Protein AF-A0A7S9C891-F1 (afdb_monomer_lite)

Foldseek 3Di:
DFQDPVQWFKFFAPALFLDQQAGFATFLHTQAPPDPCSRHDDQDPLCQFFWAKGWGWIWGFGFDFFFFWFFFWWWWQFFAKPFPQWGWKWWDPQDNGDGPNVVQVLVLVQKDFAAFDQWWWAAKDFFFDQKTKIKHAPPRDWDFQQFKKKKWFPPPDPPIDIDIWGFHDKAKDKDWDADPVGIDIIIIIMTGTLDTHHGMAGTDHDDRDPVPDDRHRGITMTGIDGDCRIFMWGWFFFPFWDFFFDQWTFTQFLWDFQFFFQKDWDWDFFDALWDWDQFWFFQDPKDKDKAKDFAFQVFKFFPLAAFQQQFKWKDDDHWIWGGALQFTDTPRDTFWGADRGRRITHGPGRRVHGDIDMMMMITGGTGTDTFIKFKDKAAAAPVNWDQKDKWADPLAFGFFFKKKWFADPLDIFIWTGRRNQKIDTPDNLQWIWGADNVGRMTIIGGNHTTDHRIITMIIGGGNAQKDHLQVDFDKAPFDFWFWWDKDADPAFFDAFFKKKWWCQVHTFIWTGDLQWIDGQWTWGHQRLRRMITTGGQFFGAAFTKMKMWTFGFHKQKDFAFFFDDDQFTKDFSAFAFAFQHKKKWAKKWWWACPFVVDTDTAIEGWIWTGRSPFFIWTMAGPYIDTFWGADRGGRMITGHQKDWFHKAKHWDWFWDDMPPDDWIWIATNHIDIDGIMIGTDTGFPDDPDPFYDQFPPDPDDDGRGHSMIMMGGHGTDGHTDMDMDGNQKIKTFLNSAPDSAHPRFAAKFKFWAWWDWANWIWGDDPFWIFIPQRRRHSHGHGFFTADVSRRMTMGRHDDGRTGRRIHPTTMMMGTDLDDGRGSSWTFKRKRADPAPQFGFFFKKKKFAFNRGHIDIWTAHSNQWTDPWDDAEPDPKTDWDKTWGADNHSRMIIIGTAIQDYPVCCPPRQKIAPCVRVDHRRGIGRTTITSSRGMTMITMHMGGDSRDCVSHSHDCSSADSSSMDRNDDAQFKKKWKDKDKDDFDDDDAFDKDAPVDAQWPDKWKAAPVRRTDDDQWDADRRRRIIHGHHCVPGRGRIMMMIMDMDMFGWHDDDRSRMTGTPTTRNRIGRRVIMMITIPTPGMFTKDKALKFKDQADPPDQDSHDDHDGAPKTFQCVVFNWFAGLLQADFWKWKWFDQAQFKTFIQTPVPGTQDIDTLQAKDFRGDPSRRGGNIIGGSVRTDGRDGGRMITIMGIDHRMDMMMMMMIRYHDDDDDPDIDIDMDIDTDGDDD

Secondary structure (DSSP, 8-state):
-PPPGGGEEEEEEEE-SSSTT-EEEEEEEE--TT-TTSSSPPPPHHHHHH-EEEEEEEEEEE--SS---EEEEEEEEEE--SSTTEEEEEE--S-SS-BHHHHHHHHHTTEEEEEEPSEEEBS-B-TT-SEEEEEE-TTSPPPPTT-EEEEEESTTSTT-EEEEEEEEEEEEEEEEEEETTEEEEEEEEEEEESS--SS-B--B---S-GGG---TTSEEEEEEEE------B-EEEBSS-B-TT-SEEEBS-SEEESS---EEEEEEEEEESS-EEE--EESSS-EEEEEEE--BTTB-EE--S-B-TT--EEEETTEEEEESSSEEEETTEEEEEEETTTTEEEESS-TT-SS-EEEEEEE-BEE--EEEPEEEEEE--TTT--SEEEEE-SSPBPTT--EEEEEETTEEEEEEE-SSSEEEESSGGGEEEEEETTTTEEEEEESSPPPTT-EEEEEE-BGGGEEEGGGSPPBSSPPPS--BEEEE-SSPBPTT--EEEEESSSEEEEEEETTEEEESEEEEEETTTTEEEEEESSPPPTTEEEEEEEEEEEEEEEEE-SPBPSSSEEEE-SS---TT--EEEEEEEEEEEEETTEEEEEEEEEEEEE-SSSEEEE--BSS-EEEEEEETTTTEEEE-SEEEEEEEEEEEEEEE--TT-S--EEEEEEEEEEEEEEEE--S---TT-TT----TT-SSSSS--SSEEEEEEEEEEEEEEEEEEEE--EEE-SSTT--SSSSTT--EEEEEEEEEETTEEEEEETTEEEES--TTT---EEEEEE-GGGS-EEE----TTS-SS-EEEEEEEEE-SSSTT---EESEEEEE-SSSSBPTT--EEEEEBTTS-EEEEE--TTSEEE---PPTTSS----EEEEEEETTTTEEEEEEEEE--GGGTTSTTEEE-GGG--TT-SEEEE--EEGGG-EEEEEEEEE----HHHHSS-GGGS-TT-EEE---TT-EEEEEEEEEEEEE---TT-EEE-S-SS-SEEEEE-TTSPEE-SSEEEETTTTEEEE---TT--SSEEEEEEEEEEEEEEEE-TTSEEEESS--SS-B-BTBEEEE-EEEEEE--EEEEEEEESS--S---SS--SPPPSS-B-TTTSPPB--TTT--SEEEEEEESSSSEEEEEETTTEEEEEEETTS-B--EETTTTEES-BB-GGGB-S---TT-EEEEEEE-SEEEEEEEEEE-SS----SS---EEEEEEEE---

pLDDT: mean 87.18, std 8.95, range [37.38, 97.12]

Radius of gyration: 47.42 Å; chains: 1; bounding box: 117×65×147 Å

Sequence (1230 aa):
MPIQAGDIKLLRSQVMDDVPEGGGAPTASVVEDAASNSLFPDISELDRAGGRVGLRKVFAAVRTADTDGFFGVNLIVAEPPKDPRVSVTLFTTGDAFDRRAAAASRMEAYLARGPVYAGYLFGDHLAGQMNVSLLQRPEVPLPVNGDTLVLVKNEGQPHQFEQYIRITDVSAMERTFTDSQGDFKRTRVVLGISDVLGADFPGFDALRLDSSINYAGRTKVASTIVADAARYFGVAPLRTAAALGDFTLNAESVYTQLVPSTRVETPIADARMNQQLAAAVPASGPVTRQVTLTFTTTQGLHIGGGVQPGSLSVARGGVTVVDKGGRLLSAGSDVGIVDYDNGLLSLSTNVFGTASGTHELVYTPSARPVVVNESIGLAVTAQNQRMSWVFTLDPPPLRGTLQISFRALGRWYVLTEDGSGAIRGGDSSFGAGTLNYATGTVTLTLGAMPDVGSRIIAAYGGAAAFRPAASVPVEGPGLPVAAERLVNFPHTIKPGSLTLTWNDGIARTATDSAGALTGDARGLVHYAAGQLRFRPNVLPAPGTVVTVAVDTAAGQVLSIANFTDGAAWSFSLGGPVKANSVELAIVAQYPIRIFPGLDKPTKLSLRVFDDGAGNLLAANVDANLTIGSINYANGQCTIVKTLAGFKSEQPVFQKVVPLGQGDSYIKQAGYEVRTVSLNVLNGAGGAGEVGLFVPAWAWWEGSQTAAVMARAAGADVAAGQSFTFTVDRLTLRPAGRTVDAGPAGYSYLVYPQEFTLGAARYVVRATALVRDPLPTSGEGTPAGTVSFGGQVIEVTSWPAGVSPVPTSMSAAQASAGSGSGSLQLVDAATFRTAVAPLMSGAFSVAGTWSDGTVWTATANAAGVIATGSAPVGTTAGSFGVFGIVDFESGVAELRFGRRVHADDAAKPGVIDASSLGLPGVAHLESRGVQSDTLRYNASGYSYLPLDPAILGLNPVRLPADGRVPIFRVGSFVVVGHTGKVPAANYSAGQTIDCARNRLSRVRLIGANGQVINGGYTADLDLGLVTIADVTGWSQPVEIEHRIEDMMMVRDVQINGQLTFTRALTHAYPVGSYVSSAMVAGDVRARTSAVFDQVSWTNAWADAPIGDIATGTFNHAQNPITVTNRGALTERWAVRFTNSNAFEVFGEHVGVIATGNTGSDCAPLNQAAGQPYFTIPAAGWGMGWSTGNVLRFNTVGAMVPAWLARTILQGPETVPNDRFTVLIRGDVDRP

Structure (mmCIF, N/CA/C/O backbone):
data_AF-A0A7S9C891-F1
#
_entry.id   AF-A0A7S9C891-F1
#
loop_
_atom_site.group_PDB
_atom_site.id
_atom_site.type_symbol
_atom_site.label_atom_id
_atom_site.label_alt_id
_atom_site.label_comp_id
_atom_site.label_asym_id
_atom_site.label_entity_id
_atom_site.label_seq_id
_atom_site.pdbx_PDB_ins_code
_atom_site.Cartn_x
_atom_site.Cartn_y
_atom_site.Cartn_z
_atom_site.occupancy
_atom_site.B_iso_or_equiv
_atom_site.auth_seq_id
_atom_site.auth_comp_id
_atom_site.auth_asym_id
_atom_site.auth_atom_id
_atom_site.pdbx_PDB_model_num
ATOM 1 N N . MET A 1 1 ? -43.778 -17.747 54.151 1.00 54.75 1 MET A N 1
ATOM 2 C CA . MET A 1 1 ? -44.528 -18.395 53.046 1.00 54.75 1 MET A CA 1
ATOM 3 C C . MET A 1 1 ? -43.498 -18.580 51.960 1.00 54.75 1 MET A C 1
ATOM 5 O O . MET A 1 1 ? -42.789 -17.618 51.711 1.00 54.75 1 MET A O 1
ATOM 9 N N . PRO A 1 2 ? -43.400 -19.752 51.316 1.00 71.69 2 PRO A N 1
ATOM 10 C CA . PRO A 1 2 ? -42.322 -19.987 50.363 1.00 71.69 2 PRO A CA 1
ATOM 11 C C . PRO A 1 2 ? -42.320 -18.904 49.277 1.00 71.69 2 PRO A C 1
ATOM 13 O O . PRO A 1 2 ? -43.374 -18.599 48.715 1.00 71.69 2 PRO A O 1
ATOM 16 N N . ILE A 1 3 ? -41.144 -18.325 49.015 1.00 80.88 3 ILE A N 1
ATOM 17 C CA . ILE A 1 3 ? -40.934 -17.311 47.974 1.00 80.88 3 ILE A CA 1
ATOM 18 C C . ILE A 1 3 ? -41.379 -17.897 46.629 1.00 80.88 3 ILE A C 1
ATOM 20 O O . ILE A 1 3 ? -40.889 -18.943 46.199 1.00 80.88 3 ILE A O 1
ATOM 24 N N . GLN A 1 4 ? -42.301 -17.219 45.949 1.00 81.94 4 GLN A N 1
ATOM 25 C CA . GLN A 1 4 ? -42.800 -17.612 44.636 1.00 81.94 4 GLN A CA 1
ATOM 26 C C . GLN A 1 4 ? -42.095 -16.829 43.524 1.00 81.94 4 GLN A C 1
ATOM 28 O O . GLN A 1 4 ? -41.548 -15.748 43.737 1.00 81.94 4 GLN A O 1
ATOM 33 N N . ALA A 1 5 ? -42.164 -17.327 42.285 1.00 73.25 5 ALA A N 1
ATOM 34 C CA . ALA A 1 5 ? -41.585 -16.637 41.126 1.00 73.25 5 ALA A CA 1
ATOM 35 C C . ALA A 1 5 ? -42.130 -15.204 40.949 1.00 73.25 5 ALA A C 1
ATOM 37 O O . ALA A 1 5 ? -41.413 -14.315 40.493 1.00 73.25 5 ALA A O 1
ATOM 38 N N . GLY A 1 6 ? -43.385 -14.964 41.347 1.00 78.06 6 GLY A N 1
ATOM 39 C CA . GLY A 1 6 ? -44.009 -13.641 41.323 1.00 78.06 6 GLY A CA 1
ATOM 40 C C . GLY A 1 6 ? -43.427 -12.643 42.331 1.00 78.06 6 GLY A C 1
ATOM 41 O O . GLY A 1 6 ? -43.583 -11.439 42.114 1.00 78.06 6 GLY A O 1
ATOM 42 N N . ASP A 1 7 ? -42.737 -13.108 43.376 1.00 85.62 7 ASP A N 1
ATOM 43 C CA . ASP A 1 7 ? -42.177 -12.272 44.445 1.00 85.62 7 ASP A CA 1
ATOM 44 C C . ASP A 1 7 ? -40.810 -11.674 44.085 1.00 85.62 7 ASP A C 1
ATOM 46 O O . ASP A 1 7 ? -40.364 -10.722 44.729 1.00 85.62 7 ASP A O 1
ATOM 50 N N . ILE A 1 8 ? -40.147 -12.192 43.047 1.00 88.81 8 ILE A N 1
ATOM 51 C CA . ILE A 1 8 ? -38.874 -11.666 42.547 1.00 88.81 8 ILE A CA 1
ATOM 52 C C . ILE A 1 8 ? -39.160 -10.570 41.521 1.00 88.81 8 ILE A C 1
ATOM 54 O O . ILE A 1 8 ? -39.734 -10.827 40.461 1.00 88.81 8 ILE A O 1
ATOM 58 N N . LYS A 1 9 ? -38.763 -9.331 41.823 1.00 89.31 9 LYS A N 1
ATOM 59 C CA . LYS A 1 9 ? -39.008 -8.161 40.966 1.00 89.31 9 LYS A CA 1
ATOM 60 C C . LYS A 1 9 ? -37.716 -7.422 40.644 1.00 89.31 9 LYS A C 1
ATOM 62 O O . LYS A 1 9 ? -36.816 -7.336 41.475 1.00 89.31 9 LYS A O 1
ATOM 67 N N . LEU A 1 10 ? -37.661 -6.829 39.452 1.00 91.31 10 LEU A N 1
ATOM 68 C CA . LEU A 1 10 ? -36.658 -5.827 39.103 1.00 91.31 10 LEU A CA 1
ATOM 69 C C . LEU A 1 10 ? -37.261 -4.438 39.343 1.00 91.31 10 LEU A C 1
ATOM 71 O O . LEU A 1 10 ? -38.263 -4.089 38.725 1.00 91.31 10 LEU A O 1
ATOM 75 N N . LEU A 1 11 ? -36.694 -3.665 40.264 1.00 91.62 11 LEU A N 1
ATOM 76 C CA . LEU A 1 11 ? -37.192 -2.343 40.649 1.00 91.62 11 LEU A CA 1
ATOM 77 C C . LEU A 1 11 ? -36.361 -1.229 40.010 1.00 91.62 11 LEU A C 1
ATOM 79 O O . LEU A 1 11 ? -35.152 -1.373 39.800 1.00 91.62 11 LEU A O 1
ATOM 83 N N . ARG A 1 12 ? -37.020 -0.102 39.736 1.00 92.69 12 ARG A N 1
ATOM 84 C CA . ARG A 1 12 ? -36.399 1.127 39.224 1.00 92.69 12 ARG A CA 1
ATOM 85 C C . ARG A 1 12 ? -35.677 1.879 40.338 1.00 92.69 12 ARG A C 1
ATOM 87 O O . ARG A 1 12 ? -36.165 1.929 41.473 1.00 92.69 12 ARG A O 1
ATOM 94 N N . SER A 1 13 ? -34.562 2.520 39.999 1.00 92.69 13 SER A N 1
ATOM 95 C CA . SER A 1 13 ? -33.964 3.552 40.847 1.00 92.69 13 SER A CA 1
ATOM 96 C C . SER A 1 13 ? -34.779 4.848 40.820 1.00 92.69 13 SER A C 1
ATOM 98 O O . SER A 1 13 ? -35.656 5.025 39.973 1.00 92.69 13 SER A O 1
ATOM 100 N N . GLN A 1 14 ? -34.474 5.761 41.742 1.00 90.75 14 GLN A N 1
ATOM 101 C CA . GLN A 1 14 ? -35.129 7.064 41.874 1.00 90.75 14 GLN A CA 1
ATOM 102 C C . GLN A 1 14 ? -35.152 7.861 40.562 1.00 90.75 14 GLN A C 1
ATOM 104 O O . GLN A 1 14 ? -36.184 8.428 40.210 1.00 90.75 14 GLN A O 1
ATOM 109 N N . VAL A 1 15 ? -34.032 7.885 39.835 1.00 93.06 15 VAL A N 1
ATOM 110 C CA . VAL A 1 15 ? -33.911 8.558 38.536 1.00 93.06 15 VAL A CA 1
ATOM 111 C C . VAL A 1 15 ? -33.449 7.543 37.489 1.00 93.06 15 VAL A C 1
ATOM 113 O O . VAL A 1 15 ? -32.379 6.954 37.628 1.00 93.06 15 VAL A O 1
ATOM 116 N N . MET A 1 16 ? -34.251 7.323 36.444 1.00 91.38 16 MET A N 1
ATOM 117 C CA . MET A 1 16 ? -33.993 6.353 35.364 1.00 91.38 16 MET A CA 1
ATOM 118 C C . MET A 1 16 ? -33.530 7.046 34.072 1.00 91.38 16 MET A C 1
ATOM 120 O O . MET A 1 16 ? -34.067 6.781 32.996 1.00 91.38 16 MET A O 1
ATOM 124 N N . ASP A 1 17 ? -32.549 7.943 34.176 1.00 90.12 17 ASP A N 1
ATOM 125 C CA . ASP A 1 17 ? -32.110 8.798 33.065 1.00 90.12 17 ASP A CA 1
ATOM 126 C C . ASP A 1 17 ? -30.577 8.967 32.994 1.00 90.12 17 ASP A C 1
ATOM 128 O O . ASP A 1 17 ? -29.871 8.737 33.979 1.00 90.12 17 ASP A O 1
ATOM 132 N N . ASP A 1 18 ? -30.059 9.358 31.825 1.00 87.69 18 ASP A N 1
ATOM 133 C CA . ASP A 1 18 ? -28.629 9.574 31.535 1.00 87.69 18 ASP A CA 1
ATOM 134 C C . ASP A 1 18 ? -28.131 10.966 31.954 1.00 87.69 18 ASP A C 1
ATOM 136 O O . ASP A 1 18 ? -27.428 11.650 31.214 1.00 87.69 18 ASP A O 1
ATOM 140 N N . VAL A 1 19 ? -28.470 11.371 33.174 1.00 90.50 19 VAL A N 1
ATOM 141 C CA . VAL A 1 19 ? -28.050 12.637 33.797 1.00 90.50 19 VAL A CA 1
ATOM 142 C C . VAL A 1 19 ? -27.115 12.367 34.985 1.00 90.50 19 VAL A C 1
ATOM 144 O O . VAL A 1 19 ? -27.121 11.247 35.507 1.00 90.50 19 VAL A O 1
ATOM 147 N N . PRO A 1 20 ? -26.280 13.327 35.436 1.00 87.94 20 PRO A N 1
ATOM 148 C CA . PRO A 1 20 ? -25.353 13.118 36.558 1.00 87.94 20 PRO A CA 1
ATOM 149 C C . PRO A 1 20 ? -26.015 12.554 37.828 1.00 87.94 20 PRO A C 1
ATOM 151 O O . PRO A 1 20 ? -25.416 11.743 38.540 1.00 87.94 20 PRO A O 1
ATOM 154 N N . GLU A 1 21 ? -27.261 12.948 38.080 1.00 89.75 21 GLU A N 1
ATOM 155 C CA . GLU A 1 21 ? -28.116 12.522 39.185 1.00 89.75 21 GLU A CA 1
ATOM 156 C C . GLU A 1 21 ? -28.880 11.206 38.956 1.00 89.75 21 GLU A C 1
ATOM 158 O O . GLU A 1 21 ? -29.558 10.744 39.873 1.00 89.75 21 GLU A O 1
ATOM 163 N N . GLY A 1 22 ? -28.742 10.580 37.780 1.00 91.38 22 GLY A N 1
ATOM 164 C CA . GLY A 1 22 ? -29.320 9.273 37.452 1.00 91.38 22 GLY A CA 1
ATOM 165 C C . GLY A 1 22 ? -28.925 8.193 38.465 1.00 91.38 22 GLY A C 1
ATOM 166 O O . GLY A 1 22 ? -27.831 8.235 39.016 1.00 91.38 22 GLY A O 1
ATOM 167 N N . GLY A 1 23 ? -29.778 7.204 38.726 1.00 92.62 23 GLY A N 1
ATOM 168 C CA . GLY A 1 23 ? -29.564 6.201 39.776 1.00 92.62 23 GLY A CA 1
ATOM 169 C C . GLY A 1 23 ? -30.246 6.569 41.097 1.00 92.62 23 GLY A C 1
ATOM 170 O O . GLY A 1 23 ? -31.414 6.970 41.099 1.00 92.62 23 GLY A O 1
ATOM 171 N N . GLY A 1 24 ? -29.544 6.385 42.219 1.00 89.88 24 GLY A N 1
ATOM 172 C CA . GLY A 1 24 ? -30.069 6.643 43.564 1.00 89.88 24 GLY A CA 1
ATOM 173 C C . GLY A 1 24 ? -30.841 5.471 44.180 1.00 89.88 24 GLY A C 1
ATOM 174 O O . GLY A 1 24 ? -30.690 4.324 43.759 1.00 89.88 24 GLY A O 1
ATOM 175 N N . ALA A 1 25 ? -31.650 5.777 45.199 1.00 87.38 25 ALA A N 1
ATOM 176 C CA . ALA A 1 25 ? -32.367 4.803 46.026 1.00 87.38 25 ALA A CA 1
ATOM 177 C C . ALA A 1 25 ? -33.357 3.926 45.224 1.00 87.38 25 ALA A C 1
ATOM 179 O O . ALA A 1 25 ? -33.878 4.372 44.194 1.00 87.38 25 ALA A O 1
ATOM 180 N N . PRO A 1 26 ? -33.668 2.701 45.693 1.00 87.88 26 PRO A N 1
ATOM 181 C CA . PRO A 1 26 ? -34.715 1.870 45.102 1.00 87.88 26 PRO A CA 1
ATOM 182 C C . PRO A 1 26 ? -36.107 2.490 45.292 1.00 87.88 26 PRO A C 1
ATOM 184 O O . PRO A 1 26 ? -36.404 3.088 46.326 1.00 87.88 26 PRO A O 1
ATOM 187 N N . THR A 1 27 ? -36.988 2.301 44.309 1.00 87.19 27 THR A N 1
ATOM 188 C CA . THR A 1 27 ? -38.391 2.751 44.358 1.00 87.19 27 THR A CA 1
ATOM 189 C C . THR A 1 27 ? -39.367 1.573 44.394 1.00 87.19 27 THR A C 1
ATOM 191 O O . THR A 1 27 ? -38.990 0.420 44.196 1.00 87.19 27 THR A O 1
ATOM 194 N N . ALA A 1 28 ? -40.653 1.860 44.617 1.00 83.44 28 ALA A N 1
ATOM 195 C CA . ALA A 1 28 ? -41.729 0.871 44.509 1.00 83.44 28 ALA A CA 1
ATOM 196 C C . ALA A 1 28 ? -41.997 0.414 43.064 1.00 83.44 28 ALA A C 1
ATOM 198 O O . ALA A 1 28 ? -42.675 -0.592 42.849 1.00 83.44 28 ALA A O 1
ATOM 199 N N . SER A 1 29 ? -41.518 1.185 42.084 1.00 88.56 29 SER A N 1
ATOM 200 C CA . SER A 1 29 ? -41.861 1.028 40.678 1.00 88.56 29 SER A CA 1
ATOM 201 C C . SER A 1 29 ? -41.122 -0.157 40.072 1.00 88.56 29 SER A C 1
ATOM 203 O O . SER A 1 29 ? -39.889 -0.191 40.030 1.00 88.56 29 SER A O 1
ATOM 205 N N . VAL A 1 30 ? -41.886 -1.122 39.571 1.00 89.56 30 VAL A N 1
ATOM 206 C CA . VAL A 1 30 ? -41.364 -2.321 38.914 1.00 89.56 30 VAL A CA 1
ATOM 207 C C . VAL A 1 30 ? -40.968 -1.989 37.469 1.00 89.56 30 VAL A C 1
ATOM 209 O O . VAL A 1 30 ? -41.561 -1.136 36.802 1.00 89.56 30 VAL A O 1
ATOM 212 N N . VAL A 1 31 ? -39.911 -2.635 36.988 1.00 89.75 31 VAL A N 1
ATOM 213 C CA . VAL A 1 31 ? -39.593 -2.727 35.563 1.00 89.75 31 VAL A CA 1
ATOM 214 C C . VAL A 1 31 ? -40.431 -3.872 35.003 1.00 89.75 31 VAL A C 1
ATOM 216 O O . VAL A 1 31 ? -40.132 -5.038 35.255 1.00 89.75 31 VAL A O 1
ATOM 219 N N . GLU A 1 32 ? -41.510 -3.530 34.304 1.00 85.38 32 GLU A N 1
ATOM 220 C CA . GLU A 1 32 ? -42.428 -4.514 33.727 1.00 85.38 32 GLU A CA 1
ATOM 221 C C . GLU A 1 32 ? -41.733 -5.367 32.655 1.00 85.38 32 GLU A C 1
ATOM 223 O O . GLU A 1 32 ? -40.990 -4.849 31.815 1.00 85.38 32 GLU A O 1
ATOM 228 N N . ASP A 1 33 ? -41.978 -6.681 32.679 1.00 81.38 33 ASP A N 1
ATOM 229 C CA . ASP A 1 33 ? -41.463 -7.599 31.656 1.00 81.38 33 ASP A CA 1
ATOM 230 C C . ASP A 1 33 ? -42.142 -7.319 30.303 1.00 81.38 33 ASP A C 1
ATOM 232 O O . ASP A 1 33 ? -43.318 -6.956 30.246 1.00 81.38 33 ASP A O 1
ATOM 236 N N . ALA A 1 34 ? -41.393 -7.485 29.212 1.00 76.88 34 ALA A N 1
ATOM 237 C CA . ALA A 1 34 ? -41.808 -7.264 27.820 1.00 76.88 34 ALA A CA 1
ATOM 238 C C . ALA A 1 34 ? -42.351 -5.859 27.457 1.00 76.88 34 ALA A C 1
ATOM 240 O O . ALA A 1 34 ? -42.707 -5.626 26.300 1.00 76.88 34 ALA A O 1
ATOM 241 N N . ALA A 1 35 ? -42.382 -4.900 28.385 1.00 81.25 35 ALA A N 1
ATOM 242 C CA . ALA A 1 35 ? -42.826 -3.538 28.104 1.00 81.25 35 ALA A CA 1
ATOM 243 C C . ALA A 1 35 ? -41.739 -2.724 27.378 1.00 81.25 35 ALA A C 1
ATOM 245 O O . ALA A 1 35 ? -40.596 -2.629 27.844 1.00 81.25 35 ALA A O 1
ATOM 246 N N . SER A 1 36 ? -42.113 -2.100 26.256 1.00 80.25 36 SER A N 1
ATOM 247 C CA . SER A 1 36 ? -41.196 -1.296 25.439 1.00 80.25 36 SER A CA 1
ATOM 248 C C . SER A 1 36 ? -40.621 -0.115 26.223 1.00 80.25 36 SER A C 1
ATOM 250 O O . SER A 1 36 ? -41.319 0.514 27.018 1.00 80.25 36 SER A O 1
ATOM 252 N N . ASN A 1 37 ? -39.338 0.171 26.003 1.00 83.75 37 ASN A N 1
ATOM 253 C CA . ASN A 1 37 ? -38.603 1.288 26.601 1.00 83.75 37 ASN A CA 1
ATOM 254 C C . ASN A 1 37 ? -38.648 1.360 28.135 1.00 83.75 37 ASN A C 1
ATOM 256 O O . ASN A 1 37 ? -38.493 2.421 28.741 1.00 83.75 37 ASN A O 1
ATOM 260 N N . SER A 1 38 ? -38.815 0.206 28.790 1.00 83.44 38 SER A N 1
ATOM 261 C CA . SER A 1 38 ? -38.907 0.147 30.249 1.00 83.44 38 SER A CA 1
ATOM 262 C C . SER A 1 38 ? -37.596 0.484 30.954 1.00 83.44 38 SER A C 1
ATOM 264 O O . SER A 1 38 ? -37.636 1.033 32.050 1.00 83.44 38 SER A O 1
ATOM 266 N N . LEU A 1 39 ? -36.441 0.183 30.357 1.00 89.19 39 LEU A N 1
ATOM 267 C CA . LEU A 1 39 ? -35.126 0.494 30.935 1.00 89.19 39 LEU A CA 1
ATOM 268 C C . LEU A 1 39 ? -34.438 1.650 30.213 1.00 89.19 39 LEU A C 1
ATOM 270 O O . LEU A 1 39 ? -33.994 2.597 30.858 1.00 89.19 39 LEU A O 1
ATOM 274 N N . PHE A 1 40 ? -34.365 1.571 28.887 1.00 91.44 40 PHE A N 1
ATOM 275 C CA . PHE A 1 40 ? -33.715 2.562 28.042 1.00 91.44 40 PHE A CA 1
ATOM 276 C C . PHE A 1 40 ? -34.706 3.127 27.020 1.00 91.44 40 PHE A C 1
ATOM 278 O O . PHE A 1 40 ? -35.590 2.385 26.598 1.00 91.44 40 PHE A O 1
ATOM 285 N N . PRO A 1 41 ? -34.550 4.392 26.598 1.00 90.25 41 PRO A N 1
ATOM 286 C CA . PRO A 1 41 ? -35.338 4.962 25.509 1.00 90.25 41 PRO A CA 1
ATOM 287 C C . PRO A 1 41 ? -34.924 4.387 24.145 1.00 90.25 41 PRO A C 1
ATOM 289 O O . PRO A 1 41 ? -33.875 3.732 24.031 1.00 90.25 41 PRO A O 1
ATOM 292 N N . ASP A 1 42 ? -35.708 4.705 23.112 1.00 89.00 42 ASP A N 1
ATOM 293 C CA . ASP A 1 42 ? -35.384 4.411 21.712 1.00 89.00 42 ASP A CA 1
ATOM 294 C C . ASP A 1 42 ? -34.000 4.950 21.317 1.00 89.00 42 ASP A C 1
ATOM 296 O O . ASP A 1 42 ? -33.475 5.899 21.908 1.00 89.00 42 ASP A O 1
ATOM 300 N N . ILE A 1 43 ? -33.391 4.317 20.315 1.00 90.00 43 ILE A N 1
ATOM 301 C CA . ILE A 1 43 ? -32.094 4.724 19.770 1.00 90.00 43 ILE A CA 1
ATOM 302 C C . ILE A 1 43 ? -32.327 5.800 18.705 1.00 90.00 43 ILE A C 1
ATOM 304 O O . ILE A 1 43 ? -32.985 5.537 17.702 1.00 90.00 43 ILE A O 1
ATOM 308 N N . SER A 1 44 ? -31.775 6.997 18.904 1.00 88.94 44 SER A N 1
ATOM 309 C CA . SER A 1 44 ? -31.917 8.106 17.951 1.00 88.94 44 SER A CA 1
ATOM 310 C C . SER A 1 44 ? -30.923 8.022 16.783 1.00 88.94 44 SER A C 1
ATOM 312 O O . SER A 1 44 ? -29.893 7.351 16.871 1.00 88.94 44 SER A O 1
ATOM 314 N N . GLU A 1 45 ? -31.177 8.762 15.695 1.00 85.38 45 GLU A N 1
ATOM 315 C CA . GLU A 1 45 ? -30.215 8.900 14.584 1.00 85.38 45 GLU A CA 1
ATOM 316 C C . GLU A 1 45 ? -28.874 9.490 15.046 1.00 85.38 45 GLU A C 1
ATOM 318 O O . GLU A 1 45 ? -27.819 9.088 14.556 1.00 85.38 45 GLU A O 1
ATOM 323 N N . LEU A 1 46 ? -28.895 10.394 16.033 1.00 84.62 46 LEU A N 1
ATOM 324 C CA . LEU A 1 46 ? -27.681 10.959 16.621 1.00 84.62 46 LEU A CA 1
ATOM 325 C C . LEU A 1 46 ? -26.856 9.880 17.334 1.00 84.62 46 LEU A C 1
ATOM 327 O O . LEU A 1 46 ? -25.643 9.807 17.139 1.00 84.62 46 LEU A O 1
ATOM 331 N N . ASP A 1 47 ? -27.515 9.002 18.094 1.00 86.88 47 ASP A N 1
ATOM 332 C CA . ASP A 1 47 ? -26.851 7.882 18.770 1.00 86.88 47 ASP A CA 1
ATOM 333 C C . ASP A 1 47 ? -26.227 6.909 17.754 1.00 86.88 47 ASP A C 1
ATOM 335 O O . ASP A 1 47 ? -25.173 6.333 18.013 1.00 86.88 47 ASP A O 1
ATOM 339 N N . ARG A 1 48 ? -26.844 6.749 16.575 1.00 86.88 48 ARG A N 1
ATOM 340 C CA . ARG A 1 48 ? -26.325 5.932 15.462 1.00 86.88 48 ARG A CA 1
ATOM 341 C C . ARG A 1 48 ? -25.189 6.608 14.692 1.00 86.88 48 ARG A C 1
ATOM 343 O O . ARG A 1 48 ? -24.347 5.908 14.133 1.00 86.88 48 ARG A O 1
ATOM 350 N N . ALA A 1 49 ? -25.156 7.938 14.641 1.00 81.56 49 ALA A N 1
ATOM 351 C CA . ALA A 1 49 ? -24.112 8.696 13.955 1.00 81.56 49 ALA A CA 1
ATOM 352 C C . ALA A 1 49 ? -22.843 8.845 14.810 1.00 81.56 49 ALA A C 1
ATOM 354 O O . ALA A 1 49 ? -21.742 8.655 14.302 1.00 81.56 49 ALA A O 1
ATOM 355 N N . GLY A 1 50 ? -22.989 9.163 16.102 1.00 77.44 50 GLY A N 1
ATOM 356 C CA . GLY A 1 50 ? -21.865 9.387 17.021 1.00 77.44 50 GLY A CA 1
ATOM 357 C C . GLY A 1 50 ? -21.459 8.161 17.843 1.00 77.44 50 GLY A C 1
ATOM 358 O O . GLY A 1 50 ? -20.300 8.043 18.245 1.00 77.44 50 GLY A O 1
ATOM 359 N N . GLY A 1 51 ? -22.379 7.215 18.045 1.00 87.38 51 GLY A N 1
ATOM 360 C CA . GLY A 1 51 ? -22.264 6.188 19.078 1.00 87.38 51 GLY A CA 1
ATOM 361 C C . GLY A 1 51 ? -22.580 6.752 20.470 1.00 87.38 51 GLY A C 1
ATOM 362 O O . GLY A 1 51 ? -22.405 7.943 20.721 1.00 87.38 51 GLY A O 1
ATOM 363 N N . ARG A 1 52 ? -23.065 5.908 21.390 1.00 89.69 52 ARG A N 1
ATOM 364 C CA . ARG A 1 52 ? -23.479 6.342 22.740 1.00 89.69 52 ARG A CA 1
ATOM 365 C C . ARG A 1 52 ? -23.394 5.232 23.777 1.00 89.69 52 ARG A C 1
ATOM 367 O O . ARG A 1 52 ? -23.655 4.072 23.464 1.00 89.69 52 ARG A O 1
ATOM 374 N N . VAL A 1 53 ? -23.111 5.605 25.024 1.00 91.38 53 VAL A N 1
ATOM 375 C CA . VAL A 1 53 ? -23.231 4.750 26.209 1.00 91.38 53 VAL A CA 1
ATOM 376 C C . VAL A 1 53 ? -24.270 5.311 27.179 1.00 91.38 53 VAL A C 1
ATOM 378 O O . VAL A 1 53 ? -24.153 6.437 27.662 1.00 91.38 53 VAL A O 1
ATOM 381 N N . GLY A 1 54 ? -25.288 4.506 27.482 1.00 92.19 54 GLY A N 1
ATOM 382 C CA . GLY A 1 54 ? -26.311 4.810 28.483 1.00 92.19 54 GLY A CA 1
ATOM 383 C C . GLY A 1 54 ? -26.177 3.922 29.717 1.00 92.19 54 GLY A C 1
ATOM 384 O O . GLY A 1 54 ? -25.927 2.725 29.580 1.00 92.19 54 GLY A O 1
ATOM 385 N N . LEU A 1 55 ? -26.384 4.482 30.911 1.00 93.94 55 LEU A N 1
ATOM 386 C CA . LEU A 1 55 ? -26.276 3.775 32.193 1.00 93.94 55 LEU A CA 1
ATOM 387 C C . LEU A 1 55 ? -27.614 3.776 32.941 1.00 93.94 55 LEU A C 1
ATOM 389 O O . LEU A 1 55 ? -28.219 4.829 33.136 1.00 93.94 55 LEU A O 1
ATOM 393 N N . ARG A 1 56 ? -28.085 2.614 33.404 1.00 94.44 56 ARG A N 1
ATOM 394 C CA . ARG A 1 56 ? -29.320 2.491 34.203 1.00 94.44 56 ARG A CA 1
ATOM 395 C C . ARG A 1 56 ? -29.092 1.651 35.447 1.00 94.44 56 ARG A C 1
ATOM 397 O O . ARG A 1 56 ? -28.591 0.535 35.344 1.00 94.44 56 ARG A O 1
ATOM 404 N N . LYS A 1 57 ? -29.493 2.169 36.608 1.00 94.75 57 LYS A N 1
ATOM 405 C CA . LYS A 1 57 ? -29.453 1.431 37.870 1.00 94.75 57 LYS A CA 1
ATOM 406 C C . LYS A 1 57 ? -30.769 0.702 38.103 1.00 94.75 57 LYS A C 1
ATOM 408 O O . LYS A 1 57 ? -31.844 1.256 37.895 1.00 94.75 57 LYS A O 1
ATOM 413 N N . VAL A 1 58 ? -30.676 -0.539 38.555 1.00 94.38 58 VAL A N 1
ATOM 414 C CA . VAL A 1 58 ? -31.819 -1.391 38.881 1.00 94.38 58 VAL A CA 1
ATOM 415 C C . VAL A 1 58 ? -31.548 -2.175 40.158 1.00 94.38 58 VAL A C 1
ATOM 417 O O . VAL A 1 58 ? -30.398 -2.343 40.569 1.00 94.38 58 VAL A O 1
ATOM 420 N N . PHE A 1 59 ? -32.615 -2.687 40.767 1.00 92.81 59 PHE A N 1
ATOM 421 C CA . PHE A 1 59 ? -32.527 -3.498 41.977 1.00 92.81 59 PHE A CA 1
ATOM 422 C C . PHE A 1 59 ? -33.269 -4.814 41.791 1.00 92.81 59 PHE A C 1
ATOM 424 O O . PHE A 1 59 ? -34.477 -4.816 41.561 1.00 92.81 59 PHE A O 1
ATOM 431 N N . ALA A 1 60 ? -32.563 -5.934 41.911 1.00 91.88 60 ALA A N 1
ATOM 432 C CA . ALA A 1 60 ? -33.203 -7.240 42.020 1.00 91.88 60 ALA A CA 1
ATOM 433 C C . ALA A 1 60 ? -33.686 -7.426 43.461 1.00 91.88 60 ALA A C 1
ATOM 435 O O . ALA A 1 60 ? -32.859 -7.488 44.369 1.00 91.88 60 ALA A O 1
ATOM 436 N N . ALA A 1 61 ? -35.000 -7.465 43.679 1.00 90.56 61 ALA A N 1
ATOM 437 C CA . ALA A 1 61 ? -35.606 -7.448 45.007 1.00 90.56 61 ALA A CA 1
ATOM 438 C C . ALA A 1 61 ? -36.530 -8.649 45.247 1.00 90.56 61 ALA A C 1
ATOM 440 O O . ALA A 1 61 ? -37.313 -9.024 44.371 1.00 90.56 61 ALA A O 1
ATOM 441 N N . VAL A 1 62 ? -36.478 -9.194 46.465 1.00 90.75 62 VAL A N 1
ATOM 442 C 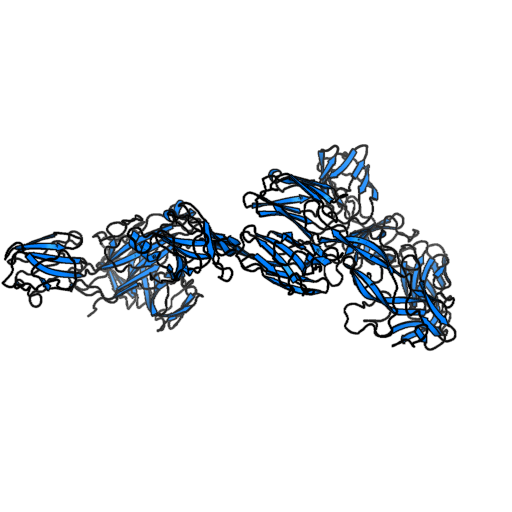CA . VAL A 1 62 ? -37.402 -10.221 46.973 1.00 90.75 62 VAL A CA 1
ATOM 443 C C . VAL A 1 62 ? -38.529 -9.530 47.743 1.00 90.75 62 VAL A C 1
ATOM 445 O O . VAL A 1 62 ? -38.274 -8.759 48.666 1.00 90.75 62 VAL A O 1
ATOM 448 N N . ARG A 1 63 ? -39.789 -9.768 47.366 1.00 88.25 63 ARG A N 1
ATOM 449 C CA . ARG A 1 63 ? -40.950 -8.995 47.850 1.00 88.25 63 ARG A CA 1
ATOM 450 C C . ARG A 1 63 ? -41.943 -9.820 48.679 1.00 88.25 63 ARG A C 1
ATOM 452 O O . ARG A 1 63 ? -43.148 -9.689 48.484 1.00 88.25 63 ARG A O 1
ATOM 459 N N . THR A 1 64 ? -41.466 -10.588 49.656 1.00 89.56 64 THR A N 1
ATOM 460 C CA . THR A 1 64 ? -42.332 -11.330 50.595 1.00 89.56 64 THR A CA 1
ATOM 461 C C . THR A 1 64 ? -42.608 -10.563 51.895 1.00 89.56 64 THR A C 1
ATOM 463 O O . THR A 1 64 ? -41.888 -9.634 52.267 1.00 89.56 64 THR A O 1
ATOM 466 N N . ALA A 1 65 ? -43.690 -10.925 52.591 1.00 86.75 65 ALA A N 1
ATOM 467 C CA . ALA A 1 65 ? -44.081 -10.327 53.875 1.00 86.75 65 ALA A CA 1
ATOM 468 C C . ALA A 1 65 ? -43.365 -10.958 55.093 1.00 86.75 65 ALA A C 1
ATOM 470 O O . ALA A 1 65 ? -43.744 -10.701 56.231 1.00 86.75 65 ALA A O 1
ATOM 471 N N . ASP A 1 66 ? -42.344 -11.777 54.853 1.00 88.19 66 ASP A N 1
ATOM 472 C CA . ASP A 1 66 ? -41.539 -12.504 55.839 1.00 88.19 66 ASP A CA 1
ATOM 473 C C . ASP A 1 66 ? -40.040 -12.246 55.600 1.00 88.19 66 ASP A C 1
ATOM 475 O O . ASP A 1 66 ? -39.676 -11.304 54.897 1.00 88.19 66 ASP A O 1
ATOM 479 N N . THR A 1 67 ? -39.167 -13.037 56.224 1.00 88.31 67 THR A N 1
ATOM 480 C CA . THR A 1 67 ? -37.700 -12.959 56.106 1.00 88.31 67 THR A CA 1
ATOM 481 C C . THR A 1 67 ? -37.098 -14.232 55.511 1.00 88.31 67 THR A C 1
ATOM 483 O O . THR A 1 67 ? -35.923 -14.534 55.753 1.00 88.31 67 THR A O 1
ATOM 486 N N . ASP A 1 68 ? -37.897 -14.977 54.738 1.00 89.19 68 ASP A N 1
ATOM 487 C CA . ASP A 1 68 ? -37.459 -16.208 54.081 1.00 89.19 68 ASP A CA 1
ATOM 488 C C . ASP A 1 68 ? -36.254 -15.903 53.165 1.00 89.19 68 ASP A C 1
ATOM 490 O O . ASP A 1 68 ? -36.148 -14.820 52.575 1.00 89.19 68 ASP A O 1
ATOM 494 N N . GLY A 1 69 ? -35.291 -16.826 53.114 1.00 87.75 69 GLY A N 1
ATOM 495 C CA . GLY A 1 69 ? -34.026 -16.634 52.405 1.00 87.75 69 GLY A CA 1
ATOM 496 C C . GLY A 1 69 ? -34.134 -16.916 50.910 1.00 87.75 69 GLY A C 1
ATOM 497 O O . GLY A 1 69 ? -34.732 -17.911 50.508 1.00 87.75 69 GLY A O 1
ATOM 498 N N . PHE A 1 70 ? -33.514 -16.061 50.094 1.00 89.75 70 PHE A N 1
ATOM 499 C CA . PHE A 1 70 ? -33.264 -16.331 48.680 1.00 89.75 70 PHE A CA 1
ATOM 500 C C . PHE A 1 70 ? -31.766 -16.565 48.476 1.00 89.75 70 PHE A C 1
ATOM 502 O O . PHE A 1 70 ? -30.954 -15.665 48.698 1.00 89.75 70 PHE A O 1
ATOM 509 N N . PHE A 1 71 ? -31.390 -17.786 48.114 1.00 89.94 71 PHE A N 1
ATOM 510 C CA . PHE A 1 71 ? -30.010 -18.263 48.164 1.00 89.94 71 PHE A CA 1
ATOM 511 C C . PHE A 1 71 ? -29.331 -18.200 46.793 1.00 89.94 71 PHE A C 1
ATOM 513 O O . PHE A 1 71 ? -29.976 -18.337 45.754 1.00 89.94 71 PHE A O 1
ATOM 520 N N . GLY A 1 72 ? -28.014 -17.983 46.774 1.00 88.06 72 GLY A N 1
ATOM 521 C CA . GLY A 1 72 ? -27.212 -18.031 45.545 1.00 88.06 72 GLY A CA 1
ATOM 522 C C . GLY A 1 72 ? -27.605 -17.001 44.477 1.00 88.06 72 GLY A C 1
ATOM 523 O O . GLY A 1 72 ? -27.469 -17.264 43.276 1.00 88.06 72 GLY A O 1
ATOM 524 N N . VAL A 1 73 ? -28.092 -15.827 44.888 1.00 91.12 73 VAL A N 1
ATOM 525 C CA . VAL A 1 73 ? -28.637 -14.813 43.981 1.00 91.12 73 VAL A CA 1
ATOM 526 C C . VAL A 1 73 ? -27.589 -14.368 42.970 1.00 91.12 73 VAL A C 1
ATOM 528 O O . VAL A 1 73 ? -26.465 -14.004 43.324 1.00 91.12 73 VAL A O 1
ATOM 531 N N . ASN A 1 74 ? -27.950 -14.383 41.691 1.00 93.25 74 ASN A N 1
ATOM 532 C CA . ASN A 1 74 ? -27.112 -13.893 40.607 1.00 93.25 74 ASN A CA 1
ATOM 533 C C . ASN A 1 74 ? -27.930 -13.229 39.497 1.00 93.25 74 ASN A C 1
ATOM 535 O O . ASN A 1 74 ? -29.082 -13.588 39.247 1.00 93.25 74 ASN A O 1
ATOM 539 N N . LEU A 1 75 ? -27.315 -12.249 38.834 1.00 94.44 75 LEU A N 1
ATOM 540 C CA . LEU A 1 75 ? -27.887 -11.546 37.689 1.00 94.44 75 LEU A CA 1
ATOM 541 C C . LEU A 1 75 ? -27.081 -11.857 36.424 1.00 94.44 75 LEU A C 1
ATOM 543 O O . LEU A 1 75 ? -25.847 -11.843 36.447 1.00 94.44 75 LEU A O 1
ATOM 547 N N . ILE A 1 76 ? -27.784 -12.101 35.316 1.00 95.12 76 ILE A N 1
ATOM 548 C CA . ILE A 1 76 ? -27.187 -12.317 33.991 1.00 95.12 76 ILE A CA 1
ATOM 549 C C . ILE A 1 76 ? -27.919 -11.519 32.913 1.00 95.12 76 ILE A C 1
ATOM 551 O O . ILE A 1 76 ? -29.133 -11.327 32.992 1.00 95.12 76 ILE A O 1
ATOM 555 N N . VAL A 1 77 ? -27.200 -11.139 31.856 1.00 95.25 77 VAL A N 1
ATOM 556 C CA . VAL A 1 77 ? -27.820 -10.851 30.554 1.00 95.25 77 VAL A CA 1
ATOM 557 C C . VAL A 1 77 ? -27.994 -12.197 29.862 1.00 95.25 77 VAL A C 1
ATOM 559 O O . VAL A 1 77 ? -27.008 -12.849 29.556 1.00 95.25 77 VAL A O 1
ATOM 562 N N . ALA A 1 78 ? -29.217 -12.680 29.689 1.00 93.25 78 ALA A N 1
ATOM 563 C CA . ALA A 1 78 ? -29.485 -14.025 29.174 1.00 93.25 78 ALA A CA 1
ATOM 564 C C . ALA A 1 78 ? -29.558 -14.090 27.645 1.00 93.25 78 ALA A C 1
ATOM 566 O O . ALA A 1 78 ? -29.245 -15.128 27.066 1.00 93.25 78 ALA A O 1
ATOM 567 N N . GLU A 1 79 ? -29.985 -12.994 27.017 1.00 92.56 79 GLU A N 1
ATOM 568 C CA . GLU A 1 79 ? -30.069 -12.835 25.564 1.00 92.56 79 GLU A CA 1
ATOM 569 C C . GLU A 1 79 ? -29.592 -11.413 25.216 1.00 92.56 79 GLU A C 1
ATOM 571 O O . GLU A 1 79 ? -30.079 -10.460 25.842 1.00 92.56 79 GLU A O 1
ATOM 576 N N . PRO A 1 80 ? -28.634 -11.248 24.284 1.00 92.75 80 PRO A N 1
ATOM 577 C CA . PRO A 1 80 ? -28.176 -9.933 23.846 1.00 92.75 80 PRO A CA 1
ATOM 578 C C . PRO A 1 80 ? -29.239 -9.213 23.000 1.00 92.75 80 PRO A C 1
ATOM 580 O O . PRO A 1 80 ? -30.185 -9.853 22.532 1.00 92.75 80 PRO A O 1
ATOM 583 N N . PRO A 1 81 ? -29.054 -7.904 22.754 1.00 92.50 81 PRO A N 1
ATOM 584 C CA . PRO A 1 81 ? -29.719 -7.200 21.662 1.00 92.50 81 PRO A CA 1
ATOM 585 C C . PRO A 1 81 ? -29.592 -7.945 20.322 1.00 92.50 81 PRO A C 1
ATOM 587 O O . PRO A 1 81 ? -28.592 -8.615 20.057 1.00 92.50 81 PRO A O 1
ATOM 590 N N . LYS A 1 82 ? -30.611 -7.827 19.469 1.00 90.75 82 LYS A N 1
ATOM 591 C CA . LYS A 1 82 ? -30.625 -8.382 18.108 1.00 90.75 82 LYS A CA 1
ATOM 592 C C . LYS A 1 82 ? -29.776 -7.564 17.143 1.00 90.75 82 LYS A C 1
ATOM 594 O O . LYS A 1 82 ? -29.271 -8.126 16.174 1.00 90.75 82 LYS A O 1
ATOM 599 N N . ASP A 1 83 ? -29.660 -6.258 17.370 1.00 90.44 83 ASP A N 1
ATOM 600 C CA . ASP A 1 83 ? -28.787 -5.414 16.563 1.00 90.44 83 ASP A CA 1
ATOM 601 C C . ASP A 1 83 ? -27.321 -5.677 16.959 1.00 90.44 83 ASP A C 1
ATOM 603 O O . ASP A 1 83 ? -26.945 -5.390 18.096 1.00 90.44 83 ASP A O 1
ATOM 607 N N . PRO A 1 84 ? -26.451 -6.172 16.056 1.00 88.50 84 PRO A N 1
ATOM 608 C CA . PRO A 1 84 ? -25.045 -6.427 16.374 1.00 88.50 84 PRO A CA 1
ATOM 609 C C . PRO A 1 84 ? -24.258 -5.153 16.721 1.00 88.50 84 PRO A C 1
ATOM 611 O O . PRO A 1 84 ? -23.128 -5.243 17.202 1.00 88.50 84 PRO A O 1
ATOM 614 N N . ARG A 1 85 ? -24.820 -3.961 16.467 1.00 89.75 85 ARG A N 1
ATOM 615 C CA . ARG A 1 85 ? -24.245 -2.669 16.866 1.00 89.75 85 ARG A CA 1
ATOM 616 C C . ARG A 1 85 ? -24.642 -2.235 18.274 1.00 89.75 85 ARG A C 1
ATOM 618 O O . ARG A 1 85 ? -24.187 -1.180 18.708 1.00 89.75 85 ARG A O 1
ATOM 625 N N . VAL A 1 86 ? -25.466 -3.002 18.981 1.00 92.06 86 VAL A N 1
ATOM 626 C CA . VAL A 1 86 ? -25.914 -2.679 20.336 1.00 92.06 86 VAL A CA 1
ATOM 627 C C . VAL A 1 86 ? -25.463 -3.777 21.292 1.00 92.06 86 VAL A C 1
ATOM 629 O O . VAL A 1 86 ? -25.738 -4.956 21.091 1.00 92.06 86 VAL A O 1
ATOM 632 N N . SER A 1 87 ? -24.776 -3.398 22.365 1.00 92.56 87 SER A N 1
ATOM 633 C CA . SER A 1 87 ? -24.389 -4.311 23.443 1.00 92.56 87 SER A CA 1
ATOM 634 C C . SER A 1 87 ? -24.962 -3.840 24.775 1.00 92.56 87 SER A C 1
ATOM 636 O O . SER A 1 87 ? -25.155 -2.647 25.010 1.00 92.56 87 SER A O 1
ATOM 638 N N . VAL A 1 88 ? -25.247 -4.793 25.665 1.00 93.88 88 VAL A N 1
ATOM 639 C CA . VAL A 1 88 ? -25.655 -4.521 27.047 1.00 93.88 88 VAL A CA 1
ATOM 640 C C . VAL A 1 88 ? -24.762 -5.310 27.990 1.00 93.88 88 VAL A C 1
ATOM 642 O O . VAL A 1 88 ? -24.529 -6.504 27.795 1.00 93.88 88 VAL A O 1
ATOM 645 N N . THR A 1 89 ? -24.269 -4.637 29.023 1.00 94.00 89 THR A N 1
ATOM 646 C CA . THR A 1 89 ? -23.403 -5.219 30.051 1.00 94.00 89 THR A CA 1
ATOM 647 C C . THR A 1 89 ? -23.893 -4.847 31.441 1.00 94.00 89 THR A C 1
ATOM 649 O O . THR A 1 89 ? -24.498 -3.795 31.632 1.00 94.00 89 THR A O 1
ATOM 652 N N . LEU A 1 90 ? -23.641 -5.719 32.411 1.00 94.12 90 LEU A N 1
ATOM 653 C CA . LEU A 1 90 ? -23.906 -5.498 33.825 1.00 94.12 90 LEU A CA 1
ATOM 654 C C . LEU A 1 90 ? -22.602 -5.176 34.550 1.00 94.12 90 LEU A C 1
ATOM 656 O O . LEU A 1 90 ? -21.560 -5.772 34.272 1.00 94.12 90 LEU A O 1
ATOM 660 N N . PHE A 1 91 ? -22.675 -4.284 35.526 1.00 93.00 91 PHE A N 1
ATOM 661 C CA . PHE A 1 91 ? -21.624 -4.063 36.514 1.00 93.00 91 PHE A CA 1
ATOM 662 C C . PHE A 1 91 ? -22.246 -3.596 37.834 1.00 93.00 91 PHE A C 1
ATOM 664 O O . PHE A 1 91 ? -23.448 -3.351 37.926 1.00 93.00 91 PHE A O 1
ATOM 671 N N . THR A 1 92 ? -21.440 -3.481 38.885 1.00 90.19 92 THR A N 1
ATOM 672 C CA . THR A 1 92 ? -21.895 -2.950 40.173 1.00 90.19 92 THR A CA 1
ATOM 673 C C . THR A 1 92 ? -20.807 -2.110 40.823 1.00 90.19 92 THR A C 1
ATOM 675 O O . THR A 1 92 ? -19.613 -2.359 40.639 1.00 90.19 92 THR A O 1
ATOM 678 N N . THR A 1 93 ? -21.229 -1.109 41.585 1.00 88.50 93 THR A N 1
ATOM 679 C CA . THR A 1 93 ? -20.380 -0.312 42.477 1.00 88.50 93 THR A CA 1
ATOM 680 C C . THR A 1 93 ? -20.435 -0.820 43.919 1.00 88.50 93 THR A C 1
ATOM 682 O O . THR A 1 93 ? -19.623 -0.403 44.738 1.00 88.50 93 THR A O 1
ATOM 685 N N . GLY A 1 94 ? -21.366 -1.733 44.225 1.00 84.31 94 GLY A N 1
ATOM 686 C CA . GLY A 1 94 ? -21.642 -2.229 45.574 1.00 84.31 94 GLY A CA 1
ATOM 687 C C . GLY A 1 94 ? -22.504 -1.297 46.433 1.00 84.31 94 GLY A C 1
ATOM 688 O O . GLY A 1 94 ? -22.904 -1.697 47.522 1.00 84.31 94 GLY A O 1
ATOM 689 N N . ASP A 1 95 ? -22.826 -0.093 45.954 1.00 87.06 95 ASP A N 1
ATOM 690 C CA . ASP A 1 95 ? -23.578 0.915 46.702 1.00 87.06 95 ASP A CA 1
ATOM 691 C C . ASP A 1 95 ? -25.044 0.984 46.232 1.00 87.06 95 ASP A C 1
ATOM 693 O O . ASP A 1 95 ? -25.356 1.086 45.042 1.00 87.06 95 ASP A O 1
ATOM 697 N N . ALA A 1 96 ? -25.981 0.934 47.179 1.00 86.00 96 ALA A N 1
ATOM 698 C CA . ALA A 1 96 ? -27.412 1.025 46.913 1.00 86.00 96 ALA A CA 1
ATOM 699 C C . ALA A 1 96 ? -27.885 2.452 46.580 1.00 86.00 96 ALA A C 1
ATOM 701 O O . ALA A 1 96 ? -28.910 2.596 45.917 1.00 86.00 96 ALA A O 1
ATOM 702 N N . PHE A 1 97 ? -27.127 3.497 46.912 1.00 89.19 97 PHE A N 1
ATOM 703 C CA . PHE A 1 97 ? -27.528 4.901 46.748 1.00 89.19 97 PHE A CA 1
ATOM 704 C C . PHE A 1 97 ? -26.669 5.690 45.753 1.00 89.19 97 PHE A C 1
ATOM 706 O O . PHE A 1 97 ? -26.969 6.856 45.483 1.00 89.19 97 PHE A O 1
ATOM 713 N N . ASP A 1 98 ? -25.650 5.064 45.157 1.00 92.31 98 ASP A N 1
ATOM 714 C CA . ASP A 1 98 ? -24.802 5.727 44.168 1.00 92.31 98 ASP A CA 1
ATOM 715 C C . ASP A 1 98 ? -25.570 6.228 42.934 1.00 92.31 98 ASP A C 1
ATOM 717 O O . ASP A 1 98 ? -26.644 5.739 42.554 1.00 92.31 98 ASP A O 1
ATOM 721 N N . ARG A 1 99 ? -24.981 7.249 42.311 1.00 94.56 99 ARG A N 1
ATOM 722 C CA . ARG A 1 99 ? -25.510 7.940 41.135 1.00 94.56 99 ARG A CA 1
ATOM 723 C C . ARG A 1 99 ? -24.644 7.682 39.906 1.00 94.56 99 ARG A C 1
ATOM 725 O O . ARG A 1 99 ? -23.504 7.229 40.012 1.00 94.56 99 ARG A O 1
ATOM 732 N N . ARG A 1 100 ? -25.158 8.050 38.734 1.00 92.38 100 ARG A N 1
ATOM 733 C CA . ARG A 1 100 ? -24.542 7.842 37.423 1.00 92.38 100 ARG A CA 1
ATOM 734 C C . ARG A 1 100 ? -23.128 8.406 37.371 1.00 92.38 100 ARG A C 1
ATOM 736 O O . ARG A 1 100 ? -22.253 7.747 36.830 1.00 92.38 100 ARG A O 1
ATOM 743 N N . ALA A 1 101 ? -22.884 9.584 37.950 1.00 88.12 101 ALA A N 1
ATOM 744 C CA . ALA A 1 101 ? -21.544 10.174 37.994 1.00 88.12 101 ALA A CA 1
ATOM 745 C C . ALA A 1 101 ? -20.510 9.260 38.683 1.00 88.12 101 ALA A C 1
ATOM 747 O O . ALA A 1 101 ? -19.399 9.094 38.179 1.00 88.12 101 ALA A O 1
ATOM 748 N N . ALA A 1 102 ? -20.881 8.621 39.797 1.00 88.50 102 ALA A N 1
ATOM 749 C CA . ALA A 1 102 ? -20.027 7.659 40.492 1.00 88.50 102 ALA A CA 1
ATOM 750 C C . ALA A 1 102 ? -19.860 6.356 39.689 1.00 88.50 102 ALA A C 1
ATOM 752 O O . ALA A 1 102 ? -18.747 5.841 39.572 1.00 88.50 102 ALA A O 1
ATOM 753 N N . ALA A 1 103 ? -20.939 5.861 39.074 1.00 89.31 103 ALA A N 1
ATOM 754 C CA . ALA A 1 103 ? -20.911 4.660 38.241 1.00 89.31 103 ALA A CA 1
ATOM 755 C C . ALA A 1 103 ? -20.044 4.838 36.978 1.00 89.31 103 ALA A C 1
ATOM 757 O O . ALA A 1 103 ? -19.182 4.004 36.702 1.00 89.31 103 ALA A O 1
ATOM 758 N N . ALA A 1 104 ? -20.198 5.957 36.264 1.00 88.94 104 ALA A N 1
ATOM 759 C CA . ALA A 1 104 ? -19.363 6.338 35.124 1.00 88.94 104 ALA A CA 1
ATOM 760 C C . ALA A 1 104 ? -17.892 6.478 35.539 1.00 88.94 104 ALA A C 1
ATOM 762 O O . ALA A 1 104 ? -17.021 5.876 34.917 1.00 88.94 104 ALA A O 1
ATOM 763 N N . SER A 1 105 ? -17.621 7.158 36.660 1.00 85.62 105 SER A N 1
ATOM 764 C CA . SER A 1 105 ? -16.257 7.294 37.194 1.00 85.62 105 SER A CA 1
ATOM 765 C C . SER A 1 105 ? -15.616 5.935 37.496 1.00 85.62 105 SER A C 1
ATOM 767 O O . SER A 1 105 ? -14.412 5.761 37.301 1.00 85.62 105 SER A O 1
ATOM 769 N N . ARG A 1 106 ? -16.408 4.954 37.958 1.00 85.25 106 ARG A N 1
ATOM 770 C CA . ARG A 1 106 ? -15.952 3.577 38.195 1.00 85.25 106 ARG A CA 1
ATOM 771 C C . ARG A 1 106 ? -15.661 2.829 36.894 1.00 85.25 106 ARG A C 1
ATOM 773 O O . ARG A 1 106 ? -14.678 2.094 36.855 1.00 85.25 106 ARG A O 1
ATOM 780 N N . MET A 1 107 ? -16.477 3.014 35.854 1.00 85.88 107 MET A N 1
ATOM 781 C CA . MET A 1 107 ? -16.244 2.415 34.532 1.00 85.88 107 MET A CA 1
ATOM 782 C C . MET A 1 107 ? -15.000 2.992 33.851 1.00 85.88 107 MET A C 1
ATOM 784 O O . MET A 1 107 ? -14.191 2.253 33.295 1.00 85.88 107 MET A O 1
ATOM 788 N N . GLU A 1 108 ? -14.818 4.308 33.946 1.00 83.69 108 GLU A N 1
ATOM 789 C CA . GLU A 1 108 ? -13.664 5.029 33.407 1.00 83.69 108 GLU A CA 1
ATOM 790 C C . GLU A 1 108 ? -12.374 4.739 34.184 1.00 83.69 108 GLU A C 1
ATOM 792 O O . GLU A 1 108 ? -11.283 5.025 33.703 1.00 83.69 108 GLU A O 1
ATOM 797 N N . ALA A 1 109 ? -12.448 4.142 35.376 1.00 79.00 109 ALA A N 1
ATOM 798 C CA . ALA A 1 109 ? -11.283 3.814 36.193 1.00 79.00 109 ALA A CA 1
ATOM 799 C C . ALA A 1 109 ? -10.483 2.589 35.714 1.00 79.00 109 ALA A C 1
ATOM 801 O O . ALA A 1 109 ? -9.923 1.877 36.541 1.00 79.00 109 ALA A O 1
ATOM 802 N N . TYR A 1 110 ? -10.400 2.355 34.401 1.00 76.94 110 TYR A N 1
ATOM 803 C CA . TYR A 1 110 ? -9.586 1.284 33.814 1.00 76.94 110 TYR A CA 1
ATOM 804 C C . TYR A 1 110 ? -8.083 1.616 33.827 1.00 76.94 110 TYR A C 1
ATOM 806 O O . TYR A 1 110 ? -7.242 0.741 34.045 1.00 76.94 110 TYR A O 1
ATOM 814 N N . LEU A 1 111 ? -7.732 2.895 33.656 1.00 79.44 111 LEU A N 1
ATOM 815 C CA . LEU A 1 111 ? -6.378 3.402 33.875 1.00 79.44 111 LEU A CA 1
ATOM 816 C C . LEU A 1 111 ? -6.305 4.184 35.191 1.00 79.44 111 LEU A C 1
ATOM 818 O O . LEU A 1 111 ? -7.123 5.075 35.459 1.00 79.44 111 LEU A O 1
ATOM 822 N N . ALA A 1 112 ? -5.292 3.858 35.992 1.00 79.56 112 ALA A N 1
ATOM 823 C CA . ALA A 1 112 ? -4.898 4.605 37.179 1.00 79.56 112 ALA A CA 1
ATOM 824 C C . ALA A 1 112 ? -3.551 5.302 36.964 1.00 79.56 112 ALA A C 1
ATOM 826 O O . ALA A 1 112 ? -2.740 4.905 36.124 1.00 79.56 112 ALA A O 1
ATOM 827 N N . ARG A 1 113 ? -3.313 6.347 37.755 1.00 85.81 113 ARG A N 1
ATOM 828 C CA . ARG A 1 113 ? -2.069 7.113 37.759 1.00 85.81 113 ARG A CA 1
ATOM 829 C C . ARG A 1 113 ? -0.902 6.237 38.225 1.00 85.81 113 ARG A C 1
ATOM 831 O O . ARG A 1 113 ? -0.910 5.726 39.343 1.00 85.81 113 ARG A O 1
ATOM 838 N N . GLY A 1 114 ? 0.084 6.075 37.354 1.00 84.00 114 GLY A N 1
ATOM 839 C CA . GLY A 1 114 ? 1.341 5.385 37.610 1.00 84.00 114 GLY A CA 1
ATOM 840 C C . GLY A 1 114 ? 2.432 6.321 38.153 1.00 84.00 114 GLY A C 1
ATOM 841 O O . GLY A 1 114 ? 2.132 7.405 38.665 1.00 84.00 114 GLY A O 1
ATOM 842 N N . PRO A 1 115 ? 3.711 5.909 38.078 1.00 86.12 115 PRO A N 1
ATOM 843 C CA . PRO A 1 115 ? 4.838 6.747 38.480 1.00 86.12 115 PRO A CA 1
ATOM 844 C C . PRO A 1 115 ? 4.998 7.986 37.583 1.00 86.12 115 PRO A C 1
ATOM 846 O O . PRO A 1 115 ? 4.425 8.090 36.499 1.00 86.12 115 PRO A O 1
ATOM 849 N N . VAL A 1 116 ? 5.812 8.939 38.042 1.00 89.06 116 VAL A N 1
ATOM 850 C CA . VAL A 1 116 ? 6.153 10.151 37.281 1.00 89.06 116 VAL A CA 1
ATOM 851 C C . VAL A 1 116 ? 6.819 9.762 35.960 1.00 89.06 116 VAL A C 1
ATOM 853 O O . VAL A 1 116 ? 7.728 8.931 35.940 1.00 89.06 116 VAL A O 1
ATOM 856 N N . TYR A 1 117 ? 6.360 10.359 34.861 1.00 90.19 117 TYR A N 1
ATOM 857 C CA . TYR A 1 117 ? 6.950 10.166 33.542 1.00 90.19 117 TYR A CA 1
ATOM 858 C C . TYR A 1 117 ? 8.376 10.739 33.518 1.00 90.19 117 TYR A C 1
ATOM 860 O O . TYR A 1 117 ? 8.665 11.736 34.177 1.00 90.19 117 TYR A O 1
ATOM 868 N N . ALA A 1 118 ? 9.284 10.128 32.752 1.00 86.19 118 ALA A N 1
ATOM 869 C CA . ALA A 1 118 ? 10.688 10.545 32.656 1.00 86.19 118 ALA A CA 1
ATOM 870 C C . ALA A 1 118 ? 10.886 11.798 31.766 1.00 86.19 118 ALA A C 1
ATOM 872 O O . ALA A 1 118 ? 11.768 11.847 30.911 1.00 86.19 118 ALA A O 1
ATOM 873 N N . GLY A 1 119 ? 10.054 12.818 31.979 1.00 89.19 119 GLY A N 1
ATOM 874 C CA . GLY A 1 119 ? 10.030 14.102 31.286 1.00 89.19 119 GLY A CA 1
ATOM 875 C C . GLY A 1 119 ? 9.050 15.061 31.969 1.00 89.19 119 GLY A C 1
ATOM 876 O O . GLY A 1 119 ? 8.244 14.647 32.802 1.00 89.19 119 GLY A O 1
ATOM 877 N N . TYR A 1 120 ? 9.114 16.347 31.631 1.00 93.38 120 TYR A N 1
ATOM 878 C CA . TYR A 1 120 ? 8.263 17.384 32.228 1.00 93.38 120 TYR A CA 1
ATOM 879 C C . TYR A 1 120 ? 7.631 18.284 31.166 1.00 93.38 120 TYR A C 1
ATOM 881 O O . TYR A 1 120 ? 8.169 18.439 30.071 1.00 93.38 120 TYR A O 1
ATOM 889 N N . LEU A 1 121 ? 6.479 18.875 31.494 1.00 94.88 121 LEU A N 1
ATOM 890 C CA . LEU A 1 121 ? 5.739 19.772 30.604 1.00 94.88 121 LEU A CA 1
ATOM 891 C C . LEU A 1 121 ? 6.562 21.041 30.321 1.00 94.88 121 LEU A C 1
ATOM 893 O O . LEU A 1 121 ? 7.030 21.682 31.257 1.00 94.88 121 LEU A O 1
ATOM 897 N N . PHE A 1 122 ? 6.752 21.404 29.055 1.00 94.00 122 PHE A N 1
ATOM 898 C CA . PHE A 1 122 ? 7.582 22.535 28.634 1.00 94.00 122 PHE A CA 1
ATOM 899 C C . PHE A 1 122 ? 6.736 23.703 28.136 1.00 94.00 122 PHE A C 1
ATOM 901 O O . PHE A 1 122 ? 6.089 23.601 27.094 1.00 94.00 122 PHE A O 1
ATOM 908 N N . GLY A 1 123 ? 6.790 24.819 28.864 1.00 92.38 123 GLY A N 1
ATOM 909 C CA . GLY A 1 123 ? 5.899 25.960 28.665 1.00 92.38 123 GLY A CA 1
ATOM 910 C C . GLY A 1 123 ? 4.473 25.714 29.171 1.00 92.38 123 GLY A C 1
ATOM 911 O O . GLY A 1 123 ? 4.082 24.591 29.499 1.00 92.38 123 GLY A O 1
ATOM 912 N N . ASP A 1 124 ? 3.695 26.788 29.252 1.00 92.75 124 ASP A N 1
ATOM 913 C CA . ASP A 1 124 ? 2.317 26.737 29.734 1.00 92.75 124 ASP A CA 1
ATOM 914 C C . ASP A 1 124 ? 1.363 26.312 28.615 1.00 92.75 124 ASP A C 1
ATOM 916 O O . ASP A 1 124 ? 1.475 26.766 27.474 1.00 92.75 124 ASP A O 1
ATOM 920 N N . HIS A 1 125 ? 0.417 25.440 28.956 1.00 95.19 125 HIS A N 1
ATOM 921 C CA . HIS A 1 125 ? -0.592 24.934 28.034 1.00 95.19 125 HIS A CA 1
ATOM 922 C C . HIS A 1 125 ? -1.972 25.372 28.502 1.00 95.19 125 HIS A C 1
ATOM 924 O O . HIS A 1 125 ? -2.280 25.295 29.691 1.00 95.19 125 HIS A O 1
ATOM 930 N N . LEU A 1 126 ? -2.786 25.858 27.572 1.00 91.88 126 LEU A N 1
ATOM 931 C CA . LEU A 1 126 ? -4.075 26.475 27.874 1.00 91.88 126 LEU A CA 1
ATOM 932 C C . LEU A 1 126 ? -5.227 25.509 27.611 1.00 91.88 126 LEU A C 1
ATOM 934 O O . LEU A 1 126 ? -5.145 24.653 26.723 1.00 91.88 126 LEU A O 1
ATOM 938 N N . ALA A 1 127 ? -6.323 25.695 28.342 1.00 89.62 127 ALA A N 1
ATOM 939 C CA . ALA A 1 127 ? -7.567 24.991 28.069 1.00 89.62 127 ALA A CA 1
ATOM 940 C C . ALA A 1 127 ? -7.989 25.167 26.592 1.00 89.62 127 ALA A C 1
ATOM 942 O O . ALA A 1 127 ? -7.892 26.255 26.022 1.00 89.62 127 ALA A O 1
ATOM 943 N N . GLY A 1 128 ? -8.444 24.084 25.959 1.00 84.38 128 GLY A N 1
ATOM 944 C CA . GLY A 1 128 ? -8.833 24.034 24.546 1.00 84.38 128 GLY A CA 1
ATOM 945 C C . GLY A 1 128 ? -7.730 23.595 23.572 1.00 84.38 128 GLY A C 1
ATOM 946 O O . GLY A 1 128 ? -8.032 23.316 22.414 1.00 84.38 128 GLY A O 1
ATOM 947 N N . GLN A 1 129 ? -6.466 23.495 23.999 1.00 87.25 129 GLN A N 1
ATOM 948 C CA . GLN A 1 129 ? -5.386 22.991 23.137 1.00 87.25 129 GLN A CA 1
ATOM 949 C C . GLN A 1 129 ? -5.490 21.470 22.914 1.00 87.25 129 GLN A C 1
ATOM 951 O O . GLN A 1 129 ? -5.894 20.741 23.815 1.00 87.25 129 GLN A O 1
ATOM 956 N N . MET A 1 130 ? -5.087 20.992 21.727 1.00 83.81 130 MET A N 1
ATOM 957 C CA . MET A 1 130 ? -5.001 19.557 21.368 1.00 83.81 130 MET A CA 1
ATOM 958 C C . MET A 1 130 ? -3.557 19.064 21.198 1.00 83.81 130 MET A C 1
ATOM 960 O O . MET A 1 130 ? -3.295 18.052 20.546 1.00 83.81 130 MET A O 1
ATOM 964 N N . ASN A 1 131 ? -2.595 19.781 21.770 1.00 86.94 131 ASN A N 1
ATOM 965 C CA . ASN A 1 131 ? -1.215 19.331 21.830 1.00 86.94 131 ASN A CA 1
ATOM 966 C C . ASN A 1 131 ? -0.581 19.688 23.173 1.00 86.94 131 ASN A C 1
ATOM 968 O O . ASN A 1 131 ? -0.999 20.633 23.841 1.00 86.94 131 ASN A O 1
ATOM 972 N N . VAL A 1 132 ? 0.427 18.910 23.564 1.00 92.50 132 VAL A N 1
ATOM 973 C CA . VAL A 1 132 ? 1.278 19.198 24.721 1.00 92.50 132 VAL A CA 1
ATOM 974 C C . VAL A 1 132 ? 2.745 19.015 24.365 1.00 92.50 132 VAL A C 1
ATOM 976 O O . VAL A 1 132 ? 3.112 18.088 23.652 1.00 92.50 132 VAL A O 1
ATOM 979 N N . SER A 1 133 ? 3.612 19.892 24.859 1.00 92.62 133 SER A N 1
ATOM 980 C CA . SER A 1 133 ? 5.058 19.804 24.679 1.00 92.62 133 SER A CA 1
ATOM 981 C C . SER A 1 133 ? 5.718 19.346 25.975 1.00 92.62 133 SER A C 1
ATOM 983 O O . SER A 1 133 ? 5.503 19.934 27.030 1.00 92.62 133 SER A O 1
ATOM 985 N N . LEU A 1 134 ? 6.583 18.342 25.888 1.00 94.31 134 LEU A N 1
ATOM 986 C CA . LEU A 1 134 ? 7.434 17.846 26.963 1.00 94.31 134 LEU A CA 1
ATOM 987 C C . LEU A 1 134 ? 8.909 18.146 26.662 1.00 94.31 134 LEU A C 1
ATOM 989 O O . LEU A 1 134 ? 9.310 18.239 25.499 1.00 94.31 134 LEU A O 1
ATOM 993 N N . LEU A 1 135 ? 9.727 18.250 27.706 1.00 93.69 135 LEU A N 1
ATOM 994 C CA . LEU A 1 135 ? 11.178 18.104 27.623 1.00 93.69 135 LEU A CA 1
ATOM 995 C C . LEU A 1 135 ? 11.607 16.837 28.360 1.00 93.69 135 LEU A C 1
ATOM 997 O O . LEU A 1 135 ? 11.228 16.607 29.510 1.00 93.69 135 LEU A O 1
ATOM 1001 N N . GLN A 1 136 ? 12.446 16.042 27.703 1.00 92.00 136 GLN A N 1
ATOM 1002 C CA . GLN A 1 136 ? 13.062 14.846 28.275 1.00 92.00 136 GLN A CA 1
ATOM 1003 C C . GLN A 1 136 ? 14.549 14.765 27.926 1.00 92.00 136 GLN A C 1
ATOM 1005 O O . GLN A 1 136 ? 15.064 15.555 27.126 1.00 92.00 136 GLN A O 1
ATOM 1010 N N . ARG A 1 137 ? 15.273 13.846 28.572 1.00 88.25 137 ARG A N 1
ATOM 1011 C CA . ARG A 1 137 ? 16.680 13.587 28.233 1.00 88.25 137 ARG A CA 1
ATOM 1012 C C . ARG A 1 137 ? 16.764 12.794 26.914 1.00 88.25 137 ARG A C 1
ATOM 1014 O O . ARG A 1 137 ? 15.859 11.995 26.664 1.00 88.25 137 ARG A O 1
ATOM 1021 N N . PRO A 1 138 ? 17.795 12.995 26.070 1.00 79.50 138 PRO A N 1
ATOM 1022 C CA . PRO A 1 138 ? 17.890 12.340 24.759 1.00 79.50 138 PRO A CA 1
ATOM 1023 C C . PRO A 1 138 ? 17.844 10.806 24.787 1.00 79.50 138 PRO A C 1
ATOM 1025 O O . PRO A 1 138 ? 17.379 10.192 23.834 1.00 79.50 138 PRO A O 1
ATOM 1028 N N . GLU A 1 139 ? 18.291 10.187 25.878 1.00 78.25 139 GLU A N 1
ATOM 1029 C CA . GLU A 1 139 ? 18.292 8.735 26.072 1.00 78.25 139 GLU A CA 1
ATOM 1030 C C . GLU A 1 139 ? 16.949 8.151 26.544 1.00 78.25 139 GLU A C 1
ATOM 1032 O O . GLU A 1 139 ? 16.793 6.931 26.577 1.00 78.25 139 GLU A O 1
ATOM 1037 N N . VAL A 1 140 ? 15.981 8.992 26.934 1.00 79.12 140 VAL A N 1
ATOM 1038 C CA . VAL A 1 140 ? 14.655 8.533 27.369 1.00 79.12 140 VAL A CA 1
ATOM 1039 C C . VAL A 1 140 ? 13.840 8.126 26.137 1.00 79.12 140 VAL A C 1
ATOM 1041 O O . VAL A 1 140 ? 13.701 8.943 25.221 1.00 79.12 140 VAL A O 1
ATOM 1044 N N . PRO A 1 141 ? 13.266 6.906 26.100 1.00 76.56 141 PRO A N 1
ATOM 1045 C CA . PRO A 1 141 ? 12.371 6.497 25.024 1.00 76.56 141 PRO A CA 1
ATOM 1046 C C . PRO A 1 141 ? 11.192 7.463 24.862 1.00 76.56 141 PRO A C 1
ATOM 1048 O O . PRO A 1 141 ? 10.608 7.927 25.844 1.00 76.56 141 PRO A O 1
ATOM 1051 N N . LEU A 1 142 ? 10.838 7.770 23.614 1.00 79.38 142 LEU A N 1
ATOM 1052 C CA . LEU A 1 142 ? 9.649 8.565 23.313 1.00 79.38 142 LEU A CA 1
ATOM 1053 C C . LEU A 1 142 ? 8.382 7.787 23.715 1.00 79.38 142 LEU A C 1
ATOM 1055 O O . LEU A 1 142 ? 8.380 6.557 23.604 1.00 79.38 142 LEU A O 1
ATOM 1059 N N . PRO A 1 143 ? 7.306 8.470 24.147 1.00 78.88 143 PRO A N 1
ATOM 1060 C CA . PRO A 1 143 ? 5.990 7.846 24.235 1.00 78.88 143 PRO A CA 1
ATOM 1061 C C . PRO A 1 143 ? 5.571 7.297 22.870 1.00 78.88 143 PRO A C 1
ATOM 1063 O O . PRO A 1 143 ? 6.004 7.815 21.837 1.00 78.88 143 PRO A O 1
ATOM 1066 N N . VAL A 1 144 ? 4.712 6.282 22.849 1.00 71.00 144 VAL A N 1
ATOM 1067 C CA . VAL A 1 144 ? 4.161 5.751 21.595 1.00 71.00 144 VAL A CA 1
ATOM 1068 C C . VAL A 1 144 ? 2.724 6.217 21.375 1.00 71.00 144 VAL A C 1
ATOM 1070 O O . VAL A 1 144 ? 1.982 6.488 22.319 1.00 71.00 144 VAL A O 1
ATOM 1073 N N . ASN A 1 145 ? 2.297 6.294 20.112 1.00 66.56 145 ASN A N 1
ATOM 1074 C CA . ASN A 1 145 ? 0.902 6.591 19.782 1.00 66.56 145 ASN A CA 1
ATOM 1075 C C . ASN A 1 145 ? -0.026 5.539 20.412 1.00 66.56 145 ASN A C 1
ATOM 1077 O O . ASN A 1 145 ? 0.150 4.337 20.211 1.00 66.56 145 ASN A O 1
ATOM 1081 N N . GLY A 1 146 ? -1.041 6.000 21.138 1.00 67.81 146 GLY A N 1
ATOM 1082 C CA . GLY A 1 146 ? -1.948 5.175 21.935 1.00 67.81 146 GLY A CA 1
ATOM 1083 C C . GLY A 1 146 ? -1.616 5.136 23.428 1.00 67.81 146 GLY A C 1
ATOM 1084 O O . GLY A 1 146 ? -2.511 4.821 24.218 1.00 67.81 146 GLY A O 1
ATOM 1085 N N . ASP A 1 147 ? -0.398 5.512 23.836 1.00 77.38 147 ASP A N 1
ATOM 1086 C CA . ASP A 1 147 ? -0.071 5.669 25.254 1.00 77.38 147 ASP A CA 1
ATOM 1087 C C . ASP A 1 147 ? -0.980 6.719 25.892 1.00 77.38 147 ASP A C 1
ATOM 1089 O O . ASP A 1 147 ? -1.400 7.697 25.268 1.00 77.38 147 ASP A O 1
ATOM 1093 N N . THR A 1 148 ? -1.295 6.509 27.166 1.00 86.00 148 THR A N 1
ATOM 1094 C CA . THR A 1 148 ? -2.062 7.471 27.956 1.00 86.00 148 THR A CA 1
ATOM 1095 C C . THR A 1 148 ? -1.183 7.989 29.087 1.00 86.00 148 THR A C 1
ATOM 1097 O O . THR A 1 148 ? -0.659 7.203 29.881 1.00 86.00 148 THR A O 1
ATOM 1100 N N . LEU A 1 149 ? -1.026 9.310 29.158 1.00 90.44 149 LEU A N 1
ATOM 1101 C CA . LEU A 1 149 ? -0.338 10.015 30.241 1.00 90.44 149 LEU A CA 1
ATOM 1102 C C . LEU A 1 149 ? -1.355 10.763 31.106 1.00 90.44 149 LEU A C 1
ATOM 1104 O O . LEU A 1 149 ? -2.481 11.012 30.681 1.00 90.44 149 LEU A O 1
ATOM 1108 N N . VAL A 1 150 ? -0.957 11.132 32.321 1.00 92.06 150 VAL A N 1
ATOM 1109 C CA . VAL A 1 150 ? -1.781 11.922 33.245 1.00 92.06 150 VAL A CA 1
ATOM 1110 C C . VAL A 1 150 ? -1.088 13.241 33.544 1.00 92.06 150 VAL A C 1
ATOM 1112 O O . VAL A 1 150 ? 0.058 13.250 33.996 1.00 92.06 150 VAL A O 1
ATOM 1115 N N . LEU A 1 151 ? -1.792 14.346 33.321 1.00 93.62 151 LEU A N 1
ATOM 1116 C CA . LEU A 1 151 ? -1.401 15.679 33.761 1.00 93.62 151 LEU A CA 1
ATOM 1117 C C . LEU A 1 151 ? -2.025 15.949 35.128 1.00 93.62 151 LEU A C 1
ATOM 1119 O O . LEU A 1 151 ? -3.242 15.865 35.277 1.00 93.62 151 LEU A O 1
ATOM 1123 N N . VAL A 1 152 ? -1.203 16.278 36.122 1.00 93.31 152 VAL A N 1
ATOM 1124 C CA . VAL A 1 152 ? -1.633 16.554 37.498 1.00 93.31 152 VAL A CA 1
ATOM 1125 C C . VAL A 1 152 ? -1.195 17.958 37.888 1.00 93.31 152 VAL A C 1
ATOM 1127 O O . VAL A 1 152 ? -0.004 18.239 38.029 1.00 93.31 152 VAL A O 1
ATOM 1130 N N . LYS A 1 153 ? -2.165 18.844 38.091 1.00 90.69 153 LYS A N 1
ATOM 1131 C CA . LYS A 1 153 ? -1.967 20.210 38.579 1.00 90.69 153 LYS A CA 1
ATOM 1132 C C . LYS A 1 153 ? -2.265 20.274 40.075 1.00 90.69 153 LYS A C 1
ATOM 1134 O O . LYS A 1 153 ? -3.238 19.675 40.523 1.00 90.69 153 LYS A O 1
ATOM 1139 N N . ASN A 1 154 ? -1.471 21.048 40.823 1.00 86.06 154 ASN A N 1
ATOM 1140 C CA . ASN A 1 154 ? -1.675 21.320 42.256 1.00 86.06 154 ASN A CA 1
ATOM 1141 C C . ASN A 1 154 ? -1.811 20.048 43.117 1.00 86.06 154 ASN A C 1
ATOM 1143 O O . ASN A 1 154 ? -2.682 19.967 43.981 1.00 86.06 154 ASN A O 1
ATOM 1147 N N . GLU A 1 155 ? -0.969 19.042 42.871 1.00 85.50 155 GLU A N 1
ATOM 1148 C CA . GLU A 1 155 ? -1.012 17.778 43.613 1.00 85.50 155 GLU A CA 1
ATOM 1149 C C . GLU A 1 155 ? -0.941 18.002 45.137 1.00 85.50 155 GLU A C 1
ATOM 1151 O O . GLU A 1 155 ? -0.052 18.701 45.627 1.00 85.50 155 GLU A O 1
ATOM 1156 N N . GLY A 1 156 ? -1.877 17.405 45.884 1.00 80.81 156 GLY A N 1
ATOM 1157 C CA . GLY A 1 156 ? -1.945 17.508 47.346 1.00 80.81 156 GLY A CA 1
ATOM 1158 C C . GLY A 1 156 ? -2.575 18.800 47.882 1.00 80.81 156 GLY A C 1
ATOM 1159 O O . GLY A 1 156 ? -2.516 19.038 49.086 1.00 80.81 156 GLY A O 1
ATOM 1160 N N . GLN A 1 157 ? -3.172 19.632 47.022 1.00 83.50 157 GLN A N 1
ATOM 1161 C CA . GLN A 1 157 ? -3.867 20.872 47.397 1.00 83.50 157 GLN A CA 1
ATOM 1162 C C . GLN A 1 157 ? -5.390 20.763 47.166 1.00 83.50 157 GLN A C 1
ATOM 1164 O O . GLN A 1 157 ? -5.822 19.951 46.346 1.00 83.50 157 GLN A O 1
ATOM 1169 N N . PRO A 1 158 ? -6.226 21.619 47.796 1.00 79.06 158 PRO A N 1
ATOM 1170 C CA . PRO A 1 158 ? -7.689 21.605 47.621 1.00 79.06 158 PRO A CA 1
ATOM 1171 C C . PRO A 1 158 ? -8.184 21.778 46.172 1.00 79.06 158 PRO A C 1
ATOM 1173 O O . PRO A 1 158 ? -9.309 21.405 45.859 1.00 79.06 158 PRO A O 1
ATOM 1176 N N . HIS A 1 159 ? -7.351 22.339 45.289 1.00 84.00 159 HIS A N 1
ATOM 1177 C CA . HIS A 1 159 ? -7.646 22.567 43.869 1.00 84.00 159 HIS A CA 1
ATOM 1178 C C . HIS A 1 159 ? -6.808 21.666 42.944 1.00 84.00 159 HIS A C 1
ATOM 1180 O O . HIS A 1 159 ? -6.376 22.111 41.875 1.00 84.00 159 HIS A O 1
ATOM 1186 N N . GLN A 1 160 ? -6.513 20.434 43.374 1.00 87.81 160 GLN A N 1
ATOM 1187 C CA . GLN A 1 160 ? -5.877 19.427 42.525 1.00 87.81 160 GLN A CA 1
ATOM 1188 C C . GLN A 1 160 ? -6.772 19.115 41.319 1.00 87.81 160 GLN A C 1
ATOM 1190 O O . GLN A 1 160 ? -7.963 18.852 41.474 1.00 87.81 160 GLN A O 1
ATOM 1195 N N . PHE A 1 161 ? -6.191 19.131 40.120 1.00 88.44 161 PHE A N 1
ATOM 1196 C CA . PHE A 1 161 ? -6.885 18.776 38.883 1.00 88.44 161 PHE A CA 1
ATOM 1197 C C . PHE A 1 161 ? -6.063 17.752 38.109 1.00 88.44 161 PHE A C 1
ATOM 1199 O O . PHE A 1 161 ? -4.861 17.943 37.910 1.00 88.44 161 PHE A O 1
ATOM 1206 N N . GLU A 1 162 ? -6.711 16.671 37.682 1.00 90.00 162 GLU A N 1
ATOM 1207 C CA . GLU A 1 162 ? -6.083 15.591 36.927 1.00 90.00 162 GLU A CA 1
ATOM 1208 C C . GLU A 1 162 ? -6.785 15.400 35.588 1.00 90.00 162 GLU A C 1
ATOM 1210 O O . GLU A 1 162 ? -8.009 15.289 35.539 1.00 90.00 162 GLU A O 1
ATOM 1215 N N . GLN A 1 163 ? -6.007 15.311 34.512 1.00 89.31 163 GLN A N 1
ATOM 1216 C CA . GLN A 1 163 ? -6.516 14.982 33.187 1.00 89.31 163 GLN A CA 1
ATOM 1217 C C . GLN A 1 163 ? -5.670 13.884 32.553 1.00 89.31 163 GLN A C 1
ATOM 1219 O O . GLN A 1 163 ? -4.449 13.998 32.450 1.00 89.31 163 GLN A O 1
ATOM 1224 N N . TYR A 1 164 ? -6.336 12.825 32.104 1.00 88.69 164 TYR A N 1
ATOM 1225 C CA . TYR A 1 164 ? -5.722 11.796 31.276 1.00 88.69 164 TYR A CA 1
ATOM 1226 C C . TYR A 1 164 ? -5.701 12.302 29.836 1.00 88.69 164 TYR A C 1
ATOM 1228 O O . TYR A 1 164 ? -6.685 12.872 29.367 1.00 88.69 164 TYR A O 1
ATOM 1236 N N . ILE A 1 165 ? -4.588 12.093 29.145 1.00 88.06 165 ILE A N 1
ATOM 1237 C CA . ILE A 1 165 ? -4.401 12.463 27.746 1.00 88.06 165 ILE A CA 1
ATOM 1238 C C . ILE A 1 165 ? -3.918 11.239 26.975 1.00 88.06 165 ILE A C 1
ATOM 1240 O O . ILE A 1 165 ? -2.909 10.627 27.331 1.00 88.06 165 ILE A O 1
ATOM 1244 N N . ARG A 1 166 ? -4.648 10.855 25.926 1.00 85.06 166 ARG A N 1
ATOM 1245 C CA . ARG A 1 166 ? -4.214 9.796 25.014 1.00 85.06 166 ARG A CA 1
ATOM 1246 C C . ARG A 1 166 ? -3.446 10.408 23.864 1.00 85.06 166 ARG A C 1
ATOM 1248 O O . ARG A 1 166 ? -3.932 11.330 23.219 1.00 85.06 166 ARG A O 1
ATOM 1255 N N . ILE A 1 167 ? -2.266 9.867 23.615 1.00 82.56 167 ILE A N 1
ATOM 1256 C CA . ILE A 1 167 ? -1.346 10.346 22.595 1.00 82.56 167 ILE A CA 1
ATOM 1257 C C . ILE A 1 167 ? -1.824 9.861 21.227 1.00 82.56 167 ILE A C 1
ATOM 1259 O O . ILE A 1 167 ? -1.954 8.658 20.993 1.00 82.56 167 ILE A O 1
ATOM 1263 N N . THR A 1 168 ? -2.094 10.795 20.321 1.00 71.94 168 THR A N 1
ATOM 1264 C CA . THR A 1 168 ? -2.491 10.519 18.931 1.00 71.94 168 THR A CA 1
ATOM 1265 C C . THR A 1 168 ? -1.347 10.705 17.950 1.00 71.94 168 THR A C 1
ATOM 1267 O O . THR A 1 168 ? -1.383 10.118 16.869 1.00 71.94 168 THR A O 1
ATOM 1270 N N . ASP A 1 169 ? -0.365 11.522 18.321 1.00 67.56 169 ASP A N 1
ATOM 1271 C CA . ASP A 1 169 ? 0.818 11.818 17.526 1.00 67.56 169 ASP A CA 1
ATOM 1272 C C . ASP A 1 169 ? 2.016 12.144 18.429 1.00 67.56 169 ASP A C 1
ATOM 1274 O O . ASP A 1 169 ? 1.832 12.674 19.528 1.00 67.56 169 ASP A O 1
ATOM 1278 N N . VAL A 1 170 ? 3.231 11.847 17.960 1.00 72.81 170 VAL A N 1
ATOM 1279 C CA . VAL A 1 170 ? 4.488 12.138 18.661 1.00 72.81 170 VAL A CA 1
ATOM 1280 C C . VAL A 1 170 ? 5.512 12.681 17.674 1.00 72.81 170 VAL A C 1
ATOM 1282 O O . VAL A 1 170 ? 6.010 11.964 16.810 1.00 72.81 170 VAL A O 1
ATOM 1285 N N . SER A 1 171 ? 5.905 13.933 17.877 1.00 74.56 171 SER A N 1
ATOM 1286 C CA . SER A 1 171 ? 7.011 14.588 17.180 1.00 74.56 171 SER A CA 1
ATOM 1287 C C . SER A 1 171 ? 8.117 14.922 18.176 1.00 74.56 171 SER A C 1
ATOM 1289 O O . SER A 1 171 ? 7.838 15.335 19.299 1.00 74.56 171 SER A O 1
ATOM 1291 N N . ALA A 1 172 ? 9.385 14.750 17.805 1.00 76.38 172 ALA A N 1
ATOM 1292 C CA . ALA A 1 172 ? 10.506 15.002 18.705 1.00 76.38 172 ALA A CA 1
ATOM 1293 C C . ALA A 1 172 ? 11.664 15.717 18.003 1.00 76.38 172 ALA A C 1
ATOM 1295 O O . ALA A 1 172 ? 12.035 15.376 16.883 1.00 76.38 172 ALA A O 1
ATOM 1296 N N . MET A 1 173 ? 12.269 16.690 18.685 1.00 72.06 173 MET A N 1
ATOM 1297 C CA . MET A 1 173 ? 13.428 17.440 18.198 1.00 72.06 173 MET A CA 1
ATOM 1298 C C . MET A 1 173 ? 14.406 17.722 19.342 1.00 72.06 173 MET A C 1
ATOM 1300 O O . MET A 1 173 ? 14.024 18.282 20.370 1.00 72.06 173 MET A O 1
ATOM 1304 N N . GLU A 1 174 ? 15.685 17.392 19.159 1.00 84.44 174 GLU A N 1
ATOM 1305 C CA . GLU A 1 174 ? 16.738 17.807 20.091 1.00 84.44 174 GLU A CA 1
ATOM 1306 C C . GLU A 1 174 ? 16.954 19.326 19.993 1.00 84.44 174 GLU A C 1
ATOM 1308 O O . GLU A 1 174 ? 17.112 19.879 18.903 1.00 84.44 174 GLU A O 1
ATOM 1313 N N . ARG A 1 175 ? 16.954 20.017 21.136 1.00 82.50 175 ARG A N 1
ATOM 1314 C CA . ARG A 1 175 ? 17.262 21.447 21.233 1.00 82.50 175 ARG A CA 1
ATOM 1315 C C . ARG A 1 175 ? 18.373 21.678 22.250 1.00 82.50 175 ARG A C 1
ATOM 1317 O O . ARG A 1 175 ? 18.404 21.053 23.312 1.00 82.50 175 ARG A O 1
ATOM 1324 N N . THR A 1 176 ? 19.257 22.613 21.919 1.00 88.44 176 THR A N 1
ATOM 1325 C CA . THR A 1 176 ? 20.251 23.154 22.847 1.00 88.44 176 THR A CA 1
ATOM 1326 C C . THR A 1 176 ? 19.643 24.338 23.590 1.00 88.44 176 THR A C 1
ATOM 1328 O O . THR A 1 176 ? 19.060 25.231 22.975 1.00 88.44 176 THR A O 1
ATOM 1331 N N . PHE A 1 177 ? 19.780 24.329 24.908 1.00 90.19 177 PHE A N 1
ATOM 1332 C CA . PHE A 1 177 ? 19.418 25.404 25.822 1.00 90.19 177 PHE A CA 1
ATOM 1333 C C . PHE A 1 177 ? 20.678 25.878 26.547 1.00 90.19 177 PHE A C 1
ATOM 1335 O O . PHE A 1 177 ? 21.645 25.126 26.652 1.00 90.19 177 PHE A O 1
ATOM 1342 N N . THR A 1 178 ? 20.658 27.099 27.072 1.00 90.00 178 THR A N 1
ATOM 1343 C CA . THR A 1 178 ? 21.805 27.692 27.771 1.00 90.00 178 THR A CA 1
ATOM 1344 C C . THR A 1 178 ? 21.360 28.173 29.145 1.00 90.00 178 THR A C 1
ATOM 1346 O O . THR A 1 178 ? 20.336 28.843 29.268 1.00 90.00 178 THR A O 1
ATOM 1349 N N . ASP A 1 179 ? 22.126 27.833 30.178 1.00 88.38 179 ASP A N 1
ATOM 1350 C CA . ASP A 1 179 ? 21.981 28.362 31.535 1.00 88.38 179 ASP A CA 1
ATOM 1351 C C . ASP A 1 179 ? 23.302 28.991 32.020 1.00 88.38 179 ASP A C 1
ATOM 1353 O O . ASP A 1 179 ? 24.276 29.100 31.274 1.00 88.38 179 ASP A O 1
ATOM 1357 N N . SER A 1 180 ? 23.367 29.406 33.289 1.00 86.31 180 SER A N 1
ATOM 1358 C CA . SER A 1 180 ? 24.581 29.987 33.885 1.00 86.31 180 SER A CA 1
ATOM 1359 C C . SER A 1 180 ? 25.773 29.017 33.973 1.00 86.31 180 SER A C 1
ATOM 1361 O O . SER A 1 180 ? 26.855 29.435 34.376 1.00 86.31 180 SER A O 1
ATOM 1363 N N . GLN A 1 181 ? 25.590 27.733 33.641 1.00 86.31 181 GLN A N 1
ATOM 1364 C CA . GLN A 1 181 ? 26.629 26.698 33.590 1.00 86.31 181 GLN A CA 1
ATOM 1365 C C . GLN A 1 181 ? 27.007 26.313 32.144 1.00 86.31 181 GLN A C 1
ATOM 1367 O O . GLN A 1 181 ? 27.810 25.401 31.946 1.00 86.31 181 GLN A O 1
ATOM 1372 N N . GLY A 1 182 ? 26.463 27.010 31.137 1.00 89.25 182 GLY A N 1
ATOM 1373 C CA . GLY A 1 182 ? 26.750 26.820 29.713 1.00 89.25 182 GLY A CA 1
ATOM 1374 C C . GLY A 1 182 ? 25.610 26.140 28.954 1.00 89.25 182 GLY A C 1
ATOM 1375 O O . GLY A 1 182 ? 24.454 26.164 29.377 1.00 89.25 182 GLY A O 1
ATOM 1376 N N . ASP A 1 183 ? 25.935 25.500 27.834 1.00 90.38 183 ASP A N 1
ATOM 1377 C CA . ASP A 1 183 ? 24.946 24.813 27.001 1.00 90.38 183 ASP A CA 1
ATOM 1378 C C . ASP A 1 183 ? 24.581 23.429 27.564 1.00 90.38 183 ASP A C 1
ATOM 1380 O O . ASP A 1 183 ? 25.392 22.743 28.197 1.00 90.38 183 ASP A O 1
ATOM 1384 N N . PHE A 1 184 ? 23.339 23.006 27.344 1.00 91.38 184 PHE A N 1
ATOM 1385 C CA . PHE A 1 184 ? 22.845 21.658 27.613 1.00 91.38 184 PHE A CA 1
ATOM 1386 C C . PHE A 1 184 ? 21.777 21.259 26.593 1.00 91.38 184 PHE A C 1
ATOM 1388 O O . PHE A 1 184 ? 21.113 22.102 25.994 1.00 91.38 184 PHE A O 1
ATOM 1395 N N . LYS A 1 185 ? 21.606 19.953 26.378 1.00 87.31 185 LYS A N 1
ATOM 1396 C CA . LYS A 1 185 ? 20.686 19.406 25.374 1.00 87.31 185 LYS A CA 1
ATOM 1397 C C . LYS A 1 185 ? 19.489 18.731 26.027 1.00 87.31 185 LYS A C 1
ATOM 1399 O O . LYS A 1 185 ? 19.635 18.016 27.017 1.00 87.31 185 LYS A O 1
ATOM 1404 N N . ARG A 1 186 ? 18.310 18.933 25.446 1.00 90.25 186 ARG A N 1
ATOM 1405 C CA . ARG A 1 186 ? 17.070 18.228 25.793 1.00 90.25 186 ARG A CA 1
ATOM 1406 C C . ARG A 1 186 ? 16.299 17.903 24.522 1.00 90.25 186 ARG A C 1
ATOM 1408 O O . ARG A 1 186 ? 16.360 18.652 23.548 1.00 90.25 186 ARG A O 1
ATOM 1415 N N . THR A 1 187 ? 15.518 16.835 24.555 1.00 83.81 187 THR A N 1
ATOM 1416 C CA . THR A 1 187 ? 14.587 16.507 23.474 1.00 83.81 187 THR A CA 1
ATOM 1417 C C . THR A 1 187 ? 13.247 17.157 23.767 1.00 83.81 187 THR A C 1
ATOM 1419 O O . THR A 1 187 ? 12.616 16.841 24.776 1.00 83.81 187 THR A O 1
ATOM 1422 N N . ARG A 1 188 ? 12.815 18.072 22.894 1.00 89.38 188 ARG A N 1
ATOM 1423 C CA . ARG A 1 188 ? 11.451 18.601 22.888 1.00 89.38 188 ARG A CA 1
ATOM 1424 C C . ARG A 1 188 ? 10.557 17.589 22.195 1.00 89.38 188 ARG A C 1
ATOM 1426 O O . ARG A 1 188 ? 10.735 17.351 21.006 1.00 89.38 188 ARG A O 1
ATOM 1433 N N . VAL A 1 189 ? 9.599 17.045 22.928 1.00 84.75 189 VAL A N 1
ATOM 1434 C CA . VAL A 1 189 ? 8.601 16.109 22.411 1.00 84.75 189 VAL A CA 1
ATOM 1435 C C . VAL A 1 189 ? 7.263 16.829 22.351 1.00 84.75 189 VAL A C 1
ATOM 1437 O O . VAL A 1 189 ? 6.794 17.317 23.370 1.00 84.75 189 VAL A O 1
ATOM 1440 N N . VAL A 1 190 ? 6.664 16.952 21.175 1.00 84.75 190 VAL A N 1
ATOM 1441 C CA . VAL A 1 190 ? 5.315 17.485 20.982 1.00 84.75 190 VAL A CA 1
ATOM 1442 C C . VAL A 1 190 ? 4.380 16.303 20.784 1.00 84.75 190 VAL A C 1
ATOM 1444 O O . VAL A 1 190 ? 4.596 15.483 19.898 1.00 84.75 190 VAL A O 1
ATOM 1447 N N . LEU A 1 191 ? 3.366 16.211 21.632 1.00 84.50 191 LEU A N 1
ATOM 1448 C CA . LEU A 1 191 ? 2.359 15.165 21.612 1.00 84.50 191 LEU A CA 1
ATOM 1449 C C . LEU A 1 191 ? 1.049 15.755 21.097 1.00 84.50 191 LEU A C 1
ATOM 1451 O O . LEU A 1 191 ? 0.549 16.720 21.678 1.00 84.50 191 LEU A O 1
ATOM 1455 N N . GLY A 1 192 ? 0.482 15.169 20.045 1.00 80.94 192 GLY A N 1
ATOM 1456 C CA . GLY A 1 192 ? -0.935 15.338 19.730 1.00 80.94 192 GLY A CA 1
ATOM 1457 C C . GLY A 1 192 ? -1.771 14.532 20.722 1.00 80.94 192 GLY A C 1
ATOM 1458 O O . GLY A 1 192 ? -1.376 13.422 21.091 1.00 80.94 192 GLY A O 1
ATOM 1459 N N . ILE A 1 193 ? -2.897 15.080 21.177 1.00 84.94 193 ILE A N 1
ATOM 1460 C CA . ILE A 1 193 ? -3.780 14.419 22.149 1.00 84.94 193 ILE A CA 1
ATOM 1461 C C . ILE A 1 193 ? -5.194 14.240 21.591 1.00 84.94 193 ILE A C 1
ATOM 1463 O O . ILE A 1 193 ? -5.653 15.046 20.785 1.00 84.94 193 ILE A O 1
ATOM 1467 N N . SER A 1 194 ? -5.882 13.175 22.016 1.00 74.12 194 SER A N 1
ATOM 1468 C CA . SER A 1 194 ? -7.221 12.831 21.506 1.00 74.12 194 SER A CA 1
ATOM 1469 C C . SER A 1 194 ? -8.318 13.805 21.933 1.00 74.12 194 SER A C 1
ATOM 1471 O O . SER A 1 194 ? -9.309 13.952 21.221 1.00 74.12 194 SER A O 1
ATOM 1473 N N . ASP A 1 195 ? -8.125 14.454 23.082 1.00 77.50 195 ASP A N 1
ATOM 1474 C CA . ASP A 1 195 ? -9.107 15.305 23.744 1.00 77.50 195 ASP A CA 1
ATOM 1475 C C . ASP A 1 195 ? -8.462 16.656 24.053 1.00 77.50 195 ASP A C 1
ATOM 1477 O O . ASP A 1 195 ? -7.282 16.724 24.401 1.00 77.50 195 ASP A O 1
ATOM 1481 N N . VAL A 1 196 ? -9.241 17.734 23.974 1.00 84.38 196 VAL A N 1
ATOM 1482 C CA . VAL A 1 196 ? -8.770 19.073 24.348 1.00 84.38 196 VAL A CA 1
ATOM 1483 C C . VAL A 1 196 ? -8.384 19.141 25.829 1.00 84.38 196 VAL A C 1
ATOM 1485 O O . VAL A 1 196 ? -8.987 18.488 26.685 1.00 84.38 196 VAL A O 1
ATOM 1488 N N . LEU A 1 197 ? -7.407 19.981 26.167 1.00 89.25 197 LEU A N 1
ATOM 1489 C CA . LEU A 1 197 ? -7.095 20.284 27.564 1.00 89.25 197 LEU A CA 1
ATOM 1490 C C . LEU A 1 197 ? -8.299 20.958 28.237 1.00 89.25 197 LEU A C 1
ATOM 1492 O O . LEU A 1 197 ? -8.805 21.967 27.754 1.00 89.25 197 LEU A O 1
ATOM 1496 N N . GLY A 1 198 ? -8.760 20.407 29.358 1.00 86.12 198 GLY A N 1
ATOM 1497 C CA . GLY A 1 198 ? -9.918 20.913 30.101 1.00 86.12 198 GLY A CA 1
ATOM 1498 C C . GLY A 1 198 ? -9.586 22.054 31.067 1.00 86.12 198 GLY A C 1
ATOM 1499 O O . GLY A 1 198 ? -10.490 22.691 31.601 1.00 86.12 198 GLY A O 1
ATOM 1500 N N . ALA A 1 199 ? -8.301 22.312 31.306 1.00 90.12 199 ALA A N 1
ATOM 1501 C CA . ALA A 1 199 ? -7.813 23.367 32.184 1.00 90.12 199 ALA A CA 1
ATOM 1502 C C . ALA A 1 199 ? -6.442 23.869 31.716 1.00 90.12 199 ALA A C 1
ATOM 1504 O O . ALA A 1 199 ? -5.766 23.212 30.924 1.00 90.12 199 ALA A O 1
ATOM 1505 N N . ASP A 1 200 ? -6.011 25.005 32.262 1.00 92.81 200 ASP A N 1
ATOM 1506 C CA . ASP A 1 200 ? -4.650 25.496 32.059 1.00 92.81 200 ASP A CA 1
ATOM 1507 C C . ASP A 1 200 ? -3.659 24.678 32.892 1.00 92.81 200 ASP A C 1
ATOM 1509 O O . ASP A 1 200 ? -3.815 24.547 34.118 1.00 92.81 200 ASP A O 1
ATOM 1513 N N . PHE A 1 201 ? -2.610 24.192 32.234 1.00 94.62 201 PHE A N 1
ATOM 1514 C CA . PHE A 1 201 ? -1.518 23.411 32.799 1.00 94.62 201 PHE A CA 1
ATOM 1515 C C . PHE A 1 201 ? -0.206 24.206 32.727 1.00 94.62 201 PHE A C 1
ATOM 1517 O O . PHE A 1 201 ? 0.451 24.227 31.682 1.00 94.62 201 PHE A O 1
ATOM 1524 N N . PRO A 1 202 ? 0.211 24.851 33.835 1.00 93.62 202 PRO A N 1
ATOM 1525 C CA . PRO A 1 202 ? 1.495 25.536 33.899 1.00 93.62 202 PRO A CA 1
ATOM 1526 C C . PRO A 1 202 ? 2.639 24.527 33.782 1.00 93.62 202 PRO A C 1
ATOM 1528 O O . PRO A 1 202 ? 2.672 23.545 34.535 1.00 93.62 202 PRO A O 1
ATOM 1531 N N . GLY A 1 203 ? 3.563 24.751 32.852 1.00 92.25 203 GLY A N 1
ATOM 1532 C CA . GLY A 1 203 ? 4.706 23.867 32.608 1.00 92.25 203 GLY A CA 1
ATOM 1533 C C . GLY A 1 203 ? 5.979 24.381 33.261 1.00 92.25 203 GLY A C 1
ATOM 1534 O O . GLY A 1 203 ? 5.932 25.053 34.283 1.00 92.25 203 GLY A O 1
ATOM 1535 N N . PHE A 1 204 ? 7.128 24.067 32.684 1.00 93.44 204 PHE A N 1
ATOM 1536 C CA . PHE A 1 204 ? 8.436 24.518 33.145 1.00 93.44 204 PHE A CA 1
ATOM 1537 C C . PHE A 1 204 ? 9.192 25.189 32.003 1.00 93.44 204 PHE A C 1
ATOM 1539 O O . PHE A 1 204 ? 8.984 24.863 30.832 1.00 93.44 204 PHE A O 1
ATOM 1546 N N . ASP A 1 205 ? 10.122 26.071 32.358 1.00 91.44 205 ASP A N 1
ATOM 1547 C CA . ASP A 1 205 ? 11.219 26.430 31.464 1.00 91.44 205 ASP A CA 1
ATOM 1548 C C . ASP A 1 205 ? 12.218 25.267 31.359 1.00 91.44 205 ASP A C 1
ATOM 1550 O O . ASP A 1 205 ? 12.149 24.286 32.104 1.00 91.44 205 ASP A O 1
ATOM 1554 N N . ALA A 1 206 ? 13.156 25.348 30.416 1.00 91.06 206 ALA A N 1
ATOM 1555 C CA . ALA A 1 206 ? 14.152 24.300 30.240 1.00 91.06 206 ALA A CA 1
ATOM 1556 C C . ALA A 1 206 ? 15.101 24.222 31.449 1.00 91.06 206 ALA A C 1
ATOM 1558 O O . ALA A 1 206 ? 15.789 25.183 31.783 1.00 91.06 206 ALA A O 1
ATOM 1559 N N . LEU A 1 207 ? 15.171 23.046 32.072 1.00 90.50 207 LEU A N 1
ATOM 1560 C CA . LEU A 1 207 ? 16.023 22.749 33.224 1.00 90.50 207 LEU A CA 1
ATOM 1561 C C . LEU A 1 207 ? 17.150 21.781 32.844 1.00 90.50 207 LEU A C 1
ATOM 1563 O O . LEU A 1 207 ? 16.912 20.752 32.197 1.00 90.50 207 LEU A O 1
ATOM 1567 N N . ARG A 1 208 ? 18.375 22.062 33.308 1.00 90.00 208 ARG A N 1
ATOM 1568 C CA . ARG A 1 208 ? 19.551 21.202 33.086 1.00 90.00 208 ARG A CA 1
ATOM 1569 C C . ARG A 1 208 ? 19.426 19.845 33.777 1.00 90.00 208 ARG A C 1
ATOM 1571 O O . ARG A 1 208 ? 19.626 18.824 33.129 1.00 90.00 208 ARG A O 1
ATOM 1578 N N . LEU A 1 209 ? 19.059 19.821 35.060 1.00 87.81 209 LEU A N 1
ATOM 1579 C CA . LEU A 1 209 ? 18.969 18.604 35.876 1.00 87.81 209 LEU A CA 1
ATOM 1580 C C . LEU A 1 209 ? 17.517 18.301 36.260 1.00 87.81 209 LEU A C 1
ATOM 1582 O O . LEU A 1 209 ? 16.787 19.195 36.678 1.00 87.81 209 LEU A O 1
ATOM 1586 N N . ASP A 1 210 ? 17.109 17.031 36.189 1.00 85.06 210 ASP A N 1
ATOM 1587 C CA . ASP A 1 210 ? 15.754 16.617 36.603 1.00 85.06 210 ASP A CA 1
ATOM 1588 C C . ASP A 1 210 ? 15.538 16.755 38.117 1.00 85.06 210 ASP A C 1
ATOM 1590 O O . ASP A 1 210 ? 14.422 16.987 38.572 1.00 85.06 210 ASP A O 1
ATOM 1594 N N . SER A 1 211 ? 16.613 16.693 38.911 1.00 85.19 211 SER A N 1
ATOM 1595 C CA . SER A 1 211 ? 16.570 16.948 40.357 1.00 85.19 211 SER A CA 1
ATOM 1596 C C . SER A 1 211 ? 16.172 18.384 40.713 1.00 85.19 211 SER A C 1
ATOM 1598 O O . SER A 1 211 ? 15.841 18.653 41.863 1.00 85.19 211 SER A O 1
ATOM 1600 N N . SER A 1 212 ? 16.220 19.312 39.753 1.00 85.44 212 SER A N 1
ATOM 1601 C CA . SER A 1 212 ? 15.829 20.714 39.936 1.00 85.44 212 SER A CA 1
ATOM 1602 C C . SER A 1 212 ? 14.335 20.962 39.700 1.00 85.44 212 SER A C 1
ATOM 1604 O O . SER A 1 212 ? 13.878 22.094 39.849 1.00 85.44 212 SER A O 1
ATOM 1606 N N . ILE A 1 213 ? 13.564 19.937 39.319 1.00 87.69 213 ILE A N 1
ATOM 1607 C CA . ILE A 1 213 ? 12.129 20.070 39.057 1.00 87.69 213 ILE A CA 1
ATOM 1608 C C . ILE A 1 213 ? 11.376 20.255 40.382 1.00 87.69 213 ILE A C 1
ATOM 1610 O O . ILE A 1 213 ? 11.373 19.375 41.241 1.00 87.69 213 ILE A O 1
ATOM 1614 N N . ASN A 1 214 ? 10.683 21.389 40.519 1.00 88.25 214 ASN A N 1
ATOM 1615 C CA . ASN A 1 214 ? 9.795 21.682 41.642 1.00 88.25 214 ASN A CA 1
ATOM 1616 C C . ASN A 1 214 ? 8.343 21.807 41.161 1.00 88.25 214 ASN A C 1
ATOM 1618 O O . ASN A 1 214 ? 7.988 22.761 40.474 1.00 88.25 214 ASN A O 1
ATOM 1622 N N . TYR A 1 215 ? 7.494 20.859 41.557 1.00 87.31 215 TYR A N 1
ATOM 1623 C CA . TYR A 1 215 ? 6.093 20.801 41.131 1.00 87.31 215 TYR A CA 1
ATOM 1624 C C . TYR A 1 215 ? 5.160 21.784 41.858 1.00 87.31 215 TYR A C 1
ATOM 1626 O O . TYR A 1 215 ? 3.965 21.809 41.571 1.00 87.31 215 TYR A O 1
ATOM 1634 N N . ALA A 1 216 ? 5.661 22.605 42.786 1.00 85.69 216 ALA A N 1
ATOM 1635 C CA . ALA A 1 216 ? 4.848 23.618 43.453 1.00 85.69 216 ALA A CA 1
ATOM 1636 C C . ALA A 1 216 ? 4.242 24.601 42.430 1.00 85.69 216 ALA A C 1
ATOM 1638 O O . ALA A 1 216 ? 4.961 25.347 41.768 1.00 85.69 216 ALA A O 1
ATOM 1639 N N . GLY A 1 217 ? 2.911 24.581 42.285 1.00 84.25 217 GLY A N 1
ATOM 1640 C CA . GLY A 1 217 ? 2.176 25.413 41.322 1.00 84.25 217 GLY A CA 1
ATOM 1641 C C . GLY A 1 217 ? 2.391 25.051 39.843 1.00 84.25 217 GLY A C 1
ATOM 1642 O O . GLY A 1 217 ? 1.939 25.792 38.973 1.00 84.25 217 GLY A O 1
ATOM 1643 N N . ARG A 1 218 ? 3.069 23.935 39.543 1.00 90.38 218 ARG A N 1
ATOM 1644 C CA . ARG A 1 218 ? 3.343 23.446 38.181 1.00 90.38 218 ARG A CA 1
ATOM 1645 C C . ARG A 1 218 ? 2.677 22.089 37.934 1.00 90.38 218 ARG A C 1
ATOM 1647 O O . ARG A 1 218 ? 2.153 21.460 38.853 1.00 90.38 218 ARG A O 1
ATOM 1654 N N . THR A 1 219 ? 2.685 21.642 36.682 1.00 93.94 219 THR A N 1
ATOM 1655 C CA . THR A 1 219 ? 2.031 20.397 36.253 1.00 93.94 219 THR A CA 1
ATOM 1656 C C . THR A 1 219 ? 2.995 19.220 36.281 1.00 93.94 219 THR A C 1
ATOM 1658 O O . THR A 1 219 ? 4.055 19.249 35.659 1.00 93.94 219 THR A O 1
ATOM 1661 N N . LYS A 1 220 ? 2.609 18.147 36.966 1.00 93.56 220 LYS A N 1
ATOM 1662 C CA . LYS A 1 220 ? 3.308 16.863 36.936 1.00 93.56 220 LYS A CA 1
ATOM 1663 C C . LYS A 1 220 ? 2.755 15.987 35.816 1.00 93.56 220 LYS A C 1
ATOM 1665 O O . LYS A 1 220 ? 1.547 15.944 35.609 1.00 93.56 220 LYS A O 1
ATOM 1670 N N . VAL A 1 221 ? 3.640 15.274 35.125 1.00 93.44 221 VAL A N 1
ATOM 1671 C CA . VAL A 1 221 ? 3.274 14.279 34.110 1.00 93.44 221 VAL A CA 1
ATOM 1672 C C . VAL A 1 221 ? 3.544 12.891 34.683 1.00 93.44 221 VAL A C 1
ATOM 1674 O O . VAL A 1 221 ? 4.635 12.632 35.190 1.00 93.44 221 VAL A O 1
ATOM 1677 N N . ALA A 1 222 ? 2.561 12.001 34.630 1.00 90.62 222 ALA A N 1
ATOM 1678 C CA . ALA A 1 222 ? 2.673 10.625 35.107 1.00 90.62 222 ALA A CA 1
ATOM 1679 C C . ALA A 1 222 ? 2.306 9.630 34.002 1.00 90.62 222 ALA A C 1
ATOM 1681 O O . ALA A 1 222 ? 1.495 9.934 33.126 1.00 90.62 222 ALA A O 1
ATOM 1682 N N . SER A 1 223 ? 2.898 8.436 34.049 1.00 88.00 223 SER A N 1
ATOM 1683 C CA . SER A 1 223 ? 2.446 7.311 33.231 1.00 88.00 223 SER A CA 1
ATOM 1684 C C . SER A 1 223 ? 1.146 6.727 33.791 1.00 88.00 223 SER A C 1
ATOM 1686 O O . SER A 1 223 ? 0.681 7.116 34.866 1.00 88.00 223 SER A O 1
ATOM 1688 N N . THR A 1 224 ? 0.533 5.798 33.065 1.00 84.38 224 THR A N 1
ATOM 1689 C CA . THR A 1 224 ? -0.662 5.079 33.520 1.00 84.38 224 THR A CA 1
ATOM 1690 C C . THR A 1 224 ? -0.352 3.610 33.788 1.00 84.38 224 THR A C 1
ATOM 1692 O O . THR A 1 224 ? 0.540 3.0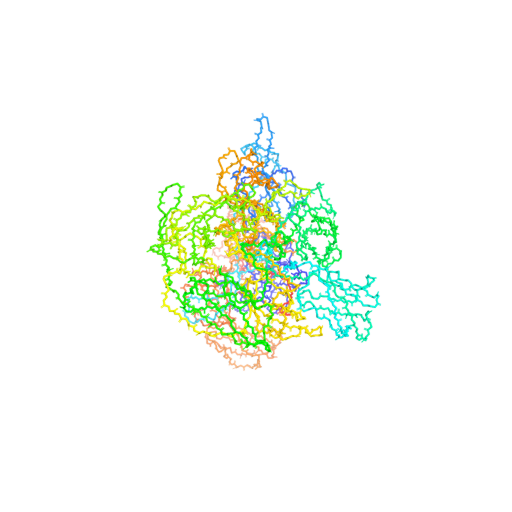23 33.179 1.00 84.38 224 THR A O 1
ATOM 1695 N N . ILE A 1 225 ? -1.086 3.015 34.726 1.00 79.00 225 ILE A N 1
ATOM 1696 C CA . ILE A 1 225 ? -1.106 1.573 34.990 1.00 79.00 225 ILE A CA 1
ATOM 1697 C C . ILE A 1 225 ? -2.539 1.059 34.837 1.00 79.00 225 ILE A C 1
ATOM 1699 O O . ILE A 1 225 ? -3.496 1.782 35.123 1.00 79.00 225 ILE A O 1
ATOM 1703 N N . VAL A 1 226 ? -2.701 -0.190 34.394 1.00 71.25 226 VAL A N 1
ATOM 1704 C CA . VAL A 1 226 ? -4.028 -0.813 34.298 1.00 71.25 226 VAL A CA 1
ATOM 1705 C C . VAL A 1 226 ? -4.528 -1.121 35.705 1.00 71.25 226 VAL A C 1
ATOM 1707 O O . VAL A 1 226 ? -3.952 -1.941 36.419 1.00 71.25 226 VAL A O 1
ATOM 1710 N N . ALA A 1 227 ? -5.608 -0.455 36.096 1.00 61.91 227 ALA A N 1
ATOM 1711 C CA . ALA A 1 227 ? -6.358 -0.742 37.303 1.00 61.91 227 ALA A CA 1
ATOM 1712 C C . ALA A 1 227 ? -7.664 -1.398 36.858 1.00 61.91 227 ALA A C 1
ATOM 1714 O O . ALA A 1 227 ? -8.565 -0.731 36.368 1.00 61.91 227 ALA A O 1
ATOM 1715 N N . ASP A 1 228 ? -7.776 -2.719 36.974 1.00 62.50 228 ASP A N 1
ATOM 1716 C CA . ASP A 1 228 ? -9.005 -3.452 36.638 1.00 62.50 228 ASP A CA 1
ATOM 1717 C C . ASP A 1 228 ? -10.098 -3.174 37.695 1.00 62.50 228 ASP A C 1
ATOM 1719 O O . ASP A 1 228 ? -10.423 -4.015 38.533 1.00 62.50 228 ASP A O 1
ATOM 1723 N N . ALA A 1 229 ? -10.597 -1.934 37.735 1.00 63.69 229 ALA A N 1
ATOM 1724 C CA . ALA A 1 229 ? -11.452 -1.430 38.804 1.00 63.69 229 ALA A CA 1
ATOM 1725 C C . ALA A 1 229 ? -12.892 -1.956 38.703 1.00 63.69 229 ALA A C 1
ATOM 1727 O O . ALA A 1 229 ? -13.542 -2.180 39.727 1.00 63.69 229 ALA A O 1
ATOM 1728 N N . ALA A 1 230 ? -13.413 -2.175 37.497 1.00 75.81 230 ALA A N 1
ATOM 1729 C CA . ALA A 1 230 ? -14.778 -2.643 37.277 1.00 75.81 230 ALA A CA 1
ATOM 1730 C C . ALA A 1 230 ? -14.793 -4.038 36.645 1.00 75.81 230 ALA A C 1
ATOM 1732 O O . ALA A 1 230 ? -14.117 -4.302 35.653 1.00 75.81 230 ALA A O 1
ATOM 1733 N N . ARG A 1 231 ? -15.612 -4.934 37.208 1.00 86.69 231 ARG A N 1
ATOM 1734 C CA . ARG A 1 231 ? -15.912 -6.230 36.595 1.00 86.69 231 ARG A CA 1
ATOM 1735 C C . ARG A 1 231 ? -17.175 -6.095 35.758 1.00 86.69 231 ARG A C 1
ATOM 1737 O O . ARG A 1 231 ? -18.221 -5.722 36.286 1.00 86.69 231 ARG A O 1
ATOM 1744 N N . TYR A 1 232 ? -17.051 -6.417 34.478 1.00 91.06 232 TYR A N 1
ATOM 1745 C CA . TYR A 1 232 ? -18.148 -6.397 33.522 1.00 91.06 232 TYR A CA 1
ATOM 1746 C C . TYR A 1 232 ? -18.682 -7.805 33.316 1.00 91.06 232 TYR A C 1
ATOM 1748 O O . TYR A 1 232 ? -17.911 -8.758 33.195 1.00 91.06 232 TYR A O 1
ATOM 1756 N N . PHE A 1 233 ? -20.001 -7.910 33.253 1.00 94.31 233 PHE A N 1
ATOM 1757 C CA . PHE A 1 233 ? -20.705 -9.150 32.991 1.00 94.31 233 PHE A CA 1
ATOM 1758 C C . PHE A 1 233 ? -21.574 -8.970 31.746 1.00 94.31 233 PHE A C 1
ATOM 1760 O O . PHE A 1 233 ? -22.281 -7.977 31.609 1.00 94.31 233 PHE A O 1
ATOM 1767 N N . GLY A 1 234 ? -21.524 -9.911 30.815 1.00 94.56 234 GLY A N 1
ATOM 1768 C CA . GLY A 1 234 ? -22.271 -9.852 29.567 1.00 94.56 234 GLY A CA 1
ATOM 1769 C C . GLY A 1 234 ? -22.673 -11.232 29.076 1.00 94.56 234 GLY A C 1
ATOM 1770 O O . GLY A 1 234 ? -22.724 -12.198 29.841 1.00 94.56 234 GLY A O 1
ATOM 1771 N N . VAL A 1 235 ? -22.960 -11.302 27.783 1.00 95.31 235 VAL A N 1
ATOM 1772 C CA . VAL A 1 235 ? -23.432 -12.502 27.098 1.00 95.31 235 VAL A CA 1
ATOM 1773 C C . VAL A 1 235 ? -22.787 -12.613 25.728 1.00 95.31 235 VAL A C 1
ATOM 1775 O O . VAL A 1 235 ? -22.545 -11.600 25.075 1.00 95.31 235 VAL A O 1
ATOM 1778 N N . ALA A 1 236 ? -22.528 -13.842 25.299 1.00 94.94 236 ALA A N 1
ATOM 1779 C CA . ALA A 1 236 ? -22.057 -14.149 23.959 1.00 94.94 236 ALA A CA 1
ATOM 1780 C C . ALA A 1 236 ? -22.862 -15.321 23.366 1.00 94.94 236 ALA A C 1
ATOM 1782 O O . ALA A 1 236 ? -23.154 -16.284 24.088 1.00 94.94 236 ALA A O 1
ATOM 1783 N N . PRO A 1 237 ? -23.222 -15.277 22.070 1.00 94.81 237 PRO A N 1
ATOM 1784 C CA . PRO A 1 237 ? -23.787 -16.428 21.373 1.00 94.81 237 PRO A CA 1
ATOM 1785 C C . PRO A 1 237 ? -22.784 -17.582 21.289 1.00 94.81 237 PRO A C 1
ATOM 1787 O O . PRO A 1 237 ? -21.568 -17.371 21.242 1.00 94.81 237 PRO A O 1
ATOM 1790 N N . LEU A 1 238 ? -23.294 -18.814 21.243 1.00 94.81 238 LEU A N 1
ATOM 1791 C CA . LEU A 1 238 ? -22.479 -19.984 20.931 1.00 94.81 238 LEU A CA 1
ATOM 1792 C C . LEU A 1 238 ? -22.141 -20.009 19.435 1.00 94.81 238 LEU A C 1
ATOM 1794 O O . LEU A 1 238 ? -23.032 -20.001 18.588 1.00 94.81 238 LEU A O 1
ATOM 1798 N N . ARG A 1 239 ? -20.846 -20.124 19.125 1.00 94.19 239 ARG A N 1
ATOM 1799 C CA . ARG A 1 239 ? -20.325 -20.259 17.757 1.00 94.19 239 ARG A CA 1
ATOM 1800 C C . ARG A 1 239 ? -20.585 -21.646 17.176 1.00 94.19 239 ARG A C 1
ATOM 1802 O O . ARG A 1 239 ? -20.801 -21.801 15.978 1.00 94.19 239 ARG A O 1
ATOM 1809 N N . THR A 1 240 ? -20.529 -22.662 18.030 1.00 93.69 240 THR A N 1
ATOM 1810 C CA . THR A 1 240 ? -20.780 -24.065 17.693 1.00 93.69 240 THR A CA 1
ATOM 1811 C C . THR A 1 240 ? -21.687 -24.676 18.748 1.00 93.69 240 THR A C 1
ATOM 1813 O O . THR A 1 240 ? -21.626 -24.282 19.912 1.00 93.69 240 THR A O 1
ATOM 1816 N N . ALA A 1 241 ? -22.507 -25.653 18.358 1.00 94.44 241 ALA A N 1
ATOM 1817 C CA . ALA A 1 241 ? -23.293 -26.417 19.321 1.00 94.44 241 ALA A CA 1
ATOM 1818 C C . ALA A 1 241 ? -22.372 -27.125 20.334 1.00 94.44 241 ALA A C 1
ATOM 1820 O O . ALA A 1 241 ? -21.270 -27.544 19.974 1.00 94.44 241 ALA A O 1
ATOM 1821 N N . ALA A 1 242 ? -22.831 -27.254 21.577 1.00 94.81 242 ALA A N 1
ATOM 1822 C CA . ALA A 1 242 ? -22.153 -27.990 22.640 1.00 94.81 242 ALA A CA 1
ATOM 1823 C C . ALA A 1 242 ? -22.956 -29.248 22.991 1.00 94.81 242 ALA A C 1
ATOM 1825 O O . ALA A 1 242 ? -24.184 -29.194 23.116 1.00 94.81 242 ALA A O 1
ATOM 1826 N N . ALA A 1 243 ? -22.278 -30.382 23.128 1.00 95.62 243 ALA A N 1
ATOM 1827 C CA . ALA A 1 243 ? -22.910 -31.654 23.431 1.00 95.62 243 ALA A CA 1
ATOM 1828 C C . ALA A 1 243 ? -23.069 -31.868 24.943 1.00 95.62 243 ALA A C 1
ATOM 1830 O O . ALA A 1 243 ? -22.380 -31.276 25.776 1.00 95.62 243 ALA A O 1
ATOM 1831 N N . LEU A 1 244 ? -23.983 -32.776 25.293 1.00 94.19 244 LEU A N 1
ATOM 1832 C CA . LEU A 1 244 ? -24.071 -33.331 26.640 1.00 94.19 244 LEU A CA 1
ATOM 1833 C C . LEU A 1 244 ? -22.715 -33.948 27.024 1.00 94.19 244 LEU A C 1
ATOM 1835 O O . LEU A 1 244 ? -22.196 -34.780 26.284 1.00 94.19 244 LEU A O 1
ATOM 1839 N N . GLY A 1 245 ? -22.182 -33.604 28.197 1.00 94.00 245 GLY A N 1
ATOM 1840 C CA . GLY A 1 245 ? -20.919 -34.161 28.689 1.00 94.00 245 GLY A CA 1
ATOM 1841 C C . GLY A 1 245 ? -19.668 -33.346 28.336 1.00 94.00 245 GLY A C 1
ATOM 1842 O O . GLY A 1 245 ? -18.600 -33.629 28.880 1.00 94.00 245 GLY A O 1
ATOM 1843 N N . ASP A 1 246 ? -19.779 -32.317 27.492 1.00 95.19 246 ASP A N 1
ATOM 1844 C CA . ASP A 1 246 ? -18.634 -31.483 27.121 1.00 95.19 246 ASP A CA 1
ATOM 1845 C C . ASP A 1 246 ? -18.133 -30.643 28.307 1.00 95.19 246 ASP A C 1
ATOM 1847 O O . ASP A 1 246 ? -18.909 -30.063 29.068 1.00 95.19 246 ASP A O 1
ATOM 1851 N N . PHE A 1 247 ? -16.809 -30.528 28.442 1.00 95.56 247 PHE A N 1
ATOM 1852 C CA . PHE A 1 247 ? -16.152 -29.613 29.391 1.00 95.56 247 PHE A CA 1
ATOM 1853 C C . PHE A 1 247 ? -15.812 -28.257 28.771 1.00 95.56 247 PHE A C 1
ATOM 1855 O O . PHE A 1 247 ? -15.304 -27.372 29.460 1.00 95.56 247 PHE A O 1
ATOM 1862 N N . THR A 1 248 ? -16.040 -28.097 27.472 1.00 92.88 248 THR A N 1
ATOM 1863 C CA . THR A 1 248 ? -15.671 -26.899 26.721 1.00 92.88 248 THR A CA 1
ATOM 1864 C C . THR A 1 248 ? -16.842 -26.415 25.891 1.00 92.88 248 THR A C 1
ATOM 1866 O O . THR A 1 248 ? -17.578 -27.231 25.345 1.00 92.88 248 THR A O 1
ATOM 1869 N N . LEU A 1 249 ? -16.958 -25.103 25.714 1.00 93.88 249 LEU A N 1
ATOM 1870 C CA . LEU A 1 249 ? -17.804 -24.511 24.679 1.00 93.88 249 LEU A CA 1
ATOM 1871 C C . LEU A 1 249 ? -17.015 -23.490 23.868 1.00 93.88 249 LEU A C 1
ATOM 1873 O O . LEU A 1 249 ? -15.952 -23.040 24.296 1.00 93.88 249 LEU A O 1
ATOM 1877 N N . ASN A 1 250 ? -17.576 -23.073 22.738 1.00 93.38 250 ASN A N 1
ATOM 1878 C CA . ASN A 1 250 ? -17.011 -22.009 21.923 1.00 93.38 250 ASN A CA 1
ATOM 1879 C C . ASN A 1 250 ? -18.017 -20.863 21.770 1.00 93.38 250 ASN A C 1
ATOM 1881 O O . ASN A 1 250 ? -19.052 -21.024 21.120 1.00 93.38 250 ASN A O 1
ATOM 1885 N N . ALA A 1 251 ? -17.728 -19.724 22.389 1.00 92.69 251 ALA A N 1
ATOM 1886 C CA . ALA A 1 251 ? -18.478 -18.485 22.217 1.00 92.69 251 ALA A CA 1
ATOM 1887 C C . ALA A 1 251 ? -18.006 -17.740 20.956 1.00 92.69 251 ALA A C 1
ATOM 1889 O O . ALA A 1 251 ? -16.885 -17.937 20.493 1.00 92.69 251 ALA A O 1
ATOM 1890 N N . GLU A 1 252 ? -18.830 -16.858 20.393 1.00 91.25 252 GLU A N 1
ATOM 1891 C CA . GLU A 1 252 ? -18.395 -16.002 19.276 1.00 91.25 252 GLU A CA 1
ATOM 1892 C C . GLU A 1 252 ? -17.284 -15.018 19.673 1.00 91.25 252 GLU A C 1
ATOM 1894 O O . GLU A 1 252 ? -16.418 -14.694 18.861 1.00 91.25 252 GLU A O 1
ATOM 1899 N N . SER A 1 253 ? -17.300 -14.553 20.924 1.00 89.94 253 SER A N 1
ATOM 1900 C CA . SER A 1 253 ? -16.316 -13.632 21.489 1.00 89.94 253 SER A CA 1
ATOM 1901 C C . SER A 1 253 ? -16.271 -13.779 23.010 1.00 89.94 253 SER A C 1
ATOM 1903 O O . SER A 1 253 ? -17.285 -14.072 23.644 1.00 89.94 253 SER A O 1
ATOM 1905 N N . VAL A 1 254 ? -15.101 -13.530 23.605 1.00 90.25 254 VAL A N 1
ATOM 1906 C CA . VAL A 1 254 ? -14.937 -13.398 25.068 1.00 90.25 254 VAL A CA 1
ATOM 1907 C C . VAL A 1 254 ? -14.960 -11.945 25.553 1.00 90.25 254 VAL A C 1
ATOM 1909 O O . VAL A 1 254 ? -14.914 -11.672 26.756 1.00 90.25 254 VAL A O 1
ATOM 1912 N N . TYR A 1 255 ? -15.051 -11.016 24.602 1.00 90.12 255 TYR A N 1
ATOM 1913 C CA . TYR A 1 255 ? -15.114 -9.579 24.810 1.00 90.12 255 TYR A CA 1
ATOM 1914 C C . TYR A 1 255 ? -16.478 -9.034 24.403 1.00 90.12 255 TYR A C 1
ATOM 1916 O O . TYR A 1 255 ? -17.102 -9.527 23.461 1.00 90.12 255 TYR A O 1
ATOM 1924 N N . THR A 1 256 ? -16.883 -7.956 25.061 1.00 89.94 256 THR A N 1
ATOM 1925 C CA . THR A 1 256 ? -18.012 -7.118 24.655 1.00 89.94 256 THR A CA 1
ATOM 1926 C C . THR A 1 256 ? -17.532 -5.696 24.395 1.00 89.94 256 THR A C 1
ATOM 1928 O O . THR A 1 256 ? -16.498 -5.273 24.920 1.00 89.94 256 THR A O 1
ATOM 1931 N N . GLN A 1 257 ? -18.287 -4.950 23.596 1.00 88.12 257 GLN A N 1
ATOM 1932 C CA . GLN A 1 257 ? -18.015 -3.540 23.366 1.00 88.12 257 GLN A CA 1
ATOM 1933 C C . GLN A 1 257 ? -18.560 -2.704 24.530 1.00 88.12 257 GLN A C 1
ATOM 1935 O O . GLN A 1 257 ? -19.737 -2.826 24.869 1.00 88.12 257 GLN A O 1
ATOM 1940 N N . LEU A 1 258 ? -17.713 -1.855 25.118 1.00 86.50 258 LEU A N 1
ATOM 1941 C CA . LEU A 1 258 ? -18.077 -0.928 26.193 1.00 86.50 258 LEU A CA 1
ATOM 1942 C C . LEU A 1 258 ? -18.233 0.511 25.688 1.00 86.50 258 LEU A C 1
ATOM 1944 O O . LEU A 1 258 ? -19.141 1.212 26.117 1.00 86.50 258 LEU A O 1
ATOM 1948 N N . VAL A 1 259 ? -17.394 0.930 24.739 1.00 84.44 259 VAL A N 1
ATOM 1949 C CA . VAL A 1 259 ? -17.494 2.215 24.020 1.00 84.44 259 VAL A CA 1
ATOM 1950 C C . VAL A 1 259 ? -17.215 2.004 22.533 1.00 84.44 259 VAL A C 1
ATOM 1952 O O . VAL A 1 259 ? -16.472 1.085 22.211 1.00 84.44 259 VAL A O 1
ATOM 1955 N N . PRO A 1 260 ? -17.765 2.809 21.612 1.00 73.81 260 PRO A N 1
ATOM 1956 C CA . PRO A 1 260 ? -17.392 2.788 20.197 1.00 73.81 260 PRO A CA 1
ATOM 1957 C C . PRO A 1 260 ? -15.877 2.819 19.963 1.00 73.81 260 PRO A C 1
ATOM 1959 O O . PRO A 1 260 ? -15.162 3.571 20.624 1.00 73.81 260 PRO A O 1
ATOM 1962 N N . SER A 1 261 ? -15.384 2.003 19.022 1.00 66.00 261 SER A N 1
ATOM 1963 C CA . SER A 1 261 ? -13.968 2.040 18.636 1.00 66.00 261 SER A CA 1
ATOM 1964 C C . SER A 1 261 ? -13.654 3.369 17.957 1.00 66.00 261 SER A C 1
ATOM 1966 O O . SER A 1 261 ? -14.299 3.731 16.974 1.00 66.00 261 SER A O 1
ATOM 1968 N N . THR A 1 262 ? -12.635 4.067 18.449 1.00 59.62 262 THR A N 1
ATOM 1969 C CA . THR A 1 262 ? -12.118 5.301 17.841 1.00 59.62 262 THR A CA 1
ATOM 1970 C C . THR A 1 262 ? -11.047 5.039 16.797 1.00 59.62 262 THR A C 1
ATOM 1972 O O . THR A 1 262 ? -10.642 5.975 16.112 1.00 59.62 262 THR A O 1
ATOM 1975 N N . ARG A 1 263 ? -10.566 3.793 16.683 1.00 64.19 263 ARG A N 1
ATOM 1976 C CA . ARG A 1 263 ? -9.379 3.442 15.904 1.00 64.19 263 ARG A CA 1
ATOM 1977 C C . ARG A 1 263 ? -9.706 2.471 14.776 1.00 64.19 263 ARG A C 1
ATOM 1979 O O . ARG A 1 263 ? -10.307 1.419 15.001 1.00 64.19 263 ARG A O 1
ATOM 1986 N N . VAL A 1 264 ? -9.220 2.799 13.582 1.00 65.88 264 VAL A N 1
ATOM 1987 C CA . VAL A 1 264 ? -9.151 1.882 12.437 1.00 65.88 264 VAL A CA 1
ATOM 1988 C C . VAL A 1 264 ? -7.697 1.775 11.997 1.00 65.88 264 VAL A C 1
ATOM 1990 O O . VAL A 1 264 ? -7.042 2.793 11.783 1.00 65.88 264 VAL A O 1
ATOM 1993 N N . GLU A 1 265 ? -7.191 0.548 11.872 1.00 69.19 265 GLU A N 1
ATOM 1994 C CA . GLU A 1 265 ? -5.880 0.261 11.287 1.00 69.19 265 GLU A CA 1
ATOM 1995 C C . GLU A 1 265 ? -6.062 -0.258 9.858 1.00 69.19 265 GLU A C 1
ATOM 1997 O O . GLU A 1 265 ? -6.928 -1.092 9.597 1.00 69.19 265 GLU A O 1
ATOM 2002 N N . THR A 1 266 ? -5.260 0.248 8.921 1.00 77.94 266 THR A N 1
ATOM 2003 C CA . THR A 1 266 ? -5.245 -0.218 7.529 1.00 77.94 266 THR A CA 1
ATOM 2004 C C . THR A 1 266 ? -3.842 -0.708 7.181 1.00 77.94 266 THR A C 1
ATOM 2006 O O . THR A 1 266 ? -2.939 0.120 7.036 1.00 77.94 266 THR A O 1
ATOM 2009 N N . PRO A 1 267 ? -3.623 -2.027 7.052 1.00 83.06 267 PRO A N 1
ATOM 2010 C CA . PRO A 1 267 ? -2.318 -2.551 6.677 1.00 83.06 267 PRO A CA 1
ATOM 2011 C C . PRO A 1 267 ? -2.016 -2.277 5.197 1.00 83.06 267 PRO A C 1
ATOM 2013 O O . PRO A 1 267 ? -2.889 -2.375 4.334 1.00 83.06 267 PRO A O 1
ATOM 2016 N N . ILE A 1 268 ? -0.753 -1.976 4.901 1.00 85.56 268 ILE A N 1
ATOM 2017 C CA . ILE A 1 268 ? -0.180 -1.846 3.560 1.00 85.56 268 ILE A CA 1
ATOM 2018 C C . ILE A 1 268 ? 0.955 -2.866 3.456 1.00 85.56 268 ILE A C 1
ATOM 2020 O O . ILE A 1 268 ? 1.988 -2.722 4.110 1.00 85.56 268 ILE A O 1
ATOM 2024 N N . ALA A 1 269 ? 0.768 -3.886 2.622 1.00 87.81 269 ALA A N 1
ATOM 2025 C CA . ALA A 1 269 ? 1.744 -4.950 2.407 1.00 87.81 269 ALA A CA 1
ATOM 2026 C C . ALA A 1 269 ? 2.283 -4.923 0.970 1.00 87.81 269 ALA A C 1
ATOM 2028 O O . ALA A 1 269 ? 1.509 -4.780 0.024 1.00 87.81 269 ALA A O 1
ATOM 2029 N N . ASP A 1 270 ? 3.601 -5.076 0.827 1.00 84.69 270 ASP A N 1
ATOM 2030 C CA . ASP A 1 270 ? 4.349 -5.184 -0.435 1.00 84.69 270 ASP A CA 1
ATOM 2031 C C . ASP A 1 270 ? 3.993 -4.116 -1.491 1.00 84.69 270 ASP A C 1
ATOM 2033 O O . ASP A 1 270 ? 3.971 -4.352 -2.708 1.00 84.69 270 ASP A O 1
ATOM 2037 N N . ALA A 1 271 ? 3.703 -2.900 -1.033 1.00 88.00 271 ALA A N 1
ATOM 2038 C CA . ALA A 1 271 ? 3.339 -1.813 -1.924 1.00 88.00 271 ALA A CA 1
ATOM 2039 C C . ALA A 1 271 ? 4.565 -1.343 -2.718 1.00 88.00 271 ALA A C 1
ATOM 2041 O O . ALA A 1 271 ? 5.669 -1.202 -2.188 1.00 88.00 271 ALA A O 1
ATOM 2042 N N . ARG A 1 272 ? 4.377 -1.101 -4.019 1.00 83.94 272 ARG A N 1
ATOM 2043 C CA . ARG A 1 272 ? 5.444 -0.579 -4.881 1.00 83.94 272 ARG A CA 1
ATOM 2044 C C . ARG A 1 272 ? 5.693 0.899 -4.599 1.00 83.94 272 ARG A C 1
ATOM 2046 O O . ARG A 1 272 ? 4.745 1.670 -4.484 1.00 83.94 272 ARG A O 1
ATOM 2053 N N . MET A 1 273 ? 6.965 1.292 -4.547 1.00 82.88 273 MET A N 1
ATOM 2054 C CA . MET A 1 273 ? 7.364 2.711 -4.467 1.00 82.88 273 MET A CA 1
ATOM 2055 C C . MET A 1 273 ? 7.283 3.400 -5.826 1.00 82.88 273 MET A C 1
ATOM 2057 O O . MET A 1 273 ? 7.087 4.609 -5.918 1.00 82.88 273 MET A O 1
ATOM 2061 N N . ASN A 1 274 ? 7.443 2.603 -6.876 1.00 74.81 274 ASN A N 1
ATOM 2062 C CA . ASN A 1 274 ? 7.488 2.995 -8.266 1.00 74.81 274 ASN A CA 1
ATOM 2063 C C . ASN A 1 274 ? 6.512 2.154 -9.090 1.00 74.81 274 ASN A C 1
ATOM 2065 O O . ASN A 1 274 ? 6.273 0.972 -8.848 1.00 74.81 274 ASN A O 1
ATOM 2069 N N . GLN A 1 275 ? 5.902 2.782 -10.081 1.00 68.44 275 GLN A N 1
ATOM 2070 C CA . GLN A 1 275 ? 4.986 2.112 -10.987 1.00 68.44 275 GLN A CA 1
ATOM 2071 C C . GLN A 1 275 ? 5.756 1.633 -12.216 1.00 68.44 275 GLN A C 1
ATOM 2073 O O . GLN A 1 275 ? 6.561 2.367 -12.792 1.00 68.44 275 GLN A O 1
ATOM 2078 N N . GLN A 1 276 ? 5.478 0.393 -12.621 1.00 67.44 276 GLN A N 1
ATOM 2079 C CA . GLN A 1 276 ? 5.827 -0.069 -13.958 1.00 67.44 276 GLN A CA 1
ATOM 2080 C C . GLN A 1 276 ? 4.871 0.602 -14.943 1.00 67.44 276 GLN A C 1
ATOM 2082 O O . GLN A 1 276 ? 3.652 0.521 -14.790 1.00 67.44 276 GLN A O 1
ATOM 2087 N N . LEU A 1 277 ? 5.436 1.255 -15.948 1.00 67.81 277 LEU A N 1
ATOM 2088 C CA . LEU A 1 277 ? 4.723 1.910 -17.030 1.00 67.81 277 LEU A CA 1
ATOM 2089 C C . LEU A 1 277 ? 5.140 1.276 -18.358 1.00 67.81 277 LEU A C 1
ATOM 2091 O O . LEU A 1 277 ? 6.297 0.906 -18.560 1.00 67.81 277 LEU A O 1
ATOM 2095 N N . ALA A 1 278 ? 4.195 1.193 -19.288 1.00 64.06 278 ALA A N 1
ATOM 2096 C CA . ALA A 1 278 ? 4.480 0.922 -20.690 1.00 64.06 278 ALA A CA 1
ATOM 2097 C C . ALA A 1 278 ? 4.576 2.266 -21.422 1.00 64.06 278 ALA A C 1
ATOM 2099 O O . ALA A 1 278 ? 3.577 2.813 -21.893 1.00 64.06 278 ALA A O 1
ATOM 2100 N N . ALA A 1 279 ? 5.778 2.834 -21.465 1.00 76.69 279 ALA A N 1
ATOM 2101 C CA . ALA A 1 279 ? 5.997 4.141 -22.072 1.00 76.69 279 ALA A CA 1
ATOM 2102 C C . ALA A 1 279 ? 6.232 4.018 -23.581 1.00 76.69 279 ALA A C 1
ATOM 2104 O O . ALA A 1 279 ? 6.913 3.100 -24.035 1.00 76.69 279 ALA A O 1
ATOM 2105 N N . ALA A 1 280 ? 5.708 4.970 -24.353 1.00 83.06 280 ALA A N 1
ATOM 2106 C CA . ALA A 1 280 ? 6.001 5.062 -25.777 1.00 83.06 280 ALA A CA 1
ATOM 2107 C C . ALA A 1 280 ? 7.423 5.605 -25.986 1.00 83.06 280 ALA A C 1
ATOM 2109 O O . ALA A 1 280 ? 7.729 6.751 -25.635 1.00 83.06 280 ALA A O 1
ATOM 2110 N N . VAL A 1 281 ? 8.283 4.770 -26.559 1.00 87.88 281 VAL A N 1
ATOM 2111 C CA . VAL A 1 281 ? 9.668 5.081 -26.914 1.00 87.88 281 VAL A CA 1
ATOM 2112 C C . VAL A 1 281 ? 9.777 5.202 -28.433 1.00 87.88 281 VAL A C 1
ATOM 2114 O O . VAL A 1 281 ? 9.345 4.285 -29.132 1.00 87.88 281 VAL A O 1
ATOM 2117 N N . PRO A 1 282 ? 10.395 6.263 -28.978 1.00 88.81 282 PRO A N 1
ATOM 2118 C CA . PRO A 1 282 ? 10.541 6.413 -30.421 1.00 88.81 282 PRO A CA 1
ATOM 2119 C C . PRO A 1 282 ? 11.419 5.303 -31.019 1.00 88.81 282 PRO A C 1
ATOM 2121 O O . PRO A 1 282 ? 12.543 5.064 -30.574 1.00 88.81 282 PRO A O 1
ATOM 2124 N N . ALA A 1 283 ? 10.913 4.648 -32.063 1.00 89.44 283 ALA A N 1
ATOM 2125 C CA . ALA A 1 283 ? 11.599 3.580 -32.791 1.00 89.44 283 ALA A CA 1
ATOM 2126 C C . ALA A 1 283 ? 12.346 4.088 -34.044 1.00 89.44 283 ALA A C 1
ATOM 2128 O O . ALA A 1 283 ? 13.188 3.384 -34.600 1.00 89.44 283 ALA A O 1
ATOM 2129 N N . SER A 1 284 ? 12.049 5.307 -34.498 1.00 89.19 284 SER A N 1
ATOM 2130 C CA . SER A 1 284 ? 12.735 6.010 -35.591 1.00 89.19 284 SER A CA 1
ATOM 2131 C C . SER A 1 284 ? 12.447 7.518 -35.517 1.00 89.19 284 SER A C 1
ATOM 2133 O O . SER A 1 284 ? 11.810 7.982 -34.572 1.00 89.19 284 SER A O 1
ATOM 2135 N N . GLY A 1 285 ? 12.900 8.292 -36.509 1.00 87.75 285 GLY A N 1
ATOM 2136 C CA . GLY A 1 285 ? 12.348 9.629 -36.767 1.00 87.75 285 GLY A CA 1
ATOM 2137 C C . GLY A 1 285 ? 10.930 9.571 -37.369 1.00 87.75 285 GLY A C 1
ATOM 2138 O O . GLY A 1 285 ? 10.425 8.465 -37.605 1.00 87.75 285 GLY A O 1
ATOM 2139 N N . PRO A 1 286 ? 10.298 10.734 -37.633 1.00 89.88 286 PRO A N 1
ATOM 2140 C CA . PRO A 1 286 ? 8.989 10.802 -38.276 1.00 89.88 286 PRO A CA 1
ATOM 2141 C C . PRO A 1 286 ? 8.981 10.112 -39.644 1.00 89.88 286 PRO A C 1
ATOM 2143 O O . PRO A 1 286 ? 9.887 10.309 -40.454 1.00 89.88 286 PRO A O 1
ATOM 2146 N N . VAL A 1 287 ? 7.936 9.334 -39.908 1.00 89.94 287 VAL A N 1
ATOM 2147 C CA . VAL A 1 287 ? 7.670 8.675 -41.188 1.00 89.94 287 VAL A CA 1
ATOM 2148 C C . VAL A 1 287 ? 6.435 9.291 -41.837 1.00 89.94 287 VAL A C 1
ATOM 2150 O O . VAL A 1 287 ? 5.501 9.708 -41.152 1.00 89.94 287 VAL A O 1
ATOM 2153 N N . THR A 1 288 ? 6.438 9.365 -43.168 1.00 92.06 288 THR A N 1
ATOM 2154 C CA . THR A 1 288 ? 5.304 9.859 -43.964 1.00 92.06 288 THR A CA 1
ATOM 2155 C C . THR A 1 288 ? 4.695 8.712 -44.756 1.00 92.06 288 THR A C 1
ATOM 2157 O O . THR A 1 288 ? 5.418 7.929 -45.375 1.00 92.06 288 THR A O 1
ATOM 2160 N N . ARG A 1 289 ? 3.366 8.611 -44.758 1.00 88.69 289 ARG A N 1
ATOM 2161 C CA . ARG A 1 289 ? 2.627 7.558 -45.454 1.00 88.69 289 ARG A CA 1
ATOM 2162 C C . ARG A 1 289 ? 1.384 8.118 -46.124 1.00 88.69 289 ARG A C 1
ATOM 2164 O O . ARG A 1 289 ? 0.633 8.864 -45.517 1.00 88.69 289 ARG A O 1
ATOM 2171 N N . GLN A 1 290 ? 1.131 7.684 -47.352 1.00 92.00 290 GLN A N 1
ATOM 2172 C CA . GLN A 1 290 ? -0.104 7.985 -48.069 1.00 92.00 290 GLN A CA 1
ATOM 2173 C C . GLN A 1 290 ? -1.033 6.776 -48.000 1.00 92.00 290 GLN A C 1
ATOM 2175 O O . GLN A 1 290 ? -0.616 5.647 -48.269 1.00 92.00 290 GLN A O 1
ATOM 2180 N N . VAL A 1 291 ? -2.290 6.997 -47.628 1.00 92.19 291 VAL A N 1
ATOM 2181 C CA . VAL A 1 291 ? -3.289 5.934 -47.502 1.00 92.19 291 VAL A CA 1
ATOM 2182 C C . VAL A 1 291 ? -4.597 6.392 -48.123 1.00 92.19 291 VAL A C 1
ATOM 2184 O O . VAL A 1 291 ? -5.108 7.451 -47.784 1.00 92.19 291 VAL A O 1
ATOM 2187 N N . THR A 1 292 ? -5.160 5.588 -49.023 1.00 92.75 292 THR A N 1
ATOM 2188 C CA . THR A 1 292 ? -6.436 5.907 -49.675 1.00 92.75 292 THR A CA 1
ATOM 2189 C C . THR A 1 292 ? -7.558 5.076 -49.068 1.00 92.75 292 THR A C 1
ATOM 2191 O O . THR A 1 292 ? -7.555 3.855 -49.205 1.00 92.75 292 THR A O 1
ATOM 2194 N N . LEU A 1 293 ? -8.500 5.732 -48.388 1.00 94.38 293 LEU A N 1
ATOM 2195 C CA . LEU A 1 293 ? -9.699 5.113 -47.817 1.00 94.38 293 LEU A CA 1
ATOM 2196 C C . LEU A 1 293 ? -10.796 6.159 -47.568 1.00 94.38 293 LEU A C 1
ATOM 2198 O O . LEU A 1 293 ? -10.579 7.362 -47.704 1.00 94.38 293 LEU A O 1
ATOM 2202 N N . THR A 1 294 ? -11.968 5.687 -47.148 1.00 94.44 294 THR A N 1
ATOM 2203 C CA . THR A 1 294 ? -12.983 6.533 -46.507 1.00 94.44 294 THR A CA 1
ATOM 2204 C C . THR A 1 294 ? -12.689 6.603 -45.010 1.00 94.44 294 THR A C 1
ATOM 2206 O O . THR A 1 294 ? -12.659 5.562 -44.362 1.00 94.44 294 THR A O 1
ATOM 2209 N N . PHE A 1 295 ? -12.485 7.803 -44.460 1.00 94.75 295 PHE A N 1
ATOM 2210 C CA . PHE A 1 295 ? -12.233 8.028 -43.031 1.00 94.75 295 PHE A CA 1
ATOM 2211 C C . PHE A 1 295 ? -13.319 8.944 -42.458 1.00 94.75 295 PHE A C 1
ATOM 2213 O O . PHE A 1 295 ? -13.391 10.122 -42.807 1.00 94.75 295 PHE A O 1
ATOM 2220 N N . THR A 1 296 ? -14.206 8.377 -41.641 1.00 95.25 296 THR A N 1
ATOM 2221 C CA . THR A 1 296 ? -15.452 9.014 -41.173 1.00 95.25 296 THR A CA 1
ATOM 2222 C C . THR A 1 296 ? -15.743 8.634 -39.721 1.00 95.25 296 THR A C 1
ATOM 2224 O O . THR A 1 296 ? -15.001 7.868 -39.112 1.00 95.25 296 THR A O 1
ATOM 2227 N N . THR A 1 297 ? -16.845 9.121 -39.156 1.00 96.06 297 THR A N 1
ATOM 2228 C CA . THR A 1 297 ? -17.284 8.776 -37.795 1.00 96.06 297 THR A CA 1
ATOM 2229 C C . THR A 1 297 ? -17.648 7.304 -37.596 1.00 96.06 297 THR A C 1
ATOM 2231 O O . THR A 1 297 ? -17.666 6.833 -36.463 1.00 96.06 297 THR A O 1
ATOM 2234 N N . THR A 1 298 ? -17.924 6.559 -38.670 1.00 93.56 298 THR A N 1
ATOM 2235 C CA . THR A 1 298 ? -18.268 5.125 -38.614 1.00 93.56 298 THR A CA 1
ATOM 2236 C C . THR A 1 298 ? -17.157 4.214 -39.133 1.00 93.56 298 THR A C 1
ATOM 2238 O O . THR A 1 298 ? -17.277 2.998 -39.030 1.00 93.56 298 THR A O 1
ATOM 2241 N N . GLN A 1 299 ? -16.089 4.774 -39.707 1.00 93.69 299 GLN A N 1
ATOM 2242 C CA . GLN A 1 299 ? -14.963 4.024 -40.263 1.00 93.69 299 GLN A CA 1
ATOM 2243 C C . GLN A 1 299 ? -13.655 4.670 -39.813 1.00 93.69 299 GLN A C 1
ATOM 2245 O O . GLN A 1 299 ? -13.310 5.754 -40.284 1.00 93.69 299 GLN A O 1
ATOM 2250 N N . GLY A 1 300 ? -12.930 3.979 -38.932 1.00 93.44 300 GLY A N 1
ATOM 2251 C CA . GLY A 1 300 ? -11.613 4.394 -38.456 1.00 93.44 300 GLY A CA 1
ATOM 2252 C C . GLY A 1 300 ? -10.497 4.167 -39.480 1.00 93.44 300 GLY A C 1
ATOM 2253 O O . GLY A 1 300 ? -10.682 3.485 -40.494 1.00 93.44 300 GLY A O 1
ATOM 2254 N N . LEU A 1 301 ? -9.329 4.737 -39.187 1.00 95.25 301 LEU A N 1
ATOM 2255 C CA . LEU A 1 301 ? -8.099 4.593 -39.964 1.00 95.25 301 LEU A CA 1
ATOM 2256 C C . LEU A 1 301 ? -7.044 3.884 -39.110 1.00 95.25 301 LEU A C 1
ATOM 2258 O O . LEU A 1 301 ? -6.665 4.368 -38.046 1.00 95.25 301 LEU A O 1
ATOM 2262 N N . HIS A 1 302 ? -6.534 2.759 -39.602 1.00 93.12 302 HIS A N 1
ATOM 2263 C CA . HIS A 1 302 ? -5.453 1.999 -38.984 1.00 93.12 302 HIS A CA 1
ATOM 2264 C C . HIS A 1 302 ? -4.100 2.354 -39.611 1.00 93.12 302 HIS A C 1
ATOM 2266 O O . HIS A 1 302 ? -3.819 2.056 -40.776 1.00 93.12 302 HIS A O 1
ATOM 2272 N N . ILE A 1 303 ? -3.210 2.930 -38.807 1.00 90.12 303 ILE A N 1
ATOM 2273 C CA . ILE A 1 303 ? -1.792 3.084 -39.144 1.00 90.12 303 ILE A CA 1
ATOM 2274 C C . ILE A 1 303 ? -1.128 1.705 -39.167 1.00 90.12 303 ILE A C 1
ATOM 2276 O O . ILE A 1 303 ? -0.341 1.417 -40.070 1.00 90.12 303 ILE A O 1
ATOM 2280 N N . GLY A 1 304 ? -1.508 0.821 -38.242 1.00 79.12 304 GLY A N 1
ATOM 2281 C CA . GLY A 1 304 ? -1.111 -0.589 -38.213 1.00 79.12 304 GLY A CA 1
ATOM 2282 C C . GLY A 1 304 ? -0.027 -0.941 -37.194 1.00 79.12 304 GLY A C 1
ATOM 2283 O O . GLY A 1 304 ? 0.235 -2.127 -37.043 1.00 79.12 304 GLY A O 1
ATOM 2284 N N . GLY A 1 305 ? 0.552 0.043 -36.496 1.00 84.38 305 GLY A N 1
ATOM 2285 C CA . GLY A 1 305 ? 1.569 -0.132 -35.452 1.00 84.38 305 GLY A CA 1
ATOM 2286 C C . GLY A 1 305 ? 1.602 1.055 -34.481 1.00 84.38 305 GLY A C 1
ATOM 2287 O O . GLY A 1 305 ? 0.850 2.015 -34.664 1.00 84.38 305 GLY A O 1
ATOM 2288 N N . GLY A 1 306 ? 2.462 0.978 -33.462 1.00 87.88 306 GLY A N 1
ATOM 2289 C CA . GLY A 1 306 ? 2.528 1.959 -32.378 1.00 87.88 306 GLY A CA 1
ATOM 2290 C C . GLY A 1 306 ? 2.931 3.365 -32.834 1.00 87.88 306 GLY A C 1
ATOM 2291 O O . GLY A 1 306 ? 3.814 3.532 -33.679 1.00 87.88 306 GLY A O 1
ATOM 2292 N N . VAL A 1 307 ? 2.298 4.386 -32.257 1.00 91.12 307 VAL A N 1
ATOM 2293 C CA . VAL A 1 307 ? 2.523 5.806 -32.569 1.00 91.12 307 VAL A CA 1
ATOM 2294 C C . VAL A 1 307 ? 3.033 6.542 -31.333 1.00 91.12 307 VAL A C 1
ATOM 2296 O O . VAL A 1 307 ? 2.553 6.323 -30.221 1.00 91.12 307 VAL A O 1
ATOM 2299 N N . GLN A 1 308 ? 4.035 7.407 -31.489 1.00 91.12 308 GLN A N 1
ATOM 2300 C CA . GLN A 1 308 ? 4.526 8.240 -30.394 1.00 91.12 308 GLN A CA 1
ATOM 2301 C C . GLN A 1 308 ? 3.483 9.323 -30.065 1.00 91.12 308 GLN A C 1
ATOM 2303 O O . GLN A 1 308 ? 3.091 10.061 -30.978 1.00 91.12 308 GLN A O 1
ATOM 2308 N N . PRO A 1 309 ? 3.083 9.490 -28.791 1.00 90.38 309 PRO A N 1
ATOM 2309 C CA . PRO A 1 309 ? 2.148 10.534 -28.397 1.00 90.38 309 PRO A CA 1
ATOM 2310 C C . PRO A 1 309 ? 2.568 11.937 -28.838 1.00 90.38 309 PRO A C 1
ATOM 2312 O O . PRO A 1 309 ? 3.731 12.322 -28.686 1.00 90.38 309 PRO A O 1
ATOM 2315 N N . GLY A 1 310 ? 1.622 12.687 -29.402 1.00 88.50 310 GLY A N 1
ATOM 2316 C CA . GLY A 1 310 ? 1.810 14.044 -29.914 1.00 88.50 310 GLY A CA 1
ATOM 2317 C C . GLY A 1 310 ? 2.578 14.146 -31.237 1.00 88.50 310 GLY A C 1
ATOM 2318 O O . GLY A 1 310 ? 2.942 15.253 -31.626 1.00 88.50 310 GLY A O 1
ATOM 2319 N N . SER A 1 311 ? 2.886 13.030 -31.914 1.00 91.31 311 SER A N 1
ATOM 2320 C CA . SER A 1 311 ? 3.653 13.039 -33.177 1.00 91.31 311 SER A CA 1
ATOM 2321 C C . SER A 1 311 ? 2.800 12.944 -34.443 1.00 91.31 311 SER A C 1
ATOM 2323 O O . SER A 1 311 ? 3.324 13.141 -35.538 1.00 91.31 311 SER A O 1
ATOM 2325 N N . LEU A 1 312 ? 1.513 12.614 -34.308 1.00 94.81 312 LEU A N 1
ATOM 2326 C CA . LEU A 1 312 ? 0.635 12.284 -35.425 1.00 94.81 312 LEU A CA 1
ATOM 2327 C C . LEU A 1 312 ? 0.009 13.531 -36.071 1.00 94.81 312 LEU A C 1
ATOM 2329 O O . LEU A 1 312 ? -0.560 14.391 -35.399 1.00 94.81 312 LEU A O 1
ATOM 2333 N N . SER A 1 313 ? 0.034 13.570 -37.401 1.00 95.50 313 SER A N 1
ATOM 2334 C CA . SER A 1 313 ? -0.708 14.506 -38.243 1.00 95.50 313 SER A CA 1
ATOM 2335 C C . SER A 1 313 ? -1.334 13.767 -39.424 1.00 95.50 313 SER A C 1
ATOM 2337 O O . SER A 1 313 ? -0.695 12.899 -40.021 1.00 95.50 313 SER A O 1
ATOM 2339 N N . VAL A 1 314 ? -2.577 14.110 -39.765 1.00 96.94 314 VAL A N 1
ATOM 2340 C CA . VAL A 1 314 ? -3.296 13.594 -40.937 1.00 96.94 314 VAL A CA 1
ATOM 2341 C C . VAL A 1 314 ? -3.776 14.763 -41.786 1.00 96.94 314 VAL A C 1
ATOM 2343 O O . VAL A 1 314 ? -4.533 15.605 -41.304 1.00 96.94 314 VAL A O 1
ATOM 2346 N N . ALA A 1 315 ? -3.382 14.801 -43.056 1.00 95.94 315 ALA A N 1
ATOM 2347 C CA . ALA A 1 315 ? -3.764 15.853 -43.989 1.00 95.94 315 ALA A CA 1
ATOM 2348 C C . ALA A 1 315 ? -4.489 15.297 -45.222 1.00 95.94 315 ALA A C 1
ATOM 2350 O O . ALA A 1 315 ? -4.124 14.255 -45.768 1.00 95.94 315 ALA A O 1
ATOM 2351 N N . ARG A 1 316 ? -5.532 16.003 -45.671 1.00 94.69 316 ARG A N 1
ATOM 2352 C CA . ARG A 1 316 ? -6.218 15.758 -46.950 1.00 94.69 316 ARG A CA 1
ATOM 2353 C C . ARG A 1 316 ? -6.983 17.005 -47.384 1.00 94.69 316 ARG A C 1
ATOM 2355 O O . ARG A 1 316 ? -7.763 17.553 -46.614 1.00 94.69 316 ARG A O 1
ATOM 2362 N N . GLY A 1 317 ? -6.808 17.417 -48.643 1.00 86.38 317 GLY A N 1
ATOM 2363 C CA . GLY A 1 317 ? -7.651 18.440 -49.278 1.00 86.38 317 GLY A CA 1
ATOM 2364 C C . GLY A 1 317 ? -7.674 19.797 -48.561 1.00 86.38 317 GLY A C 1
ATOM 2365 O O . GLY A 1 317 ? -8.722 20.428 -48.505 1.00 86.38 317 GLY A O 1
ATOM 2366 N N . GLY A 1 318 ? -6.547 20.225 -47.978 1.00 88.25 318 GLY A N 1
ATOM 2367 C CA . GLY A 1 318 ? -6.436 21.482 -47.221 1.00 88.25 318 GLY A CA 1
ATOM 2368 C C . GLY A 1 318 ? -6.875 21.400 -45.753 1.00 88.25 318 GLY A C 1
ATOM 2369 O O . GLY A 1 318 ? -6.675 22.360 -45.014 1.00 88.25 318 GLY A O 1
ATOM 2370 N N . VAL A 1 319 ? -7.420 20.263 -45.309 1.00 94.56 319 VAL A N 1
ATOM 2371 C CA . VAL A 1 319 ? -7.709 19.983 -43.897 1.00 94.56 319 VAL A CA 1
ATOM 2372 C C . VAL A 1 319 ? -6.521 19.252 -43.281 1.00 94.56 319 VAL A C 1
ATOM 2374 O O . VAL A 1 319 ? -6.069 18.242 -43.824 1.00 94.56 319 VAL A O 1
ATOM 2377 N N . THR A 1 320 ? -6.062 19.731 -42.126 1.00 96.12 320 THR A N 1
ATOM 2378 C CA . THR A 1 320 ? -5.048 19.066 -41.301 1.00 96.12 320 THR A CA 1
ATOM 2379 C C . THR A 1 320 ? -5.633 18.776 -39.926 1.00 96.12 320 THR A C 1
ATOM 2381 O O . THR A 1 320 ? -6.234 19.648 -39.291 1.00 96.12 320 THR A O 1
ATOM 2384 N N . VAL A 1 321 ? -5.457 17.540 -39.479 1.00 97.00 321 VAL A N 1
ATOM 2385 C CA . VAL A 1 321 ? -5.822 17.057 -38.152 1.00 97.00 321 VAL A CA 1
ATOM 2386 C C . VAL A 1 321 ? -4.538 16.710 -37.413 1.00 97.00 321 VAL A C 1
ATOM 2388 O O . VAL A 1 321 ? -3.741 15.924 -37.916 1.00 97.00 321 VAL A O 1
ATOM 2391 N N . VAL A 1 322 ? -4.335 17.291 -36.235 1.00 95.44 322 VAL A N 1
ATOM 2392 C CA . VAL A 1 322 ? -3.133 17.092 -35.415 1.00 95.44 322 VAL A CA 1
ATOM 2393 C C . VAL A 1 322 ? -3.484 16.410 -34.103 1.00 95.44 322 VAL A C 1
ATOM 2395 O O . VAL A 1 322 ? -4.507 16.712 -33.493 1.00 95.44 322 VAL A O 1
ATOM 2398 N N . ASP A 1 323 ? -2.632 15.499 -33.658 1.00 93.75 323 ASP A N 1
ATOM 2399 C CA . ASP A 1 323 ? -2.753 14.869 -32.350 1.00 93.75 323 ASP A CA 1
ATOM 2400 C C . ASP A 1 323 ? -2.273 15.801 -31.227 1.00 93.75 323 ASP A C 1
ATOM 2402 O O . ASP A 1 323 ? -1.193 16.394 -31.286 1.00 93.75 323 ASP A O 1
ATOM 2406 N N . LYS A 1 324 ? -3.088 15.912 -30.177 1.00 89.44 324 LYS A N 1
ATOM 2407 C CA . LYS A 1 324 ? -2.770 16.610 -28.935 1.00 89.44 324 LYS A CA 1
ATOM 2408 C C . LYS A 1 324 ? -3.212 15.782 -27.729 1.00 89.44 324 LYS A C 1
ATOM 2410 O O . LYS A 1 324 ? -4.252 16.048 -27.127 1.00 89.44 324 LYS A O 1
ATOM 2415 N N . GLY A 1 325 ? -2.401 14.788 -27.372 1.00 83.25 325 GLY A N 1
ATOM 2416 C CA . GLY A 1 325 ? -2.575 14.020 -26.136 1.00 83.25 325 GLY A CA 1
ATOM 2417 C C . GLY A 1 325 ? -3.730 13.022 -26.219 1.00 83.25 325 GLY A C 1
ATOM 2418 O O . GLY A 1 325 ? -4.543 12.931 -25.303 1.00 83.25 325 GLY A O 1
ATOM 2419 N N . GLY A 1 326 ? -3.843 12.313 -27.349 1.00 88.31 326 GLY A N 1
ATOM 2420 C CA . GLY A 1 326 ? -4.874 11.296 -27.585 1.00 88.31 326 GLY A CA 1
ATOM 2421 C C . GLY A 1 326 ? -6.140 11.852 -28.236 1.00 88.31 326 GLY A C 1
ATOM 2422 O O . GLY A 1 326 ? -7.013 11.083 -28.636 1.00 88.31 326 GLY A O 1
ATOM 2423 N N . ARG A 1 327 ? -6.229 13.179 -28.381 1.00 91.75 327 ARG A N 1
ATOM 2424 C CA . ARG A 1 327 ? -7.300 13.884 -29.093 1.00 91.75 327 ARG A CA 1
ATOM 2425 C C . ARG A 1 327 ? -6.803 14.369 -30.441 1.00 91.75 327 ARG A C 1
ATOM 2427 O O . ARG A 1 327 ? -5.717 14.933 -30.543 1.00 91.75 327 ARG A O 1
ATOM 2434 N N . LEU A 1 328 ? -7.632 14.202 -31.456 1.00 94.94 328 LEU A N 1
ATOM 2435 C CA . LEU A 1 328 ? -7.396 14.702 -32.799 1.00 94.94 328 LEU A CA 1
ATOM 2436 C C . LEU A 1 328 ? -8.056 16.073 -32.935 1.00 94.94 328 LEU A C 1
ATOM 2438 O O . LEU A 1 328 ? -9.261 16.202 -32.730 1.00 94.94 328 LEU A O 1
ATOM 2442 N N . LEU A 1 329 ? -7.275 17.096 -33.279 1.00 95.12 329 LEU A N 1
ATOM 2443 C CA . LEU A 1 329 ? -7.746 18.471 -33.409 1.00 95.12 329 LEU A CA 1
ATOM 2444 C C . LEU A 1 329 ? -7.694 18.948 -34.859 1.00 95.12 329 LEU A C 1
ATOM 2446 O O . LEU A 1 329 ? -6.658 18.829 -35.510 1.00 95.12 329 LEU A O 1
ATOM 2450 N N . SER A 1 330 ? -8.766 19.578 -35.338 1.00 95.69 330 SER A N 1
ATOM 2451 C CA . SER A 1 330 ? -8.777 20.324 -36.603 1.00 95.69 330 SER A CA 1
ATOM 2452 C C . SER A 1 330 ? -9.112 21.784 -36.334 1.00 95.69 330 SER A C 1
ATOM 2454 O O . SER A 1 330 ? -10.101 22.077 -35.663 1.00 95.69 330 SER A O 1
ATOM 2456 N N . ALA A 1 331 ? -8.259 22.706 -36.793 1.00 91.62 331 ALA A N 1
ATOM 2457 C CA . ALA A 1 331 ? -8.381 24.143 -36.512 1.00 91.62 331 ALA A CA 1
ATOM 2458 C C . ALA A 1 331 ? -8.634 24.473 -35.016 1.00 91.62 331 ALA A C 1
ATOM 2460 O O . ALA A 1 331 ? -9.336 25.425 -34.686 1.00 91.62 331 ALA A O 1
ATOM 2461 N N . GLY A 1 332 ? -8.079 23.664 -34.101 1.00 87.94 332 GLY A N 1
ATOM 2462 C CA . GLY A 1 332 ? -8.228 23.812 -32.647 1.00 87.94 332 GLY A CA 1
ATOM 2463 C C . GLY A 1 332 ? -9.464 23.149 -32.022 1.00 87.94 332 GLY A C 1
ATOM 2464 O O . GLY A 1 332 ? -9.537 23.087 -30.797 1.00 87.94 332 GLY A O 1
ATOM 2465 N N . SER A 1 333 ? -10.396 22.620 -32.820 1.00 93.44 333 SER A N 1
ATOM 2466 C CA . SER A 1 333 ? -11.583 21.894 -32.336 1.00 93.44 333 SER A CA 1
ATOM 2467 C C . SER A 1 333 ? -11.328 20.389 -32.248 1.00 93.44 333 SER A C 1
ATOM 2469 O O . SER A 1 333 ? -10.629 19.846 -33.101 1.00 93.44 333 SER A O 1
ATOM 2471 N N . ASP A 1 334 ? -11.901 19.720 -31.243 1.00 94.94 334 ASP A N 1
ATOM 2472 C CA . ASP A 1 334 ? -11.833 18.260 -31.066 1.00 94.94 334 ASP A CA 1
ATOM 2473 C C . ASP A 1 334 ? -12.704 17.543 -32.104 1.00 94.94 334 ASP A C 1
ATOM 2475 O O . ASP A 1 334 ? -13.896 17.825 -32.231 1.00 94.94 334 ASP A O 1
ATOM 2479 N N . VAL A 1 335 ? -12.087 16.655 -32.883 1.00 96.12 335 VAL A N 1
ATOM 2480 C CA . VAL A 1 335 ? -12.708 15.979 -34.029 1.00 96.12 335 VAL A CA 1
ATOM 2481 C C . VAL A 1 335 ? -12.512 14.465 -33.996 1.00 96.12 335 VAL A C 1
ATOM 2483 O O . VAL A 1 335 ? -12.932 13.783 -34.934 1.00 96.12 335 VAL A O 1
ATOM 2486 N N . GLY A 1 336 ? -11.900 13.916 -32.942 1.00 95.94 336 GLY A N 1
ATOM 2487 C CA . GLY A 1 336 ? -11.636 12.484 -32.835 1.00 95.94 336 GLY A CA 1
ATOM 2488 C C . GLY A 1 336 ? -10.593 12.104 -31.788 1.00 95.94 336 GLY A C 1
ATOM 2489 O O . GLY A 1 336 ? -10.111 12.933 -31.022 1.00 95.94 336 GLY A O 1
ATOM 2490 N N . ILE A 1 337 ? -10.211 10.830 -31.790 1.00 95.69 337 ILE A N 1
ATOM 2491 C CA . ILE A 1 337 ? -9.234 10.245 -30.865 1.00 95.69 337 ILE A CA 1
ATOM 2492 C C . ILE A 1 337 ? -8.211 9.379 -31.607 1.00 95.69 337 ILE A C 1
ATOM 2494 O O . ILE A 1 337 ? -8.480 8.886 -32.707 1.00 95.69 337 ILE A O 1
ATOM 2498 N N . VAL A 1 338 ? -7.054 9.166 -30.978 1.00 93.69 338 VAL A N 1
ATOM 2499 C CA . VAL A 1 338 ? -6.039 8.199 -31.413 1.00 93.69 338 VAL A CA 1
ATOM 2500 C C . VAL A 1 338 ? -5.726 7.207 -30.292 1.00 93.69 338 VAL A C 1
ATOM 2502 O O . VAL A 1 338 ? -5.419 7.593 -29.166 1.00 93.69 338 VAL A O 1
ATOM 2505 N N . ASP A 1 339 ? -5.779 5.921 -30.621 1.00 91.94 339 ASP A N 1
ATOM 2506 C CA . ASP A 1 339 ? -5.187 4.839 -29.840 1.00 91.94 339 ASP A CA 1
ATOM 2507 C C . ASP A 1 339 ? -3.744 4.643 -30.318 1.00 91.94 339 ASP A C 1
ATOM 2509 O O . ASP A 1 339 ? -3.488 4.170 -31.430 1.00 91.94 339 ASP A O 1
ATOM 2513 N N . TYR A 1 340 ? -2.795 5.037 -29.473 1.00 89.75 340 TYR A N 1
ATOM 2514 C CA . TYR A 1 340 ? -1.370 4.984 -29.778 1.00 89.75 340 TYR A CA 1
ATOM 2515 C C . TYR A 1 340 ? -0.795 3.573 -29.847 1.00 89.75 340 TYR A C 1
ATOM 2517 O O . TYR A 1 340 ? 0.248 3.391 -30.468 1.00 89.75 340 TYR A O 1
ATOM 2525 N N . ASP A 1 341 ? -1.406 2.596 -29.183 1.00 83.31 341 ASP A N 1
ATOM 2526 C CA . ASP A 1 341 ? -0.869 1.236 -29.071 1.00 83.31 341 ASP A CA 1
ATOM 2527 C C . ASP A 1 341 ? -1.163 0.473 -30.354 1.00 83.31 341 ASP A C 1
ATOM 2529 O O . ASP A 1 341 ? -0.288 -0.171 -30.933 1.00 83.31 341 ASP A O 1
ATOM 2533 N N . ASN A 1 342 ? -2.400 0.610 -30.828 1.00 85.38 342 ASN A N 1
ATOM 2534 C CA . ASN A 1 342 ? -2.875 -0.047 -32.037 1.00 85.38 342 ASN A CA 1
ATOM 2535 C C . ASN A 1 342 ? -2.701 0.816 -33.298 1.00 85.38 342 ASN A C 1
ATOM 2537 O O . ASN A 1 342 ? -2.892 0.323 -34.417 1.00 85.38 342 ASN A O 1
ATOM 2541 N N . GLY A 1 343 ? -2.363 2.098 -33.126 1.00 89.12 343 GLY A N 1
ATOM 2542 C CA . GLY A 1 343 ? -2.310 3.080 -34.205 1.00 89.12 343 GLY A CA 1
ATOM 2543 C C . GLY A 1 343 ? -3.671 3.257 -34.877 1.00 89.12 343 GLY A C 1
ATOM 2544 O O . GLY A 1 343 ? -3.737 3.296 -36.105 1.00 89.12 343 GLY A O 1
ATOM 2545 N N . LEU A 1 344 ? -4.756 3.281 -34.097 1.00 93.56 344 LEU A N 1
ATOM 2546 C CA . LEU A 1 344 ? -6.131 3.407 -34.589 1.00 93.56 344 LEU A CA 1
ATOM 2547 C C . LEU A 1 344 ? -6.644 4.828 -34.363 1.00 93.56 344 LEU A C 1
ATOM 2549 O O . LEU A 1 344 ? -6.643 5.329 -33.243 1.00 93.56 344 LEU A O 1
ATOM 2553 N N . LEU A 1 345 ? -7.108 5.466 -35.432 1.00 96.50 345 LEU A N 1
ATOM 2554 C CA . LEU A 1 345 ? -7.716 6.786 -35.398 1.00 96.50 345 LEU A CA 1
ATOM 2555 C C . LEU A 1 345 ? -9.222 6.657 -35.612 1.00 96.50 345 LEU A C 1
ATOM 2557 O O . LEU A 1 345 ? -9.662 5.986 -36.550 1.00 96.50 345 LEU A O 1
ATOM 2561 N N . SER A 1 346 ? -9.993 7.383 -34.810 1.00 96.25 346 SER A N 1
ATOM 2562 C CA . SER A 1 346 ? -11.454 7.436 -34.904 1.00 96.25 346 SER A CA 1
ATOM 2563 C C . SER A 1 346 ? -11.919 8.884 -34.895 1.00 96.25 346 SER A C 1
ATOM 2565 O O . SER A 1 346 ? -11.492 9.659 -34.041 1.00 96.25 346 SER A O 1
ATOM 2567 N N . LEU A 1 347 ? -12.800 9.260 -35.823 1.00 97.12 347 LEU A N 1
ATOM 2568 C CA . LEU A 1 347 ? -13.365 10.608 -35.868 1.00 97.12 347 LEU A CA 1
ATOM 2569 C C . LEU A 1 347 ? -14.671 10.686 -35.080 1.00 97.12 347 LEU A C 1
ATOM 2571 O O . LEU A 1 347 ? -15.507 9.791 -35.150 1.00 97.12 347 LEU A O 1
ATOM 2575 N N . SER A 1 348 ? -14.881 11.802 -34.393 1.00 96.56 348 SER A N 1
ATOM 2576 C CA . SER A 1 348 ? -16.188 12.212 -33.870 1.00 96.56 348 SER A CA 1
ATOM 2577 C C . SER A 1 348 ? -16.924 13.137 -34.847 1.00 96.56 348 SER A C 1
ATOM 2579 O O . SER A 1 348 ? -18.144 13.261 -34.777 1.00 96.56 348 SER A O 1
ATOM 2581 N N . THR A 1 349 ? -16.201 13.746 -35.797 1.00 95.50 349 THR A N 1
ATOM 2582 C CA . THR A 1 349 ? -16.740 14.645 -36.829 1.00 95.50 349 THR A CA 1
ATOM 2583 C C . THR A 1 349 ? -16.120 14.345 -38.197 1.00 95.50 349 THR A C 1
ATOM 2585 O O . THR A 1 349 ? -14.908 14.175 -38.310 1.00 95.50 349 THR A O 1
ATOM 2588 N N . ASN A 1 350 ? -16.927 14.331 -39.267 1.00 95.19 350 ASN A N 1
ATOM 2589 C CA . ASN A 1 350 ? -16.485 14.052 -40.646 1.00 95.19 350 ASN A CA 1
ATOM 2590 C C . ASN A 1 350 ? -15.724 15.226 -41.294 1.00 95.19 350 ASN A C 1
ATOM 2592 O O . ASN A 1 350 ? -16.141 15.767 -42.317 1.00 95.19 350 ASN A O 1
ATOM 2596 N N . VAL A 1 351 ? -14.591 15.621 -40.716 1.00 94.81 351 VAL A N 1
ATOM 2597 C CA . VAL A 1 351 ? -13.787 16.769 -41.177 1.00 94.81 351 VAL A CA 1
ATOM 2598 C C . VAL A 1 351 ? -13.165 16.595 -42.564 1.00 94.81 351 VAL A C 1
ATOM 2600 O O . VAL A 1 351 ? -12.855 17.582 -43.220 1.00 94.81 351 VAL A O 1
ATOM 2603 N N . PHE A 1 352 ? -13.026 15.357 -43.043 1.00 94.25 352 PHE A N 1
ATOM 2604 C CA . PHE A 1 352 ? -12.533 15.044 -44.390 1.00 94.25 352 PHE A CA 1
ATOM 2605 C C . PHE A 1 352 ? -13.659 14.733 -45.397 1.00 94.25 352 PHE A C 1
ATOM 2607 O O . PHE A 1 352 ? -13.383 14.277 -46.509 1.00 94.25 352 PHE A O 1
ATOM 2614 N N . GLY A 1 353 ? -14.924 14.960 -45.021 1.00 91.81 353 GLY A N 1
ATOM 2615 C CA . GLY A 1 353 ? -16.097 14.532 -45.788 1.00 91.81 353 GLY A CA 1
ATOM 2616 C C . GLY A 1 353 ? -16.357 13.022 -45.698 1.00 91.81 353 GLY A C 1
ATOM 2617 O O . GLY A 1 353 ? -15.733 12.316 -44.913 1.00 91.81 353 GLY A O 1
ATOM 2618 N N . THR A 1 354 ? -17.305 12.519 -46.494 1.00 92.94 354 THR A N 1
ATOM 2619 C CA . THR A 1 354 ? -17.730 11.101 -46.486 1.00 92.94 354 THR A CA 1
ATOM 2620 C C . THR A 1 354 ? -17.207 10.281 -47.666 1.00 92.94 354 THR A C 1
ATOM 2622 O O . THR A 1 354 ? -17.382 9.067 -47.696 1.00 92.94 354 THR A O 1
ATOM 2625 N N . ALA A 1 355 ? -16.561 10.922 -48.642 1.00 91.44 355 ALA A N 1
ATOM 2626 C CA . ALA A 1 355 ? -15.995 10.250 -49.805 1.00 91.44 355 ALA A CA 1
ATOM 2627 C C . ALA A 1 355 ? -14.571 9.746 -49.532 1.00 91.44 355 ALA A C 1
ATOM 2629 O O . ALA A 1 355 ? -13.783 10.417 -48.855 1.00 91.44 355 ALA A O 1
ATOM 2630 N N . SER A 1 356 ? -14.213 8.617 -50.147 1.00 92.12 356 SER A N 1
ATOM 2631 C CA . SER A 1 356 ? -12.843 8.093 -50.142 1.00 92.12 356 SER A CA 1
ATOM 2632 C C . SER A 1 356 ? -11.847 9.097 -50.726 1.00 92.12 356 SER A C 1
ATOM 2634 O O . SER A 1 356 ? -12.163 9.831 -51.665 1.00 92.12 356 SER A O 1
ATOM 2636 N N . GLY A 1 357 ? -10.627 9.120 -50.200 1.00 92.62 357 GLY A N 1
ATOM 2637 C CA . GLY A 1 357 ? -9.521 9.867 -50.788 1.00 92.62 357 GLY A CA 1
ATOM 2638 C C . GLY A 1 357 ? -8.191 9.559 -50.120 1.00 92.62 357 GLY A C 1
ATOM 2639 O O . GLY A 1 357 ? -8.124 8.777 -49.175 1.00 92.62 357 GLY A O 1
ATOM 2640 N N . THR A 1 358 ? -7.124 10.146 -50.653 1.00 95.38 358 THR A N 1
ATOM 2641 C CA . THR A 1 358 ? -5.765 9.930 -50.154 1.00 95.38 358 THR A CA 1
ATOM 2642 C C . THR A 1 358 ? -5.490 10.842 -48.962 1.00 95.38 358 THR A C 1
ATOM 2644 O O . THR A 1 358 ? -5.615 12.062 -49.058 1.00 95.38 358 THR A O 1
ATOM 2647 N N . HIS A 1 359 ? -5.148 10.224 -47.839 1.00 95.81 359 HIS A N 1
ATOM 2648 C CA . HIS A 1 359 ? -4.737 10.854 -46.597 1.00 95.81 359 HIS A CA 1
ATOM 2649 C C . HIS A 1 359 ? -3.221 10.744 -46.454 1.00 95.81 359 HIS A C 1
ATOM 2651 O O . HIS A 1 359 ? -2.667 9.645 -46.540 1.00 95.81 359 HIS A O 1
ATOM 2657 N N . GLU A 1 360 ? -2.573 11.872 -46.191 1.00 96.25 360 GLU A N 1
ATOM 2658 C CA . GLU A 1 360 ? -1.167 11.936 -45.819 1.00 96.25 360 GLU A CA 1
ATOM 2659 C C . GLU A 1 360 ? -1.046 11.836 -44.304 1.00 96.25 360 GLU A C 1
ATOM 2661 O O . GLU A 1 360 ? -1.556 12.688 -43.581 1.00 96.25 360 GLU A O 1
ATOM 2666 N N . LEU A 1 361 ? -0.383 10.792 -43.823 1.00 95.19 361 LEU A N 1
ATOM 2667 C CA . LEU A 1 361 ? -0.094 10.575 -42.416 1.00 95.19 361 LEU A CA 1
ATOM 2668 C C . LEU A 1 361 ? 1.378 10.855 -42.156 1.00 95.19 361 LEU A C 1
ATOM 2670 O O . LEU A 1 361 ? 2.239 10.257 -42.798 1.00 95.19 361 LEU A O 1
ATOM 2674 N N . VAL A 1 362 ? 1.658 11.700 -41.173 1.00 95.19 362 VAL A N 1
ATOM 2675 C CA . VAL A 1 362 ? 2.999 11.909 -40.623 1.00 95.19 362 VAL A CA 1
ATOM 2676 C C . VAL A 1 362 ? 2.958 11.490 -39.161 1.00 95.19 362 VAL A C 1
ATOM 2678 O O . VAL A 1 362 ? 2.121 11.987 -38.415 1.00 95.19 362 VAL A O 1
ATOM 2681 N N . TYR A 1 363 ? 3.808 10.552 -38.750 1.00 93.69 363 TYR A N 1
ATOM 2682 C CA . TYR A 1 363 ? 3.861 10.070 -37.366 1.00 93.69 363 TYR A CA 1
ATOM 2683 C C . TYR A 1 363 ? 5.251 9.541 -37.017 1.00 93.69 363 TYR A C 1
ATOM 2685 O O . TYR A 1 363 ? 6.015 9.174 -37.903 1.00 93.69 363 TYR A O 1
ATOM 2693 N N . THR A 1 364 ? 5.588 9.463 -35.732 1.00 92.69 364 THR A N 1
ATOM 2694 C CA . THR A 1 364 ? 6.802 8.772 -35.276 1.00 92.69 364 THR A CA 1
ATOM 2695 C C . THR A 1 364 ? 6.422 7.382 -34.759 1.00 92.69 364 THR A C 1
ATOM 2697 O O . THR A 1 364 ? 5.670 7.307 -33.784 1.00 92.69 364 THR A O 1
ATOM 2700 N N . PRO A 1 365 ? 6.913 6.282 -35.362 1.00 92.56 365 PRO A N 1
ATOM 2701 C CA . PRO A 1 365 ? 6.682 4.933 -34.853 1.00 92.56 365 PRO A CA 1
ATOM 2702 C C . PRO A 1 365 ? 7.229 4.784 -33.431 1.00 92.56 365 PRO A C 1
ATOM 2704 O O . PRO A 1 365 ? 8.338 5.250 -33.142 1.00 92.56 365 PRO A O 1
ATOM 2707 N N . SER A 1 366 ? 6.479 4.130 -32.546 1.00 90.38 366 SER A N 1
ATOM 2708 C CA . SER A 1 366 ? 6.869 3.939 -31.146 1.00 90.38 366 SER A CA 1
ATOM 2709 C C . SER A 1 366 ? 6.806 2.479 -30.709 1.00 90.38 366 SER A C 1
ATOM 2711 O O . SER A 1 366 ? 5.976 1.703 -31.172 1.00 90.38 366 SER A O 1
ATOM 2713 N N . ALA A 1 367 ? 7.710 2.111 -29.806 1.00 89.06 367 ALA A N 1
ATOM 2714 C CA . ALA A 1 367 ? 7.731 0.839 -29.100 1.00 89.06 367 ALA A CA 1
ATOM 2715 C C . ALA A 1 367 ? 7.321 1.033 -27.636 1.00 89.06 367 ALA A C 1
ATOM 2717 O O . ALA A 1 367 ? 7.433 2.134 -27.100 1.00 89.06 367 ALA A O 1
ATOM 2718 N N . ARG A 1 368 ? 6.912 -0.050 -26.965 1.00 84.00 368 ARG A N 1
ATOM 2719 C CA . ARG A 1 368 ? 6.507 -0.033 -25.549 1.00 84.00 368 ARG A CA 1
ATOM 2720 C C . ARG A 1 368 ? 7.323 -1.004 -24.698 1.00 84.00 368 ARG A C 1
ATOM 2722 O O . ARG A 1 368 ? 6.822 -2.069 -24.339 1.00 84.00 368 ARG A O 1
ATOM 2729 N N . PRO A 1 369 ? 8.591 -0.680 -24.398 1.00 84.44 369 PRO A N 1
ATOM 2730 C CA . PRO A 1 369 ? 9.345 -1.432 -23.408 1.00 84.44 369 PRO A CA 1
ATOM 2731 C C . PRO A 1 369 ? 8.759 -1.232 -22.003 1.00 84.44 369 PRO A C 1
ATOM 2733 O O . PRO A 1 369 ? 8.072 -0.245 -21.727 1.00 84.44 369 PRO A O 1
ATOM 2736 N N . VAL A 1 370 ? 9.084 -2.152 -21.094 1.00 81.75 370 VAL A N 1
ATOM 2737 C CA . VAL A 1 370 ? 8.831 -1.960 -19.661 1.00 81.75 370 VAL A CA 1
ATOM 2738 C C . VAL A 1 370 ? 9.734 -0.842 -19.146 1.00 81.75 370 VAL A C 1
ATOM 2740 O O . VAL A 1 370 ? 10.957 -0.894 -19.302 1.00 81.75 370 VAL A O 1
ATOM 2743 N N . VAL A 1 371 ? 9.126 0.158 -18.515 1.00 82.25 371 VAL A N 1
ATOM 2744 C CA . VAL A 1 371 ? 9.814 1.284 -17.883 1.00 82.25 371 VAL A CA 1
ATOM 2745 C C . VAL A 1 371 ? 9.416 1.336 -16.421 1.00 82.25 371 VAL A C 1
ATOM 2747 O O . VAL A 1 371 ? 8.234 1.281 -16.095 1.00 82.25 371 VAL A O 1
ATOM 2750 N N . VAL A 1 372 ? 10.389 1.470 -15.531 1.00 83.19 372 VAL A N 1
ATOM 2751 C CA . VAL A 1 372 ? 10.127 1.756 -14.122 1.00 83.19 372 VAL A CA 1
ATOM 2752 C C . VAL A 1 372 ? 10.333 3.242 -13.884 1.00 83.19 372 VAL A C 1
ATOM 2754 O O . VAL A 1 372 ? 11.349 3.800 -14.301 1.00 83.19 372 VAL A O 1
ATOM 2757 N N . ASN A 1 373 ? 9.365 3.893 -13.241 1.00 85.31 373 ASN A N 1
ATOM 2758 C CA . ASN A 1 373 ? 9.508 5.308 -12.941 1.00 85.31 373 ASN A CA 1
ATOM 2759 C C . ASN A 1 373 ? 10.558 5.560 -11.843 1.00 85.31 373 ASN A C 1
ATOM 2761 O O . ASN A 1 373 ? 10.775 4.771 -10.923 1.00 85.31 373 ASN A O 1
ATOM 2765 N N . GLU A 1 374 ? 11.226 6.694 -11.970 1.00 85.81 374 GLU A N 1
ATOM 2766 C CA . GLU A 1 374 ? 12.009 7.327 -10.923 1.00 85.81 374 GLU A CA 1
ATOM 2767 C C . GLU A 1 374 ? 11.200 8.467 -10.309 1.00 85.81 374 GLU A C 1
ATOM 2769 O O . GLU A 1 374 ? 10.187 8.896 -10.867 1.00 85.81 374 GLU A O 1
ATOM 2774 N N . SER A 1 375 ? 11.623 8.945 -9.142 1.00 88.25 375 SER A N 1
ATOM 2775 C CA . SER A 1 375 ? 10.922 10.008 -8.429 1.00 88.25 375 SER A CA 1
ATOM 2776 C C . SER A 1 375 ? 11.874 11.070 -7.901 1.00 88.25 375 SER A C 1
ATOM 2778 O O . SER A 1 375 ? 12.989 10.774 -7.474 1.00 88.25 375 SER A O 1
ATOM 2780 N N . ILE A 1 376 ? 11.399 12.312 -7.916 1.00 85.94 376 ILE A N 1
ATOM 2781 C CA . ILE A 1 376 ? 12.007 13.439 -7.211 1.00 85.94 376 ILE A CA 1
ATOM 2782 C C . ILE A 1 376 ? 10.946 14.120 -6.343 1.00 85.94 376 ILE A C 1
ATOM 2784 O O . ILE A 1 376 ? 9.764 14.126 -6.690 1.00 85.94 376 ILE A O 1
ATOM 2788 N N . GLY A 1 377 ? 11.352 14.704 -5.216 1.00 87.12 377 GLY A N 1
ATOM 2789 C CA . GLY A 1 377 ? 10.433 15.376 -4.297 1.00 87.12 377 GLY A CA 1
ATOM 2790 C C . GLY A 1 377 ? 10.913 16.761 -3.890 1.00 87.12 377 GLY A C 1
ATOM 2791 O O . GLY A 1 377 ? 11.935 16.896 -3.219 1.00 87.12 377 GLY A O 1
ATOM 2792 N N . LEU A 1 378 ? 10.130 17.784 -4.223 1.00 87.12 378 LEU A N 1
ATOM 2793 C CA . LEU A 1 378 ? 10.390 19.164 -3.831 1.00 87.12 378 LEU A CA 1
ATOM 2794 C C . LEU A 1 378 ? 9.741 19.461 -2.482 1.00 87.12 378 LEU A C 1
ATOM 2796 O O . LEU A 1 378 ? 8.521 19.373 -2.355 1.00 87.12 378 LEU A O 1
ATOM 2800 N N . ALA A 1 379 ? 10.546 19.807 -1.479 1.00 86.06 379 ALA A N 1
ATOM 2801 C CA . ALA A 1 379 ? 10.049 20.139 -0.147 1.00 86.06 379 ALA A CA 1
ATOM 2802 C C . ALA A 1 379 ? 9.218 21.432 -0.151 1.00 86.06 379 ALA A C 1
ATOM 2804 O O . ALA A 1 379 ? 9.636 22.443 -0.726 1.00 86.06 379 ALA A O 1
ATOM 2805 N N . VAL A 1 380 ? 8.074 21.404 0.534 1.00 88.62 380 VAL A N 1
ATOM 2806 C CA . VAL A 1 380 ? 7.223 22.573 0.778 1.00 88.62 380 VAL A CA 1
ATOM 2807 C C . VAL A 1 380 ? 7.512 23.095 2.184 1.00 88.62 380 VAL A C 1
ATOM 2809 O O . VAL A 1 380 ? 7.190 22.458 3.182 1.00 88.62 380 VAL A O 1
ATOM 2812 N N . THR A 1 381 ? 8.135 24.262 2.274 1.00 87.44 381 THR A N 1
ATOM 2813 C CA . THR A 1 381 ? 8.461 24.960 3.522 1.00 87.44 381 THR A CA 1
ATOM 2814 C C . THR A 1 381 ? 7.616 26.220 3.655 1.00 87.44 381 THR A C 1
ATOM 2816 O O . THR A 1 381 ? 7.105 26.741 2.665 1.00 87.44 381 THR A O 1
ATOM 2819 N N . ALA A 1 382 ? 7.508 26.767 4.867 1.00 84.94 382 ALA A N 1
ATOM 2820 C CA . ALA A 1 382 ? 6.800 28.030 5.088 1.00 84.94 382 ALA A CA 1
ATOM 2821 C C . ALA A 1 382 ? 7.367 29.184 4.231 1.00 84.94 382 ALA A C 1
ATOM 2823 O O . ALA A 1 382 ? 6.633 30.082 3.836 1.00 84.94 382 ALA A O 1
ATOM 2824 N N . GLN A 1 383 ? 8.665 29.150 3.913 1.00 86.31 383 GLN A N 1
ATOM 2825 C CA . GLN A 1 383 ? 9.341 30.171 3.112 1.00 86.31 383 GLN A CA 1
ATOM 2826 C C . GLN A 1 383 ? 9.120 30.015 1.603 1.00 86.31 383 GLN A C 1
ATOM 2828 O O . GLN A 1 383 ? 9.202 31.007 0.882 1.00 86.31 383 GLN A O 1
ATOM 2833 N N . ASN A 1 384 ? 8.896 28.794 1.103 1.00 87.12 384 ASN A N 1
ATOM 2834 C CA . ASN A 1 384 ? 8.760 28.536 -0.334 1.00 87.12 384 ASN A CA 1
ATOM 2835 C C . ASN A 1 384 ? 7.331 28.166 -0.773 1.00 87.12 384 ASN A C 1
ATOM 2837 O O . ASN A 1 384 ? 7.120 27.970 -1.972 1.00 87.12 384 ASN A O 1
ATOM 2841 N N . GLN A 1 385 ? 6.379 28.096 0.164 1.00 92.06 385 GLN A N 1
ATOM 2842 C CA . GLN A 1 385 ? 4.978 27.763 -0.080 1.00 92.06 385 GLN A CA 1
ATOM 2843 C C . GLN A 1 385 ? 4.365 28.705 -1.125 1.00 92.06 385 GLN A C 1
ATOM 2845 O O . GLN A 1 385 ? 4.297 29.920 -0.940 1.00 92.06 385 GLN A O 1
ATOM 2850 N N . ARG A 1 386 ? 3.935 28.141 -2.256 1.00 92.06 386 ARG A N 1
ATOM 2851 C CA . ARG A 1 386 ? 3.330 28.877 -3.374 1.00 92.06 386 ARG A CA 1
ATOM 2852 C C . ARG A 1 386 ? 2.530 27.944 -4.279 1.00 92.06 386 ARG A C 1
ATOM 2854 O O . ARG A 1 386 ? 2.737 26.732 -4.267 1.00 92.06 386 ARG A O 1
ATOM 2861 N N . MET A 1 387 ? 1.668 28.518 -5.116 1.00 91.19 387 MET A N 1
ATOM 2862 C CA . MET A 1 387 ? 0.906 27.768 -6.126 1.00 91.19 387 MET A CA 1
ATOM 2863 C C . MET A 1 387 ? 1.708 27.485 -7.403 1.00 91.19 387 MET A C 1
ATOM 2865 O O . MET A 1 387 ? 1.473 26.469 -8.051 1.00 91.19 387 MET A O 1
ATOM 2869 N N . SER A 1 388 ? 2.656 28.352 -7.770 1.00 92.88 388 SER A N 1
ATOM 2870 C CA . SER A 1 388 ? 3.413 28.221 -9.022 1.00 92.88 388 SER A CA 1
ATOM 2871 C C . SER A 1 388 ? 4.770 27.554 -8.809 1.00 92.88 388 SER A C 1
ATOM 2873 O O . SER A 1 388 ? 5.610 28.058 -8.060 1.00 92.88 388 SER A O 1
ATOM 2875 N N . TRP A 1 389 ? 5.016 26.446 -9.503 1.00 92.31 389 TRP A N 1
ATOM 2876 C CA . TRP A 1 389 ? 6.256 25.675 -9.397 1.00 92.31 389 TRP A CA 1
ATOM 2877 C C . TRP A 1 389 ? 6.928 25.539 -10.758 1.00 92.31 389 TRP A C 1
ATOM 2879 O O . TRP A 1 389 ? 6.273 25.227 -11.749 1.00 92.31 389 TRP A O 1
ATOM 2889 N N . VAL A 1 390 ? 8.242 25.763 -10.791 1.00 91.12 390 VAL A N 1
ATOM 2890 C CA . VAL A 1 390 ? 9.081 25.568 -11.976 1.00 91.12 390 VAL A CA 1
ATOM 2891 C C . VAL A 1 390 ? 10.320 24.798 -11.555 1.00 91.12 390 VAL A C 1
ATOM 2893 O O . VAL A 1 390 ? 10.983 25.190 -10.595 1.00 91.12 390 VAL A O 1
ATOM 2896 N N . PHE A 1 391 ? 10.604 23.700 -12.245 1.00 89.31 391 PHE A N 1
ATOM 2897 C CA . PHE A 1 391 ? 11.776 22.855 -12.017 1.00 89.31 391 PHE A CA 1
ATOM 2898 C C . PHE A 1 391 ? 12.119 22.091 -13.298 1.00 89.31 391 PHE A C 1
ATOM 2900 O O . PHE A 1 391 ? 11.327 22.056 -14.238 1.00 89.31 391 PHE A O 1
ATOM 2907 N N . THR A 1 392 ? 13.309 21.498 -13.357 1.00 89.25 392 THR A N 1
ATOM 2908 C CA . THR A 1 392 ? 13.763 20.732 -14.526 1.00 89.25 392 THR A CA 1
ATOM 2909 C C . THR A 1 392 ? 14.044 19.289 -14.139 1.00 89.25 392 THR A C 1
ATOM 2911 O O . THR A 1 392 ? 14.681 19.035 -13.117 1.00 89.25 392 THR A O 1
ATOM 2914 N N . LEU A 1 393 ? 13.539 18.368 -14.956 1.00 88.19 393 LEU A N 1
ATOM 2915 C CA . LEU A 1 393 ? 13.783 16.935 -14.875 1.00 88.19 393 LEU A CA 1
ATOM 2916 C C . LEU A 1 393 ? 14.882 16.568 -15.875 1.00 88.19 393 LEU A C 1
ATOM 2918 O O . LEU A 1 393 ? 14.723 16.810 -17.070 1.00 88.19 393 LEU A O 1
ATOM 2922 N N . ASP A 1 394 ? 15.985 16.015 -15.383 1.00 84.56 394 ASP A N 1
ATOM 2923 C CA . ASP A 1 394 ? 17.131 15.597 -16.191 1.00 84.56 394 ASP A CA 1
ATOM 2924 C C . ASP A 1 394 ? 17.547 14.172 -15.778 1.00 84.56 394 ASP A C 1
ATOM 2926 O O . ASP A 1 394 ? 17.965 13.984 -14.629 1.00 84.56 394 ASP A O 1
ATOM 2930 N N . PRO A 1 395 ? 17.414 13.163 -16.661 1.00 84.81 395 PRO A N 1
ATOM 2931 C CA . PRO A 1 395 ? 16.969 13.251 -18.059 1.00 84.81 395 PRO A CA 1
ATOM 2932 C C . PRO A 1 395 ? 15.480 13.621 -18.211 1.00 84.81 395 PRO A C 1
ATOM 2934 O O . PRO A 1 395 ? 14.684 13.376 -17.301 1.00 84.81 395 PRO A O 1
ATOM 2937 N N . PRO A 1 396 ? 15.062 14.184 -19.364 1.00 89.00 396 PRO A N 1
ATOM 2938 C CA . PRO A 1 396 ? 13.667 14.542 -19.586 1.00 89.00 396 PRO A CA 1
ATOM 2939 C C . PRO A 1 396 ? 12.754 13.299 -19.549 1.00 89.00 396 PRO A C 1
ATOM 2941 O O . PRO A 1 396 ? 13.173 12.207 -19.962 1.00 89.00 396 PRO A O 1
ATOM 2944 N N . PRO A 1 397 ? 11.490 13.448 -19.108 1.00 90.62 397 PRO A N 1
ATOM 2945 C CA . PRO A 1 397 ? 10.524 12.356 -19.093 1.00 90.62 397 PRO A CA 1
ATOM 2946 C C . PRO A 1 397 ? 10.231 11.789 -20.481 1.00 90.62 397 PRO A C 1
ATOM 2948 O O . PRO A 1 397 ? 10.079 12.528 -21.457 1.00 90.62 397 PRO A O 1
ATOM 2951 N N . LEU A 1 398 ? 10.020 10.475 -20.546 1.00 89.19 398 LEU A N 1
ATOM 2952 C CA . LEU A 1 398 ? 9.305 9.843 -21.646 1.00 89.19 398 LEU A CA 1
ATOM 2953 C C . LEU A 1 398 ? 7.872 10.380 -21.709 1.00 89.19 398 LEU A C 1
ATOM 2955 O O . LEU A 1 398 ? 7.232 10.644 -20.684 1.00 89.19 398 LEU A O 1
ATOM 2959 N N . ARG A 1 399 ? 7.358 10.516 -22.932 1.00 88.44 399 ARG A N 1
ATOM 2960 C CA . ARG A 1 399 ? 6.034 11.097 -23.179 1.00 88.44 399 ARG A CA 1
ATOM 2961 C C . ARG A 1 399 ? 4.930 10.296 -22.493 1.00 88.44 399 ARG A C 1
ATOM 2963 O O . ARG A 1 399 ? 4.892 9.075 -22.630 1.00 88.44 399 ARG A O 1
ATOM 2970 N N . GLY A 1 400 ? 4.042 10.986 -21.779 1.00 86.44 400 GLY A N 1
ATOM 2971 C CA . GLY A 1 400 ? 2.901 10.396 -21.081 1.00 86.44 400 GLY A CA 1
ATOM 2972 C C . GLY A 1 400 ? 3.252 9.666 -19.781 1.00 86.44 400 GLY A C 1
ATOM 2973 O O . GLY A 1 400 ? 2.416 8.936 -19.258 1.00 86.44 400 GLY A O 1
ATOM 2974 N N . THR A 1 401 ? 4.481 9.807 -19.263 1.00 89.06 401 THR A N 1
ATOM 2975 C CA . THR A 1 401 ? 4.906 9.106 -18.032 1.00 89.06 401 THR A CA 1
ATOM 2976 C C . THR A 1 401 ? 4.939 9.985 -16.787 1.00 89.06 401 THR A C 1
ATOM 2978 O O . THR A 1 401 ? 4.962 9.453 -15.679 1.00 89.06 401 THR A O 1
ATOM 2981 N N . LEU A 1 402 ? 4.957 11.312 -16.946 1.00 91.94 402 LEU A N 1
ATOM 2982 C CA . LEU A 1 402 ? 5.093 12.234 -15.824 1.00 91.94 402 LEU A CA 1
ATOM 2983 C C . LEU A 1 402 ? 3.786 12.320 -15.025 1.00 91.94 402 LEU A C 1
ATOM 2985 O O . LEU A 1 402 ? 2.750 12.754 -15.530 1.00 91.94 402 LEU A O 1
ATOM 2989 N N . GLN A 1 403 ? 3.879 11.974 -13.746 1.00 92.94 403 GLN A N 1
ATOM 2990 C CA . GLN A 1 403 ? 2.856 12.197 -12.733 1.00 92.94 403 GLN A CA 1
ATOM 2991 C C . GLN A 1 403 ? 3.411 13.091 -11.633 1.00 92.94 403 GLN A C 1
ATOM 2993 O O . GLN A 1 403 ? 4.537 12.905 -11.176 1.00 92.94 403 GLN A O 1
ATOM 2998 N N . ILE A 1 404 ? 2.613 14.050 -11.178 1.00 93.62 404 ILE A N 1
ATOM 2999 C CA . ILE A 1 404 ? 2.982 14.976 -10.112 1.00 93.62 404 ILE A CA 1
ATOM 3000 C C . ILE A 1 404 ? 1.942 14.903 -9.004 1.00 93.62 404 ILE A C 1
ATOM 3002 O O . ILE A 1 404 ? 0.766 15.162 -9.238 1.00 93.62 404 ILE A O 1
ATOM 3006 N N . SER A 1 405 ? 2.375 14.569 -7.793 1.00 93.19 405 SER A N 1
ATOM 3007 C CA . SER A 1 405 ? 1.534 14.553 -6.597 1.00 93.19 405 SER A CA 1
ATOM 3008 C C . SER A 1 405 ? 1.841 15.744 -5.696 1.00 93.19 405 SER A C 1
ATOM 3010 O O . SER A 1 405 ? 3.006 16.069 -5.481 1.00 93.19 405 SER A O 1
ATOM 3012 N N . PHE A 1 406 ? 0.811 16.361 -5.124 1.00 93.06 406 PHE A N 1
ATOM 3013 C CA . PHE A 1 406 ? 0.951 17.391 -4.090 1.00 93.06 406 PHE A CA 1
ATOM 3014 C C . PHE A 1 406 ? -0.143 17.240 -3.030 1.00 93.06 406 PHE A C 1
ATOM 3016 O O . PHE A 1 406 ? -1.197 16.662 -3.308 1.00 93.06 406 PHE A O 1
ATOM 3023 N N . ARG A 1 407 ? 0.101 17.744 -1.818 1.00 87.75 407 ARG A N 1
ATOM 3024 C CA . ARG A 1 407 ? -0.860 17.700 -0.708 1.00 87.75 407 ARG A CA 1
ATOM 3025 C C . ARG A 1 407 ? -1.386 19.100 -0.412 1.00 87.75 407 ARG A C 1
ATOM 3027 O O . ARG A 1 407 ? -0.585 20.025 -0.316 1.00 87.75 407 ARG A O 1
ATOM 3034 N N . ALA A 1 408 ? -2.699 19.247 -0.281 1.00 83.69 408 ALA A N 1
ATOM 3035 C CA . ALA A 1 408 ? -3.344 20.480 0.164 1.00 83.69 408 ALA A CA 1
ATOM 3036 C C . ALA A 1 408 ? -4.558 20.151 1.043 1.00 83.69 408 ALA A C 1
ATOM 3038 O O . ALA A 1 408 ? -5.333 19.246 0.713 1.00 83.69 408 ALA A O 1
ATOM 3039 N N . LEU A 1 409 ? -4.735 20.889 2.143 1.00 77.94 409 LEU A N 1
ATOM 3040 C CA . LEU A 1 409 ? -5.800 20.661 3.132 1.00 77.94 409 LEU A CA 1
ATOM 3041 C C . LEU A 1 409 ? -5.797 19.221 3.674 1.00 77.94 409 LEU A C 1
ATOM 3043 O O . LEU A 1 409 ? -6.845 18.613 3.887 1.00 77.94 409 LEU A O 1
ATOM 3047 N N . GLY A 1 410 ? -4.611 18.631 3.825 1.00 73.31 410 GLY A N 1
ATOM 3048 C CA . GLY A 1 410 ? -4.435 17.268 4.305 1.00 73.31 410 GLY A CA 1
ATOM 3049 C C . GLY A 1 410 ? -4.629 16.173 3.248 1.00 73.31 410 GLY A C 1
ATOM 3050 O O . GLY A 1 410 ? -4.291 15.020 3.526 1.00 73.31 410 GLY A O 1
ATOM 3051 N N . ARG A 1 411 ? -5.097 16.497 2.030 1.00 77.75 411 ARG A N 1
ATOM 3052 C CA . ARG A 1 411 ? -5.414 15.529 0.963 1.00 77.75 411 ARG A CA 1
ATOM 3053 C C . ARG A 1 411 ? -4.408 15.570 -0.188 1.00 77.75 411 ARG A C 1
ATOM 3055 O O . ARG A 1 411 ? -3.970 16.638 -0.605 1.00 77.75 411 ARG A O 1
ATOM 3062 N N . TRP A 1 412 ? -4.084 14.398 -0.737 1.00 84.75 412 TRP A N 1
ATOM 3063 C CA . TRP A 1 412 ? -3.240 14.254 -1.926 1.00 84.75 412 TRP A CA 1
ATOM 3064 C C . TRP A 1 412 ? -4.027 14.419 -3.231 1.00 84.75 412 TRP A C 1
ATOM 3066 O O . TRP A 1 412 ? -5.078 13.802 -3.417 1.00 84.75 412 TRP A O 1
ATOM 3076 N N . TYR A 1 413 ? -3.454 15.181 -4.156 1.00 88.56 413 TYR A N 1
ATOM 3077 C CA . TYR A 1 413 ? -3.923 15.389 -5.524 1.00 88.56 413 TYR A CA 1
ATOM 3078 C C . TYR A 1 413 ? -2.845 14.936 -6.509 1.00 88.56 413 TYR A C 1
ATOM 3080 O O . TYR A 1 413 ? -1.656 15.003 -6.197 1.00 88.56 413 TYR A O 1
ATOM 3088 N N . VAL A 1 414 ? -3.259 14.473 -7.692 1.00 91.31 414 VAL A N 1
ATOM 3089 C CA . VAL A 1 414 ? -2.359 13.996 -8.753 1.00 91.31 414 VAL A CA 1
ATOM 3090 C C . VAL A 1 414 ? -2.663 14.731 -10.055 1.00 91.31 414 VAL A C 1
ATOM 3092 O O . VAL A 1 414 ? -3.818 14.813 -10.475 1.00 91.31 414 VAL A O 1
ATOM 3095 N N . LEU A 1 415 ? -1.612 15.234 -10.696 1.00 93.00 415 LEU A N 1
ATOM 3096 C CA . LEU A 1 415 ? -1.615 15.795 -12.041 1.00 93.00 415 LEU A CA 1
ATOM 3097 C C . LEU A 1 415 ? -0.838 14.851 -12.965 1.00 93.00 415 LEU A C 1
ATOM 3099 O O . LEU A 1 415 ? 0.217 14.352 -12.581 1.00 93.00 415 LEU A O 1
ATOM 3103 N N . THR A 1 416 ? -1.342 14.605 -14.170 1.00 91.62 416 THR A N 1
ATOM 3104 C CA . THR A 1 416 ? -0.730 13.686 -15.143 1.00 91.62 416 THR A CA 1
ATOM 3105 C C . THR A 1 416 ? -0.471 14.405 -16.459 1.00 91.62 416 THR A C 1
ATOM 3107 O O . THR A 1 416 ? -1.264 15.246 -16.885 1.00 91.62 416 THR A O 1
ATOM 3110 N N . GLU A 1 417 ? 0.655 14.090 -17.084 1.00 91.94 417 GLU A N 1
ATOM 3111 C CA . GLU A 1 417 ? 1.038 14.576 -18.406 1.00 91.94 417 GLU A CA 1
ATOM 3112 C C . GLU A 1 417 ? 0.424 13.691 -19.509 1.00 91.94 417 GLU A C 1
ATOM 3114 O O . GLU A 1 417 ? 0.480 12.467 -19.420 1.00 91.94 417 GLU A O 1
ATOM 3119 N N . ASP A 1 418 ? -0.194 14.291 -20.532 1.00 83.88 418 ASP A N 1
ATOM 3120 C CA . ASP A 1 418 ? -1.028 13.583 -21.525 1.00 83.88 418 ASP A CA 1
ATOM 3121 C C . ASP A 1 418 ? -0.288 13.083 -22.789 1.00 83.88 418 ASP A C 1
ATOM 3123 O O . ASP A 1 418 ? -0.901 12.542 -23.711 1.00 83.88 418 ASP A O 1
ATOM 3127 N N . GLY A 1 419 ? 1.031 13.256 -22.855 1.00 85.44 419 GLY A N 1
ATOM 3128 C CA . GLY A 1 419 ? 1.897 12.943 -23.995 1.00 85.44 419 GLY A CA 1
ATOM 3129 C C . GLY A 1 419 ? 2.156 14.126 -24.939 1.00 85.44 419 GLY A C 1
ATOM 3130 O O . GLY A 1 419 ? 3.077 14.066 -25.765 1.00 85.44 419 GLY A O 1
ATOM 3131 N N . SER A 1 420 ? 1.376 15.211 -24.831 1.00 83.38 420 SER A N 1
ATOM 3132 C CA . SER A 1 420 ? 1.568 16.446 -25.610 1.00 83.38 420 SER A CA 1
ATOM 3133 C C . SER A 1 420 ? 2.481 17.467 -24.926 1.00 83.38 420 SER A C 1
ATOM 3135 O O . SER A 1 420 ? 2.835 18.483 -25.524 1.00 83.38 420 SER A O 1
ATOM 3137 N N . GLY A 1 421 ? 2.873 17.202 -23.682 1.00 88.81 421 GLY A N 1
ATOM 3138 C CA . GLY A 1 421 ? 3.508 18.140 -22.770 1.00 88.81 421 GLY A CA 1
ATOM 3139 C C . GLY A 1 421 ? 2.501 18.874 -21.884 1.00 88.81 421 GLY A C 1
ATOM 3140 O O . GLY A 1 421 ? 2.920 19.653 -21.039 1.00 88.81 421 GLY A O 1
ATOM 3141 N N . ALA A 1 422 ? 1.188 18.673 -22.029 1.00 90.69 422 ALA A N 1
ATOM 3142 C CA . ALA A 1 422 ? 0.200 19.289 -21.144 1.00 90.69 422 ALA A CA 1
ATOM 3143 C C . ALA A 1 422 ? -0.003 18.443 -19.879 1.00 90.69 422 ALA A C 1
ATOM 3145 O O . ALA A 1 422 ? -0.215 17.237 -19.957 1.00 90.69 422 ALA A O 1
ATOM 3146 N N . ILE A 1 423 ? 0.017 19.089 -18.713 1.00 93.50 423 ILE A N 1
ATOM 3147 C CA . ILE A 1 423 ? -0.164 18.460 -17.401 1.00 93.50 423 ILE A CA 1
ATOM 3148 C C . ILE A 1 423 ? -1.526 18.875 -16.851 1.00 93.50 423 ILE A C 1
ATOM 3150 O O . ILE A 1 423 ? -1.828 20.070 -16.791 1.00 93.50 423 ILE A O 1
ATOM 3154 N N . ARG A 1 424 ? -2.357 17.907 -16.454 1.00 87.38 424 ARG A N 1
ATOM 3155 C CA . ARG A 1 424 ? -3.727 18.159 -15.980 1.00 87.38 424 ARG A CA 1
ATOM 3156 C C . ARG A 1 424 ? -4.101 17.274 -14.798 1.00 87.38 424 ARG A C 1
ATOM 3158 O O . ARG A 1 424 ? -3.673 16.125 -14.713 1.00 87.38 424 ARG A O 1
ATOM 3165 N N . GLY A 1 425 ? -4.926 17.807 -13.903 1.00 80.81 425 GLY A N 1
ATOM 3166 C CA . GLY A 1 425 ? -5.613 17.013 -12.887 1.00 80.81 425 GLY A CA 1
ATOM 3167 C C . GLY A 1 425 ? -6.810 16.252 -13.453 1.00 80.81 425 GLY A C 1
ATOM 3168 O O . GLY A 1 425 ? -7.317 16.581 -14.525 1.00 80.81 425 GLY A O 1
ATOM 3169 N N . GLY A 1 426 ? -7.284 15.251 -12.703 1.00 74.88 426 GLY A N 1
ATOM 3170 C CA . GLY A 1 426 ? -8.556 14.576 -13.003 1.00 74.88 426 GLY A CA 1
ATOM 3171 C C . GLY A 1 426 ? -9.760 15.529 -12.968 1.00 74.88 426 GLY A C 1
ATOM 3172 O O . GLY A 1 426 ? -10.747 15.296 -13.656 1.00 74.88 426 GLY A O 1
ATOM 3173 N N . ASP A 1 427 ? -9.631 16.628 -12.222 1.00 80.50 427 ASP A N 1
ATOM 3174 C CA . ASP A 1 427 ? -10.496 17.802 -12.268 1.00 80.50 427 ASP A CA 1
ATOM 3175 C C . ASP A 1 427 ? -9.642 19.045 -12.566 1.00 80.50 427 ASP A C 1
ATOM 3177 O O . ASP A 1 427 ? -8.522 19.180 -12.058 1.00 80.50 427 ASP A O 1
ATOM 3181 N N . SER A 1 428 ? -10.167 19.971 -13.374 1.00 76.75 428 SER A N 1
ATOM 3182 C CA . SER A 1 428 ? -9.486 21.229 -13.713 1.00 76.75 428 SER A CA 1
ATOM 3183 C C . SER A 1 428 ? -9.124 22.090 -12.495 1.00 76.75 428 SER A C 1
ATOM 3185 O O . SER A 1 428 ? -8.157 22.846 -12.552 1.00 76.75 428 SER A O 1
ATOM 3187 N N . SER A 1 429 ? -9.859 21.951 -11.388 1.00 76.56 429 SER A N 1
ATOM 3188 C CA . SER A 1 429 ? -9.616 22.648 -10.122 1.00 76.56 429 SER A CA 1
ATOM 3189 C C . SER A 1 429 ? -8.381 22.154 -9.372 1.00 76.56 429 SER A C 1
ATOM 3191 O O . SER A 1 429 ? -7.916 22.848 -8.476 1.00 76.56 429 SER A O 1
ATOM 3193 N N . PHE A 1 430 ? -7.814 20.992 -9.716 1.00 85.81 430 PHE A N 1
ATOM 3194 C CA . PHE A 1 430 ? -6.623 20.468 -9.033 1.00 85.81 430 PHE A CA 1
ATOM 3195 C C . PHE A 1 430 ? -5.335 21.159 -9.489 1.00 85.81 430 PHE A C 1
ATOM 3197 O O . PHE A 1 430 ? -4.338 21.146 -8.769 1.00 85.81 430 PHE A O 1
ATOM 3204 N N . GLY A 1 431 ? -5.346 21.775 -10.669 1.00 89.50 431 GLY A N 1
ATOM 3205 C CA . GLY A 1 431 ? -4.196 22.461 -11.242 1.00 89.50 431 GLY A CA 1
ATOM 3206 C C . GLY A 1 431 ? -3.870 22.007 -12.659 1.00 89.50 431 GLY A C 1
ATOM 3207 O O . GLY A 1 431 ? -4.400 21.020 -13.180 1.00 89.50 431 GLY A O 1
ATOM 3208 N N . ALA A 1 432 ? -2.974 22.758 -13.287 1.00 92.81 432 ALA A N 1
ATOM 3209 C CA . ALA A 1 432 ? -2.542 22.538 -14.658 1.00 92.81 432 ALA A CA 1
ATOM 3210 C C . ALA A 1 432 ? -1.084 22.962 -14.848 1.00 92.81 432 ALA A C 1
ATOM 3212 O O . ALA A 1 432 ? -0.515 23.696 -14.038 1.00 92.81 432 ALA A O 1
ATOM 3213 N N . GLY A 1 433 ? -0.475 22.514 -15.941 1.00 94.62 433 GLY A N 1
ATOM 3214 C CA . GLY A 1 433 ? 0.879 22.913 -16.283 1.00 94.62 433 GLY A CA 1
ATOM 3215 C C . GLY A 1 433 ? 1.352 22.405 -17.631 1.00 94.62 433 GLY A C 1
ATOM 3216 O O . GLY A 1 433 ? 0.579 21.871 -18.428 1.00 94.62 433 GLY A O 1
ATOM 3217 N N . THR A 1 434 ? 2.647 22.572 -17.871 1.00 94.88 434 THR A N 1
ATOM 3218 C CA . THR A 1 434 ? 3.317 22.158 -19.102 1.00 94.88 434 THR A CA 1
ATOM 3219 C C . THR A 1 434 ? 4.690 21.558 -18.822 1.00 94.88 434 THR A C 1
ATOM 3221 O O . THR A 1 434 ? 5.429 22.067 -17.979 1.00 94.88 434 THR A O 1
ATOM 3224 N N . LEU A 1 435 ? 5.051 20.528 -19.581 1.00 94.69 435 LEU A N 1
ATOM 3225 C CA . LEU A 1 435 ? 6.372 19.927 -19.695 1.00 94.69 435 LEU A CA 1
ATOM 3226 C C . LEU A 1 435 ? 6.950 20.251 -21.078 1.00 94.69 435 LEU A C 1
ATOM 3228 O O . LEU A 1 435 ? 6.335 19.962 -22.105 1.00 94.69 435 LEU A O 1
ATOM 3232 N N . ASN A 1 436 ? 8.164 20.793 -21.109 1.00 92.69 436 ASN A N 1
ATOM 3233 C CA . ASN A 1 436 ? 8.955 20.898 -22.327 1.00 92.69 436 ASN A CA 1
ATOM 3234 C C . ASN A 1 436 ? 9.880 19.679 -22.446 1.00 92.69 436 ASN A C 1
ATOM 3236 O O . ASN A 1 436 ? 10.857 19.574 -21.711 1.00 92.69 436 ASN A O 1
ATOM 3240 N N . TYR A 1 437 ? 9.613 18.774 -23.389 1.00 88.00 437 TYR A N 1
ATOM 3241 C CA . TYR A 1 437 ? 10.434 17.570 -23.582 1.00 88.00 437 TYR A CA 1
ATOM 3242 C C . TYR A 1 437 ? 11.863 17.838 -24.064 1.00 88.00 437 TYR A C 1
ATOM 3244 O O . TYR A 1 437 ? 12.715 16.972 -23.901 1.00 88.00 437 TYR A O 1
ATOM 3252 N N . ALA A 1 438 ? 12.135 18.999 -24.670 1.00 87.50 438 ALA A N 1
ATOM 3253 C CA . ALA A 1 438 ? 13.478 19.332 -25.140 1.00 87.50 438 ALA A CA 1
ATOM 3254 C C . ALA A 1 438 ? 14.403 19.732 -23.984 1.00 87.50 438 ALA A C 1
ATOM 3256 O O . ALA A 1 438 ? 15.593 19.440 -24.025 1.00 87.50 438 ALA A O 1
ATOM 3257 N N . THR A 1 439 ? 13.858 20.398 -22.962 1.00 88.56 439 THR A N 1
ATOM 3258 C CA . THR A 1 439 ? 14.636 20.891 -21.814 1.00 88.56 439 THR A CA 1
ATOM 3259 C C . THR A 1 439 ? 14.364 20.130 -20.520 1.00 88.56 439 THR A C 1
ATOM 3261 O O . THR A 1 439 ? 15.082 20.335 -19.552 1.00 88.56 439 THR A O 1
ATOM 3264 N N . GLY A 1 440 ? 13.308 19.312 -20.459 1.00 89.00 440 GLY A N 1
ATOM 3265 C CA . GLY A 1 440 ? 12.823 18.681 -19.228 1.00 89.00 440 GLY A CA 1
ATOM 3266 C C . GLY A 1 440 ? 12.135 19.650 -18.257 1.00 89.00 440 GLY A C 1
ATOM 3267 O O . GLY A 1 440 ? 11.815 19.273 -17.130 1.00 89.00 440 GLY A O 1
ATOM 3268 N N . THR A 1 441 ? 11.915 20.907 -18.655 1.00 92.56 441 THR A N 1
ATOM 3269 C CA . THR A 1 441 ? 11.360 21.941 -17.773 1.00 92.56 441 THR A CA 1
ATOM 3270 C C . THR A 1 441 ? 9.866 21.736 -17.564 1.00 92.56 441 THR A C 1
ATOM 3272 O O . THR A 1 441 ? 9.089 21.704 -18.520 1.00 92.56 441 THR A O 1
ATOM 3275 N N . VAL A 1 442 ? 9.468 21.658 -16.300 1.00 94.31 442 VAL A N 1
ATOM 3276 C CA . VAL A 1 442 ? 8.086 21.570 -15.838 1.00 94.31 442 VAL A CA 1
ATOM 3277 C C . VAL A 1 442 ? 7.671 22.930 -15.279 1.00 94.31 442 VAL A C 1
ATOM 3279 O O . VAL A 1 442 ? 8.376 23.504 -14.453 1.00 94.31 442 VAL A O 1
ATOM 3282 N N . THR A 1 443 ? 6.518 23.442 -15.710 1.00 94.50 443 THR A N 1
ATOM 3283 C CA . THR A 1 443 ? 5.856 24.630 -15.143 1.00 94.50 443 THR A CA 1
ATOM 3284 C C . THR A 1 443 ? 4.459 24.234 -14.685 1.00 94.50 443 THR A C 1
ATOM 3286 O O . THR A 1 443 ? 3.688 23.708 -15.482 1.00 94.50 443 THR A O 1
ATOM 3289 N N . LEU A 1 444 ? 4.129 24.475 -13.418 1.00 94.19 444 LEU A N 1
ATOM 3290 C CA . LEU A 1 444 ? 2.865 24.081 -12.794 1.00 94.19 444 LEU A CA 1
ATOM 3291 C C . LEU A 1 444 ? 2.204 25.260 -12.099 1.00 94.19 444 LEU A C 1
ATOM 3293 O O . LEU A 1 444 ? 2.877 26.079 -11.473 1.00 94.19 444 LEU A O 1
ATOM 3297 N N . THR A 1 445 ? 0.878 25.250 -12.105 1.00 95.25 445 THR A N 1
ATOM 3298 C CA . THR A 1 445 ? 0.034 26.023 -11.200 1.00 95.25 445 THR A CA 1
ATOM 3299 C C . THR A 1 445 ? -0.891 25.052 -10.475 1.00 95.25 445 THR A C 1
ATOM 3301 O O . THR A 1 445 ? -1.748 24.418 -11.092 1.00 95.25 445 THR A O 1
ATOM 3304 N N . LEU A 1 446 ? -0.677 24.898 -9.169 1.00 93.19 446 LEU A N 1
ATOM 3305 C CA . LEU A 1 446 ? -1.487 24.046 -8.299 1.00 93.19 446 LEU A CA 1
ATOM 3306 C C . LEU A 1 446 ? -2.849 24.698 -8.032 1.00 93.19 446 LEU A C 1
ATOM 3308 O O . LEU A 1 446 ? -2.946 25.920 -7.940 1.00 93.19 446 LEU A O 1
ATOM 3312 N N . GLY A 1 447 ? -3.887 23.880 -7.866 1.00 86.25 447 GLY A N 1
ATOM 3313 C CA . GLY A 1 447 ? -5.247 24.348 -7.584 1.00 86.25 447 GLY A CA 1
ATOM 3314 C C . GLY A 1 447 ? -5.454 24.947 -6.190 1.00 86.25 447 GLY A C 1
ATOM 3315 O O . GLY A 1 447 ? -6.376 25.728 -5.973 1.00 86.25 447 GLY A O 1
ATOM 3316 N N . ALA A 1 448 ? -4.585 24.594 -5.241 1.00 87.19 448 ALA A N 1
ATOM 3317 C CA . ALA A 1 448 ? -4.606 25.074 -3.866 1.00 87.19 448 ALA A CA 1
ATOM 3318 C C . ALA A 1 448 ? -3.176 25.257 -3.341 1.00 87.19 448 ALA A C 1
ATOM 3320 O O . ALA A 1 448 ? -2.218 24.718 -3.904 1.00 87.19 448 ALA A O 1
ATOM 3321 N N . MET A 1 449 ? -3.033 26.019 -2.254 1.00 89.81 449 MET A N 1
ATOM 3322 C CA . MET A 1 449 ? -1.745 26.180 -1.585 1.00 89.81 449 MET A CA 1
ATOM 3323 C C . MET A 1 449 ? -1.307 24.830 -0.988 1.00 89.81 449 MET A C 1
ATOM 3325 O O . MET A 1 449 ? -2.090 24.241 -0.242 1.00 89.81 449 MET A O 1
ATOM 3329 N N . PRO A 1 450 ? -0.102 24.322 -1.303 1.00 92.00 450 PRO A N 1
ATOM 3330 C CA . PRO A 1 450 ? 0.340 23.036 -0.784 1.00 92.00 450 PRO A CA 1
ATOM 3331 C C . PRO A 1 450 ? 0.671 23.124 0.710 1.00 92.00 450 PRO A C 1
ATOM 3333 O O . PRO A 1 450 ? 1.151 24.157 1.175 1.00 92.00 450 PRO A O 1
ATOM 3336 N N . ASP A 1 451 ? 0.452 22.048 1.459 1.00 85.56 451 ASP A N 1
ATOM 3337 C CA . ASP A 1 451 ? 0.660 22.021 2.911 1.00 85.56 451 ASP A CA 1
ATOM 3338 C C . ASP A 1 451 ? 2.159 22.119 3.260 1.00 85.56 451 ASP A C 1
ATOM 3340 O O . ASP A 1 451 ? 2.992 21.427 2.666 1.00 85.56 451 ASP A O 1
ATOM 3344 N N . VAL A 1 452 ? 2.522 22.958 4.236 1.00 85.50 452 VAL A N 1
ATOM 3345 C CA . VAL A 1 452 ? 3.905 23.046 4.746 1.00 85.50 452 VAL A CA 1
ATOM 3346 C C . VAL A 1 452 ? 4.309 21.713 5.383 1.00 85.50 452 VAL A C 1
ATOM 3348 O O . VAL A 1 452 ? 3.511 21.090 6.072 1.00 85.50 452 VAL A O 1
ATOM 3351 N N . GLY A 1 453 ? 5.542 21.265 5.139 1.00 77.88 453 GLY A N 1
ATOM 3352 C CA . GLY A 1 453 ? 6.043 19.949 5.551 1.00 77.88 453 GLY A CA 1
ATOM 3353 C C . GLY A 1 453 ? 5.787 18.843 4.521 1.00 77.88 453 GLY A C 1
ATOM 3354 O O . GLY A 1 453 ? 6.466 17.821 4.545 1.00 77.88 453 GLY A O 1
ATOM 3355 N N . SER A 1 454 ? 4.882 19.060 3.557 1.00 86.56 454 SER A N 1
ATOM 3356 C CA . SER A 1 454 ? 4.638 18.116 2.459 1.00 86.56 454 SER A CA 1
ATOM 3357 C C . SER A 1 454 ? 5.653 18.254 1.312 1.00 86.56 454 SER A C 1
ATOM 3359 O O . SER A 1 454 ? 6.626 19.015 1.390 1.00 86.56 454 SER A O 1
ATOM 3361 N N . ARG A 1 455 ? 5.438 17.506 0.216 1.00 88.62 455 ARG A N 1
ATOM 3362 C CA . ARG A 1 455 ? 6.270 17.568 -0.995 1.00 88.62 455 ARG A CA 1
ATOM 3363 C C . ARG A 1 455 ? 5.460 17.632 -2.282 1.00 88.62 455 ARG A C 1
ATOM 3365 O O . ARG A 1 455 ? 4.402 17.015 -2.389 1.00 88.62 455 ARG A O 1
ATOM 3372 N N . ILE A 1 456 ? 6.028 18.304 -3.282 1.00 92.38 456 ILE A N 1
ATOM 3373 C CA . ILE A 1 456 ? 5.651 18.137 -4.688 1.00 92.38 456 ILE A CA 1
ATOM 3374 C C . ILE A 1 456 ? 6.468 16.971 -5.242 1.00 92.38 456 ILE A C 1
ATOM 3376 O O . ILE A 1 456 ? 7.681 17.085 -5.403 1.00 92.38 456 ILE A O 1
ATOM 3380 N N . ILE A 1 457 ? 5.824 15.836 -5.493 1.00 92.00 457 ILE A N 1
ATOM 3381 C CA . ILE A 1 457 ? 6.484 14.595 -5.911 1.00 92.00 457 ILE A CA 1
ATOM 3382 C C . ILE A 1 457 ? 6.274 14.411 -7.408 1.00 92.00 457 ILE A C 1
ATOM 3384 O O . ILE A 1 457 ? 5.138 14.220 -7.828 1.00 92.00 457 ILE A O 1
ATOM 3388 N N . ALA A 1 458 ? 7.341 14.436 -8.202 1.00 91.69 458 ALA A N 1
ATOM 3389 C CA . ALA A 1 458 ? 7.296 14.120 -9.627 1.00 91.69 458 ALA A CA 1
ATOM 3390 C C . ALA A 1 458 ? 7.838 12.707 -9.858 1.00 91.69 458 ALA A C 1
ATOM 3392 O O . ALA A 1 458 ? 8.994 12.436 -9.538 1.00 91.69 458 ALA A O 1
ATOM 3393 N N . ALA A 1 459 ? 7.016 11.827 -10.425 1.00 91.19 459 ALA A N 1
ATOM 3394 C CA . ALA A 1 459 ? 7.382 10.472 -10.808 1.00 91.19 459 ALA A CA 1
ATOM 3395 C C . ALA A 1 459 ? 7.285 10.311 -12.331 1.00 91.19 459 ALA A C 1
ATOM 3397 O O . ALA A 1 459 ? 6.277 10.695 -12.922 1.00 91.19 459 ALA A O 1
ATOM 3398 N N . TYR A 1 460 ? 8.326 9.787 -12.977 1.00 90.69 460 TYR A N 1
ATOM 3399 C CA . TYR A 1 460 ? 8.417 9.710 -14.441 1.00 90.69 460 TYR A CA 1
ATOM 3400 C C . TYR A 1 460 ? 9.406 8.636 -14.902 1.00 90.69 460 TYR A C 1
ATOM 3402 O O . TYR A 1 460 ? 10.235 8.190 -14.121 1.00 90.69 460 TYR A O 1
ATOM 3410 N N . GLY A 1 461 ? 9.335 8.204 -16.164 1.00 87.81 461 GLY A N 1
ATOM 3411 C CA . GLY A 1 461 ? 10.371 7.355 -16.763 1.00 87.81 461 GLY A CA 1
ATOM 3412 C C . GLY A 1 461 ? 11.383 8.199 -17.535 1.00 87.81 461 GLY A C 1
ATOM 3413 O O . GLY A 1 461 ? 10.986 8.873 -18.483 1.00 87.81 461 GLY A O 1
ATOM 3414 N N . GLY A 1 462 ? 12.663 8.183 -17.163 1.00 87.00 462 GLY A N 1
ATOM 3415 C CA . GLY A 1 462 ? 13.710 8.938 -17.859 1.00 87.00 462 GLY A CA 1
ATOM 3416 C C . GLY A 1 462 ? 14.004 8.414 -19.272 1.00 87.00 462 GLY A C 1
ATOM 3417 O O . GLY A 1 462 ? 14.103 7.207 -19.495 1.00 87.00 462 GLY A O 1
ATOM 3418 N N . ALA A 1 463 ? 14.174 9.311 -20.249 1.00 84.19 463 ALA A N 1
ATOM 3419 C CA . ALA A 1 463 ? 14.362 8.928 -21.654 1.00 84.19 463 ALA A CA 1
ATOM 3420 C C . ALA A 1 463 ? 15.757 8.359 -21.998 1.00 84.19 463 ALA A C 1
ATOM 3422 O O . ALA A 1 463 ? 15.909 7.696 -23.020 1.00 84.19 463 ALA A O 1
ATOM 3423 N N . ALA A 1 464 ? 16.777 8.581 -21.162 1.00 85.00 464 ALA A N 1
ATOM 3424 C CA . ALA A 1 464 ? 18.182 8.324 -21.507 1.00 85.00 464 ALA A CA 1
ATOM 3425 C C . ALA A 1 464 ? 18.556 6.847 -21.735 1.00 85.00 464 ALA A C 1
ATOM 3427 O O . ALA A 1 464 ? 19.523 6.564 -22.441 1.00 85.00 464 ALA A O 1
ATOM 3428 N N . ALA A 1 465 ? 17.801 5.905 -21.161 1.00 82.06 465 ALA A N 1
ATOM 3429 C CA . ALA A 1 465 ? 18.025 4.465 -21.328 1.00 82.06 465 ALA A CA 1
ATOM 3430 C C . ALA A 1 465 ? 17.380 3.885 -22.605 1.00 82.06 465 ALA A C 1
ATOM 3432 O O . ALA A 1 465 ? 17.388 2.666 -22.810 1.00 82.06 465 ALA A O 1
ATOM 3433 N N . PHE A 1 466 ? 16.790 4.743 -23.443 1.00 86.12 466 PHE A N 1
ATOM 3434 C CA . PHE A 1 466 ? 15.972 4.355 -24.585 1.00 86.12 466 PHE A CA 1
ATOM 3435 C C . PHE A 1 466 ? 16.357 5.147 -25.835 1.00 86.12 466 PHE A C 1
ATOM 3437 O O . PHE A 1 466 ? 16.569 6.356 -25.779 1.00 86.12 466 PHE A O 1
ATOM 3444 N N . ARG A 1 467 ? 16.435 4.478 -26.989 1.00 84.62 467 ARG A N 1
ATOM 3445 C CA . ARG A 1 467 ? 16.810 5.121 -28.262 1.00 84.62 467 ARG A CA 1
ATOM 3446 C C . ARG A 1 467 ? 16.401 4.289 -29.479 1.00 84.62 467 ARG A C 1
ATOM 3448 O O . ARG A 1 467 ? 16.224 3.080 -29.341 1.00 84.62 467 ARG A O 1
ATOM 3455 N N . PRO A 1 468 ? 16.302 4.880 -30.682 1.00 87.69 468 PRO A N 1
ATOM 3456 C CA . PRO A 1 468 ? 16.151 4.114 -31.917 1.00 87.69 468 PRO A CA 1
ATOM 3457 C C . PRO A 1 468 ? 17.322 3.141 -32.127 1.00 87.69 468 PRO A C 1
ATOM 3459 O O . PRO A 1 468 ? 18.477 3.516 -31.966 1.00 87.69 468 PRO A O 1
ATOM 3462 N N . ALA A 1 469 ? 17.058 1.906 -32.549 1.00 81.88 469 ALA A N 1
ATOM 3463 C CA . ALA A 1 469 ? 18.090 0.892 -32.788 1.00 81.88 469 ALA A CA 1
ATOM 3464 C C . ALA A 1 469 ? 19.079 1.297 -33.897 1.00 81.88 469 ALA A C 1
ATOM 3466 O O . ALA A 1 469 ? 20.216 0.838 -33.910 1.00 81.88 469 ALA A O 1
ATOM 3467 N N . ALA A 1 470 ? 18.664 2.183 -34.807 1.00 78.88 470 ALA A N 1
ATOM 3468 C CA . ALA A 1 470 ? 19.514 2.721 -35.864 1.00 78.88 470 ALA A CA 1
ATOM 3469 C C . ALA A 1 470 ? 20.629 3.656 -35.354 1.00 78.88 470 ALA A C 1
ATOM 3471 O O . ALA A 1 470 ? 21.572 3.907 -36.098 1.00 78.88 470 ALA A O 1
ATOM 3472 N N . SER A 1 471 ? 20.541 4.178 -34.121 1.00 78.75 471 SER A N 1
ATOM 3473 C CA . SER A 1 471 ? 21.614 4.989 -33.525 1.00 78.75 471 SER A CA 1
ATOM 3474 C C . SER A 1 471 ? 22.677 4.159 -32.799 1.00 78.75 471 SER A C 1
ATOM 3476 O O . SER A 1 471 ? 23.649 4.723 -32.303 1.00 78.75 471 SER A O 1
ATOM 3478 N N . VAL A 1 472 ? 22.507 2.834 -32.741 1.00 78.25 472 VAL A N 1
ATOM 3479 C CA . VAL A 1 472 ? 23.469 1.904 -32.142 1.00 78.25 472 VAL A CA 1
ATOM 3480 C C . VAL A 1 472 ? 24.602 1.641 -33.147 1.00 78.25 472 VAL A C 1
ATOM 3482 O O . VAL A 1 472 ? 24.314 1.219 -34.273 1.00 78.25 472 VAL A O 1
ATOM 3485 N N . PRO A 1 473 ? 25.878 1.863 -32.783 1.00 73.88 473 PRO A N 1
ATOM 3486 C CA . PRO A 1 473 ? 27.019 1.548 -33.637 1.00 73.88 473 PRO A CA 1
ATOM 3487 C C . PRO A 1 473 ? 27.070 0.063 -34.031 1.00 73.88 473 PRO A C 1
ATOM 3489 O O . PRO A 1 473 ? 26.663 -0.816 -33.274 1.00 73.88 473 PRO A O 1
ATOM 3492 N N . VAL A 1 474 ? 27.597 -0.226 -35.223 1.00 68.50 474 VAL A N 1
ATOM 3493 C CA . VAL A 1 474 ? 27.727 -1.595 -35.757 1.00 68.50 474 VAL A CA 1
ATOM 3494 C C . VAL A 1 474 ? 29.145 -2.128 -35.512 1.00 68.50 474 VAL A C 1
ATOM 3496 O O . VAL A 1 474 ? 30.121 -1.425 -35.766 1.00 68.50 474 VAL A O 1
ATOM 3499 N N . GLU A 1 475 ? 29.276 -3.384 -35.067 1.00 63.94 475 GLU A N 1
ATOM 3500 C CA . GLU A 1 475 ? 30.577 -4.043 -34.844 1.00 63.94 475 GLU A CA 1
ATOM 3501 C C . GLU A 1 475 ? 31.047 -4.903 -36.045 1.00 63.94 475 GLU A C 1
ATOM 3503 O O . GLU A 1 475 ? 30.294 -5.708 -36.600 1.00 63.94 475 GLU A O 1
ATOM 3508 N N . GLY A 1 476 ? 32.331 -4.817 -36.415 1.00 61.44 476 GLY A N 1
ATOM 3509 C CA . GLY A 1 476 ? 33.031 -5.684 -37.383 1.00 61.44 476 GLY A CA 1
ATOM 3510 C C . GLY A 1 476 ? 32.817 -5.373 -38.880 1.00 61.44 476 GLY A C 1
ATOM 3511 O O . GLY A 1 476 ? 32.368 -4.277 -39.203 1.00 61.44 476 GLY A O 1
ATOM 3512 N N . PRO A 1 477 ? 33.152 -6.294 -39.823 1.00 51.34 477 PRO A N 1
ATOM 3513 C CA . PRO A 1 477 ? 33.049 -6.023 -41.258 1.00 51.34 477 PRO A CA 1
ATOM 3514 C C . PRO A 1 477 ? 31.565 -5.998 -41.639 1.00 51.34 477 PRO A C 1
ATOM 3516 O O . PRO A 1 477 ? 30.940 -7.031 -41.885 1.00 51.34 477 PRO A O 1
ATOM 3519 N N . GLY A 1 478 ? 30.976 -4.807 -41.561 1.00 51.84 478 GLY A N 1
ATOM 3520 C CA . GLY A 1 478 ? 29.553 -4.584 -41.732 1.00 51.84 478 GLY A CA 1
ATOM 3521 C C . GLY A 1 478 ? 29.103 -4.996 -43.125 1.00 51.84 478 GLY A C 1
ATOM 3522 O O . GLY A 1 478 ? 29.509 -4.405 -44.122 1.00 51.84 478 GLY A O 1
ATOM 3523 N N . LEU A 1 479 ? 28.211 -5.980 -43.198 1.00 56.25 479 LEU A N 1
ATOM 3524 C CA . LEU A 1 479 ? 27.275 -6.012 -44.310 1.00 56.25 479 LEU A CA 1
ATOM 3525 C C . LEU A 1 479 ? 26.070 -5.156 -43.908 1.00 56.25 479 LEU A C 1
ATOM 3527 O O . LEU A 1 479 ? 25.597 -5.301 -42.777 1.00 56.25 479 LEU A O 1
ATOM 3531 N N . PRO A 1 480 ? 25.544 -4.299 -44.801 1.00 67.31 480 PRO A N 1
ATOM 3532 C CA . PRO A 1 480 ? 24.312 -3.570 -44.527 1.00 67.31 480 PRO A CA 1
ATOM 3533 C C . PRO A 1 480 ? 23.194 -4.548 -44.150 1.00 67.31 480 PRO A C 1
ATOM 3535 O O . PRO A 1 480 ? 23.222 -5.724 -44.539 1.00 67.31 480 PRO A O 1
ATOM 3538 N N . VAL A 1 481 ? 22.214 -4.075 -43.379 1.00 76.88 481 VAL A N 1
ATOM 3539 C CA . VAL A 1 481 ? 21.047 -4.886 -43.012 1.00 76.88 481 VAL A CA 1
ATOM 3540 C C . VAL A 1 481 ? 20.380 -5.379 -44.292 1.00 76.88 481 VAL A C 1
ATOM 3542 O O . VAL A 1 481 ? 20.081 -4.593 -45.184 1.00 76.88 481 VAL A O 1
ATOM 3545 N N . ALA A 1 482 ? 20.199 -6.691 -44.401 1.00 85.38 482 ALA A N 1
ATOM 3546 C CA . ALA A 1 482 ? 19.548 -7.334 -45.531 1.00 85.38 482 ALA A CA 1
ATOM 3547 C C . ALA A 1 482 ? 18.932 -8.653 -45.068 1.00 85.38 482 ALA A C 1
ATOM 3549 O O . ALA A 1 482 ? 19.480 -9.316 -44.183 1.00 85.38 482 ALA A O 1
ATOM 3550 N N . ALA A 1 483 ? 17.804 -9.017 -45.668 1.00 90.25 483 ALA A N 1
ATOM 3551 C CA . ALA A 1 483 ? 17.133 -10.281 -45.436 1.00 90.25 483 ALA A CA 1
ATOM 3552 C C . ALA A 1 483 ? 18.010 -11.413 -45.980 1.00 90.25 483 ALA A C 1
ATOM 3554 O O . ALA A 1 483 ? 18.450 -11.377 -47.130 1.00 90.25 483 ALA A O 1
ATOM 3555 N N . GLU A 1 484 ? 18.302 -12.399 -45.139 1.00 90.62 484 GLU A N 1
ATOM 3556 C CA . GLU A 1 484 ? 19.257 -13.459 -45.459 1.00 90.62 484 GLU A CA 1
ATOM 3557 C C . GLU A 1 484 ? 18.720 -14.840 -45.094 1.00 90.62 484 GLU A C 1
ATOM 3559 O O . GLU A 1 484 ? 17.939 -14.977 -44.158 1.00 90.62 484 GLU A O 1
ATOM 3564 N N . ARG A 1 485 ? 19.181 -15.884 -45.782 1.00 93.00 485 ARG A N 1
ATOM 3565 C CA . ARG A 1 485 ? 18.982 -17.272 -45.359 1.00 93.00 485 ARG A CA 1
ATOM 3566 C C . ARG A 1 485 ? 20.244 -17.758 -44.659 1.00 93.00 485 ARG A C 1
ATOM 3568 O O . ARG A 1 485 ? 21.305 -17.839 -45.276 1.00 93.00 485 ARG A O 1
ATOM 3575 N N . LEU A 1 486 ? 20.121 -18.123 -43.386 1.00 89.06 486 LEU A N 1
ATOM 3576 C CA . LEU A 1 486 ? 21.159 -18.882 -42.695 1.00 89.06 486 LEU A CA 1
ATOM 3577 C C . LEU A 1 486 ? 21.061 -20.359 -43.093 1.00 89.06 486 LEU A C 1
ATOM 3579 O O . LEU A 1 486 ? 19.984 -20.954 -42.987 1.00 89.06 486 LEU A O 1
ATOM 3583 N N . VAL A 1 487 ? 22.175 -20.930 -43.545 1.00 91.38 487 VAL A N 1
ATOM 3584 C CA . VAL A 1 487 ? 22.300 -22.328 -43.973 1.00 91.38 487 VAL A CA 1
ATOM 3585 C C . VAL A 1 487 ? 23.454 -22.963 -43.208 1.00 91.38 487 VAL A C 1
ATOM 3587 O O . VAL A 1 487 ? 24.556 -22.419 -43.198 1.00 91.38 487 VAL A O 1
ATOM 3590 N N . ASN A 1 488 ? 23.205 -24.107 -42.576 1.00 90.31 488 ASN A N 1
ATOM 3591 C CA . ASN A 1 488 ? 24.230 -24.896 -41.897 1.00 90.31 488 ASN A CA 1
ATOM 3592 C C . ASN A 1 488 ? 24.464 -26.187 -42.687 1.00 90.31 488 ASN A C 1
ATOM 3594 O O . ASN A 1 488 ? 23.511 -26.862 -43.074 1.00 90.31 488 ASN A O 1
ATOM 3598 N N . PHE A 1 489 ? 25.726 -26.524 -42.902 1.00 87.81 489 PHE A N 1
ATOM 3599 C CA . PHE A 1 489 ? 26.188 -27.745 -43.538 1.00 87.81 489 PHE A CA 1
ATOM 3600 C C . PHE A 1 489 ? 26.707 -28.711 -42.465 1.00 87.81 489 PHE A C 1
ATOM 3602 O O . PHE A 1 489 ? 27.259 -28.274 -41.455 1.00 87.81 489 PHE A O 1
ATOM 3609 N N . PRO A 1 490 ? 26.573 -30.030 -42.673 1.00 82.81 490 PRO A N 1
ATOM 3610 C CA . PRO A 1 490 ? 27.024 -31.035 -41.706 1.00 82.81 490 PRO A CA 1
ATOM 3611 C C . PRO A 1 490 ? 28.555 -31.155 -41.613 1.00 82.81 490 PRO A C 1
ATOM 3613 O O . PRO A 1 490 ? 29.065 -31.877 -40.757 1.00 82.81 490 PRO A O 1
ATOM 3616 N N . HIS A 1 491 ? 29.294 -30.479 -42.496 1.00 86.50 491 HIS A N 1
ATOM 3617 C CA . HIS A 1 491 ? 30.744 -30.581 -42.614 1.00 86.50 491 HIS A CA 1
ATOM 3618 C C . HIS A 1 491 ? 31.389 -29.205 -42.781 1.00 86.50 491 HIS A C 1
ATOM 3620 O O . HIS A 1 491 ? 30.786 -28.266 -43.304 1.00 86.50 491 HIS A O 1
ATOM 3626 N N . THR A 1 492 ? 32.653 -29.114 -42.376 1.00 90.62 492 THR A N 1
ATOM 3627 C CA . THR A 1 492 ? 33.513 -27.958 -42.623 1.00 90.62 492 THR A CA 1
ATOM 3628 C C . THR A 1 492 ? 33.738 -27.770 -44.126 1.00 90.62 492 THR A C 1
ATOM 3630 O O . THR A 1 492 ? 34.041 -28.716 -44.857 1.00 90.62 492 THR A O 1
ATOM 3633 N N . ILE A 1 493 ? 33.602 -26.529 -44.587 1.00 91.44 493 ILE A N 1
ATOM 3634 C CA . ILE A 1 493 ? 33.725 -26.158 -46.000 1.00 91.44 493 ILE A CA 1
ATOM 3635 C C . ILE A 1 493 ? 35.198 -25.898 -46.323 1.00 91.44 493 ILE A C 1
ATOM 3637 O O . ILE A 1 493 ? 35.882 -25.201 -45.574 1.00 91.44 493 ILE A O 1
ATOM 3641 N N . LYS A 1 494 ? 35.693 -26.412 -47.452 1.00 91.38 494 LYS A N 1
ATOM 3642 C CA . LYS A 1 494 ? 37.011 -26.037 -47.973 1.00 91.38 494 LYS A CA 1
ATOM 3643 C C . LYS A 1 494 ? 36.965 -24.592 -48.496 1.00 91.38 494 LYS A C 1
ATOM 3645 O O . LYS A 1 494 ? 36.121 -24.306 -49.353 1.00 91.38 494 LYS A O 1
ATOM 3650 N N . PRO A 1 495 ? 37.870 -23.698 -48.054 1.00 90.56 495 PRO A N 1
ATOM 3651 C CA . PRO A 1 495 ? 37.892 -22.318 -48.530 1.00 90.56 495 PRO A CA 1
ATOM 3652 C C . PRO A 1 495 ? 37.967 -22.181 -50.055 1.00 90.56 495 PRO A C 1
ATOM 3654 O O . PRO A 1 495 ? 38.773 -22.861 -50.692 1.00 90.56 495 PRO A O 1
ATOM 3657 N N . GLY A 1 496 ? 37.132 -21.311 -50.632 1.00 89.06 496 GLY A N 1
ATOM 3658 C CA . GLY A 1 496 ? 37.075 -21.024 -52.069 1.00 89.06 496 GLY A CA 1
ATOM 3659 C C . GLY A 1 496 ? 36.371 -22.079 -52.930 1.00 89.06 496 GLY A C 1
ATOM 3660 O O . GLY A 1 496 ? 36.392 -21.963 -54.151 1.00 89.06 496 GLY A O 1
ATOM 3661 N N . SER A 1 497 ? 35.782 -23.125 -52.339 1.00 91.38 497 SER A N 1
ATOM 3662 C CA . SER A 1 497 ? 35.184 -24.239 -53.101 1.00 91.38 497 SER A CA 1
ATOM 3663 C C . SER A 1 497 ? 33.676 -24.124 -53.336 1.00 91.38 497 SER A C 1
ATOM 3665 O O . SER A 1 497 ? 33.111 -24.898 -54.107 1.00 91.38 497 SER A O 1
ATOM 3667 N N . LEU A 1 498 ? 33.001 -23.195 -52.657 1.00 92.44 498 LEU A N 1
ATOM 3668 C CA . LEU A 1 498 ? 31.543 -23.138 -52.631 1.00 92.44 498 LEU A CA 1
ATOM 3669 C C . LEU A 1 498 ? 30.981 -22.419 -53.868 1.00 92.44 498 LEU A C 1
ATOM 3671 O O . LEU A 1 498 ? 31.314 -21.267 -54.145 1.00 92.44 498 LEU A O 1
ATOM 3675 N N . THR A 1 499 ? 30.078 -23.094 -54.579 1.00 94.88 499 THR A N 1
ATOM 3676 C CA . THR A 1 499 ? 29.313 -22.566 -55.718 1.00 94.88 499 THR A CA 1
ATOM 3677 C C . THR A 1 499 ? 27.821 -22.798 -55.496 1.00 94.88 499 THR A C 1
ATOM 3679 O O . THR A 1 499 ? 27.390 -23.903 -55.181 1.00 94.88 499 THR A O 1
ATOM 3682 N N . LEU A 1 500 ? 27.017 -21.755 -55.668 1.00 96.25 500 LEU A N 1
ATOM 3683 C CA . LEU A 1 500 ? 25.568 -21.743 -55.489 1.00 96.25 500 LEU A CA 1
ATOM 3684 C C . LEU A 1 500 ? 24.903 -21.508 -56.837 1.00 96.25 500 LEU A C 1
ATOM 3686 O O . LEU A 1 500 ? 25.254 -20.557 -57.532 1.00 96.25 500 LEU A O 1
ATOM 3690 N N . THR A 1 501 ? 23.909 -22.321 -57.176 1.00 96.50 501 THR A N 1
ATOM 3691 C CA . THR A 1 501 ? 23.099 -22.161 -58.388 1.00 96.50 501 THR A CA 1
ATOM 3692 C C . THR A 1 501 ? 21.619 -22.266 -58.047 1.00 96.50 501 THR A C 1
ATOM 3694 O O . THR A 1 501 ? 21.205 -23.116 -57.256 1.00 96.50 501 THR A O 1
ATOM 3697 N N . TRP A 1 502 ? 20.804 -21.379 -58.611 1.00 96.06 502 TRP A N 1
ATOM 3698 C CA . TRP A 1 502 ? 19.348 -21.432 -58.481 1.00 96.06 502 TRP A CA 1
ATOM 3699 C C . TRP A 1 502 ? 18.679 -20.839 -59.716 1.00 96.06 502 TRP A C 1
ATOM 3701 O O . TRP A 1 502 ? 19.330 -20.229 -60.565 1.00 96.06 502 TRP A O 1
ATOM 3711 N N . ASN A 1 503 ? 17.370 -21.037 -59.828 1.00 92.00 503 ASN A N 1
ATOM 3712 C CA . ASN A 1 503 ? 16.572 -20.462 -60.899 1.00 92.00 503 ASN A CA 1
ATOM 3713 C C . ASN A 1 503 ? 15.331 -19.791 -60.302 1.00 92.00 503 ASN A C 1
ATOM 3715 O O . ASN A 1 503 ? 14.529 -20.446 -59.636 1.00 92.00 503 ASN A O 1
ATOM 3719 N N . ASP A 1 504 ? 15.196 -18.487 -60.528 1.00 87.56 504 ASP A N 1
ATOM 3720 C CA . ASP A 1 504 ? 14.070 -17.654 -60.085 1.00 87.56 504 ASP A CA 1
ATOM 3721 C C . ASP A 1 504 ? 13.232 -17.120 -61.265 1.00 87.56 504 ASP A C 1
ATOM 3723 O O . ASP A 1 504 ? 12.529 -16.119 -61.148 1.00 87.56 504 ASP A O 1
ATOM 3727 N N . GLY A 1 505 ? 13.311 -17.807 -62.410 1.00 85.69 505 GLY A N 1
ATOM 3728 C CA . GLY A 1 505 ? 12.855 -17.343 -63.724 1.00 85.69 505 GLY A CA 1
ATOM 3729 C C . GLY A 1 505 ? 14.032 -16.968 -64.630 1.00 85.69 505 GLY A C 1
ATOM 3730 O O . GLY A 1 505 ? 13.902 -16.997 -65.853 1.00 85.69 505 GLY A O 1
ATOM 3731 N N . ILE A 1 506 ? 15.194 -16.684 -64.031 1.00 90.69 506 ILE A N 1
ATOM 3732 C CA . ILE A 1 506 ? 16.497 -16.513 -64.678 1.00 90.69 506 ILE A CA 1
ATOM 3733 C C . ILE A 1 506 ? 17.496 -17.444 -63.971 1.00 90.69 506 ILE A C 1
ATOM 3735 O O . ILE A 1 506 ? 17.418 -17.642 -62.759 1.00 90.69 506 ILE A O 1
ATOM 3739 N N . ALA A 1 507 ? 18.441 -18.032 -64.710 1.00 93.88 507 ALA A N 1
ATOM 3740 C CA . ALA A 1 507 ? 19.515 -18.821 -64.107 1.00 93.88 507 ALA A CA 1
ATOM 3741 C C . ALA A 1 507 ? 20.479 -17.903 -63.338 1.00 93.88 507 ALA A C 1
ATOM 3743 O O . ALA A 1 507 ? 21.004 -16.945 -63.904 1.00 93.88 507 ALA A O 1
ATOM 3744 N N . ARG A 1 508 ? 20.711 -18.205 -62.059 1.00 96.19 508 ARG A N 1
ATOM 3745 C CA . ARG A 1 508 ? 21.525 -17.407 -61.136 1.00 96.19 508 ARG A CA 1
ATOM 3746 C C . ARG A 1 508 ? 22.693 -18.213 -60.596 1.00 96.19 508 ARG A C 1
ATOM 3748 O O . ARG A 1 508 ? 22.551 -19.413 -60.353 1.00 96.19 508 ARG A O 1
ATOM 3755 N N . THR A 1 509 ? 23.836 -17.563 -60.387 1.00 96.56 509 THR A N 1
ATOM 3756 C CA . THR A 1 509 ? 25.030 -18.199 -59.806 1.00 96.56 509 THR A CA 1
ATOM 3757 C C . THR A 1 509 ? 25.758 -17.270 -58.835 1.00 96.56 509 THR A C 1
ATOM 3759 O O . THR A 1 509 ? 25.928 -16.079 -59.099 1.00 96.56 509 THR A O 1
ATOM 3762 N N . ALA A 1 510 ? 26.228 -17.820 -57.715 1.00 96.62 510 ALA A N 1
ATOM 3763 C CA . ALA A 1 510 ? 27.132 -17.133 -56.796 1.00 96.62 510 ALA A CA 1
ATOM 3764 C C . ALA A 1 510 ? 28.273 -18.053 -56.347 1.00 96.62 510 ALA A C 1
ATOM 3766 O O . ALA A 1 510 ? 28.066 -19.246 -56.143 1.00 96.62 510 ALA A O 1
ATOM 3767 N N . THR A 1 511 ? 29.468 -17.501 -56.172 1.00 95.50 511 THR A N 1
ATOM 3768 C CA . THR A 1 511 ? 30.682 -18.250 -55.811 1.00 95.50 511 THR A CA 1
ATOM 3769 C C . THR A 1 511 ? 31.359 -17.637 -54.600 1.00 95.50 511 THR A C 1
ATOM 3771 O O . THR A 1 511 ? 31.329 -16.421 -54.410 1.00 95.50 511 THR A O 1
ATOM 3774 N N . ASP A 1 512 ? 31.984 -18.474 -53.788 1.00 92.88 512 ASP A N 1
ATOM 3775 C CA . ASP A 1 512 ? 32.801 -18.040 -52.663 1.00 92.88 512 ASP A CA 1
ATOM 3776 C C . ASP A 1 512 ? 34.169 -17.505 -53.113 1.00 92.88 512 ASP A C 1
ATOM 3778 O O . ASP A 1 512 ? 34.862 -18.097 -53.938 1.00 92.88 512 ASP A O 1
ATOM 3782 N N . SER A 1 513 ? 34.559 -16.371 -52.540 1.00 90.44 513 SER A N 1
ATOM 3783 C CA . SER A 1 513 ? 35.860 -15.736 -52.693 1.00 90.44 513 SER A CA 1
ATOM 3784 C C . SER A 1 513 ? 36.330 -15.237 -51.329 1.00 90.44 513 SER A C 1
ATOM 3786 O O . SER A 1 513 ? 35.877 -14.195 -50.854 1.00 90.44 513 SER A O 1
ATOM 3788 N N . ALA A 1 514 ? 37.262 -15.965 -50.707 1.00 86.12 514 ALA A N 1
ATOM 3789 C CA . ALA A 1 514 ? 37.862 -15.616 -49.414 1.00 86.12 514 ALA A CA 1
ATOM 3790 C C . ALA A 1 514 ? 36.833 -15.364 -48.289 1.00 86.12 514 ALA A C 1
ATOM 3792 O O . ALA A 1 514 ? 37.011 -14.489 -47.449 1.00 86.12 514 ALA A O 1
ATOM 3793 N N . GLY A 1 515 ? 35.753 -16.151 -48.250 1.00 84.56 515 GLY A N 1
ATOM 3794 C CA . GLY A 1 515 ? 34.768 -16.123 -47.168 1.00 84.56 515 GLY A CA 1
ATOM 3795 C C . GLY A 1 515 ? 33.603 -15.178 -47.444 1.00 84.56 515 GLY A C 1
ATOM 3796 O O . GLY A 1 515 ? 32.731 -15.018 -46.589 1.00 84.56 515 GLY A O 1
ATOM 3797 N N . ALA A 1 516 ? 33.557 -14.571 -48.630 1.00 88.62 516 ALA A N 1
ATOM 3798 C CA . ALA A 1 516 ? 32.457 -13.746 -49.101 1.00 88.62 516 ALA A CA 1
ATOM 3799 C C . ALA A 1 516 ? 31.886 -14.297 -50.411 1.00 88.62 516 ALA A C 1
ATOM 3801 O O . ALA A 1 516 ? 32.626 -14.731 -51.292 1.00 88.62 516 ALA A O 1
ATOM 3802 N N . LEU A 1 517 ? 30.563 -14.236 -50.568 1.00 91.81 517 LEU A N 1
ATOM 3803 C CA . LEU A 1 517 ? 29.930 -14.571 -51.845 1.00 91.81 517 LEU A CA 1
ATOM 3804 C C . LEU A 1 517 ? 30.036 -13.417 -52.845 1.00 91.81 517 LEU A C 1
ATOM 3806 O O . LEU A 1 517 ? 29.813 -12.253 -52.496 1.00 91.81 517 LEU A O 1
ATOM 3810 N N . THR A 1 518 ? 30.299 -13.768 -54.099 1.00 93.31 518 THR A N 1
ATOM 3811 C CA . THR A 1 518 ? 30.279 -12.878 -55.264 1.00 93.31 518 THR A CA 1
ATOM 3812 C C . THR A 1 518 ? 29.343 -13.434 -56.348 1.00 93.31 518 THR A C 1
ATOM 3814 O O . THR A 1 518 ? 29.026 -14.622 -56.349 1.00 93.31 518 THR A O 1
ATOM 3817 N N . GLY A 1 519 ? 28.868 -12.581 -57.264 1.00 94.75 519 GLY A N 1
ATOM 3818 C CA . GLY A 1 519 ? 27.895 -12.946 -58.308 1.00 94.75 519 GLY A CA 1
ATOM 3819 C C . GLY A 1 519 ? 26.471 -12.472 -57.995 1.00 94.75 519 GLY A C 1
ATOM 3820 O O . GLY A 1 519 ? 26.279 -11.350 -57.519 1.00 94.75 519 GLY A O 1
ATOM 3821 N N . ASP A 1 520 ? 25.468 -13.317 -58.254 1.00 94.94 520 ASP A N 1
ATOM 3822 C CA . ASP A 1 520 ? 24.038 -13.012 -58.052 1.00 94.94 520 ASP A CA 1
ATOM 3823 C C . ASP A 1 520 ? 23.602 -12.983 -56.573 1.00 94.94 520 ASP A C 1
ATOM 3825 O O . ASP A 1 520 ? 22.471 -12.608 -56.252 1.00 94.94 520 ASP A O 1
ATOM 3829 N N . ALA A 1 521 ? 24.493 -13.355 -55.656 1.00 93.12 521 ALA A N 1
ATOM 3830 C CA . ALA A 1 521 ? 24.295 -13.234 -54.221 1.00 93.12 521 ALA A CA 1
ATOM 3831 C C . ALA A 1 521 ? 25.539 -12.655 -53.547 1.00 93.12 521 ALA A C 1
ATOM 3833 O O . ALA A 1 521 ? 26.668 -12.832 -54.000 1.00 93.12 521 ALA A O 1
ATOM 3834 N N . ARG A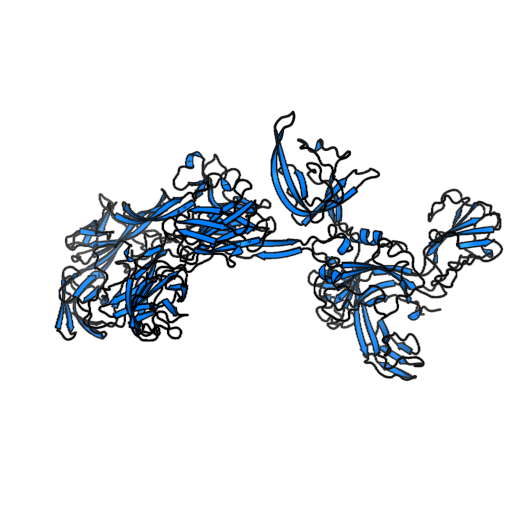 1 522 ? 25.302 -11.992 -52.421 1.00 90.88 522 ARG A N 1
ATOM 3835 C CA . ARG A 1 522 ? 26.295 -11.626 -51.416 1.00 90.88 522 ARG A CA 1
ATOM 3836 C C . ARG A 1 522 ? 26.120 -12.536 -50.206 1.00 90.88 522 ARG A C 1
ATOM 3838 O O . ARG A 1 522 ? 25.168 -13.311 -50.111 1.00 90.88 522 ARG A O 1
ATOM 3845 N N . GLY A 1 523 ? 27.040 -12.448 -49.259 1.00 88.12 523 GLY A N 1
ATOM 3846 C CA . GLY A 1 523 ? 26.982 -13.288 -48.074 1.00 88.12 523 GLY A CA 1
ATOM 3847 C C . GLY A 1 523 ? 28.341 -13.535 -47.464 1.00 88.12 523 GLY A C 1
ATOM 3848 O O . GLY A 1 523 ? 29.353 -13.115 -48.018 1.00 88.12 523 GLY A O 1
ATOM 3849 N N . LEU A 1 524 ? 28.333 -14.231 -46.333 1.00 86.94 524 LEU A N 1
ATOM 3850 C CA . LEU A 1 524 ? 29.537 -14.674 -45.640 1.00 86.94 524 LEU A CA 1
ATOM 3851 C C . LEU A 1 524 ? 29.534 -16.196 -45.542 1.00 86.94 524 LEU A C 1
ATOM 3853 O O . LEU A 1 524 ? 28.494 -16.796 -45.256 1.00 86.94 524 LEU A O 1
ATOM 3857 N N . VAL A 1 525 ? 30.700 -16.794 -45.752 1.00 88.81 525 VAL A N 1
ATOM 3858 C CA . VAL A 1 525 ? 30.954 -18.224 -45.590 1.00 88.81 525 VAL A CA 1
ATOM 3859 C C . VAL A 1 525 ? 31.849 -18.409 -44.370 1.00 88.81 525 VAL A C 1
ATOM 3861 O O . VAL A 1 525 ? 32.972 -17.918 -44.317 1.00 88.81 525 VAL A O 1
ATOM 3864 N N . HIS A 1 526 ? 31.343 -19.120 -43.368 1.00 88.31 526 HIS A N 1
ATOM 3865 C CA . HIS A 1 526 ? 32.087 -19.508 -42.177 1.00 88.31 526 HIS A CA 1
ATOM 3866 C C . HIS A 1 526 ? 32.569 -20.947 -42.350 1.00 88.31 526 HIS A C 1
ATOM 3868 O O . HIS A 1 526 ? 31.852 -21.899 -42.036 1.00 88.31 526 HIS A O 1
ATOM 3874 N N . TYR A 1 527 ? 33.788 -21.101 -42.868 1.00 91.06 527 TYR A N 1
ATOM 3875 C CA . TYR A 1 527 ? 34.315 -22.392 -43.313 1.00 91.06 527 TYR A CA 1
ATOM 3876 C C . TYR A 1 527 ? 34.354 -23.455 -42.221 1.00 91.06 527 TYR A C 1
ATOM 3878 O O . TYR A 1 527 ? 33.713 -24.495 -42.369 1.00 91.06 527 TYR A O 1
ATOM 3886 N N . ALA A 1 528 ? 35.044 -23.176 -41.108 1.00 87.94 528 ALA A N 1
ATOM 3887 C CA . ALA A 1 528 ? 35.151 -24.094 -39.973 1.00 87.94 528 ALA A CA 1
ATOM 3888 C C . ALA A 1 528 ? 33.792 -24.434 -39.358 1.00 87.94 528 ALA A C 1
ATOM 3890 O O . ALA A 1 528 ? 33.583 -25.564 -38.926 1.00 87.94 528 ALA A O 1
ATOM 3891 N N . ALA A 1 529 ? 32.866 -23.472 -39.361 1.00 86.25 529 ALA A N 1
ATOM 3892 C CA . ALA A 1 529 ? 31.506 -23.646 -38.864 1.00 86.25 529 ALA A CA 1
ATOM 3893 C C . ALA A 1 529 ? 30.615 -24.479 -39.795 1.00 86.25 529 ALA A C 1
ATOM 3895 O O . ALA A 1 529 ? 29.537 -24.888 -39.376 1.00 86.25 529 ALA A O 1
ATOM 3896 N N . GLY A 1 530 ? 31.009 -24.644 -41.062 1.00 89.50 530 GLY A N 1
ATOM 3897 C CA . GLY A 1 530 ? 30.119 -25.157 -42.095 1.00 89.50 530 GLY A CA 1
ATOM 3898 C C . GLY A 1 530 ? 28.866 -24.294 -42.239 1.00 89.50 530 GLY A C 1
ATOM 3899 O O . GLY A 1 530 ? 27.776 -24.831 -42.364 1.00 89.50 530 GLY A O 1
ATOM 3900 N N . GLN A 1 531 ? 28.968 -22.965 -42.170 1.00 90.00 531 GLN A N 1
ATOM 3901 C CA . GLN A 1 531 ? 27.795 -22.085 -42.194 1.00 90.00 531 GLN A CA 1
ATOM 3902 C C . GLN A 1 531 ? 27.872 -21.064 -43.327 1.00 90.00 531 GLN A C 1
ATOM 3904 O O . GLN A 1 531 ? 28.925 -20.496 -43.605 1.00 90.00 531 GLN A O 1
ATOM 3909 N N . LEU A 1 532 ? 26.730 -20.794 -43.952 1.00 90.56 532 LEU A N 1
ATOM 3910 C CA . LEU A 1 532 ? 26.559 -19.805 -45.005 1.00 90.56 532 LEU A CA 1
ATOM 3911 C C . LEU A 1 532 ? 25.451 -18.816 -44.630 1.00 90.56 532 LEU A C 1
ATOM 3913 O O . LEU A 1 532 ? 24.332 -19.205 -44.295 1.00 90.56 532 LEU A O 1
ATOM 3917 N N . ARG A 1 533 ? 25.749 -17.521 -44.753 1.00 89.06 533 ARG A N 1
ATOM 3918 C CA . ARG A 1 533 ? 24.759 -16.436 -44.734 1.00 89.06 533 ARG A CA 1
ATOM 3919 C C . ARG A 1 533 ? 24.451 -16.039 -46.170 1.00 89.06 533 ARG A C 1
ATOM 3921 O O . ARG A 1 533 ? 25.143 -15.201 -46.737 1.00 89.06 533 ARG A O 1
ATOM 3928 N N . PHE A 1 534 ? 23.443 -16.662 -46.766 1.00 92.94 534 PHE A N 1
ATOM 3929 C CA . PHE A 1 534 ? 23.062 -16.439 -48.158 1.00 92.94 534 PHE A CA 1
ATOM 3930 C C . PHE A 1 534 ? 22.182 -15.189 -48.302 1.00 92.94 534 PHE A C 1
ATOM 3932 O O . PHE A 1 534 ? 21.088 -15.129 -47.737 1.00 92.94 534 PHE A O 1
ATOM 3939 N N . ARG A 1 535 ? 22.646 -14.188 -49.062 1.00 91.25 535 ARG A N 1
ATOM 3940 C CA . ARG A 1 535 ? 21.924 -12.936 -49.349 1.00 91.25 535 ARG A CA 1
ATOM 3941 C C . ARG A 1 535 ? 21.812 -12.736 -50.860 1.00 91.25 535 ARG A C 1
ATOM 3943 O O . ARG A 1 535 ? 22.703 -12.127 -51.452 1.00 91.25 535 ARG A O 1
ATOM 3950 N N . PRO A 1 536 ? 20.759 -13.237 -51.513 1.00 92.81 536 PRO A N 1
ATOM 3951 C CA . PRO A 1 536 ? 20.603 -13.030 -52.946 1.00 92.81 536 PRO A CA 1
ATOM 3952 C C . PRO A 1 536 ? 20.439 -11.530 -53.236 1.00 92.81 536 PRO A C 1
ATOM 3954 O O . PRO A 1 536 ? 19.782 -10.829 -52.471 1.00 92.81 536 PRO A O 1
ATOM 3957 N N . ASN A 1 537 ? 21.038 -11.016 -54.317 1.00 92.31 537 ASN A N 1
ATOM 3958 C CA . ASN A 1 537 ? 20.951 -9.585 -54.663 1.00 92.31 537 ASN A CA 1
ATOM 3959 C C . ASN A 1 537 ? 19.503 -9.147 -54.945 1.00 92.31 537 ASN A C 1
ATOM 3961 O O . ASN A 1 537 ? 19.162 -7.974 -54.801 1.00 92.31 537 ASN A O 1
ATOM 3965 N N . VAL A 1 538 ? 18.669 -10.110 -55.338 1.00 92.62 538 VAL A N 1
ATOM 3966 C CA . VAL A 1 538 ? 17.231 -9.993 -55.553 1.00 92.62 538 VAL A CA 1
ATOM 3967 C C . VAL A 1 538 ? 16.567 -11.193 -54.878 1.00 92.62 538 VAL A C 1
ATOM 3969 O O . VAL A 1 538 ? 17.003 -12.322 -55.082 1.00 92.62 538 VAL A O 1
ATOM 3972 N N . LEU A 1 539 ? 15.538 -10.972 -54.059 1.00 93.81 539 LEU A N 1
ATOM 3973 C CA . LEU A 1 539 ? 14.854 -12.046 -53.343 1.00 93.81 539 LEU A CA 1
ATOM 3974 C C . LEU A 1 539 ? 14.140 -12.990 -54.328 1.00 93.81 539 LEU A C 1
ATOM 3976 O O . LEU A 1 539 ? 13.280 -12.526 -55.084 1.00 93.81 539 LEU A O 1
ATOM 3980 N N . PRO A 1 540 ? 14.440 -14.303 -54.318 1.00 94.81 540 PRO A N 1
ATOM 3981 C CA . PRO A 1 540 ? 13.699 -15.276 -55.112 1.00 94.81 540 PRO A CA 1
ATOM 3982 C C . PRO A 1 540 ? 12.304 -15.506 -54.510 1.00 94.81 540 PRO A C 1
ATOM 3984 O O . PRO A 1 540 ? 12.011 -15.048 -53.404 1.00 94.81 540 PRO A O 1
ATOM 3987 N N . ALA A 1 541 ? 11.430 -16.223 -55.216 1.00 92.88 541 ALA A N 1
ATOM 3988 C CA . ALA A 1 541 ? 10.129 -16.590 -54.662 1.00 92.88 541 ALA A CA 1
ATOM 3989 C C . ALA A 1 541 ? 10.287 -17.489 -53.415 1.00 92.88 541 ALA A C 1
ATOM 3991 O O . ALA A 1 541 ? 11.193 -18.329 -53.379 1.00 92.88 541 ALA A O 1
ATOM 3992 N N . PRO A 1 542 ? 9.416 -17.355 -52.395 1.00 93.75 542 PRO A N 1
ATOM 3993 C CA . PRO A 1 542 ? 9.373 -18.318 -51.299 1.00 93.75 542 PRO A CA 1
ATOM 3994 C C . PRO A 1 542 ? 9.263 -19.750 -51.838 1.00 93.75 542 PRO A C 1
ATOM 3996 O O . PRO A 1 542 ? 8.410 -20.039 -52.676 1.00 93.75 542 PRO A O 1
ATOM 3999 N N . GLY A 1 543 ? 10.142 -20.640 -51.378 1.00 93.31 543 GLY A N 1
ATOM 4000 C CA . GLY A 1 543 ? 10.210 -22.026 -51.849 1.00 93.31 543 GLY A CA 1
ATOM 4001 C C . GLY A 1 543 ? 11.232 -22.295 -52.961 1.00 93.31 543 GLY A C 1
ATOM 4002 O O . GLY A 1 543 ? 11.399 -23.453 -53.341 1.00 93.31 543 GLY A O 1
ATOM 4003 N N . THR A 1 544 ? 11.952 -21.288 -53.471 1.00 95.62 544 THR A N 1
ATOM 4004 C CA . THR A 1 544 ? 13.036 -21.514 -54.442 1.00 95.62 544 THR A CA 1
ATOM 4005 C C . THR A 1 544 ? 14.133 -22.399 -53.845 1.00 95.62 544 THR A C 1
ATOM 4007 O O . THR A 1 544 ? 14.637 -22.137 -52.751 1.00 95.62 544 THR A O 1
ATOM 4010 N N . VAL A 1 545 ? 14.513 -23.443 -54.582 1.00 96.00 545 VAL A N 1
ATOM 4011 C CA . VAL A 1 545 ? 15.575 -24.379 -54.199 1.00 96.00 545 VAL A CA 1
ATOM 4012 C C . VAL A 1 545 ? 16.913 -23.882 -54.741 1.00 96.00 545 VAL A C 1
ATOM 4014 O O . VAL A 1 545 ? 17.048 -23.613 -55.934 1.00 96.00 545 VAL A O 1
ATOM 4017 N N . VAL A 1 546 ? 17.904 -23.776 -53.860 1.00 96.56 546 VAL A N 1
ATOM 4018 C CA . VAL A 1 546 ? 19.291 -23.443 -54.195 1.00 96.56 546 VAL A CA 1
ATOM 4019 C C . VAL A 1 546 ? 20.120 -24.717 -54.117 1.00 96.56 546 VAL A C 1
ATOM 4021 O O . VAL A 1 546 ? 20.118 -25.401 -53.092 1.00 96.56 546 VAL A O 1
ATOM 4024 N N . THR A 1 547 ? 20.835 -25.024 -55.197 1.00 95.81 547 THR A N 1
ATOM 4025 C CA . THR A 1 547 ? 21.803 -26.123 -55.251 1.00 95.81 547 THR A CA 1
ATOM 4026 C C . THR A 1 547 ? 23.189 -25.588 -54.923 1.00 95.81 547 THR A C 1
ATOM 4028 O O . THR A 1 547 ? 23.645 -24.604 -55.503 1.00 95.81 547 THR A O 1
ATOM 4031 N N . VAL A 1 548 ? 23.859 -26.244 -53.987 1.00 94.19 548 VAL A N 1
ATOM 4032 C CA . VAL A 1 548 ? 25.206 -25.940 -53.514 1.00 94.19 548 VAL A CA 1
ATOM 4033 C C . VAL A 1 548 ? 26.138 -27.035 -54.014 1.00 94.19 548 VAL A C 1
ATOM 4035 O O . VAL A 1 548 ? 25.877 -28.210 -53.769 1.00 94.19 548 VAL A O 1
ATOM 4038 N N . ALA A 1 549 ? 27.220 -26.662 -54.685 1.00 93.56 549 ALA A N 1
ATOM 4039 C CA . ALA A 1 549 ? 28.369 -27.518 -54.949 1.00 93.56 549 ALA A CA 1
ATOM 4040 C C . ALA A 1 549 ? 29.530 -27.051 -54.064 1.00 93.56 549 ALA A C 1
ATOM 4042 O O . ALA A 1 549 ? 29.803 -25.852 -53.995 1.00 93.56 549 ALA A O 1
ATOM 4043 N N . VAL A 1 550 ? 30.168 -27.967 -53.338 1.00 92.31 550 VAL A N 1
ATOM 4044 C CA . VAL A 1 550 ? 31.182 -27.621 -52.336 1.00 92.31 550 VAL A CA 1
ATOM 4045 C C . VAL A 1 550 ? 32.166 -28.769 -52.109 1.00 92.31 550 VAL A C 1
ATOM 4047 O O . VAL A 1 550 ? 31.792 -29.940 -52.153 1.00 92.31 550 VAL A O 1
ATOM 4050 N N . ASP A 1 551 ? 33.422 -28.439 -51.822 1.00 92.06 551 ASP A N 1
ATOM 4051 C CA . ASP A 1 551 ? 34.406 -29.400 -51.320 1.00 92.06 551 ASP A CA 1
ATOM 4052 C C . ASP A 1 551 ? 34.462 -29.313 -49.787 1.00 92.06 551 ASP A C 1
ATOM 4054 O O . ASP A 1 551 ? 34.329 -28.238 -49.197 1.00 92.06 551 ASP A O 1
ATOM 4058 N N . THR A 1 552 ? 34.706 -30.431 -49.109 1.00 90.38 552 THR A N 1
ATOM 4059 C CA . THR A 1 552 ? 34.783 -30.473 -47.641 1.00 90.38 552 THR A CA 1
ATOM 4060 C C . THR A 1 552 ? 36.223 -30.561 -47.154 1.00 90.38 552 THR A C 1
ATOM 4062 O O . THR A 1 552 ? 37.062 -31.224 -47.770 1.00 90.38 552 THR A O 1
ATOM 4065 N N . ALA A 1 553 ? 36.492 -29.963 -45.997 1.00 89.94 553 ALA A N 1
ATOM 4066 C CA . ALA A 1 553 ? 37.754 -30.087 -45.274 1.00 89.94 553 ALA A CA 1
ATOM 4067 C C . ALA A 1 553 ? 37.532 -30.721 -43.890 1.00 89.94 553 ALA A C 1
ATOM 4069 O O . ALA A 1 553 ? 36.407 -30.802 -43.398 1.00 89.94 553 ALA A O 1
ATOM 4070 N N . ALA A 1 554 ? 38.604 -31.185 -43.254 1.00 89.88 554 ALA A N 1
ATOM 4071 C CA . ALA A 1 554 ? 38.571 -31.727 -41.905 1.00 89.88 554 ALA A CA 1
ATOM 4072 C C . ALA A 1 554 ? 38.404 -30.575 -40.908 1.00 89.88 554 ALA A C 1
ATOM 4074 O O . ALA A 1 554 ? 39.265 -29.700 -40.825 1.00 89.88 554 ALA A O 1
ATOM 4075 N N . GLY A 1 555 ? 37.306 -30.561 -40.155 1.00 88.12 555 GLY A N 1
ATOM 4076 C CA . GLY A 1 555 ? 37.108 -29.596 -39.076 1.00 88.12 555 GLY A CA 1
ATOM 4077 C C . GLY A 1 555 ? 38.021 -29.894 -37.888 1.00 88.12 555 GLY A C 1
ATOM 4078 O O . GLY A 1 555 ? 38.163 -31.045 -37.480 1.00 88.12 555 GLY A O 1
ATOM 4079 N N . GLN A 1 556 ? 38.625 -28.856 -37.318 1.00 88.81 556 GLN A N 1
ATOM 4080 C CA . GLN A 1 556 ? 39.382 -28.933 -36.071 1.00 88.81 556 GLN A CA 1
ATOM 4081 C C . GLN A 1 556 ? 38.708 -28.047 -35.028 1.00 88.81 556 GLN A C 1
ATOM 4083 O O . GLN A 1 556 ? 38.475 -26.871 -35.294 1.00 88.81 556 GLN A O 1
ATOM 4088 N N . VAL A 1 557 ? 38.417 -28.596 -33.846 1.00 90.44 557 VAL A N 1
ATOM 4089 C CA . VAL A 1 557 ? 37.982 -27.835 -32.666 1.00 90.44 557 VAL A CA 1
ATOM 4090 C C . VAL A 1 557 ? 38.966 -28.118 -31.542 1.00 90.44 557 VAL A C 1
ATOM 4092 O O . VAL A 1 557 ? 39.227 -29.277 -31.225 1.00 90.44 557 VAL A O 1
ATOM 4095 N N . LEU A 1 558 ? 39.540 -27.066 -30.965 1.00 91.06 558 LEU A N 1
ATOM 4096 C CA . LEU A 1 558 ? 40.606 -27.164 -29.970 1.00 91.06 558 LEU A CA 1
ATOM 4097 C C . LEU A 1 558 ? 40.304 -26.265 -28.775 1.00 91.06 558 LEU A C 1
ATOM 4099 O O . LEU A 1 558 ? 39.786 -25.158 -28.925 1.00 91.06 558 LEU A O 1
ATOM 4103 N N . SER A 1 559 ? 40.694 -26.719 -27.589 1.00 90.06 559 SER A N 1
ATOM 4104 C CA . SER A 1 559 ? 40.692 -25.928 -26.360 1.00 90.06 559 SER A CA 1
ATOM 4105 C C . SER A 1 559 ? 42.125 -25.785 -25.857 1.00 90.06 559 SER A C 1
ATOM 4107 O O . SER A 1 559 ? 42.736 -26.769 -25.436 1.00 90.06 559 SER A O 1
ATOM 4109 N N . ILE A 1 560 ? 42.667 -24.570 -25.884 1.00 91.69 560 ILE A N 1
ATOM 4110 C CA . ILE A 1 560 ? 43.988 -24.277 -25.328 1.00 91.69 560 ILE A CA 1
ATOM 4111 C C . ILE A 1 560 ? 43.795 -23.734 -23.917 1.00 91.69 560 ILE A C 1
ATOM 4113 O O . ILE A 1 560 ? 43.320 -22.612 -23.737 1.00 91.69 560 ILE A O 1
ATOM 4117 N N . ALA A 1 561 ? 44.160 -24.542 -22.918 1.00 87.50 561 ALA A N 1
ATOM 4118 C CA . ALA A 1 561 ? 43.948 -24.212 -21.511 1.00 87.50 561 ALA A CA 1
ATOM 4119 C C . ALA A 1 561 ? 44.625 -22.892 -21.119 1.00 87.50 561 ALA A C 1
ATOM 4121 O O . ALA A 1 561 ? 43.972 -22.035 -20.534 1.00 87.50 561 ALA A O 1
ATOM 4122 N N . ASN A 1 562 ? 45.898 -22.727 -21.494 1.00 88.56 562 ASN A N 1
ATOM 4123 C CA . ASN A 1 562 ? 46.711 -21.551 -21.204 1.00 88.56 562 ASN A CA 1
ATOM 4124 C C . ASN A 1 562 ? 47.595 -21.196 -22.406 1.00 88.56 562 ASN A C 1
ATOM 4126 O O . ASN A 1 562 ? 48.062 -22.077 -23.130 1.00 88.56 562 ASN A O 1
ATOM 4130 N N . PHE A 1 563 ? 47.868 -19.909 -22.574 1.00 93.06 563 PHE A N 1
ATOM 4131 C CA . PHE A 1 563 ? 48.916 -19.402 -23.445 1.00 93.06 563 PHE A CA 1
ATOM 4132 C C . PHE A 1 563 ? 50.303 -19.709 -22.883 1.00 93.06 563 PHE A C 1
ATOM 4134 O O . PHE A 1 563 ? 50.522 -19.681 -21.669 1.00 93.06 563 PHE A O 1
ATOM 4141 N N . THR A 1 564 ? 51.256 -19.914 -23.789 1.00 94.94 564 THR A N 1
ATOM 4142 C CA . THR A 1 564 ? 52.681 -19.856 -23.463 1.00 94.94 564 THR A CA 1
ATOM 4143 C C . THR A 1 564 ? 53.095 -18.391 -23.333 1.00 94.94 564 THR A C 1
ATOM 4145 O O . THR A 1 564 ? 52.740 -17.561 -24.175 1.00 94.94 564 THR A O 1
ATOM 4148 N N . ASP A 1 565 ? 53.813 -18.069 -22.255 1.00 93.38 565 ASP A N 1
ATOM 4149 C CA . ASP A 1 565 ? 54.239 -16.704 -21.941 1.00 93.38 565 ASP A CA 1
ATOM 4150 C C . ASP A 1 565 ? 55.530 -16.304 -22.679 1.00 93.38 565 ASP A C 1
ATOM 4152 O O . ASP A 1 565 ? 56.457 -17.098 -22.826 1.00 93.38 565 ASP A O 1
ATOM 4156 N N . GLY A 1 566 ? 55.589 -15.049 -23.123 1.00 91.31 566 GLY A N 1
ATOM 4157 C CA . GLY A 1 566 ? 56.682 -14.437 -23.874 1.00 91.31 566 GLY A CA 1
ATOM 4158 C C . GLY A 1 566 ? 56.419 -12.946 -24.131 1.00 91.31 566 GLY A C 1
ATOM 4159 O O . GLY A 1 566 ? 55.698 -12.287 -23.378 1.00 91.31 566 GLY A O 1
ATOM 4160 N N . ALA A 1 567 ? 56.976 -12.394 -25.215 1.00 90.75 567 ALA A N 1
ATOM 4161 C CA . ALA A 1 567 ? 56.682 -11.016 -25.642 1.00 90.75 567 ALA A CA 1
ATOM 4162 C C . ALA A 1 567 ? 55.207 -10.826 -26.068 1.00 90.75 567 ALA A C 1
ATOM 4164 O O . ALA A 1 567 ? 54.633 -9.755 -25.883 1.00 90.75 567 ALA A O 1
ATOM 4165 N N . ALA A 1 568 ? 54.587 -11.888 -26.583 1.00 93.88 568 ALA A N 1
ATOM 4166 C CA . ALA A 1 568 ? 53.166 -12.019 -26.891 1.00 93.88 568 ALA A CA 1
ATOM 4167 C C . ALA A 1 568 ? 52.674 -13.376 -26.357 1.00 93.88 568 ALA A C 1
ATOM 4169 O O . ALA A 1 568 ? 53.490 -14.260 -26.085 1.00 93.88 568 ALA A O 1
ATOM 4170 N N . TRP A 1 569 ? 51.361 -13.553 -26.216 1.00 96.31 569 TRP A N 1
ATOM 4171 C CA . TRP A 1 569 ? 50.774 -14.855 -25.911 1.00 96.31 569 TRP A CA 1
ATOM 4172 C C . TRP A 1 569 ? 50.896 -15.776 -27.124 1.00 96.31 569 TRP A C 1
ATOM 4174 O O . TRP A 1 569 ? 50.468 -15.402 -28.215 1.00 96.31 569 TRP A O 1
ATOM 4184 N N . SER A 1 570 ? 51.460 -16.974 -26.959 1.00 95.38 570 SER A N 1
ATOM 4185 C CA . SER A 1 570 ? 51.599 -17.944 -28.054 1.00 95.38 570 SER A CA 1
ATOM 4186 C C . SER A 1 570 ? 50.916 -19.275 -27.750 1.00 95.38 570 SER A C 1
ATOM 4188 O O . SER A 1 570 ? 50.800 -19.702 -26.598 1.00 95.38 570 SER A O 1
ATOM 4190 N N . PHE A 1 571 ? 50.412 -19.918 -28.801 1.00 95.19 571 PHE A N 1
ATOM 4191 C CA . PHE A 1 571 ? 49.765 -21.228 -28.751 1.00 95.19 571 PHE A CA 1
ATOM 4192 C C . PHE A 1 571 ? 49.734 -21.856 -30.152 1.00 95.19 571 PHE A C 1
ATOM 4194 O O . PHE A 1 571 ? 49.966 -21.182 -31.155 1.00 95.19 571 PHE A O 1
ATOM 4201 N N . SER A 1 572 ? 49.433 -23.152 -30.227 1.00 93.38 572 SER A N 1
ATOM 4202 C CA . SER A 1 572 ? 49.353 -23.892 -31.489 1.00 93.38 572 SER A CA 1
ATOM 4203 C C . SER A 1 572 ? 47.979 -24.524 -31.671 1.00 93.38 572 SER A C 1
ATOM 4205 O O . SER A 1 572 ? 47.397 -25.037 -30.715 1.00 93.38 572 SER A O 1
ATOM 4207 N N . LEU A 1 573 ? 47.497 -24.533 -32.915 1.00 92.19 573 LEU A N 1
ATOM 4208 C CA . LEU A 1 573 ? 46.307 -25.270 -33.344 1.00 92.19 573 LEU A CA 1
ATOM 4209 C C . LEU A 1 573 ? 46.596 -26.756 -33.651 1.00 92.19 573 LEU A C 1
ATOM 4211 O O . LEU A 1 573 ? 45.717 -27.476 -34.105 1.00 92.19 573 LEU A O 1
ATOM 4215 N N . GLY A 1 574 ? 47.819 -27.242 -33.403 1.00 86.50 574 GLY A N 1
ATOM 4216 C CA . GLY A 1 574 ? 48.146 -28.671 -33.477 1.00 86.50 574 GLY A CA 1
ATOM 4217 C C . GLY A 1 574 ? 48.377 -29.235 -34.886 1.00 86.50 574 GLY A C 1
ATOM 4218 O O . GLY A 1 574 ? 48.535 -30.445 -35.025 1.00 86.50 574 GLY A O 1
ATOM 4219 N N . GLY A 1 575 ? 48.430 -28.394 -35.925 1.00 88.62 575 GLY A N 1
ATOM 4220 C CA . GLY A 1 575 ? 48.739 -28.803 -37.299 1.00 88.62 575 GLY A CA 1
ATOM 4221 C C . GLY A 1 575 ? 48.423 -27.726 -38.349 1.00 88.62 575 GLY A C 1
ATOM 4222 O O . GLY A 1 575 ? 48.006 -26.627 -37.986 1.00 88.62 575 GLY A O 1
ATOM 4223 N N . PRO A 1 576 ? 48.630 -28.014 -39.648 1.00 90.94 576 PRO A N 1
ATOM 4224 C CA . PRO A 1 576 ? 48.314 -27.085 -40.733 1.00 90.94 576 PRO A CA 1
ATOM 4225 C C . PRO A 1 576 ? 46.814 -26.758 -40.810 1.00 90.94 576 PRO A C 1
ATOM 4227 O O . PRO A 1 576 ? 45.974 -27.655 -40.714 1.00 90.94 576 PRO A O 1
ATOM 4230 N N . VAL A 1 577 ? 46.488 -25.490 -41.064 1.00 93.25 577 VAL A N 1
ATOM 4231 C CA . VAL A 1 577 ? 45.117 -24.962 -41.204 1.00 93.25 577 VAL A CA 1
ATOM 4232 C C . VAL A 1 577 ? 45.005 -24.097 -42.458 1.00 93.25 577 VAL A C 1
ATOM 4234 O O . VAL A 1 577 ? 46.004 -23.594 -42.967 1.00 93.25 577 VAL A O 1
ATOM 4237 N N . LYS A 1 578 ? 43.799 -23.918 -42.998 1.00 91.69 578 LYS A N 1
ATOM 4238 C CA . LYS A 1 578 ? 43.582 -23.156 -44.236 1.00 91.69 578 LYS A CA 1
ATOM 4239 C C . LYS A 1 578 ? 43.367 -21.666 -43.961 1.00 91.69 578 LYS A C 1
ATOM 4241 O O . LYS A 1 578 ? 42.738 -21.294 -42.971 1.00 91.69 578 LYS A O 1
ATOM 4246 N N . ALA A 1 579 ? 43.827 -20.827 -44.886 1.00 91.69 579 ALA A N 1
ATOM 4247 C CA . ALA A 1 579 ? 43.543 -19.394 -44.897 1.00 91.69 579 ALA A CA 1
ATOM 4248 C C . ALA A 1 579 ? 42.030 -19.102 -44.908 1.00 91.69 579 ALA A C 1
ATOM 4250 O O . ALA A 1 579 ? 41.264 -19.811 -45.562 1.00 91.69 579 ALA A O 1
ATOM 4251 N N . ASN A 1 580 ? 41.627 -18.044 -44.201 1.00 89.50 580 ASN A N 1
ATOM 4252 C CA . ASN A 1 580 ? 40.261 -17.577 -43.939 1.00 89.50 580 ASN A CA 1
ATOM 4253 C C . ASN A 1 580 ? 39.379 -18.526 -43.111 1.00 89.50 580 ASN A C 1
ATOM 4255 O O . ASN A 1 580 ? 38.188 -18.262 -42.956 1.00 89.50 580 ASN A O 1
ATOM 4259 N N . SER A 1 581 ? 39.911 -19.649 -42.619 1.00 91.50 581 SER A N 1
ATOM 4260 C CA . SER A 1 581 ? 39.110 -20.697 -41.977 1.00 91.50 581 SER A CA 1
ATOM 4261 C C . SER A 1 581 ? 39.123 -20.688 -40.453 1.00 91.50 581 SER A C 1
ATOM 4263 O O . SER A 1 581 ? 38.392 -21.475 -39.856 1.00 91.50 581 SER A O 1
ATOM 4265 N N . VAL A 1 582 ? 39.935 -19.847 -39.823 1.00 92.25 582 VAL A N 1
ATOM 4266 C CA . VAL A 1 582 ? 40.208 -19.885 -38.388 1.00 92.25 582 VAL A CA 1
ATOM 4267 C C . VAL A 1 582 ? 39.341 -18.885 -37.644 1.00 92.25 582 VAL A C 1
ATOM 4269 O O . VAL A 1 582 ? 39.289 -17.698 -37.960 1.00 92.25 582 VAL A O 1
ATOM 4272 N N . GLU A 1 583 ? 38.701 -19.371 -36.587 1.00 91.00 583 GLU A N 1
ATOM 4273 C CA . GLU A 1 583 ? 37.944 -18.567 -35.643 1.00 91.00 583 GLU A CA 1
ATOM 4274 C C . GLU A 1 583 ? 38.276 -18.990 -34.214 1.00 91.00 583 GLU A C 1
ATOM 4276 O O . GLU A 1 583 ? 38.331 -20.173 -33.881 1.00 91.00 583 GLU A O 1
ATOM 4281 N N . LEU A 1 584 ? 38.507 -18.001 -33.364 1.00 91.25 584 LEU A N 1
ATOM 4282 C CA . LEU A 1 584 ? 38.973 -18.136 -32.000 1.00 91.25 584 LEU A CA 1
ATOM 4283 C C . LEU A 1 584 ? 38.037 -17.376 -31.063 1.00 91.25 584 LEU A C 1
ATOM 4285 O O . LEU A 1 584 ? 37.554 -16.285 -31.369 1.00 91.25 584 LEU A O 1
ATOM 4289 N N . ALA A 1 585 ? 37.855 -17.939 -29.882 1.00 88.31 585 ALA A N 1
ATOM 4290 C CA . ALA A 1 585 ? 37.291 -17.293 -28.721 1.00 88.31 585 ALA A CA 1
ATOM 4291 C C . ALA A 1 585 ? 38.399 -17.058 -27.712 1.00 88.31 585 ALA A C 1
ATOM 4293 O O . ALA A 1 585 ? 38.991 -18.022 -27.231 1.00 88.31 585 ALA A O 1
ATOM 4294 N N . ILE A 1 586 ? 38.681 -15.803 -27.382 1.00 89.44 586 ILE A N 1
ATOM 4295 C CA . ILE A 1 586 ? 39.729 -15.446 -26.422 1.00 89.44 586 ILE A CA 1
ATOM 4296 C C . ILE A 1 586 ? 39.102 -14.681 -25.269 1.00 89.44 586 ILE A C 1
ATOM 4298 O O . ILE A 1 586 ? 38.328 -13.753 -25.489 1.00 89.44 586 ILE A O 1
ATOM 4302 N N . VAL A 1 587 ? 39.453 -15.032 -24.036 1.00 86.50 587 VAL A N 1
ATOM 4303 C CA . VAL A 1 587 ? 38.979 -14.275 -22.875 1.00 86.50 587 VAL A CA 1
ATOM 4304 C C . VAL A 1 587 ? 39.801 -12.994 -22.738 1.00 86.50 587 VAL A C 1
ATOM 4306 O O . VAL A 1 587 ? 41.026 -13.031 -22.626 1.00 86.50 587 VAL A O 1
ATOM 4309 N N . ALA A 1 588 ? 39.127 -11.849 -22.726 1.00 87.06 588 ALA A N 1
ATOM 4310 C CA . ALA A 1 588 ? 39.747 -10.545 -22.517 1.00 87.06 588 ALA A CA 1
ATOM 4311 C C . ALA A 1 588 ? 38.997 -9.750 -21.446 1.00 87.06 588 ALA A C 1
ATOM 4313 O O . ALA A 1 588 ? 37.841 -10.032 -21.146 1.00 87.06 588 ALA A O 1
ATOM 4314 N N . GLN A 1 589 ? 39.644 -8.742 -20.870 1.00 87.31 589 GLN A N 1
ATOM 4315 C CA . GLN A 1 589 ? 39.069 -7.844 -19.874 1.00 87.31 589 GLN A CA 1
ATOM 4316 C C . GLN A 1 589 ? 39.272 -6.387 -20.283 1.00 87.31 589 GLN A C 1
ATOM 4318 O O . GLN A 1 589 ? 40.350 -6.010 -20.734 1.00 87.31 589 GLN A O 1
ATOM 4323 N N . TYR A 1 590 ? 38.250 -5.557 -20.093 1.00 85.62 590 TYR A N 1
ATOM 4324 C CA . TYR A 1 590 ? 38.288 -4.121 -20.373 1.00 85.62 590 TYR A CA 1
ATOM 4325 C C . TYR A 1 590 ? 37.443 -3.350 -19.350 1.00 85.62 590 TYR A C 1
ATOM 4327 O O . TYR A 1 590 ? 36.543 -3.923 -18.729 1.00 85.62 590 TYR A O 1
ATOM 4335 N N . PRO A 1 591 ? 37.725 -2.057 -19.130 1.00 86.25 591 PRO A N 1
ATOM 4336 C CA . PRO A 1 591 ? 36.925 -1.227 -18.238 1.00 86.25 591 PRO A CA 1
ATOM 4337 C C . PRO A 1 591 ? 35.559 -0.877 -18.853 1.00 86.25 591 PRO A C 1
ATOM 4339 O O . PRO A 1 591 ? 35.488 -0.345 -19.964 1.00 86.25 591 PRO A O 1
ATOM 4342 N N . ILE A 1 592 ? 34.482 -1.109 -18.094 1.00 83.25 592 ILE A N 1
ATOM 4343 C CA . ILE A 1 592 ? 33.144 -0.567 -18.377 1.00 83.25 592 ILE A CA 1
ATOM 4344 C C . ILE A 1 592 ? 32.769 0.501 -17.352 1.00 83.25 592 ILE A C 1
ATOM 4346 O O . ILE A 1 592 ? 33.020 0.340 -16.158 1.00 83.25 592 ILE A O 1
ATOM 4350 N N . ARG A 1 593 ? 32.140 1.580 -17.811 1.00 82.44 593 ARG A N 1
ATOM 4351 C CA . ARG A 1 593 ? 31.639 2.671 -16.976 1.00 82.44 593 ARG A CA 1
ATOM 4352 C C . ARG A 1 593 ? 30.376 2.224 -16.254 1.00 82.44 593 ARG A C 1
ATOM 4354 O O . ARG A 1 593 ? 29.373 2.035 -16.929 1.00 82.44 593 ARG A O 1
ATOM 4361 N N . ILE A 1 594 ? 30.413 2.074 -14.927 1.00 75.94 594 ILE A N 1
ATOM 4362 C CA . ILE A 1 594 ? 29.240 1.680 -14.110 1.00 75.94 594 ILE A CA 1
ATOM 4363 C C . ILE A 1 594 ? 28.642 2.838 -13.303 1.00 75.94 594 ILE A C 1
ATOM 4365 O O . ILE A 1 594 ? 27.465 2.800 -12.969 1.00 75.94 594 ILE A O 1
ATOM 4369 N N . PHE A 1 595 ? 29.452 3.852 -12.997 1.00 77.81 595 PHE A N 1
ATOM 4370 C CA . PHE A 1 595 ? 29.092 5.082 -12.281 1.00 77.81 595 PHE A CA 1
ATOM 4371 C C . PHE A 1 595 ? 30.000 6.216 -12.767 1.00 77.81 595 PHE A C 1
ATOM 4373 O O . PHE A 1 595 ? 31.076 5.925 -13.291 1.00 77.81 595 PHE A O 1
ATOM 4380 N N . PRO A 1 596 ? 29.647 7.503 -12.605 1.00 81.75 596 PRO A N 1
ATOM 4381 C CA . PRO A 1 596 ? 30.509 8.597 -13.044 1.00 81.75 596 PRO A CA 1
ATOM 4382 C C . PRO A 1 596 ? 31.923 8.455 -12.461 1.00 81.75 596 PRO A C 1
ATOM 4384 O O . PRO A 1 596 ? 32.094 8.299 -11.254 1.00 81.75 596 PRO A O 1
ATOM 4387 N N . GLY A 1 597 ? 32.940 8.460 -13.327 1.00 74.31 597 GLY A N 1
ATOM 4388 C CA . GLY A 1 597 ? 34.346 8.311 -12.930 1.00 74.31 597 GLY A CA 1
ATOM 4389 C C . GLY A 1 597 ? 34.753 6.930 -12.394 1.00 74.31 597 GLY A C 1
ATOM 4390 O O . GLY A 1 597 ? 35.923 6.756 -12.063 1.00 74.31 597 GLY A O 1
ATOM 4391 N N . LEU A 1 598 ? 33.839 5.956 -12.331 1.00 78.94 598 LEU A N 1
ATOM 4392 C CA . LEU A 1 598 ? 34.105 4.609 -11.834 1.00 78.94 598 LEU A CA 1
ATOM 4393 C C . LEU A 1 598 ? 33.957 3.581 -12.954 1.00 78.94 598 LEU A C 1
ATOM 4395 O O . LEU A 1 598 ? 32.863 3.336 -13.478 1.00 78.94 598 LEU A O 1
ATOM 4399 N N . ASP A 1 599 ? 35.075 2.938 -13.263 1.00 83.31 599 ASP A N 1
ATOM 4400 C CA . ASP A 1 599 ? 35.124 1.830 -14.200 1.00 83.31 599 ASP A CA 1
ATOM 4401 C C . ASP A 1 599 ? 35.237 0.499 -13.444 1.00 83.31 599 ASP A C 1
ATOM 4403 O O . ASP A 1 599 ? 36.015 0.358 -12.499 1.00 83.31 599 ASP A O 1
ATOM 4407 N N . LYS A 1 600 ? 34.473 -0.500 -13.886 1.00 80.81 600 LYS A N 1
ATOM 4408 C CA . LYS A 1 600 ? 34.581 -1.887 -13.434 1.00 80.81 600 LYS A CA 1
ATOM 4409 C C . LYS A 1 600 ? 35.290 -2.700 -14.514 1.00 80.81 600 LYS A C 1
ATOM 4411 O O . LYS A 1 600 ? 34.857 -2.668 -15.668 1.00 80.81 600 LYS A O 1
ATOM 4416 N N . PRO A 1 601 ? 36.353 -3.447 -14.186 1.00 83.00 601 PRO A N 1
ATOM 4417 C CA . PRO A 1 601 ? 37.051 -4.232 -15.184 1.00 83.00 601 PRO A CA 1
ATOM 4418 C C . PRO A 1 601 ? 36.236 -5.500 -15.456 1.00 83.00 601 PRO A C 1
ATOM 4420 O O . PRO A 1 601 ? 36.100 -6.362 -14.586 1.00 83.00 601 PRO A O 1
ATOM 4423 N N . THR A 1 602 ? 35.685 -5.620 -16.659 1.00 79.31 602 THR A N 1
ATOM 4424 C CA . THR A 1 602 ? 34.760 -6.701 -17.002 1.00 79.31 602 THR A CA 1
ATOM 4425 C C . THR A 1 602 ? 35.322 -7.603 -18.083 1.00 79.31 602 THR A C 1
ATOM 4427 O O . THR A 1 602 ? 35.950 -7.142 -19.037 1.00 79.31 602 THR A O 1
ATOM 4430 N N . LYS A 1 603 ? 35.155 -8.909 -17.872 1.00 80.75 603 LYS A N 1
ATOM 4431 C CA . LYS A 1 603 ? 35.640 -9.958 -18.764 1.00 80.75 603 LYS A CA 1
ATOM 4432 C C . LYS A 1 603 ? 34.626 -10.189 -19.887 1.00 80.75 603 LYS A C 1
ATOM 4434 O O . LYS A 1 603 ? 33.426 -10.120 -19.644 1.00 80.75 603 LYS A O 1
ATOM 4439 N N . LEU A 1 604 ? 35.102 -10.508 -21.083 1.00 79.38 604 LEU A N 1
ATOM 4440 C CA . LEU A 1 604 ? 34.288 -10.930 -22.220 1.00 79.38 604 LEU A CA 1
ATOM 4441 C C . LEU A 1 604 ? 34.997 -12.056 -22.987 1.00 79.38 604 LEU A C 1
ATOM 4443 O O . LEU A 1 604 ? 36.227 -12.147 -22.960 1.00 79.38 604 LEU A O 1
ATOM 4447 N N . SER A 1 605 ? 34.232 -12.873 -23.708 1.00 81.44 605 SER A N 1
ATOM 4448 C CA . SER A 1 605 ? 34.775 -13.750 -24.750 1.00 81.44 605 SER A CA 1
ATOM 4449 C C . SER A 1 605 ? 34.827 -12.978 -26.064 1.00 81.44 605 SER A C 1
ATOM 4451 O O . SER A 1 605 ? 33.795 -12.676 -26.659 1.00 81.44 605 SER A O 1
ATOM 4453 N N . LEU A 1 606 ? 36.031 -12.626 -26.504 1.00 83.31 606 LEU A N 1
ATOM 4454 C CA . LEU A 1 606 ? 36.291 -11.888 -27.730 1.00 83.31 606 LEU A CA 1
ATOM 4455 C C . LEU A 1 606 ? 36.349 -12.844 -28.922 1.00 83.31 606 LEU A C 1
ATOM 4457 O O . LEU A 1 606 ? 37.122 -13.805 -28.923 1.00 83.31 606 LEU A O 1
ATOM 4461 N N . ARG A 1 607 ? 35.563 -12.541 -29.956 1.00 84.56 607 ARG A N 1
ATOM 4462 C CA . ARG A 1 607 ? 35.629 -13.231 -31.245 1.00 84.56 607 ARG A CA 1
ATOM 4463 C C . ARG A 1 607 ? 36.830 -12.735 -32.041 1.00 84.56 607 ARG A C 1
ATOM 4465 O O . ARG A 1 607 ? 36.915 -11.543 -32.348 1.00 84.56 607 ARG A O 1
ATOM 4472 N N . VAL A 1 608 ? 37.706 -13.652 -32.428 1.00 89.38 608 VAL A N 1
ATOM 4473 C CA . VAL A 1 608 ? 38.878 -13.385 -33.265 1.00 89.38 608 VAL A CA 1
ATOM 4474 C C . VAL A 1 608 ? 38.864 -14.314 -34.473 1.00 89.38 608 VAL A C 1
ATOM 4476 O O . VAL A 1 608 ? 38.459 -15.463 -34.362 1.00 89.38 608 VAL A O 1
ATOM 4479 N N . PHE A 1 609 ? 39.254 -13.826 -35.641 1.00 89.50 609 PHE A N 1
ATOM 4480 C CA . PHE A 1 609 ? 39.239 -14.593 -36.891 1.00 89.50 609 PHE A CA 1
ATOM 4481 C C . PHE A 1 609 ? 40.415 -14.192 -37.773 1.00 89.50 609 PHE A C 1
ATOM 4483 O O . PHE A 1 609 ? 40.958 -13.102 -37.605 1.00 89.50 609 PHE A O 1
ATOM 4490 N N . ASP A 1 610 ? 40.835 -15.063 -38.686 1.00 92.50 610 ASP A N 1
ATOM 4491 C CA . ASP A 1 610 ? 41.936 -14.745 -39.593 1.00 92.50 610 ASP A CA 1
ATOM 4492 C C . ASP A 1 610 ? 41.479 -13.998 -40.858 1.00 92.50 610 ASP A C 1
ATOM 4494 O O . ASP A 1 610 ? 40.317 -14.071 -41.255 1.00 92.50 610 ASP A O 1
ATOM 4498 N N . ASP A 1 611 ? 42.399 -13.264 -41.485 1.00 89.88 611 ASP A N 1
ATOM 4499 C CA . ASP A 1 611 ? 42.161 -12.491 -42.715 1.00 89.88 611 ASP A CA 1
ATOM 4500 C C . ASP A 1 611 ? 42.652 -13.187 -43.997 1.00 89.88 611 ASP A C 1
ATOM 4502 O O . ASP A 1 611 ? 42.671 -12.588 -45.072 1.00 89.88 611 ASP A O 1
ATOM 4506 N N . GLY A 1 612 ? 43.127 -14.429 -43.882 1.00 90.31 612 GLY A N 1
ATOM 4507 C CA . GLY A 1 612 ? 43.748 -15.173 -44.974 1.00 90.31 612 GLY A CA 1
ATOM 4508 C C . GLY A 1 612 ? 45.156 -14.711 -45.371 1.00 90.31 612 GLY A C 1
ATOM 4509 O O . GLY A 1 612 ? 45.809 -15.398 -46.158 1.00 90.31 612 GLY A O 1
ATOM 4510 N N . ALA A 1 613 ? 45.643 -13.594 -44.827 1.00 92.75 613 ALA A N 1
ATOM 4511 C CA . ALA A 1 613 ? 46.967 -13.024 -45.076 1.00 92.75 613 ALA A CA 1
ATOM 4512 C C . ALA A 1 613 ? 47.939 -13.246 -43.900 1.00 92.75 613 ALA A C 1
ATOM 4514 O O . ALA A 1 613 ? 49.053 -12.722 -43.905 1.00 92.75 613 ALA A O 1
ATOM 4515 N N . GLY A 1 614 ? 47.543 -14.057 -42.913 1.00 94.44 614 GLY A N 1
ATOM 4516 C CA . GLY A 1 614 ? 48.353 -14.408 -41.747 1.00 94.44 614 GLY A CA 1
ATOM 4517 C C . GLY A 1 614 ? 48.128 -13.511 -40.530 1.00 94.44 614 GLY A C 1
ATOM 4518 O O . GLY A 1 614 ? 48.838 -13.674 -39.535 1.00 94.44 614 GLY A O 1
ATOM 4519 N N . ASN A 1 615 ? 47.148 -12.602 -40.560 1.00 95.31 615 ASN A N 1
ATOM 4520 C CA . ASN A 1 615 ? 46.768 -11.803 -39.397 1.00 95.31 615 ASN A CA 1
ATOM 4521 C C . ASN A 1 615 ? 45.544 -12.401 -38.701 1.00 95.31 615 ASN A C 1
ATOM 4523 O O . ASN A 1 615 ? 44.633 -12.924 -39.339 1.00 95.31 615 ASN A O 1
ATOM 4527 N N . LEU A 1 616 ? 45.504 -12.268 -37.377 1.00 94.88 616 LEU A N 1
ATOM 4528 C CA . LEU A 1 616 ? 44.314 -12.501 -36.565 1.00 94.88 616 LEU A CA 1
ATOM 4529 C C . LEU A 1 616 ? 43.685 -11.151 -36.224 1.00 94.88 616 LEU A C 1
ATOM 4531 O O . LEU A 1 616 ? 44.367 -10.242 -35.743 1.00 94.88 616 LEU A O 1
ATOM 4535 N N . LEU A 1 617 ? 42.382 -11.030 -36.452 1.00 91.69 617 LEU A N 1
ATOM 4536 C CA . LEU A 1 617 ? 41.601 -9.812 -36.293 1.00 91.69 617 LEU A CA 1
ATOM 4537 C C . LEU A 1 617 ? 40.536 -9.981 -35.206 1.00 91.69 617 LEU A C 1
ATOM 4539 O O . LEU A 1 617 ? 39.821 -10.980 -35.178 1.00 91.69 617 LEU A O 1
ATOM 4543 N N . ALA A 1 618 ? 40.391 -8.981 -34.344 1.00 87.38 618 ALA A N 1
ATOM 4544 C CA . ALA A 1 618 ? 39.288 -8.845 -33.404 1.00 87.38 618 ALA A CA 1
ATOM 4545 C C . ALA A 1 618 ? 38.184 -7.959 -33.997 1.00 87.38 618 ALA A C 1
ATOM 4547 O O . ALA A 1 618 ? 38.462 -6.913 -34.595 1.00 87.38 618 ALA A O 1
ATOM 4548 N N . ALA A 1 619 ? 36.925 -8.358 -33.800 1.00 78.75 619 ALA A N 1
ATOM 4549 C CA . ALA A 1 619 ? 35.785 -7.503 -34.121 1.00 78.75 619 ALA A CA 1
ATOM 4550 C C . ALA A 1 619 ? 35.781 -6.259 -33.218 1.00 78.75 619 ALA A C 1
ATOM 4552 O O . ALA A 1 619 ? 36.087 -6.347 -32.031 1.00 78.75 619 ALA A O 1
ATOM 4553 N N . ASN A 1 620 ? 35.445 -5.106 -33.790 1.00 78.81 620 ASN A N 1
ATOM 4554 C CA . ASN A 1 620 ? 35.468 -3.820 -33.104 1.00 78.81 620 ASN A CA 1
ATOM 4555 C C . ASN A 1 620 ? 34.449 -2.860 -33.747 1.00 78.81 620 ASN A C 1
ATOM 4557 O O . ASN A 1 620 ? 34.040 -3.077 -34.893 1.00 78.81 620 ASN A O 1
ATOM 4561 N N . VAL A 1 621 ? 34.027 -1.823 -33.018 1.00 73.50 621 VAL A N 1
ATOM 4562 C CA . VAL A 1 621 ? 33.158 -0.765 -33.559 1.00 73.50 621 VAL A CA 1
ATOM 4563 C C . VAL A 1 621 ? 33.914 -0.011 -34.664 1.00 73.50 621 VAL A C 1
ATOM 4565 O O . VAL A 1 621 ? 35.098 0.295 -34.521 1.00 73.50 621 VAL A O 1
ATOM 4568 N N . ASP A 1 622 ? 33.232 0.276 -35.774 1.00 69.31 622 ASP A N 1
ATOM 4569 C CA . ASP A 1 622 ? 33.736 0.913 -37.007 1.00 69.31 622 ASP A CA 1
ATOM 4570 C C . ASP A 1 622 ? 34.632 0.035 -37.904 1.00 69.31 622 ASP A C 1
ATOM 4572 O O . ASP A 1 622 ? 34.394 -0.043 -39.109 1.00 69.31 622 ASP A O 1
ATOM 4576 N N . ALA A 1 623 ? 35.666 -0.613 -37.357 1.00 79.12 623 ALA A N 1
ATOM 4577 C CA . ALA A 1 623 ? 36.604 -1.436 -38.131 1.00 79.12 623 ALA A CA 1
ATOM 4578 C C . ALA A 1 623 ? 37.332 -2.472 -37.263 1.00 79.12 623 ALA A C 1
ATOM 4580 O O . ALA A 1 623 ? 37.677 -2.182 -36.119 1.00 79.12 623 ALA A O 1
ATOM 4581 N N . ASN A 1 624 ? 37.615 -3.653 -37.830 1.00 85.69 624 ASN A N 1
ATOM 4582 C CA . ASN A 1 624 ? 38.367 -4.726 -37.163 1.00 85.69 624 ASN A CA 1
ATOM 4583 C C . ASN A 1 624 ? 39.781 -4.276 -36.756 1.00 85.69 624 ASN A C 1
ATOM 4585 O O . ASN A 1 624 ? 40.413 -3.490 -37.460 1.00 85.69 624 ASN A O 1
ATOM 4589 N N . LEU A 1 625 ? 40.301 -4.838 -35.663 1.00 90.06 625 LEU A N 1
ATOM 4590 C CA . LEU A 1 625 ? 41.650 -4.562 -35.158 1.00 90.06 625 LEU A CA 1
ATOM 4591 C C . LEU A 1 625 ? 42.541 -5.795 -35.274 1.00 90.06 625 LEU A C 1
ATOM 4593 O O . LEU A 1 625 ? 42.129 -6.884 -34.885 1.00 90.06 625 LEU A O 1
ATOM 4597 N N . THR A 1 626 ? 43.781 -5.632 -35.730 1.00 94.25 626 THR A N 1
ATOM 4598 C CA . THR A 1 626 ? 44.769 -6.719 -35.706 1.00 94.25 626 THR A CA 1
ATOM 4599 C C . THR A 1 626 ? 45.190 -7.018 -34.271 1.00 94.25 626 THR A C 1
ATOM 4601 O O . THR A 1 626 ? 45.755 -6.162 -33.594 1.00 94.25 626 THR A O 1
ATOM 4604 N N . ILE A 1 627 ? 44.921 -8.238 -33.808 1.00 95.12 627 ILE A N 1
ATOM 4605 C CA . ILE A 1 627 ? 45.229 -8.702 -32.447 1.00 95.12 627 ILE A CA 1
ATOM 4606 C C . ILE A 1 627 ? 46.398 -9.694 -32.413 1.00 95.12 627 ILE A C 1
ATOM 4608 O O . ILE A 1 627 ? 46.980 -9.944 -31.358 1.00 95.12 627 ILE A O 1
ATOM 4612 N N . GLY A 1 628 ? 46.763 -10.270 -33.555 1.00 95.75 628 GLY A N 1
ATOM 4613 C CA . GLY A 1 628 ? 47.749 -11.337 -33.593 1.00 95.75 628 GLY A CA 1
ATOM 4614 C C . GLY A 1 628 ? 48.107 -11.793 -34.998 1.00 95.75 628 GLY A C 1
ATOM 4615 O O . GLY A 1 628 ? 47.734 -11.158 -35.983 1.00 95.75 628 GLY A O 1
ATOM 4616 N N . SER A 1 629 ? 48.802 -12.922 -35.080 1.00 96.69 629 SER A N 1
ATOM 4617 C CA . SER A 1 629 ? 49.189 -13.562 -36.340 1.00 96.69 629 SER A CA 1
ATOM 4618 C C . SER A 1 629 ? 49.009 -15.076 -36.293 1.00 96.69 629 SER A C 1
ATOM 4620 O O . SER A 1 629 ? 48.989 -15.675 -35.214 1.00 96.69 629 SER A O 1
ATOM 4622 N N . ILE A 1 630 ? 48.892 -15.689 -37.471 1.00 96.50 630 ILE A N 1
ATOM 4623 C CA . ILE A 1 630 ? 48.759 -17.132 -37.662 1.00 96.50 630 ILE A CA 1
ATOM 4624 C C . ILE A 1 630 ? 49.638 -17.628 -38.816 1.00 96.50 630 ILE A C 1
ATOM 4626 O O . ILE A 1 630 ? 49.683 -17.033 -39.889 1.00 96.50 630 ILE A O 1
ATOM 4630 N N . ASN A 1 631 ? 50.316 -18.759 -38.608 1.00 96.31 631 ASN A N 1
ATOM 4631 C CA . ASN A 1 631 ? 51.034 -19.485 -39.651 1.00 96.31 631 ASN A CA 1
ATOM 4632 C C . ASN A 1 631 ? 50.226 -20.708 -40.109 1.00 96.31 631 ASN A C 1
ATOM 4634 O O . ASN A 1 631 ? 50.133 -21.710 -39.402 1.00 96.31 631 ASN A O 1
ATOM 4638 N N . TYR A 1 632 ? 49.682 -20.650 -41.324 1.00 94.81 632 TYR A N 1
ATOM 4639 C CA . TYR A 1 632 ? 48.836 -21.705 -41.890 1.00 94.81 632 TYR A CA 1
ATOM 4640 C C . TYR A 1 632 ? 49.548 -23.053 -42.088 1.00 94.81 632 TYR A C 1
ATOM 4642 O O . TYR A 1 632 ? 48.907 -24.099 -42.037 1.00 94.81 632 TYR A O 1
ATOM 4650 N N . ALA A 1 633 ? 50.872 -23.065 -42.273 1.00 93.50 633 ALA A N 1
ATOM 4651 C CA . ALA A 1 633 ? 51.614 -24.297 -42.545 1.00 93.50 633 ALA A CA 1
ATOM 4652 C C . ALA A 1 633 ? 51.763 -25.200 -41.310 1.00 93.50 633 ALA A C 1
ATOM 4654 O O . ALA A 1 633 ? 51.931 -26.406 -41.459 1.00 93.50 633 ALA A O 1
ATOM 4655 N N . ASN A 1 634 ? 51.720 -24.639 -40.099 1.00 92.75 634 ASN A N 1
ATOM 4656 C CA . ASN A 1 634 ? 51.921 -25.392 -38.854 1.00 92.75 634 ASN A CA 1
ATOM 4657 C C . ASN A 1 634 ? 50.942 -25.029 -37.720 1.00 92.75 634 ASN A C 1
ATOM 4659 O O . ASN A 1 634 ? 51.051 -25.585 -36.628 1.00 92.75 634 ASN A O 1
ATOM 4663 N N . GLY A 1 635 ? 50.012 -24.099 -37.953 1.00 92.12 635 GLY A N 1
ATOM 4664 C CA . GLY A 1 635 ? 48.984 -23.690 -36.995 1.00 92.12 635 GLY A CA 1
ATOM 4665 C C . GLY A 1 635 ? 49.504 -22.889 -35.799 1.00 92.12 635 GLY A C 1
ATOM 4666 O O . GLY A 1 635 ? 48.803 -22.788 -34.794 1.00 92.12 635 GLY A O 1
ATOM 4667 N N . GLN A 1 636 ? 50.728 -22.352 -35.852 1.00 95.88 636 GLN A N 1
ATOM 4668 C CA . GLN A 1 636 ? 51.270 -21.510 -34.779 1.00 95.88 636 GLN A CA 1
ATOM 4669 C C . GLN A 1 636 ? 50.612 -20.129 -34.784 1.00 95.88 636 GLN A C 1
ATOM 4671 O O . GLN A 1 636 ? 50.546 -19.480 -35.828 1.00 95.88 636 GLN A O 1
ATOM 4676 N N . CYS A 1 637 ? 50.155 -19.680 -33.615 1.00 96.69 637 CYS A N 1
ATOM 4677 C CA . CYS A 1 637 ? 49.451 -18.416 -33.426 1.00 96.69 637 CYS A CA 1
ATOM 4678 C C . CYS A 1 637 ? 50.140 -17.548 -32.363 1.00 96.69 637 CYS A C 1
ATOM 4680 O O . CYS A 1 637 ? 50.657 -18.057 -31.363 1.00 96.69 637 CYS A O 1
ATOM 4682 N N . THR A 1 638 ? 50.091 -16.227 -32.545 1.00 96.75 638 THR A N 1
ATOM 4683 C CA . THR A 1 638 ? 50.481 -15.248 -31.518 1.00 96.75 638 THR A CA 1
ATOM 4684 C C . THR A 1 638 ? 49.378 -14.215 -31.315 1.00 96.75 638 THR A C 1
ATOM 4686 O O . THR A 1 638 ? 48.711 -13.848 -32.277 1.00 96.75 638 THR A O 1
ATOM 4689 N N . ILE A 1 639 ? 49.169 -13.760 -30.078 1.00 96.25 639 ILE A N 1
ATOM 4690 C CA . ILE A 1 639 ? 48.173 -12.752 -29.685 1.00 96.25 639 ILE A CA 1
ATOM 4691 C C . ILE A 1 639 ? 48.838 -11.732 -28.755 1.00 96.25 639 ILE A C 1
ATOM 4693 O O . ILE A 1 639 ? 49.589 -12.095 -27.848 1.00 96.25 639 ILE A O 1
ATOM 4697 N N . VAL A 1 640 ? 48.552 -10.444 -28.941 1.00 95.75 640 VAL A N 1
ATOM 4698 C CA . VAL A 1 640 ? 49.051 -9.389 -28.046 1.00 95.75 640 VAL A CA 1
ATOM 4699 C C . VAL A 1 640 ? 48.479 -9.527 -26.630 1.00 95.75 640 VAL A C 1
ATOM 4701 O O . VAL A 1 640 ? 47.318 -9.878 -26.441 1.00 95.75 640 VAL A O 1
ATOM 4704 N N . LYS A 1 641 ? 49.273 -9.199 -25.604 1.00 94.62 641 LYS A N 1
ATOM 4705 C CA . LYS A 1 641 ? 48.790 -9.208 -24.208 1.00 94.62 641 LYS A CA 1
ATOM 4706 C C . LYS A 1 641 ? 47.767 -8.102 -23.938 1.00 94.62 641 LYS A C 1
ATOM 4708 O O . LYS A 1 641 ? 46.824 -8.300 -23.175 1.00 94.62 641 LYS A O 1
ATOM 4713 N N . THR A 1 642 ? 47.939 -6.962 -24.601 1.00 93.94 642 THR A N 1
ATOM 4714 C CA . THR A 1 642 ? 47.026 -5.822 -24.540 1.00 93.94 642 THR A CA 1
ATOM 4715 C C . THR A 1 642 ? 46.763 -5.316 -25.953 1.00 93.94 642 THR A C 1
ATOM 4717 O O . THR A 1 642 ? 47.702 -4.989 -26.677 1.00 93.94 642 THR A O 1
ATOM 4720 N N . LEU A 1 643 ? 45.491 -5.241 -26.337 1.00 92.50 643 LEU A N 1
ATOM 4721 C CA . LEU A 1 643 ? 45.036 -4.675 -27.602 1.00 92.50 643 LEU A CA 1
ATOM 4722 C C . LEU A 1 643 ? 44.557 -3.237 -27.372 1.00 92.50 643 LEU A C 1
ATOM 4724 O O . LEU A 1 643 ? 43.585 -3.007 -26.650 1.00 92.50 643 LEU A O 1
ATOM 4728 N N . ALA A 1 644 ? 45.240 -2.271 -27.984 1.00 91.12 644 ALA A N 1
ATOM 4729 C CA . ALA A 1 644 ? 44.842 -0.864 -27.971 1.00 91.12 644 ALA A CA 1
ATOM 4730 C C . ALA A 1 644 ? 43.800 -0.564 -29.062 1.00 91.12 644 ALA A C 1
ATOM 4732 O O . ALA A 1 644 ? 43.726 -1.261 -30.072 1.00 91.12 644 ALA A O 1
ATOM 4733 N N . GLY A 1 645 ? 43.024 0.508 -28.880 1.00 87.88 645 GLY A N 1
ATOM 4734 C CA . GLY A 1 645 ? 42.089 0.999 -29.899 1.00 87.88 645 GLY A CA 1
ATOM 4735 C C . GLY A 1 645 ? 40.725 0.303 -29.924 1.00 87.88 645 GLY A C 1
ATOM 4736 O O . GLY A 1 645 ? 39.914 0.626 -30.792 1.00 87.88 645 GLY A O 1
ATOM 4737 N N . PHE A 1 646 ? 40.448 -0.615 -28.988 1.00 86.81 646 PHE A N 1
ATOM 4738 C CA . PHE A 1 646 ? 39.145 -1.271 -28.888 1.00 86.81 646 PHE A CA 1
ATOM 4739 C C . PHE A 1 646 ? 38.079 -0.260 -28.484 1.00 86.81 646 PHE A C 1
ATOM 4741 O O . PHE A 1 646 ? 38.192 0.417 -27.467 1.00 86.81 646 PHE A O 1
ATOM 4748 N N . LYS A 1 647 ? 37.041 -0.146 -29.294 1.00 85.75 647 LYS A N 1
ATOM 4749 C CA . LYS A 1 647 ? 35.919 0.752 -29.097 1.00 85.75 647 LYS A CA 1
ATOM 4750 C C . LYS A 1 647 ? 34.746 -0.036 -28.538 1.00 85.75 647 LYS A C 1
ATOM 4752 O O . LYS A 1 647 ? 34.326 -1.030 -29.116 1.00 85.75 647 LYS A O 1
ATOM 4757 N N . SER A 1 648 ? 34.213 0.439 -27.420 1.00 79.69 648 SER A N 1
ATOM 4758 C CA . SER A 1 648 ? 33.050 -0.128 -26.748 1.00 79.69 648 SER A CA 1
ATOM 4759 C C . SER A 1 648 ? 32.037 0.978 -26.499 1.00 79.69 648 SER A C 1
ATOM 4761 O O . SER A 1 648 ? 32.373 2.034 -25.960 1.00 79.69 648 SER A O 1
ATOM 4763 N N . GLU A 1 649 ? 30.794 0.738 -26.897 1.00 81.12 649 GLU A N 1
ATOM 4764 C CA . GLU A 1 649 ? 29.686 1.613 -26.540 1.00 81.12 649 GLU A CA 1
ATOM 4765 C C . GLU A 1 649 ? 29.288 1.398 -25.076 1.00 81.12 649 GLU A C 1
ATOM 4767 O O . GLU A 1 649 ? 29.089 0.265 -24.648 1.00 81.12 649 GLU A O 1
ATOM 4772 N N . GLN A 1 650 ? 29.177 2.472 -24.296 1.00 85.44 650 GLN A N 1
ATOM 4773 C CA . GLN A 1 650 ? 28.901 2.410 -22.859 1.00 85.44 650 GLN A CA 1
ATOM 4774 C C . GLN A 1 650 ? 27.910 3.506 -22.434 1.00 85.44 650 GLN A C 1
ATOM 4776 O O . GLN A 1 650 ? 27.855 4.561 -23.071 1.00 85.44 650 GLN A O 1
ATOM 4781 N N . PRO A 1 651 ? 27.115 3.287 -21.368 1.00 85.56 651 PRO A N 1
ATOM 4782 C CA . PRO A 1 651 ? 26.249 4.322 -20.816 1.00 85.56 651 PRO A CA 1
ATOM 4783 C C . PRO A 1 651 ? 27.071 5.453 -20.189 1.00 85.56 651 PRO A C 1
ATOM 4785 O O . PRO A 1 651 ? 28.068 5.221 -19.499 1.00 85.56 651 PRO A O 1
ATOM 4788 N N . VAL A 1 652 ? 26.605 6.683 -20.384 1.00 87.19 652 VAL A N 1
ATOM 4789 C CA . VAL A 1 652 ? 27.131 7.867 -19.701 1.00 87.19 652 VAL A CA 1
ATOM 4790 C C . VAL A 1 652 ? 26.279 8.120 -18.471 1.00 87.19 652 VAL A C 1
ATOM 4792 O O . VAL A 1 652 ? 25.065 8.290 -18.580 1.00 87.19 652 VAL A O 1
ATOM 4795 N N . PHE A 1 653 ? 26.922 8.188 -17.310 1.00 87.62 653 PHE A N 1
ATOM 4796 C CA . PHE A 1 653 ? 26.291 8.625 -16.071 1.00 87.62 653 PHE A CA 1
ATOM 4797 C C . PHE A 1 653 ? 26.796 10.012 -15.703 1.00 87.62 653 PHE A C 1
ATOM 4799 O O . PHE A 1 653 ? 27.998 10.277 -15.792 1.00 87.62 653 PHE A O 1
ATOM 4806 N N . GLN A 1 654 ? 25.893 10.865 -15.234 1.00 86.62 654 GLN A N 1
ATOM 4807 C CA . GLN A 1 654 ? 26.219 12.204 -14.766 1.00 86.62 654 GLN A CA 1
ATOM 4808 C C . GLN A 1 654 ? 25.575 12.480 -13.408 1.00 86.62 654 GLN A C 1
ATOM 4810 O O . GLN A 1 654 ? 24.524 11.927 -13.073 1.00 86.62 654 GLN A O 1
ATOM 4815 N N . LYS A 1 655 ? 26.224 13.349 -12.632 1.00 86.75 655 LYS A N 1
ATOM 4816 C CA . LYS A 1 655 ? 25.660 13.923 -11.413 1.00 86.75 655 LYS A CA 1
ATOM 4817 C C . LYS A 1 655 ? 24.772 15.100 -11.812 1.00 86.75 655 LYS A C 1
ATOM 4819 O O . LYS A 1 655 ? 25.280 16.089 -12.333 1.00 86.75 655 LYS A O 1
ATOM 4824 N N . VAL A 1 656 ? 23.471 14.988 -11.576 1.00 82.25 656 VAL A N 1
ATOM 4825 C CA . VAL A 1 656 ? 22.480 16.035 -11.857 1.00 82.25 656 VAL A CA 1
ATOM 4826 C C . VAL A 1 656 ? 22.045 16.722 -10.570 1.00 82.25 656 VAL A C 1
ATOM 4828 O O . VAL A 1 656 ? 21.943 16.087 -9.520 1.00 82.25 656 VAL A O 1
ATOM 4831 N N . VAL A 1 657 ? 21.760 18.018 -10.665 1.00 80.12 657 VAL A N 1
ATOM 4832 C CA . VAL A 1 657 ? 21.147 18.817 -9.599 1.00 80.12 657 VAL A CA 1
ATOM 4833 C C . VAL A 1 657 ? 19.925 19.503 -10.207 1.00 80.12 657 VAL A C 1
ATOM 4835 O O . VAL A 1 657 ? 20.093 20.377 -11.062 1.00 80.12 657 VAL A O 1
ATOM 4838 N N . PRO A 1 658 ? 18.696 19.114 -9.836 1.00 68.19 658 PRO A N 1
ATOM 4839 C CA . PRO A 1 658 ? 17.499 19.780 -10.329 1.00 68.19 658 PRO A CA 1
ATOM 4840 C C . PRO A 1 658 ? 17.523 21.277 -9.988 1.00 68.19 658 PRO A C 1
ATOM 4842 O O . PRO A 1 658 ? 17.783 21.666 -8.848 1.00 68.19 658 PRO A O 1
ATOM 4845 N N . LEU A 1 659 ? 17.229 22.131 -10.975 1.00 60.97 659 LEU A N 1
ATOM 4846 C CA . LEU A 1 659 ? 17.140 23.584 -10.788 1.00 60.97 659 LEU A CA 1
ATOM 4847 C C . LEU A 1 659 ? 16.147 23.916 -9.657 1.00 60.97 659 LEU A C 1
ATOM 4849 O O . LEU A 1 659 ? 14.947 23.688 -9.803 1.00 60.97 659 LEU A O 1
ATOM 4853 N N . GLY A 1 660 ? 16.659 24.461 -8.545 1.00 54.22 660 GLY A N 1
ATOM 4854 C CA . GLY A 1 660 ? 15.870 24.863 -7.372 1.00 54.22 660 GLY A CA 1
ATOM 4855 C C . GLY A 1 660 ? 16.088 24.045 -6.089 1.00 54.22 660 GLY A C 1
ATOM 4856 O O . GLY A 1 660 ? 15.406 24.326 -5.104 1.00 54.22 660 GLY A O 1
ATOM 4857 N N . GLN A 1 661 ? 17.012 23.073 -6.063 1.00 59.66 661 GLN A N 1
ATOM 4858 C CA . GLN A 1 661 ? 17.368 22.293 -4.863 1.00 59.66 661 GLN A CA 1
ATOM 4859 C C . GLN A 1 661 ? 18.879 22.027 -4.732 1.00 59.66 661 GLN A C 1
ATOM 4861 O O . GLN A 1 661 ? 19.609 22.110 -5.713 1.00 59.66 661 GLN A O 1
ATOM 4866 N N . GLY A 1 662 ? 19.331 21.724 -3.506 1.00 61.25 662 GLY A N 1
ATOM 4867 C CA . GLY A 1 662 ? 20.726 21.385 -3.178 1.00 61.25 662 GLY A CA 1
ATOM 4868 C C . GLY A 1 662 ? 21.084 19.897 -3.292 1.00 61.25 662 GLY A C 1
ATOM 4869 O O . GLY A 1 662 ? 22.264 19.569 -3.339 1.00 61.25 662 GLY A O 1
ATOM 4870 N N . ASP A 1 663 ? 20.098 19.000 -3.383 1.00 78.94 663 ASP A N 1
ATOM 4871 C CA . ASP A 1 663 ? 20.361 17.567 -3.539 1.00 78.94 663 ASP A CA 1
ATOM 4872 C C . ASP A 1 663 ? 20.792 17.216 -4.957 1.00 78.94 663 ASP A C 1
ATOM 4874 O O . ASP A 1 663 ? 20.295 17.768 -5.943 1.00 78.94 663 ASP A O 1
ATOM 4878 N N . SER A 1 664 ? 21.655 16.213 -5.060 1.00 86.75 664 SER A N 1
ATOM 4879 C CA . SER A 1 664 ? 22.129 15.715 -6.346 1.00 86.75 664 SER A CA 1
ATOM 4880 C C . SER A 1 664 ? 21.830 14.234 -6.522 1.00 86.75 664 SER A C 1
ATOM 4882 O O . SER A 1 664 ? 21.770 13.498 -5.542 1.00 86.75 664 SER A O 1
ATOM 4884 N N . TYR A 1 665 ? 21.754 13.788 -7.769 1.00 87.19 665 TYR A N 1
ATOM 4885 C CA . TYR A 1 665 ? 21.442 12.408 -8.130 1.00 87.19 665 TYR A CA 1
ATOM 4886 C C . TYR A 1 665 ? 22.396 11.930 -9.220 1.00 87.19 665 TYR A C 1
ATOM 4888 O O . TYR A 1 665 ? 22.870 12.732 -10.024 1.00 87.19 665 TYR A O 1
ATOM 4896 N N . ILE A 1 666 ? 22.659 10.631 -9.288 1.00 87.94 666 ILE A N 1
ATOM 4897 C CA . ILE A 1 666 ? 23.354 10.006 -10.408 1.00 87.94 666 ILE A CA 1
ATOM 4898 C C . ILE A 1 666 ? 22.318 9.454 -11.378 1.00 87.94 666 ILE A C 1
ATOM 4900 O O . ILE A 1 666 ? 21.557 8.548 -11.044 1.00 87.94 666 ILE A O 1
ATOM 4904 N N . LYS A 1 667 ? 22.317 9.980 -12.603 1.00 86.19 667 LYS A N 1
ATOM 4905 C CA . LYS A 1 667 ? 21.404 9.556 -13.667 1.00 86.19 667 LYS A CA 1
ATOM 4906 C C . LYS A 1 667 ? 22.172 9.136 -14.905 1.00 86.19 667 LYS A C 1
ATOM 4908 O O . LYS A 1 667 ? 23.259 9.648 -15.182 1.00 86.19 667 LYS A O 1
ATOM 4913 N N . GLN A 1 668 ? 21.598 8.209 -15.667 1.00 86.50 668 GLN A N 1
ATOM 4914 C CA . GLN A 1 668 ? 22.063 7.960 -17.025 1.00 86.50 668 GLN A CA 1
ATOM 4915 C C . GLN A 1 668 ? 21.683 9.169 -17.893 1.00 86.50 668 GLN A C 1
ATOM 4917 O O . GLN A 1 668 ? 20.532 9.594 -17.886 1.00 86.50 668 GLN A O 1
ATOM 4922 N N . ALA A 1 669 ? 22.646 9.712 -18.631 1.00 85.12 669 ALA A N 1
ATOM 4923 C CA . ALA A 1 669 ? 22.470 10.858 -19.527 1.00 85.12 669 ALA A CA 1
ATOM 4924 C C . ALA A 1 669 ? 22.359 10.441 -21.001 1.00 85.12 669 ALA A C 1
ATOM 4926 O O . ALA A 1 669 ? 21.817 11.168 -21.827 1.00 85.12 669 ALA A O 1
ATOM 4927 N N . GLY A 1 670 ? 22.891 9.265 -21.340 1.00 87.06 670 GLY A N 1
ATOM 4928 C CA . GLY A 1 670 ? 22.924 8.755 -22.704 1.00 87.06 670 GLY A CA 1
ATOM 4929 C C . GLY A 1 670 ? 23.973 7.663 -22.867 1.00 87.06 670 GLY A C 1
ATOM 4930 O O . GLY A 1 670 ? 24.180 6.856 -21.957 1.00 87.06 670 GLY A O 1
ATOM 4931 N N . TYR A 1 671 ? 24.630 7.653 -24.026 1.00 84.88 671 TYR A N 1
ATOM 4932 C CA . TYR A 1 671 ? 25.635 6.668 -24.421 1.00 84.88 671 TYR A CA 1
ATOM 4933 C C . TYR A 1 671 ? 26.825 7.353 -25.092 1.00 84.88 671 TYR A C 1
ATOM 4935 O O . TYR A 1 671 ? 26.665 8.379 -25.751 1.00 84.88 671 TYR A O 1
ATOM 4943 N N . GLU A 1 672 ? 28.004 6.756 -24.958 1.00 86.56 672 GLU A N 1
ATOM 4944 C CA . GLU A 1 672 ? 29.232 7.181 -25.626 1.00 86.56 672 GLU A CA 1
ATOM 4945 C C . GLU A 1 672 ? 29.985 5.971 -26.194 1.00 86.56 672 GLU A C 1
ATOM 4947 O O . GLU A 1 672 ? 29.896 4.863 -25.666 1.00 86.56 672 GLU A O 1
ATOM 4952 N N . VAL A 1 673 ? 30.765 6.180 -27.257 1.00 85.75 673 VAL A N 1
ATOM 4953 C CA . VAL A 1 673 ? 31.721 5.178 -27.751 1.00 85.75 673 VAL A CA 1
ATOM 4954 C C . VAL A 1 673 ? 33.082 5.479 -27.140 1.00 85.75 673 VAL A C 1
ATOM 4956 O O . VAL A 1 673 ? 33.735 6.459 -27.500 1.00 85.75 673 VAL A O 1
ATOM 4959 N N . ARG A 1 674 ? 33.529 4.630 -26.212 1.00 86.31 674 ARG A N 1
ATOM 4960 C CA . ARG A 1 674 ? 34.829 4.770 -25.548 1.00 86.31 674 ARG A CA 1
ATOM 4961 C C . ARG A 1 674 ? 35.879 3.948 -26.266 1.00 86.31 674 ARG A C 1
ATOM 4963 O O . ARG A 1 674 ? 35.656 2.779 -26.554 1.00 86.31 674 ARG A O 1
ATOM 4970 N N . THR A 1 675 ? 37.053 4.536 -26.472 1.00 90.31 675 THR A N 1
ATOM 4971 C CA . THR A 1 675 ? 38.252 3.783 -26.860 1.00 90.31 675 THR A CA 1
ATOM 4972 C C . THR A 1 675 ? 38.972 3.323 -25.594 1.00 90.31 675 THR A C 1
ATOM 4974 O O . THR A 1 675 ? 39.361 4.147 -24.769 1.00 90.31 675 THR A O 1
ATOM 4977 N N . VAL A 1 676 ? 39.125 2.013 -25.427 1.00 89.06 676 VAL A N 1
ATOM 4978 C CA . VAL A 1 676 ? 39.711 1.348 -24.260 1.00 89.06 676 VAL A CA 1
ATOM 4979 C C . VAL A 1 676 ? 40.776 0.336 -24.693 1.00 89.06 676 VAL A C 1
ATOM 4981 O O . VAL A 1 676 ? 40.864 -0.052 -25.859 1.00 89.06 676 VAL A O 1
ATOM 4984 N N . SER A 1 677 ? 41.590 -0.103 -23.737 1.00 90.38 677 SER A N 1
ATOM 4985 C CA . SER A 1 677 ? 42.521 -1.215 -23.937 1.00 90.38 677 SER A CA 1
ATOM 4986 C C . SER A 1 677 ? 41.884 -2.523 -23.472 1.00 90.38 677 SER A C 1
ATOM 4988 O O . SER A 1 677 ? 41.365 -2.597 -22.356 1.00 90.38 677 SER A O 1
ATOM 4990 N N . LEU A 1 678 ? 41.947 -3.556 -24.312 1.00 89.75 678 LEU A N 1
ATOM 4991 C CA . LEU A 1 678 ? 41.568 -4.927 -23.969 1.00 89.75 678 LEU A CA 1
ATOM 4992 C C . LEU A 1 678 ? 42.791 -5.686 -23.459 1.00 89.75 678 LEU A C 1
ATOM 4994 O O . LEU A 1 678 ? 43.778 -5.814 -24.178 1.00 89.75 678 LEU A O 1
ATOM 4998 N N . ASN A 1 679 ? 42.715 -6.237 -22.254 1.00 91.94 679 ASN A N 1
ATOM 4999 C CA . ASN A 1 679 ? 43.750 -7.099 -21.690 1.00 91.94 679 ASN A CA 1
ATOM 5000 C C . ASN A 1 679 ? 43.380 -8.565 -21.917 1.00 91.94 679 ASN A C 1
ATOM 5002 O O . ASN A 1 679 ? 42.376 -9.035 -21.385 1.00 91.94 679 ASN A O 1
ATOM 5006 N N . VAL A 1 680 ? 44.179 -9.286 -22.700 1.00 91.81 680 VAL A N 1
ATOM 5007 C CA . VAL A 1 680 ? 43.969 -10.710 -22.987 1.00 91.81 680 VAL A CA 1
ATOM 5008 C C . VAL A 1 680 ? 44.398 -11.538 -21.778 1.00 91.81 680 VAL A C 1
ATOM 5010 O O . VAL A 1 680 ? 45.550 -11.462 -21.341 1.00 91.81 680 VAL A O 1
ATOM 5013 N N . LEU A 1 681 ? 43.467 -12.324 -21.239 1.00 89.62 681 LEU A N 1
ATOM 5014 C CA . LEU A 1 681 ? 43.674 -13.125 -20.037 1.00 89.62 681 LEU A CA 1
ATOM 5015 C C . LEU A 1 681 ? 44.247 -14.501 -20.385 1.00 89.62 681 LEU A C 1
ATOM 5017 O O . LEU A 1 681 ? 43.835 -15.125 -21.358 1.00 89.62 681 LEU A O 1
ATOM 5021 N N . ASN A 1 682 ? 45.168 -14.995 -19.555 1.00 89.12 682 ASN A N 1
ATOM 5022 C CA . ASN A 1 682 ? 45.712 -16.343 -19.672 1.00 89.12 682 ASN A CA 1
ATOM 5023 C C . ASN A 1 682 ? 44.975 -17.298 -18.720 1.00 89.12 682 ASN A C 1
ATOM 5025 O O . ASN A 1 682 ? 45.105 -17.172 -17.504 1.00 89.12 682 ASN A O 1
ATOM 5029 N N . GLY A 1 683 ? 44.196 -18.223 -19.279 1.00 80.25 683 GLY A N 1
ATOM 5030 C CA . GLY A 1 683 ? 43.475 -19.261 -18.543 1.00 80.25 683 GLY A CA 1
ATOM 5031 C C . GLY A 1 683 ? 41.957 -19.209 -18.712 1.00 80.25 683 GLY A C 1
ATOM 5032 O O . GLY A 1 683 ? 41.404 -18.343 -19.391 1.00 80.25 683 GLY A O 1
ATOM 5033 N N . ALA A 1 684 ? 41.274 -20.163 -18.075 1.00 66.44 684 ALA A N 1
ATOM 5034 C CA . ALA A 1 684 ? 39.819 -20.186 -17.987 1.00 66.44 684 ALA A CA 1
ATOM 5035 C C . ALA A 1 684 ? 39.312 -18.900 -17.322 1.00 66.44 684 ALA A C 1
ATOM 5037 O O . ALA A 1 684 ? 39.805 -18.516 -16.263 1.00 66.44 684 ALA A O 1
ATOM 5038 N N . GLY A 1 685 ? 38.273 -18.274 -17.873 1.00 61.41 685 GLY A N 1
ATOM 5039 C CA . GLY A 1 685 ? 37.683 -17.053 -17.315 1.00 61.41 685 GLY A CA 1
ATOM 5040 C C . GLY A 1 685 ? 37.039 -17.184 -15.918 1.00 61.41 685 GLY A C 1
ATOM 5041 O O . GLY A 1 685 ? 36.518 -16.187 -15.418 1.00 61.41 685 GLY A O 1
ATOM 5042 N N . GLY A 1 686 ? 37.134 -18.361 -15.281 1.00 53.47 686 GLY A N 1
ATOM 5043 C CA . GLY A 1 686 ? 36.589 -18.732 -13.969 1.00 53.47 686 GLY A CA 1
ATOM 5044 C C . GLY A 1 686 ? 35.267 -19.502 -14.081 1.00 53.47 686 GLY A C 1
ATOM 5045 O O . GLY A 1 686 ? 34.336 -19.035 -14.729 1.00 53.47 686 GLY A O 1
ATOM 5046 N N . ALA A 1 687 ? 35.162 -20.680 -13.453 1.00 41.25 687 ALA A N 1
ATOM 5047 C CA . ALA A 1 687 ? 33.904 -21.426 -13.348 1.00 41.25 687 ALA A CA 1
ATOM 5048 C C . ALA A 1 687 ? 33.086 -20.898 -12.153 1.00 41.25 687 ALA A C 1
ATOM 5050 O O . ALA A 1 687 ? 33.552 -20.972 -11.019 1.00 41.25 687 ALA A O 1
ATOM 5051 N N . GLY A 1 688 ? 31.886 -20.362 -12.403 1.00 47.84 688 GLY A N 1
ATOM 5052 C CA . GLY A 1 688 ? 30.957 -19.893 -11.359 1.00 47.84 688 GLY A CA 1
ATOM 5053 C C . GLY A 1 688 ? 30.803 -18.372 -11.210 1.00 47.84 688 GLY A C 1
ATOM 5054 O O . GLY A 1 688 ? 30.016 -17.929 -10.379 1.00 47.84 688 GLY A O 1
ATOM 5055 N N . GLU A 1 689 ? 31.491 -17.555 -12.013 1.00 51.12 689 GLU A N 1
ATOM 5056 C CA . GLU A 1 689 ? 31.299 -16.098 -12.018 1.00 51.12 689 GLU A CA 1
ATOM 5057 C C . GLU A 1 689 ? 30.218 -15.692 -13.037 1.00 51.12 689 GLU A C 1
ATOM 5059 O O . GLU A 1 689 ? 30.292 -16.044 -14.212 1.00 51.12 689 GLU A O 1
ATOM 5064 N N . VAL A 1 690 ? 29.224 -14.916 -12.587 1.00 43.66 690 VAL A N 1
ATOM 5065 C CA . VAL A 1 690 ? 27.965 -14.521 -13.272 1.00 43.66 690 VAL A CA 1
ATOM 5066 C C . VAL A 1 690 ? 28.167 -13.660 -14.552 1.00 43.66 690 VAL A C 1
ATOM 5068 O O . VAL A 1 690 ? 27.250 -12.992 -15.009 1.00 43.66 690 VAL A O 1
ATOM 5071 N N . GLY A 1 691 ? 29.357 -13.633 -15.166 1.00 50.56 691 GLY A N 1
ATOM 5072 C CA . GLY A 1 691 ? 29.735 -12.627 -16.173 1.00 50.56 691 GLY A CA 1
ATOM 5073 C C . GLY A 1 691 ? 30.172 -13.117 -17.558 1.00 50.56 691 GLY A C 1
ATOM 5074 O O . GLY A 1 691 ? 30.156 -12.315 -18.487 1.00 50.56 691 GLY A O 1
ATOM 5075 N N . LEU A 1 692 ? 30.553 -14.385 -17.746 1.00 60.53 692 LEU A N 1
ATOM 5076 C CA . LEU A 1 692 ? 30.949 -14.885 -19.073 1.00 60.53 692 LEU A CA 1
ATOM 5077 C C . LEU A 1 692 ? 29.785 -15.628 -19.729 1.00 60.53 692 LEU A C 1
ATOM 5079 O O . LEU A 1 692 ? 29.690 -16.857 -19.683 1.00 60.53 692 LEU A O 1
ATOM 5083 N N . PHE A 1 693 ? 28.881 -14.833 -20.307 1.00 60.53 693 PHE A N 1
ATOM 5084 C CA . PHE A 1 693 ? 27.817 -15.298 -21.193 1.00 60.53 693 PHE A CA 1
ATOM 5085 C C . PHE A 1 693 ? 28.416 -16.059 -22.380 1.00 60.53 693 PHE A C 1
ATOM 5087 O O . PHE A 1 693 ? 29.458 -15.669 -22.904 1.00 60.53 693 PHE A O 1
ATOM 5094 N N . VAL A 1 694 ? 27.747 -17.131 -22.806 1.00 69.50 694 VAL A N 1
ATOM 5095 C CA . VAL A 1 694 ? 28.082 -17.840 -24.045 1.00 69.50 694 VAL A CA 1
ATOM 5096 C C . VAL A 1 694 ? 27.607 -16.968 -25.199 1.00 69.50 694 VAL A C 1
ATOM 5098 O O . VAL A 1 694 ? 26.396 -16.874 -25.401 1.00 69.50 694 VAL A O 1
ATOM 5101 N N . PRO A 1 695 ? 28.502 -16.272 -25.920 1.00 68.25 695 PRO A N 1
ATOM 5102 C CA . PRO A 1 695 ? 28.057 -15.335 -26.936 1.00 68.25 695 PRO A CA 1
ATOM 5103 C C . PRO A 1 695 ? 27.336 -16.087 -28.056 1.00 68.25 695 PRO A C 1
ATOM 5105 O O . PRO A 1 695 ? 27.649 -17.240 -28.334 1.00 68.25 695 PRO A O 1
ATOM 5108 N N . ALA A 1 696 ? 26.392 -15.445 -28.745 1.00 62.88 696 ALA A N 1
ATOM 5109 C CA . ALA A 1 696 ? 25.567 -16.142 -29.738 1.00 62.88 696 ALA A CA 1
ATOM 5110 C C . ALA A 1 696 ? 26.355 -16.648 -30.969 1.00 62.88 696 ALA A C 1
ATOM 5112 O O . ALA A 1 696 ? 25.838 -17.457 -31.737 1.00 62.88 696 ALA A O 1
ATOM 5113 N N . TRP A 1 697 ? 27.600 -16.196 -31.164 1.00 69.50 697 TRP A N 1
ATOM 5114 C CA . TRP A 1 697 ? 28.524 -16.730 -32.172 1.00 69.50 697 TRP A CA 1
ATOM 5115 C C . TRP A 1 697 ? 29.287 -17.985 -31.715 1.00 69.50 697 TRP A C 1
ATOM 5117 O O . TRP A 1 697 ? 29.917 -18.642 -32.550 1.00 69.50 697 TRP A O 1
ATOM 5127 N N . ALA A 1 698 ? 29.265 -18.311 -30.418 1.00 76.19 698 ALA A N 1
ATOM 5128 C CA . ALA A 1 698 ? 29.955 -19.468 -29.868 1.00 76.19 698 ALA A CA 1
ATOM 5129 C C . ALA A 1 698 ? 29.393 -20.767 -30.447 1.00 76.19 698 ALA A C 1
ATOM 5131 O O . ALA A 1 698 ? 28.186 -20.961 -30.565 1.00 76.19 698 ALA A O 1
ATOM 5132 N N . TRP A 1 699 ? 30.297 -21.677 -30.790 1.00 83.19 699 TRP A N 1
ATOM 5133 C CA . TRP A 1 699 ? 29.968 -23.024 -31.268 1.00 83.19 699 TRP A CA 1
ATOM 5134 C C . TRP A 1 699 ? 30.043 -24.084 -30.172 1.00 83.19 699 TRP A C 1
ATOM 5136 O O . TRP A 1 699 ? 29.876 -25.268 -30.452 1.00 83.19 699 TRP A O 1
ATOM 5146 N N . TRP A 1 700 ? 30.354 -23.672 -28.947 1.00 82.88 700 TRP A N 1
ATOM 5147 C CA . TRP A 1 700 ? 30.401 -24.527 -27.770 1.00 82.88 700 TRP A CA 1
ATOM 5148 C C . TRP A 1 700 ? 29.254 -24.165 -26.825 1.00 82.88 700 TRP A C 1
ATOM 5150 O O . TRP A 1 700 ? 28.718 -23.058 -26.866 1.00 82.88 700 TRP A O 1
ATOM 5160 N N . GLU A 1 701 ? 28.902 -25.102 -25.952 1.00 78.31 701 GLU A N 1
ATOM 5161 C CA . GLU A 1 701 ? 27.904 -24.897 -24.907 1.00 78.31 701 GLU A CA 1
ATOM 5162 C C . GLU A 1 701 ? 28.582 -24.563 -23.572 1.00 78.31 701 GLU A C 1
ATOM 5164 O O . GLU A 1 701 ? 29.658 -25.075 -23.256 1.00 78.31 701 GLU A O 1
ATOM 5169 N N . GLY A 1 702 ? 27.940 -23.713 -22.769 1.00 73.38 702 GLY A N 1
ATOM 5170 C CA . GLY A 1 702 ? 28.435 -23.319 -21.447 1.00 73.38 702 GLY A CA 1
ATOM 5171 C C . GLY A 1 702 ? 29.597 -22.314 -21.461 1.00 73.38 702 GLY A C 1
ATOM 5172 O O . GLY A 1 702 ? 30.102 -21.896 -22.504 1.00 73.38 702 GLY A O 1
ATOM 5173 N N . SER A 1 703 ? 29.997 -21.866 -20.269 1.00 75.31 703 SER A N 1
ATOM 5174 C CA . SER A 1 703 ? 31.047 -20.854 -20.105 1.00 75.31 703 SER A CA 1
ATOM 5175 C C . SER A 1 703 ? 32.390 -21.324 -20.667 1.00 75.31 703 SER A C 1
ATOM 5177 O O . SER A 1 703 ? 32.771 -22.483 -20.522 1.00 75.31 703 SER A O 1
ATOM 5179 N N . GLN A 1 704 ? 33.143 -20.400 -21.265 1.00 79.69 704 GLN A N 1
ATOM 5180 C CA . GLN A 1 704 ? 34.471 -20.684 -21.798 1.00 79.69 704 GLN A CA 1
ATOM 5181 C C . GLN A 1 704 ? 35.451 -21.083 -20.674 1.00 79.69 704 GLN A C 1
ATOM 5183 O O . GLN A 1 704 ? 35.812 -20.271 -19.820 1.00 79.69 704 GLN A O 1
ATOM 5188 N N . THR A 1 705 ? 35.915 -22.335 -20.697 1.00 79.31 705 THR A N 1
ATOM 5189 C CA . THR A 1 705 ? 36.800 -22.936 -19.677 1.00 79.31 705 THR A CA 1
ATOM 5190 C C . THR A 1 705 ? 38.284 -22.954 -20.060 1.00 79.31 705 THR A C 1
ATOM 5192 O O . THR A 1 705 ? 39.101 -23.510 -19.333 1.00 79.31 705 THR A O 1
ATOM 5195 N N . ALA A 1 706 ? 38.657 -22.350 -21.186 1.00 86.06 706 ALA A N 1
ATOM 5196 C CA . ALA A 1 706 ? 40.020 -22.341 -21.714 1.00 86.06 706 ALA A CA 1
ATOM 5197 C C . ALA A 1 706 ? 40.407 -20.928 -22.173 1.00 86.06 706 ALA A C 1
ATOM 5199 O O . ALA A 1 706 ? 39.533 -20.170 -22.600 1.00 86.06 706 ALA A O 1
ATOM 5200 N N . ALA A 1 707 ? 41.700 -20.586 -22.134 1.00 87.94 707 ALA A N 1
ATOM 5201 C CA . ALA A 1 707 ? 42.202 -19.300 -22.630 1.00 87.94 707 ALA A CA 1
ATOM 5202 C C . ALA A 1 707 ? 41.795 -19.054 -24.091 1.00 87.94 707 ALA A C 1
ATOM 5204 O O . ALA A 1 707 ? 41.413 -17.942 -24.460 1.00 87.94 707 ALA A O 1
ATOM 5205 N N . VAL A 1 708 ? 41.815 -20.124 -24.897 1.00 91.62 708 VAL A N 1
ATOM 5206 C CA . VAL A 1 708 ? 41.315 -20.126 -26.272 1.00 91.62 708 VAL A CA 1
ATOM 5207 C C . VAL A 1 708 ? 40.400 -21.316 -26.509 1.00 91.62 708 VAL A C 1
ATOM 5209 O O . VAL A 1 708 ? 40.765 -22.455 -26.212 1.00 91.62 708 VAL A O 1
ATOM 5212 N N . MET A 1 709 ? 39.252 -21.063 -27.128 1.00 91.25 709 MET A N 1
ATOM 5213 C CA . MET A 1 709 ? 38.512 -22.086 -27.869 1.00 91.25 709 MET A CA 1
ATOM 5214 C C . MET A 1 709 ? 38.634 -21.757 -29.352 1.00 91.25 709 MET A C 1
ATOM 5216 O O . MET A 1 709 ? 38.335 -20.641 -29.759 1.00 91.25 709 MET A O 1
ATOM 5220 N N . ALA A 1 710 ? 39.119 -22.692 -30.159 1.00 92.69 710 ALA A N 1
ATOM 5221 C CA . ALA A 1 710 ? 39.401 -22.478 -31.574 1.00 92.69 710 ALA A CA 1
ATOM 5222 C C . ALA A 1 710 ? 38.589 -23.440 -32.439 1.00 92.69 710 ALA A C 1
ATOM 5224 O O . ALA A 1 710 ? 38.420 -24.605 -32.073 1.00 92.69 710 ALA A O 1
ATOM 5225 N N . ARG A 1 711 ? 38.141 -22.967 -33.602 1.00 92.12 711 ARG A N 1
ATOM 5226 C CA . ARG A 1 711 ? 37.682 -23.800 -34.712 1.00 92.12 711 ARG A CA 1
ATOM 5227 C C . ARG A 1 711 ? 38.402 -23.409 -36.001 1.00 92.12 711 ARG A C 1
ATOM 5229 O O . ARG A 1 711 ? 38.596 -22.224 -36.259 1.00 92.12 711 ARG A O 1
ATOM 5236 N N . ALA A 1 712 ? 38.800 -24.389 -36.803 1.00 92.81 712 ALA A N 1
ATOM 5237 C CA . ALA A 1 712 ? 39.518 -24.171 -38.059 1.00 92.81 712 ALA A CA 1
ATOM 5238 C C . ALA A 1 712 ? 39.195 -25.252 -39.102 1.00 92.81 712 ALA A C 1
ATOM 5240 O O . ALA A 1 712 ? 38.729 -26.338 -38.748 1.00 92.81 712 ALA A O 1
ATOM 5241 N N . ALA A 1 713 ? 39.468 -24.972 -40.382 1.00 91.12 713 ALA A N 1
ATOM 5242 C CA . ALA A 1 713 ? 39.489 -25.991 -41.431 1.00 91.12 713 ALA A CA 1
ATOM 5243 C C . ALA A 1 713 ? 40.926 -26.478 -41.681 1.00 91.12 713 ALA A C 1
ATOM 5245 O O . ALA A 1 713 ? 41.835 -25.678 -41.910 1.00 91.12 713 ALA A O 1
ATOM 5246 N N . GLY A 1 714 ? 41.119 -27.795 -41.644 1.00 87.81 714 GLY A N 1
ATOM 5247 C CA . GLY A 1 714 ? 42.391 -28.481 -41.861 1.00 87.81 714 GLY A CA 1
ATOM 5248 C C . GLY A 1 714 ? 42.541 -29.031 -43.284 1.00 87.81 714 GLY A C 1
ATOM 5249 O O . GLY A 1 714 ? 42.329 -28.329 -44.273 1.00 87.81 714 GLY A O 1
ATOM 5250 N N . ALA A 1 715 ? 42.945 -30.298 -43.398 1.00 87.69 715 ALA A N 1
ATOM 5251 C CA . ALA A 1 715 ? 43.175 -30.962 -44.683 1.00 87.69 715 ALA A CA 1
ATOM 5252 C C . ALA A 1 715 ? 41.884 -31.160 -45.499 1.00 87.69 715 ALA A C 1
ATOM 5254 O O . ALA A 1 715 ? 40.803 -31.308 -44.936 1.00 87.69 715 ALA A O 1
ATOM 5255 N N . ASP A 1 716 ? 42.004 -31.197 -46.825 1.00 88.81 716 ASP A N 1
ATOM 5256 C CA . ASP A 1 716 ? 40.893 -31.502 -47.733 1.00 88.81 716 ASP A CA 1
ATOM 5257 C C . ASP A 1 716 ? 40.440 -32.964 -47.521 1.00 88.81 716 ASP A C 1
ATOM 5259 O O . ASP A 1 716 ? 41.281 -33.852 -47.374 1.00 88.81 716 ASP A O 1
ATOM 5263 N N . VAL A 1 717 ? 39.127 -33.221 -47.498 1.00 86.62 717 VAL A N 1
ATOM 5264 C CA . VAL A 1 717 ? 38.556 -34.552 -47.191 1.00 86.62 717 VAL A CA 1
ATOM 5265 C C . VAL A 1 717 ? 37.820 -35.157 -48.384 1.00 86.62 717 VAL A C 1
ATOM 5267 O O . VAL A 1 717 ? 38.009 -36.332 -48.685 1.00 86.62 717 VAL A O 1
ATOM 5270 N N . ALA A 1 718 ? 36.985 -34.375 -49.071 1.00 85.56 718 ALA A N 1
ATOM 5271 C CA . ALA A 1 718 ? 36.199 -34.839 -50.214 1.00 85.56 718 ALA A CA 1
ATOM 5272 C C . ALA A 1 718 ? 35.912 -33.682 -51.176 1.00 85.56 718 ALA A C 1
ATOM 5274 O O . ALA A 1 718 ? 35.716 -32.548 -50.737 1.00 85.56 718 ALA A O 1
ATOM 5275 N N . ALA A 1 719 ? 35.871 -33.975 -52.477 1.00 85.94 719 ALA A N 1
ATOM 5276 C CA . ALA A 1 719 ? 35.579 -33.002 -53.527 1.00 85.94 719 ALA A CA 1
ATOM 5277 C C . ALA A 1 719 ? 34.189 -33.231 -54.146 1.00 85.94 719 ALA A C 1
ATOM 5279 O O . ALA A 1 719 ? 33.684 -34.358 -54.138 1.00 85.94 719 ALA A O 1
ATOM 5280 N N . GLY A 1 720 ? 33.584 -32.172 -54.686 1.00 80.81 720 GLY A N 1
ATOM 5281 C CA . GLY A 1 720 ? 32.369 -32.239 -55.505 1.00 80.81 720 GLY A CA 1
ATOM 5282 C C . GLY A 1 720 ? 31.095 -32.676 -54.771 1.00 80.81 720 GLY A C 1
ATOM 5283 O O . GLY A 1 720 ? 30.233 -33.307 -55.382 1.00 80.81 720 GLY A O 1
ATOM 5284 N N . GLN A 1 721 ? 30.959 -32.377 -53.476 1.00 88.50 721 GLN A N 1
ATOM 5285 C CA . GLN A 1 721 ? 29.724 -32.654 -52.736 1.00 88.50 721 GLN A CA 1
ATOM 5286 C C . GLN A 1 721 ? 28.601 -31.723 -53.206 1.00 88.50 721 GLN A C 1
ATOM 5288 O O . GLN A 1 721 ? 28.842 -30.549 -53.496 1.00 88.50 721 GLN A O 1
ATOM 5293 N N . SER A 1 722 ? 27.368 -32.233 -53.258 1.00 89.25 722 SER A N 1
ATOM 5294 C CA . SER A 1 722 ? 26.194 -31.445 -53.633 1.00 89.25 722 SER A CA 1
ATOM 5295 C C . SER A 1 722 ? 25.129 -31.478 -52.543 1.00 89.25 722 SER A C 1
ATOM 5297 O O . SER A 1 722 ? 24.772 -32.542 -52.042 1.00 89.25 722 SER A O 1
ATOM 5299 N N . PHE A 1 723 ? 24.617 -30.301 -52.190 1.00 89.50 723 PHE A N 1
ATOM 5300 C CA . PHE A 1 723 ? 23.560 -30.108 -51.201 1.00 89.50 723 PHE A CA 1
ATOM 5301 C C . PHE A 1 723 ? 22.489 -29.183 -51.764 1.00 89.50 723 PHE A C 1
ATOM 5303 O O . PHE A 1 723 ? 22.760 -28.365 -52.637 1.00 89.50 723 PHE A O 1
ATOM 5310 N N . THR A 1 724 ? 21.279 -29.250 -51.225 1.00 93.19 724 THR A N 1
ATOM 5311 C CA . THR A 1 724 ? 20.208 -28.314 -51.580 1.00 93.19 724 THR A CA 1
ATOM 5312 C C . THR A 1 724 ? 19.601 -27.710 -50.330 1.00 93.19 724 THR A C 1
ATOM 5314 O O . THR A 1 724 ? 19.406 -28.414 -49.339 1.00 93.19 724 THR A O 1
ATOM 5317 N N . PHE A 1 725 ? 19.238 -26.432 -50.387 1.00 94.31 725 PHE A N 1
ATOM 5318 C CA . PHE A 1 725 ? 18.388 -25.810 -49.377 1.00 94.31 725 PHE A CA 1
ATOM 5319 C C . PHE A 1 725 ? 17.285 -24.990 -50.036 1.00 94.31 725 PHE A C 1
ATOM 5321 O O . PHE A 1 725 ? 17.436 -24.489 -51.150 1.00 94.31 725 PHE A O 1
ATOM 5328 N N . THR A 1 726 ? 16.177 -24.834 -49.323 1.00 94.62 726 THR A N 1
ATOM 5329 C CA . THR A 1 726 ? 15.038 -24.040 -49.781 1.00 94.62 726 THR A CA 1
ATOM 5330 C C . THR A 1 726 ? 15.071 -22.657 -49.139 1.00 94.62 726 THR A C 1
ATOM 5332 O O . THR A 1 726 ? 15.334 -22.511 -47.939 1.00 94.62 726 THR A O 1
ATOM 5335 N N . VAL A 1 727 ? 14.784 -21.624 -49.930 1.00 94.56 727 VAL A N 1
ATOM 5336 C CA . VAL A 1 727 ? 14.548 -20.260 -49.441 1.00 94.56 727 VAL A CA 1
ATOM 5337 C C . VAL A 1 727 ? 13.078 -20.144 -49.022 1.00 94.56 727 VAL A C 1
ATOM 5339 O O . VAL A 1 727 ? 12.248 -19.590 -49.732 1.00 94.56 727 VAL A O 1
ATOM 5342 N N . ASP A 1 728 ? 12.737 -20.748 -47.884 1.00 92.56 728 ASP A N 1
ATOM 5343 C CA . ASP A 1 728 ? 11.397 -20.774 -47.267 1.00 92.56 728 ASP A CA 1
ATOM 5344 C C . ASP A 1 728 ? 11.229 -19.738 -46.141 1.00 92.56 728 ASP A C 1
ATOM 5346 O O . ASP A 1 728 ? 10.116 -19.401 -45.745 1.00 92.56 728 ASP A O 1
ATOM 5350 N N . ARG A 1 729 ? 12.350 -19.219 -45.636 1.00 93.44 729 ARG A N 1
ATOM 5351 C CA . ARG A 1 729 ? 12.415 -18.201 -44.589 1.00 93.44 729 ARG A CA 1
ATOM 5352 C C . ARG A 1 729 ? 13.617 -17.290 -44.794 1.00 93.44 729 ARG A C 1
ATOM 5354 O O . ARG A 1 729 ? 14.655 -17.724 -45.294 1.00 93.44 729 ARG A O 1
ATOM 5361 N N . LEU A 1 730 ? 13.506 -16.057 -44.336 1.00 93.50 730 LEU A N 1
ATOM 5362 C CA . LEU A 1 730 ? 14.589 -15.088 -44.278 1.00 93.50 730 LEU A CA 1
ATOM 5363 C C . LEU A 1 730 ? 14.728 -14.578 -42.847 1.00 93.50 730 LEU A C 1
ATOM 5365 O O . LEU A 1 730 ? 13.758 -14.505 -42.103 1.00 93.50 730 LEU A O 1
ATOM 5369 N N . THR A 1 731 ? 15.934 -14.197 -42.464 1.00 89.44 731 THR A N 1
ATOM 5370 C CA . THR A 1 731 ? 16.231 -13.574 -41.179 1.00 89.44 731 THR A CA 1
ATOM 5371 C C . THR A 1 731 ? 16.687 -12.141 -41.395 1.00 89.44 731 THR A C 1
ATOM 5373 O O . THR A 1 731 ? 17.501 -11.869 -42.277 1.00 89.44 731 THR A O 1
ATOM 5376 N N . LEU A 1 732 ? 16.176 -11.232 -40.573 1.00 87.12 732 LEU A N 1
ATOM 5377 C CA . LEU A 1 732 ? 16.561 -9.828 -40.502 1.00 87.12 732 LEU A CA 1
ATOM 5378 C C . LEU A 1 732 ? 17.020 -9.500 -39.081 1.00 87.12 732 LEU A C 1
ATOM 5380 O O . LEU A 1 732 ? 16.469 -10.006 -38.104 1.00 87.12 732 LEU A O 1
ATOM 5384 N N . ARG A 1 733 ? 18.025 -8.631 -38.966 1.00 79.94 733 ARG A N 1
ATOM 5385 C CA . ARG A 1 733 ? 18.512 -8.113 -37.684 1.00 79.94 733 ARG A CA 1
ATOM 5386 C C . ARG A 1 733 ? 18.337 -6.591 -37.672 1.00 79.94 733 ARG A C 1
ATOM 5388 O O . ARG A 1 733 ? 19.005 -5.920 -38.456 1.00 79.94 733 ARG A O 1
ATOM 5395 N N . PRO A 1 734 ? 17.422 -6.053 -36.848 1.00 73.31 734 PRO A N 1
ATOM 5396 C CA . PRO A 1 734 ? 17.041 -4.643 -36.902 1.00 73.31 734 PRO A CA 1
ATOM 5397 C C . PRO A 1 734 ? 18.103 -3.682 -36.353 1.00 73.31 734 PRO A C 1
ATOM 5399 O O . PRO A 1 734 ? 18.123 -2.515 -36.729 1.00 73.31 734 PRO A O 1
ATOM 5402 N N . ALA A 1 735 ? 19.023 -4.165 -35.517 1.00 67.94 735 ALA A N 1
ATOM 5403 C CA . ALA A 1 735 ? 20.290 -3.490 -35.249 1.00 67.94 735 ALA A CA 1
ATOM 5404 C C . ALA A 1 735 ? 21.355 -4.100 -36.175 1.00 67.94 735 ALA A C 1
ATOM 5406 O O . ALA A 1 735 ? 21.471 -5.327 -36.239 1.00 67.94 735 ALA A O 1
ATOM 5407 N N . GLY A 1 736 ? 22.108 -3.258 -36.902 1.00 54.88 736 GLY A N 1
ATOM 5408 C CA . GLY A 1 736 ? 22.989 -3.643 -38.023 1.00 54.88 736 GLY A CA 1
ATOM 5409 C C . GLY A 1 736 ? 23.937 -4.811 -37.750 1.00 54.88 736 GLY A C 1
ATOM 5410 O O . GLY A 1 736 ? 24.271 -5.576 -38.653 1.00 54.88 736 GLY A O 1
ATOM 5411 N N . ARG A 1 737 ? 24.284 -4.993 -36.482 1.00 53.34 737 ARG A N 1
ATOM 5412 C CA . ARG A 1 737 ? 24.738 -6.228 -35.860 1.00 53.34 737 ARG A CA 1
ATOM 5413 C C . ARG A 1 737 ? 24.701 -5.935 -34.368 1.00 53.34 737 ARG A C 1
ATOM 5415 O O . ARG A 1 737 ? 25.462 -5.088 -33.915 1.00 53.34 737 ARG A O 1
ATOM 5422 N N . THR A 1 738 ? 23.786 -6.537 -33.616 1.00 42.41 738 THR A N 1
ATOM 5423 C CA . THR A 1 738 ? 23.832 -6.413 -32.156 1.00 42.41 738 THR A CA 1
ATOM 5424 C C . THR A 1 738 ? 25.158 -7.001 -31.686 1.00 42.41 738 THR A C 1
ATOM 5426 O O . THR A 1 738 ? 25.509 -8.102 -32.114 1.00 42.41 738 THR A O 1
ATOM 5429 N N . VAL A 1 739 ? 25.870 -6.258 -30.837 1.00 42.38 739 VAL A N 1
ATOM 5430 C CA . VAL A 1 739 ? 26.869 -6.784 -29.902 1.00 42.38 739 VAL A CA 1
ATOM 5431 C C . VAL A 1 739 ? 26.321 -8.120 -29.395 1.00 42.38 739 VAL A C 1
ATOM 5433 O O . VAL A 1 739 ? 25.193 -8.169 -28.889 1.00 42.38 739 VAL A O 1
ATOM 5436 N N . ASP A 1 740 ? 27.011 -9.226 -29.663 1.00 41.97 740 ASP A N 1
ATOM 5437 C CA . ASP A 1 740 ? 26.601 -10.523 -29.131 1.00 41.97 740 ASP A CA 1
ATOM 5438 C C . ASP A 1 740 ? 26.727 -10.420 -27.596 1.00 41.97 740 ASP A C 1
ATOM 5440 O O . ASP A 1 740 ? 27.819 -10.563 -27.055 1.00 41.97 740 ASP A O 1
ATOM 5444 N N . ALA A 1 741 ? 25.595 -10.105 -26.942 1.00 41.94 741 ALA A N 1
ATOM 5445 C CA . ALA A 1 741 ? 25.446 -9.455 -25.627 1.00 41.94 741 ALA A CA 1
ATOM 5446 C C . ALA A 1 741 ? 25.930 -7.992 -25.620 1.00 41.94 741 ALA A C 1
ATOM 5448 O O . ALA A 1 741 ? 26.926 -7.693 -26.251 1.00 41.94 741 ALA A O 1
ATOM 5449 N N . GLY A 1 742 ? 25.272 -7.063 -24.905 1.00 47.94 742 GLY A N 1
ATOM 5450 C CA . GLY A 1 742 ? 25.858 -5.732 -24.648 1.00 47.94 742 GLY A CA 1
ATOM 5451 C C . GLY A 1 742 ? 27.269 -5.854 -24.045 1.00 47.94 742 GLY A C 1
ATOM 5452 O O . GLY A 1 742 ? 27.691 -6.973 -23.749 1.00 47.94 742 GLY A O 1
ATOM 5453 N N . PRO A 1 743 ? 28.011 -4.750 -23.819 1.00 53.00 743 PRO A N 1
ATOM 5454 C CA . PRO A 1 743 ? 29.285 -4.807 -23.099 1.00 53.00 743 PRO A CA 1
ATOM 5455 C C . PRO A 1 743 ? 29.103 -5.734 -21.900 1.00 53.00 743 PRO A C 1
ATOM 5457 O O . PRO A 1 743 ? 28.235 -5.427 -21.084 1.00 53.00 743 PRO A O 1
ATOM 5460 N N . ALA A 1 744 ? 29.761 -6.909 -21.896 1.00 54.34 744 ALA A N 1
ATOM 5461 C CA . ALA A 1 744 ? 29.456 -8.007 -20.974 1.00 54.34 744 ALA A CA 1
ATOM 5462 C C . ALA A 1 744 ? 29.216 -7.418 -19.578 1.00 54.34 744 ALA A C 1
ATOM 5464 O O . ALA A 1 744 ? 30.135 -6.852 -19.003 1.00 54.34 744 ALA A O 1
ATOM 5465 N N . GLY A 1 745 ? 27.959 -7.372 -19.122 1.00 58.25 745 GLY A N 1
ATOM 5466 C CA . GLY A 1 745 ? 27.566 -6.513 -17.997 1.00 58.25 745 GLY A CA 1
ATOM 5467 C C . GLY A 1 745 ? 26.306 -5.658 -18.184 1.00 58.25 745 GLY A C 1
ATOM 5468 O O . GLY A 1 745 ? 25.724 -5.316 -17.162 1.00 58.25 745 GLY A O 1
ATOM 5469 N N . TYR A 1 746 ? 25.844 -5.360 -19.409 1.00 72.19 746 TYR A N 1
ATOM 5470 C CA . TYR A 1 746 ? 24.564 -4.663 -19.658 1.00 72.19 746 TYR A CA 1
ATOM 5471 C C . TYR A 1 746 ? 23.585 -5.467 -20.520 1.00 72.19 746 TYR A C 1
ATOM 5473 O O . TYR A 1 746 ? 23.954 -6.013 -21.561 1.00 72.19 746 TYR A O 1
ATOM 5481 N N . SER A 1 747 ? 22.315 -5.490 -20.107 1.00 71.19 747 SER A N 1
ATOM 5482 C CA . SER A 1 747 ? 21.245 -6.251 -20.763 1.00 71.19 747 SER A CA 1
ATOM 5483 C C . SER A 1 747 ? 20.321 -5.327 -21.565 1.00 71.19 747 SER A C 1
ATOM 5485 O O . SER A 1 747 ? 19.583 -4.533 -20.981 1.00 71.19 747 SER A O 1
ATOM 5487 N N . TYR A 1 748 ? 20.325 -5.452 -22.900 1.00 77.75 748 TYR A N 1
ATOM 5488 C CA . TYR A 1 748 ? 19.473 -4.671 -23.811 1.00 77.75 748 TYR A CA 1
ATOM 5489 C C . TYR A 1 748 ? 18.473 -5.544 -24.572 1.00 77.75 748 TYR A C 1
ATOM 5491 O O . TYR A 1 748 ? 18.786 -6.660 -24.989 1.00 77.75 748 TYR A O 1
ATOM 5499 N N . LEU A 1 749 ? 17.291 -4.986 -24.819 1.00 81.31 749 LEU A N 1
ATOM 5500 C CA . LEU A 1 749 ? 16.228 -5.558 -25.638 1.00 81.31 749 LEU A CA 1
ATOM 5501 C C . LEU A 1 749 ? 15.966 -4.643 -26.839 1.00 81.31 749 LEU A C 1
ATOM 5503 O O . LEU A 1 749 ? 16.056 -3.418 -26.727 1.00 81.31 749 LEU A O 1
ATOM 5507 N N . VAL A 1 750 ? 15.636 -5.236 -27.983 1.00 84.88 750 VAL A N 1
ATOM 5508 C CA . VAL A 1 750 ? 15.249 -4.525 -29.204 1.00 84.88 750 VAL A CA 1
ATOM 5509 C C . VAL A 1 750 ? 13.765 -4.776 -29.466 1.00 84.88 750 VAL A C 1
ATOM 5511 O O . VAL A 1 750 ? 13.276 -5.886 -29.293 1.00 84.88 750 VAL A O 1
ATOM 5514 N N . TYR A 1 751 ? 13.038 -3.743 -29.879 1.00 88.12 751 TYR A N 1
ATOM 5515 C CA . TYR A 1 751 ? 11.599 -3.768 -30.129 1.00 88.12 751 TYR A CA 1
ATOM 5516 C C . TYR A 1 751 ? 11.322 -3.278 -31.554 1.00 88.12 751 TYR A C 1
ATOM 5518 O O . TYR A 1 751 ? 11.077 -2.082 -31.758 1.00 88.12 751 TYR A O 1
ATOM 5526 N N . PRO A 1 752 ? 11.391 -4.168 -32.557 1.00 89.69 752 PRO A N 1
ATOM 5527 C CA . PRO A 1 752 ? 11.104 -3.818 -33.942 1.00 89.69 752 PRO A CA 1
ATOM 5528 C C . PRO A 1 752 ? 9.626 -3.461 -34.102 1.00 89.69 752 PRO A C 1
ATOM 5530 O O . PRO A 1 752 ? 8.775 -4.117 -33.508 1.00 89.69 752 PRO A O 1
ATOM 5533 N N . GLN A 1 753 ? 9.333 -2.419 -34.878 1.00 90.81 753 GLN A N 1
ATOM 5534 C CA . GLN A 1 753 ? 7.973 -1.923 -35.107 1.00 90.81 753 GLN A CA 1
ATOM 5535 C C . GLN A 1 753 ? 7.532 -2.170 -36.545 1.00 90.81 753 GLN A C 1
ATOM 5537 O O . GLN A 1 753 ? 6.539 -2.854 -36.778 1.00 90.81 753 GLN A O 1
ATOM 5542 N N . GLU A 1 754 ? 8.281 -1.659 -37.520 1.00 91.56 754 GLU A N 1
ATOM 5543 C CA . GLU A 1 754 ? 7.939 -1.811 -38.933 1.00 91.56 754 GLU A CA 1
ATOM 5544 C C . GLU A 1 754 ? 9.163 -1.748 -39.845 1.00 91.56 754 GLU A C 1
ATOM 5546 O O . GLU A 1 754 ? 10.219 -1.251 -39.457 1.00 91.56 754 GLU A O 1
ATOM 5551 N N . PHE A 1 755 ? 9.024 -2.293 -41.052 1.00 92.06 755 PHE A N 1
ATOM 5552 C CA . PHE A 1 755 ? 9.971 -2.142 -42.158 1.00 92.06 755 PHE A CA 1
ATOM 5553 C C . PHE A 1 755 ? 9.273 -2.432 -43.494 1.00 92.06 755 PHE A C 1
ATOM 5555 O O . PHE A 1 755 ? 8.148 -2.928 -43.532 1.00 92.06 755 PHE A O 1
ATOM 5562 N N . THR A 1 756 ? 9.938 -2.143 -44.610 1.00 92.12 756 THR A N 1
ATOM 5563 C CA . THR A 1 756 ? 9.445 -2.438 -45.963 1.00 92.12 756 THR A CA 1
ATOM 5564 C C . THR A 1 756 ? 10.467 -3.280 -46.726 1.00 92.12 756 THR A C 1
ATOM 5566 O O . THR A 1 756 ? 11.663 -3.008 -46.653 1.00 92.12 756 THR A O 1
ATOM 5569 N N . LEU A 1 757 ? 10.010 -4.293 -47.471 1.00 92.31 757 LEU A N 1
ATOM 5570 C CA . LEU A 1 757 ? 10.815 -5.014 -48.467 1.00 92.31 757 LEU A CA 1
ATOM 5571 C C . LEU A 1 757 ? 10.184 -4.821 -49.847 1.00 92.31 757 LEU A C 1
ATOM 5573 O O . LEU A 1 757 ? 9.050 -5.242 -50.091 1.00 92.31 757 LEU A O 1
ATOM 5577 N N . GLY A 1 758 ? 10.912 -4.167 -50.755 1.00 89.75 758 GLY A N 1
ATOM 5578 C CA . GLY A 1 758 ? 10.336 -3.696 -52.015 1.00 89.75 758 GLY A CA 1
ATOM 5579 C C . GLY A 1 758 ? 9.220 -2.679 -51.757 1.00 89.75 758 GLY A C 1
ATOM 5580 O O . GLY A 1 758 ? 9.475 -1.631 -51.173 1.00 89.75 758 GLY A O 1
ATOM 5581 N N . ALA A 1 759 ? 7.995 -3.000 -52.180 1.00 89.56 759 ALA A N 1
ATOM 5582 C CA . ALA A 1 759 ? 6.796 -2.202 -51.902 1.00 89.56 759 ALA A CA 1
ATOM 5583 C C . ALA A 1 759 ? 5.924 -2.775 -50.765 1.00 89.56 759 ALA A C 1
ATOM 5585 O O . ALA A 1 759 ? 4.956 -2.132 -50.367 1.00 89.56 759 ALA A O 1
ATOM 5586 N N . ALA A 1 760 ? 6.247 -3.972 -50.256 1.00 93.25 760 ALA A N 1
ATOM 5587 C CA . ALA A 1 760 ? 5.459 -4.640 -49.226 1.00 93.25 760 ALA A CA 1
ATOM 5588 C C . ALA A 1 760 ? 5.880 -4.172 -47.829 1.00 93.25 760 ALA A C 1
ATOM 5590 O O . ALA A 1 760 ? 7.066 -4.214 -47.483 1.00 93.25 760 ALA A O 1
ATOM 5591 N N . ARG A 1 761 ? 4.908 -3.758 -47.018 1.00 92.12 761 ARG A N 1
ATOM 5592 C CA . ARG A 1 761 ? 5.117 -3.275 -45.648 1.00 92.12 761 ARG A CA 1
ATOM 5593 C C . ARG A 1 761 ? 4.967 -4.416 -44.656 1.00 92.12 761 ARG A C 1
ATOM 5595 O O . ARG A 1 761 ? 4.056 -5.222 -44.778 1.00 92.12 761 ARG A O 1
ATOM 5602 N N . TYR A 1 762 ? 5.799 -4.435 -43.628 1.00 93.75 762 TYR A N 1
ATOM 5603 C CA . TYR A 1 762 ? 5.750 -5.404 -42.542 1.00 93.75 762 TYR A CA 1
ATOM 5604 C C . TYR A 1 762 ? 5.623 -4.663 -41.221 1.00 93.75 762 TYR A C 1
ATOM 5606 O O . TYR A 1 762 ? 6.366 -3.715 -40.970 1.00 93.75 762 TYR A O 1
ATOM 5614 N N . VAL A 1 763 ? 4.688 -5.098 -40.383 1.00 92.31 763 VAL A N 1
ATOM 5615 C CA . VAL A 1 763 ? 4.459 -4.522 -39.059 1.00 92.31 763 VAL A CA 1
ATOM 5616 C C . VAL A 1 763 ? 4.460 -5.624 -38.014 1.00 92.31 763 VAL A C 1
ATOM 5618 O O . VAL A 1 763 ? 3.899 -6.703 -38.222 1.00 92.31 763 VAL A O 1
ATOM 5621 N N . VAL A 1 764 ? 5.115 -5.350 -36.894 1.00 90.06 764 VAL A N 1
ATOM 5622 C CA . VAL A 1 764 ? 5.197 -6.256 -35.755 1.00 90.06 764 VAL A CA 1
ATOM 5623 C C . VAL A 1 764 ? 3.995 -6.026 -34.845 1.00 90.06 764 VAL A C 1
ATOM 5625 O O . VAL A 1 764 ? 3.729 -4.907 -34.413 1.00 90.06 764 VAL A O 1
ATOM 5628 N N . ARG A 1 765 ? 3.274 -7.102 -34.531 1.00 86.00 765 ARG A N 1
ATOM 5629 C CA . ARG A 1 765 ? 2.186 -7.125 -33.549 1.00 86.00 765 ARG A CA 1
ATOM 5630 C C . ARG A 1 765 ? 2.553 -8.120 -32.457 1.00 86.00 765 ARG A C 1
ATOM 5632 O O . ARG A 1 765 ? 2.468 -9.331 -32.658 1.00 86.00 765 ARG A O 1
ATOM 5639 N N . ALA A 1 766 ? 2.997 -7.602 -31.313 1.00 81.56 766 ALA A N 1
ATOM 5640 C CA . ALA A 1 766 ? 3.644 -8.385 -30.260 1.00 81.56 766 ALA A CA 1
ATOM 5641 C C . ALA A 1 766 ? 4.853 -9.177 -30.799 1.00 81.56 766 ALA A C 1
ATOM 5643 O O . ALA A 1 766 ? 5.905 -8.589 -31.033 1.00 81.56 766 ALA A O 1
ATOM 5644 N N . THR A 1 767 ? 4.714 -10.486 -31.014 1.00 85.00 767 THR A N 1
ATOM 5645 C CA . THR A 1 767 ? 5.765 -11.351 -31.582 1.00 85.00 767 THR A CA 1
ATOM 5646 C C . THR A 1 767 ? 5.471 -11.803 -33.013 1.00 85.00 767 THR A C 1
ATOM 5648 O O . THR A 1 767 ? 6.322 -12.440 -33.630 1.00 85.00 767 THR A O 1
ATOM 5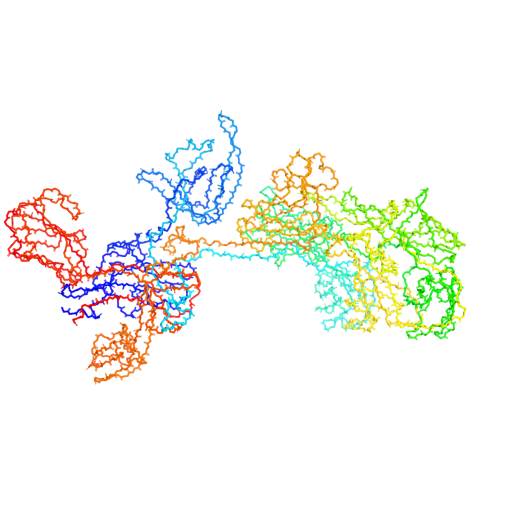651 N N . ALA A 1 768 ? 4.294 -11.484 -33.561 1.00 90.62 768 ALA A N 1
ATOM 5652 C CA . ALA A 1 768 ? 3.905 -11.849 -34.918 1.00 90.62 768 ALA A CA 1
ATOM 5653 C C . ALA A 1 768 ? 4.291 -10.755 -35.919 1.00 90.62 768 ALA A C 1
ATOM 5655 O O . ALA A 1 768 ? 4.172 -9.562 -35.636 1.00 90.62 768 ALA A O 1
ATOM 5656 N N . LEU A 1 769 ? 4.712 -11.164 -37.114 1.00 93.56 769 LEU A N 1
ATOM 5657 C CA . LEU A 1 769 ? 4.971 -10.270 -38.235 1.00 93.56 769 LEU A CA 1
ATOM 5658 C C . LEU A 1 769 ? 3.812 -10.344 -39.229 1.00 93.56 769 LEU A C 1
ATOM 5660 O O . LEU A 1 769 ? 3.470 -11.424 -39.716 1.00 93.56 769 LEU A O 1
ATOM 5664 N N . VAL A 1 770 ? 3.229 -9.195 -39.557 1.00 94.12 770 VAL A N 1
ATOM 5665 C CA . VAL A 1 770 ? 2.113 -9.078 -40.501 1.00 94.12 770 VAL A CA 1
ATOM 5666 C C . VAL A 1 770 ? 2.545 -8.243 -41.701 1.00 94.12 770 VAL A C 1
ATOM 5668 O O . VAL A 1 770 ? 3.060 -7.139 -41.534 1.00 94.12 770 VAL A O 1
ATOM 5671 N N . ARG A 1 771 ? 2.322 -8.760 -42.912 1.00 94.69 771 ARG A N 1
ATOM 5672 C CA . ARG A 1 771 ? 2.588 -8.073 -44.178 1.00 94.69 771 ARG A CA 1
ATOM 5673 C C . ARG A 1 771 ? 1.334 -7.384 -44.714 1.00 94.69 771 ARG A C 1
ATOM 5675 O O . ARG A 1 771 ? 0.253 -7.967 -44.704 1.00 94.69 771 ARG A O 1
ATOM 5682 N N . ASP A 1 772 ? 1.519 -6.170 -45.216 1.00 92.62 772 ASP A N 1
ATOM 5683 C CA . ASP A 1 772 ? 0.532 -5.306 -45.864 1.00 92.62 772 ASP A CA 1
ATOM 5684 C C . ASP A 1 772 ? -0.784 -5.177 -45.076 1.00 92.62 772 ASP A C 1
ATOM 5686 O O . ASP A 1 772 ? -1.852 -5.497 -45.601 1.00 92.62 772 ASP A O 1
ATOM 5690 N N . PRO A 1 773 ? -0.740 -4.712 -43.808 1.00 91.94 773 PRO A N 1
ATOM 5691 C CA . PRO A 1 773 ? -1.955 -4.498 -43.035 1.00 91.94 773 PRO A CA 1
ATOM 5692 C C . PRO A 1 773 ? -2.846 -3.440 -43.699 1.00 91.94 773 PRO A C 1
ATOM 5694 O O . PRO A 1 773 ? -2.403 -2.323 -44.006 1.00 91.94 773 PRO A O 1
ATOM 5697 N N . LEU A 1 774 ? -4.115 -3.794 -43.893 1.00 91.81 774 LEU A N 1
ATOM 5698 C CA . LEU A 1 774 ? -5.136 -2.943 -44.485 1.00 91.81 774 LEU A CA 1
ATOM 5699 C C . LEU A 1 774 ? -5.413 -1.736 -43.582 1.00 91.81 774 LEU A C 1
ATOM 5701 O O . LEU A 1 774 ? -5.588 -1.890 -42.375 1.00 91.81 774 LEU A O 1
ATOM 5705 N N . PRO A 1 775 ? -5.531 -0.524 -44.140 1.00 91.00 775 PRO A N 1
ATOM 5706 C CA . PRO A 1 775 ? -5.785 0.674 -43.346 1.00 91.00 775 PRO A CA 1
ATOM 5707 C C . PRO A 1 775 ? -7.214 0.770 -42.793 1.00 91.00 775 PRO A C 1
ATOM 5709 O O . PRO A 1 775 ? -7.482 1.637 -41.970 1.00 91.00 775 PRO A O 1
ATOM 5712 N N . THR A 1 776 ? -8.140 -0.080 -43.239 1.00 91.38 776 THR A N 1
ATOM 5713 C CA . THR A 1 776 ? -9.546 -0.086 -42.799 1.00 91.38 776 THR A CA 1
ATOM 5714 C C . THR A 1 776 ? -9.824 -1.041 -41.642 1.00 91.38 776 THR A C 1
ATOM 5716 O O . THR A 1 776 ? -10.753 -0.792 -40.883 1.00 91.38 776 THR A O 1
ATOM 5719 N N . SER A 1 777 ? -9.045 -2.118 -41.510 1.00 89.12 777 SER A N 1
ATOM 5720 C CA . SER A 1 777 ? -9.229 -3.149 -40.475 1.00 89.12 777 SER A CA 1
ATOM 5721 C C . SER A 1 777 ? -7.970 -3.435 -39.655 1.00 89.12 777 SER A C 1
ATOM 5723 O O . SER A 1 777 ? -8.047 -4.066 -38.609 1.00 89.12 777 SER A O 1
ATOM 5725 N N . GLY A 1 778 ? -6.793 -3.019 -40.129 1.00 86.62 778 GLY A N 1
ATOM 5726 C CA . GLY A 1 778 ? -5.501 -3.389 -39.552 1.00 86.62 778 GLY A CA 1
ATOM 5727 C C . GLY A 1 778 ? -5.042 -4.816 -39.886 1.00 86.62 778 GLY A C 1
ATOM 5728 O O . GLY A 1 778 ? -3.895 -5.153 -39.581 1.00 86.62 778 GLY A O 1
ATOM 5729 N N . GLU A 1 779 ? -5.886 -5.628 -40.524 1.00 89.94 779 GLU A N 1
ATOM 5730 C CA . GLU A 1 779 ? -5.605 -7.024 -40.875 1.00 89.94 779 GLU A CA 1
ATOM 5731 C C . GLU A 1 779 ? -4.659 -7.130 -42.072 1.00 89.94 779 GLU A C 1
ATOM 5733 O O . GLU A 1 779 ? -4.770 -6.363 -43.027 1.00 89.94 779 GLU A O 1
ATOM 5738 N N . GLY A 1 780 ? -3.745 -8.097 -42.048 1.00 90.50 780 GLY A N 1
ATOM 5739 C CA . GLY A 1 780 ? -2.801 -8.350 -43.137 1.00 90.50 780 GLY A CA 1
ATOM 5740 C C . GLY A 1 780 ? -2.436 -9.827 -43.249 1.00 90.50 780 GLY A C 1
ATOM 5741 O O . GLY A 1 780 ? -3.003 -10.679 -42.570 1.00 90.50 780 GLY A O 1
ATOM 5742 N N . THR A 1 781 ? -1.478 -10.151 -44.114 1.00 93.94 781 THR A N 1
ATOM 5743 C CA . THR A 1 781 ? -1.038 -11.540 -44.310 1.00 93.94 781 THR A CA 1
ATOM 5744 C C . THR A 1 781 ? -0.004 -11.925 -43.245 1.00 93.94 781 THR A C 1
ATOM 5746 O O . THR A 1 781 ? 0.986 -11.204 -43.105 1.00 93.94 781 THR A O 1
ATOM 5749 N N . PRO A 1 782 ? -0.150 -13.051 -42.522 1.00 95.00 782 PRO A N 1
ATOM 5750 C CA . PRO A 1 782 ? 0.906 -13.560 -41.647 1.00 95.00 782 PRO A CA 1
ATOM 5751 C C . PRO A 1 782 ? 2.213 -13.760 -42.423 1.00 95.00 782 PRO A C 1
ATOM 5753 O O . PRO A 1 782 ? 2.220 -14.378 -43.489 1.00 95.00 782 PRO A O 1
ATOM 5756 N N . ALA A 1 783 ? 3.314 -13.215 -41.911 1.00 94.94 783 ALA A N 1
ATOM 5757 C CA . ALA A 1 783 ? 4.572 -13.132 -42.649 1.00 94.94 783 ALA A CA 1
ATOM 5758 C C . ALA A 1 783 ? 5.814 -13.496 -41.832 1.00 94.94 783 ALA A C 1
ATOM 5760 O O . ALA A 1 783 ? 6.921 -13.325 -42.337 1.00 94.94 783 ALA A O 1
ATOM 5761 N N . GLY A 1 784 ? 5.646 -14.003 -40.608 1.00 94.50 784 GLY A N 1
ATOM 5762 C CA . GLY A 1 784 ? 6.736 -14.510 -39.777 1.00 94.50 784 GLY A CA 1
ATOM 5763 C C . GLY A 1 784 ? 6.617 -14.102 -38.309 1.00 94.50 784 GLY A C 1
ATOM 5764 O O . GLY A 1 784 ? 5.514 -13.842 -37.821 1.00 94.50 784 GLY A O 1
ATOM 5765 N N . THR A 1 785 ? 7.744 -14.061 -37.600 1.00 94.44 785 THR A N 1
ATOM 5766 C CA . THR A 1 785 ? 7.803 -13.827 -36.149 1.00 94.44 785 THR A CA 1
ATOM 5767 C C . THR A 1 785 ? 9.033 -13.018 -35.739 1.00 94.44 785 THR A C 1
ATOM 5769 O O . THR A 1 785 ? 9.989 -12.852 -36.493 1.00 94.44 785 THR A O 1
ATOM 5772 N N . VAL A 1 786 ? 9.011 -12.503 -34.513 1.00 89.44 786 VAL A N 1
ATOM 5773 C CA . VAL A 1 786 ? 10.127 -11.805 -33.874 1.00 89.44 786 VAL A CA 1
ATOM 5774 C C . VAL A 1 786 ? 10.582 -12.611 -32.658 1.00 89.44 786 VAL A C 1
ATOM 5776 O O . VAL A 1 786 ? 9.757 -13.052 -31.856 1.00 89.44 786 VAL A O 1
ATOM 5779 N N . SER A 1 787 ? 11.893 -12.819 -32.523 1.00 83.69 787 SER A N 1
ATOM 5780 C CA . SER A 1 787 ? 12.479 -13.570 -31.410 1.00 83.69 787 SER A CA 1
ATOM 5781 C C . SER A 1 787 ? 12.256 -12.871 -30.065 1.00 83.69 787 SER A C 1
ATOM 5783 O O . SER A 1 787 ? 12.077 -11.653 -29.999 1.00 83.69 787 SER A O 1
ATOM 5785 N N . PHE A 1 788 ? 12.362 -13.618 -28.961 1.00 69.19 788 PHE A N 1
ATOM 5786 C CA . PHE A 1 788 ? 12.432 -13.014 -27.628 1.00 69.19 788 PHE A CA 1
ATOM 5787 C C . PHE A 1 788 ? 13.589 -11.995 -27.569 1.00 69.19 788 PHE A C 1
ATOM 5789 O O . PHE A 1 788 ? 14.676 -12.250 -28.091 1.00 69.19 788 PHE A O 1
ATOM 5796 N N . GLY A 1 789 ? 13.326 -10.803 -27.024 1.00 69.94 789 GLY A N 1
ATOM 5797 C CA . GLY A 1 789 ? 14.261 -9.666 -27.026 1.00 69.94 789 GLY A CA 1
ATOM 5798 C C . GLY A 1 789 ? 14.462 -8.958 -28.375 1.00 69.94 789 GLY A C 1
ATOM 5799 O O . GLY A 1 789 ? 15.292 -8.054 -28.451 1.00 69.94 789 GLY A O 1
ATOM 5800 N N . GLY A 1 790 ? 13.732 -9.369 -29.421 1.00 72.94 790 GLY A N 1
ATOM 5801 C CA . GLY A 1 790 ? 13.591 -8.701 -30.722 1.00 72.94 790 GLY A CA 1
ATOM 5802 C C . GLY A 1 790 ? 14.858 -8.504 -31.547 1.00 72.94 790 GLY A C 1
ATOM 5803 O O . GLY A 1 790 ? 14.910 -7.637 -32.419 1.00 72.94 790 GLY A O 1
ATOM 5804 N N . GLN A 1 791 ? 15.877 -9.325 -31.298 1.00 75.12 791 GLN A N 1
ATOM 5805 C CA . GLN A 1 791 ? 17.157 -9.272 -32.006 1.00 75.12 791 GLN A CA 1
ATOM 5806 C C . GLN A 1 791 ? 17.109 -9.911 -33.402 1.00 75.12 791 GLN A C 1
ATOM 5808 O O . GLN A 1 791 ? 17.923 -9.559 -34.259 1.00 75.12 791 GLN A O 1
ATOM 5813 N N . VAL A 1 792 ? 16.176 -10.839 -33.641 1.00 83.06 792 VAL A N 1
ATOM 5814 C CA . VAL A 1 792 ? 15.996 -11.514 -34.931 1.00 83.06 792 VAL A CA 1
ATOM 5815 C C . VAL A 1 792 ? 14.530 -11.454 -35.344 1.00 83.06 792 VAL A C 1
ATOM 5817 O O . VAL A 1 792 ? 13.637 -11.782 -34.565 1.00 83.06 792 VAL A O 1
ATOM 5820 N N . ILE A 1 793 ? 14.296 -11.048 -36.588 1.00 90.38 793 ILE A N 1
ATOM 5821 C CA . ILE A 1 793 ? 13.002 -11.111 -37.264 1.00 90.38 793 ILE A CA 1
ATOM 5822 C C . ILE A 1 793 ? 13.085 -12.253 -38.278 1.00 90.38 793 ILE A C 1
ATOM 5824 O O . ILE A 1 793 ? 13.941 -12.226 -39.163 1.00 90.38 793 ILE A O 1
ATOM 5828 N N . GLU A 1 794 ? 12.214 -13.247 -38.158 1.00 93.25 794 GLU A N 1
ATOM 5829 C CA . GLU A 1 794 ? 12.025 -14.297 -39.157 1.00 93.25 794 GLU A CA 1
ATOM 5830 C C . GLU A 1 794 ? 10.893 -13.877 -40.100 1.00 93.25 794 GLU A C 1
ATOM 5832 O O . GLU A 1 794 ? 9.809 -13.512 -39.654 1.00 93.25 794 GLU A O 1
ATOM 5837 N N . VAL A 1 795 ? 11.151 -13.909 -41.406 1.00 95.38 795 VAL A N 1
ATOM 5838 C CA . VAL A 1 795 ? 10.210 -13.548 -42.470 1.00 95.38 795 VAL A CA 1
ATOM 5839 C C . VAL A 1 795 ? 9.936 -14.795 -43.303 1.00 95.38 795 VAL A C 1
ATOM 5841 O O . VAL A 1 795 ? 10.854 -15.359 -43.887 1.00 95.38 795 VAL A O 1
ATOM 5844 N N . THR A 1 796 ? 8.684 -15.229 -43.384 1.00 95.31 796 THR A N 1
ATOM 5845 C CA . THR A 1 796 ? 8.260 -16.451 -44.096 1.00 95.31 796 THR A CA 1
ATOM 5846 C C . THR A 1 796 ? 7.458 -16.162 -45.365 1.00 95.31 796 THR A C 1
ATOM 5848 O O . THR A 1 796 ? 7.128 -17.075 -46.115 1.00 95.31 796 THR A O 1
ATOM 5851 N N . SER A 1 797 ? 7.133 -14.893 -45.632 1.00 93.75 797 SER A N 1
ATOM 5852 C CA . SER A 1 797 ? 6.344 -14.497 -46.800 1.00 93.75 797 SER A CA 1
ATOM 5853 C C . SER A 1 797 ? 6.812 -13.153 -47.349 1.00 93.75 797 SER A C 1
ATOM 5855 O O . SER A 1 797 ? 6.711 -12.144 -46.658 1.00 93.75 797 SER A O 1
ATOM 5857 N N . TRP A 1 798 ? 7.268 -13.107 -48.604 1.00 94.62 798 TRP A N 1
ATOM 5858 C CA . TRP A 1 798 ? 7.762 -11.888 -49.262 1.00 94.62 798 TRP A CA 1
ATOM 5859 C C . TRP A 1 798 ? 7.477 -11.879 -50.774 1.00 94.62 798 TRP A C 1
ATOM 5861 O O . TRP A 1 798 ? 7.267 -12.944 -51.359 1.00 94.62 798 TRP A O 1
ATOM 5871 N N . PRO A 1 799 ? 7.449 -10.699 -51.425 1.00 92.94 799 PRO A N 1
ATOM 5872 C CA . PRO A 1 799 ? 7.357 -10.614 -52.880 1.00 92.94 799 PRO A CA 1
ATOM 5873 C C . PRO A 1 799 ? 8.674 -11.043 -53.547 1.00 92.94 799 PRO A C 1
ATOM 5875 O O . PRO A 1 799 ? 9.754 -10.656 -53.107 1.00 92.94 799 PRO A O 1
ATOM 5878 N N . ALA A 1 800 ? 8.589 -11.823 -54.625 1.00 92.38 800 ALA A N 1
ATOM 5879 C CA . ALA A 1 800 ? 9.750 -12.189 -55.437 1.00 92.38 800 ALA A CA 1
ATOM 5880 C C . ALA A 1 800 ? 10.250 -10.991 -56.267 1.00 92.38 800 ALA A C 1
ATOM 5882 O O . ALA A 1 800 ? 9.480 -10.088 -56.592 1.00 92.38 800 ALA A O 1
ATOM 5883 N N . GLY A 1 801 ? 11.526 -10.994 -56.649 1.00 91.88 801 GLY A N 1
ATOM 5884 C CA . GLY A 1 801 ? 12.087 -9.987 -57.552 1.00 91.88 801 GLY A CA 1
ATOM 5885 C C . GLY A 1 801 ? 12.449 -8.652 -56.889 1.00 91.88 801 GLY A C 1
ATOM 5886 O O . GLY A 1 801 ? 12.819 -7.712 -57.591 1.00 91.88 801 GLY A O 1
ATOM 5887 N N . VAL A 1 802 ? 12.363 -8.540 -55.558 1.00 93.75 802 VAL A N 1
ATOM 5888 C CA . VAL A 1 802 ? 12.638 -7.289 -54.825 1.00 93.75 802 VAL A CA 1
ATOM 5889 C C . VAL A 1 802 ? 14.014 -7.282 -54.160 1.00 93.75 802 VAL A C 1
ATOM 5891 O O . VAL A 1 802 ? 14.619 -8.327 -53.935 1.00 93.75 802 VAL A O 1
ATOM 5894 N N . SER A 1 803 ? 14.503 -6.093 -53.799 1.00 91.56 803 SER A N 1
ATOM 5895 C CA . SER A 1 803 ? 15.729 -5.949 -53.004 1.00 91.56 803 SER A CA 1
ATOM 5896 C C . SER A 1 803 ? 15.587 -6.623 -51.626 1.00 91.56 803 SER A C 1
ATOM 5898 O O . SER A 1 803 ? 14.560 -6.430 -50.969 1.00 91.56 803 SER A O 1
ATOM 5900 N N . PRO A 1 804 ? 16.610 -7.353 -51.139 1.00 89.56 804 PRO A N 1
ATOM 5901 C CA . PRO A 1 804 ? 16.629 -7.918 -49.787 1.00 89.56 804 PRO A CA 1
ATOM 5902 C C . PRO A 1 804 ? 16.878 -6.865 -48.694 1.00 89.56 804 PRO A C 1
ATOM 5904 O O . PRO A 1 804 ? 16.785 -7.181 -47.510 1.00 89.56 804 PRO A O 1
ATOM 5907 N N . VAL A 1 805 ? 17.262 -5.638 -49.055 1.00 89.94 805 VAL A N 1
ATOM 5908 C CA . VAL A 1 805 ? 17.592 -4.572 -48.100 1.00 89.94 805 VAL A CA 1
ATOM 5909 C C . VAL A 1 805 ? 16.297 -3.913 -47.617 1.00 89.94 805 VAL A C 1
ATOM 5911 O O . VAL A 1 805 ? 15.579 -3.352 -48.451 1.00 89.94 805 VAL A O 1
ATOM 5914 N N . PRO A 1 806 ? 15.978 -3.952 -46.309 1.00 89.69 806 PRO A N 1
ATOM 5915 C CA . PRO A 1 806 ? 14.793 -3.289 -45.796 1.00 89.69 806 PRO A CA 1
ATOM 5916 C C . PRO A 1 806 ? 14.931 -1.767 -45.867 1.00 89.69 806 PRO A C 1
ATOM 5918 O O . PRO A 1 806 ? 15.990 -1.204 -45.583 1.00 89.69 806 PRO A O 1
ATOM 5921 N N . THR A 1 807 ? 13.832 -1.097 -46.195 1.00 88.56 807 THR A N 1
ATOM 5922 C CA . THR A 1 807 ? 13.681 0.360 -46.103 1.00 88.56 807 THR A CA 1
ATOM 5923 C C . THR A 1 807 ? 12.709 0.717 -44.980 1.00 88.56 807 THR A C 1
ATOM 5925 O O . THR A 1 807 ? 11.924 -0.124 -44.536 1.00 88.56 807 THR A O 1
ATOM 5928 N N . SER A 1 808 ? 12.780 1.957 -44.480 1.00 85.50 808 SER A N 1
ATOM 5929 C CA . SER A 1 808 ? 11.907 2.459 -43.401 1.00 85.50 808 SER A CA 1
ATOM 5930 C C . SER A 1 808 ? 11.868 1.548 -42.167 1.00 85.50 808 SER A C 1
ATOM 5932 O O . SER A 1 808 ? 10.811 1.316 -41.591 1.00 85.50 808 SER A O 1
ATOM 5934 N N . MET A 1 809 ? 13.016 0.970 -41.804 1.00 87.25 809 MET A N 1
ATOM 5935 C CA . MET A 1 809 ? 13.125 0.089 -40.648 1.00 87.25 809 MET A CA 1
ATOM 5936 C C . MET A 1 809 ? 13.083 0.906 -39.353 1.00 87.25 809 MET A C 1
ATOM 5938 O O . MET A 1 809 ? 13.961 1.735 -39.111 1.00 87.25 809 MET A O 1
ATOM 5942 N N . SER A 1 810 ? 12.093 0.627 -38.512 1.00 90.06 810 SER A N 1
ATOM 5943 C CA . SER A 1 810 ? 11.880 1.271 -37.218 1.00 90.06 810 SER A CA 1
ATOM 5944 C C . SER A 1 810 ? 11.965 0.232 -36.107 1.00 90.06 810 SER A C 1
ATOM 5946 O O . SER A 1 810 ? 11.236 -0.761 -36.106 1.00 90.06 810 SER A O 1
ATOM 5948 N N . ALA A 1 811 ? 12.851 0.456 -35.140 1.00 89.19 811 ALA A N 1
ATOM 5949 C CA . ALA A 1 811 ? 13.017 -0.391 -33.964 1.00 89.19 811 ALA A CA 1
ATOM 5950 C C . ALA A 1 811 ? 13.554 0.440 -32.795 1.00 89.19 811 ALA A C 1
ATOM 5952 O O . ALA A 1 811 ? 14.404 1.300 -33.000 1.00 89.19 811 ALA A O 1
ATOM 5953 N N . ALA A 1 812 ? 13.099 0.181 -31.570 1.00 88.56 812 ALA A N 1
ATOM 5954 C CA . ALA A 1 812 ? 13.644 0.822 -30.370 1.00 88.56 812 ALA A CA 1
ATOM 5955 C C . ALA A 1 812 ? 14.582 -0.129 -29.617 1.00 88.56 812 ALA A C 1
ATOM 5957 O O . ALA A 1 812 ? 14.332 -1.329 -29.567 1.00 88.56 812 ALA A O 1
ATOM 5958 N N . GLN A 1 813 ? 15.632 0.398 -28.998 1.00 86.44 813 GLN A N 1
ATOM 5959 C CA . GLN A 1 813 ? 16.460 -0.298 -28.018 1.00 86.44 813 GLN A CA 1
ATOM 5960 C C . GLN A 1 813 ? 16.121 0.220 -26.615 1.00 86.44 813 GLN A C 1
ATOM 5962 O O . GLN A 1 813 ? 15.971 1.427 -26.415 1.00 86.44 813 GLN A O 1
ATOM 5967 N N . ALA A 1 814 ? 16.027 -0.693 -25.649 1.00 84.88 814 ALA A N 1
ATOM 5968 C CA . ALA A 1 814 ? 15.796 -0.387 -24.240 1.00 84.88 814 ALA A CA 1
ATOM 5969 C C . ALA A 1 814 ? 16.649 -1.279 -23.331 1.00 84.88 814 ALA A C 1
ATOM 5971 O O . ALA A 1 814 ? 16.972 -2.411 -23.693 1.00 84.88 814 ALA A O 1
ATOM 5972 N N . SER A 1 815 ? 16.965 -0.804 -22.125 1.00 81.06 815 SER A N 1
ATOM 5973 C CA . SER A 1 815 ? 17.483 -1.669 -21.055 1.00 81.06 815 SER A CA 1
ATOM 5974 C C . SER A 1 815 ? 16.442 -2.710 -20.631 1.00 81.06 815 SER A C 1
ATOM 5976 O O . SER A 1 815 ? 15.242 -2.432 -20.629 1.00 81.06 815 SER A O 1
ATOM 5978 N N . ALA A 1 816 ? 16.901 -3.884 -20.193 1.00 77.75 816 ALA A N 1
ATOM 5979 C CA . ALA A 1 816 ? 16.077 -4.800 -19.410 1.00 77.75 816 ALA A CA 1
ATOM 5980 C C . ALA A 1 816 ? 15.547 -4.095 -18.144 1.00 77.75 816 ALA A C 1
ATOM 5982 O O . ALA A 1 816 ? 16.234 -3.238 -17.583 1.00 77.75 816 ALA A O 1
ATOM 5983 N N . GLY A 1 817 ? 14.331 -4.443 -17.710 1.00 73.25 817 GLY A N 1
ATOM 5984 C CA . GLY A 1 817 ? 13.691 -3.825 -16.539 1.00 73.25 817 GLY A CA 1
ATOM 5985 C C . GLY A 1 817 ? 14.309 -4.253 -15.203 1.00 73.25 817 GLY A C 1
ATOM 5986 O O . GLY A 1 817 ? 14.385 -3.458 -14.271 1.00 73.25 817 GLY A O 1
ATOM 5987 N N . SER A 1 818 ? 14.818 -5.482 -15.113 1.00 73.06 818 SER A N 1
ATOM 5988 C CA . SER A 1 818 ? 15.391 -6.057 -13.890 1.00 73.06 818 SER A CA 1
ATOM 5989 C C . SER A 1 818 ? 16.476 -7.092 -14.205 1.00 73.06 818 SER A C 1
ATOM 5991 O O . SER A 1 818 ? 16.676 -7.468 -15.363 1.00 73.06 818 SER A O 1
ATOM 5993 N N . GLY A 1 819 ? 17.197 -7.534 -13.172 1.00 73.94 819 GLY A N 1
ATOM 5994 C CA . GLY A 1 819 ? 18.273 -8.516 -13.288 1.00 73.94 819 GLY A CA 1
ATOM 5995 C C . GLY A 1 819 ? 19.665 -7.894 -13.397 1.00 73.94 819 GLY A C 1
ATOM 5996 O O . GLY A 1 819 ? 19.834 -6.674 -13.478 1.00 73.94 819 GLY A O 1
ATOM 5997 N N . SER A 1 820 ? 20.686 -8.757 -13.365 1.00 68.06 820 SER A N 1
ATOM 5998 C CA . SER A 1 820 ? 22.084 -8.328 -13.465 1.00 68.06 820 SER A CA 1
ATOM 5999 C C . SER A 1 820 ? 22.316 -7.586 -14.787 1.00 68.06 820 SER A C 1
ATOM 6001 O O . SER A 1 820 ? 21.961 -8.077 -15.861 1.00 68.06 820 SER A O 1
ATOM 6003 N N . GLY A 1 821 ? 22.864 -6.373 -14.699 1.00 70.19 821 GLY A N 1
ATOM 6004 C CA . GLY A 1 821 ? 23.109 -5.521 -15.863 1.00 70.19 821 GLY A CA 1
ATOM 6005 C C . GLY A 1 821 ? 21.923 -4.687 -16.349 1.00 70.19 821 GLY A C 1
ATOM 6006 O O . GLY A 1 821 ? 22.008 -4.105 -17.432 1.00 70.19 821 GLY A O 1
ATOM 6007 N N . SER A 1 822 ? 20.830 -4.606 -15.581 1.00 78.81 822 SER A N 1
ATOM 6008 C CA . SER A 1 822 ? 19.807 -3.577 -15.796 1.00 78.81 822 SER A CA 1
ATOM 6009 C C . SER A 1 822 ? 20.392 -2.182 -15.554 1.00 78.81 822 SER A C 1
ATOM 6011 O O . SER A 1 822 ? 21.075 -1.943 -14.557 1.00 78.81 822 SER A O 1
ATOM 6013 N N . LEU A 1 823 ? 20.088 -1.254 -16.462 1.00 80.12 823 LEU A N 1
ATOM 6014 C CA . LEU A 1 823 ? 20.385 0.172 -16.327 1.00 80.12 823 LEU A CA 1
ATOM 6015 C C . LEU A 1 823 ? 19.230 0.969 -15.712 1.00 80.12 823 LEU A C 1
ATOM 6017 O O . LEU A 1 823 ? 19.384 2.162 -15.466 1.00 80.12 823 LEU A O 1
ATOM 6021 N N . GLN A 1 824 ? 18.090 0.330 -15.423 1.00 84.75 824 GLN A N 1
ATOM 6022 C CA . GLN A 1 824 ? 16.973 0.962 -14.712 1.00 84.75 824 GLN A CA 1
ATOM 6023 C C . GLN A 1 824 ? 17.265 1.014 -13.201 1.00 84.75 824 GLN A C 1
ATOM 6025 O O . GLN A 1 824 ? 16.622 0.349 -12.384 1.00 84.75 824 GLN A O 1
ATOM 6030 N N . LEU A 1 825 ? 18.297 1.783 -12.848 1.00 84.38 825 LEU A N 1
ATOM 6031 C CA . LEU A 1 825 ? 18.804 1.955 -11.491 1.00 84.38 825 LEU A CA 1
ATOM 6032 C C . LEU A 1 825 ? 18.404 3.317 -10.919 1.00 84.38 825 LEU A C 1
ATOM 6034 O O . LEU A 1 825 ? 18.415 4.323 -11.624 1.00 84.38 825 LEU A O 1
ATOM 6038 N N . VAL A 1 826 ? 18.117 3.353 -9.620 1.00 87.75 826 VAL A N 1
ATOM 6039 C CA . VAL A 1 826 ? 17.852 4.584 -8.864 1.00 87.75 826 VAL A CA 1
ATOM 6040 C C . VAL A 1 826 ? 18.743 4.663 -7.630 1.00 87.75 826 VAL A C 1
ATOM 6042 O O . VAL A 1 826 ? 19.058 3.649 -7.010 1.00 87.75 826 VAL A O 1
ATOM 6045 N N . ASP A 1 827 ? 19.145 5.872 -7.261 1.00 89.12 827 ASP A N 1
ATOM 6046 C CA . ASP A 1 827 ? 19.918 6.174 -6.051 1.00 89.12 827 ASP A CA 1
ATOM 6047 C C . ASP A 1 827 ? 19.124 6.970 -5.005 1.00 89.12 827 ASP A C 1
ATOM 6049 O O . ASP A 1 827 ? 19.576 7.173 -3.876 1.00 89.12 827 ASP A O 1
ATOM 6053 N N . ALA A 1 828 ? 17.901 7.349 -5.361 1.00 89.06 828 ALA A N 1
ATOM 6054 C CA . ALA A 1 828 ? 16.937 7.988 -4.494 1.00 89.06 828 ALA A CA 1
ATOM 6055 C C . ALA A 1 828 ? 15.519 7.527 -4.833 1.00 89.06 828 ALA A C 1
ATOM 6057 O O . ALA A 1 828 ? 15.218 7.190 -5.981 1.00 89.06 828 ALA A O 1
ATOM 6058 N N . ALA A 1 829 ? 14.644 7.553 -3.833 1.00 90.94 829 ALA A N 1
ATOM 6059 C CA . ALA A 1 829 ? 13.213 7.356 -4.015 1.00 90.94 829 ALA A CA 1
ATOM 6060 C C . ALA A 1 829 ? 12.448 8.300 -3.086 1.00 90.94 829 ALA A C 1
ATOM 6062 O O . ALA A 1 829 ? 12.680 8.291 -1.878 1.00 90.94 829 ALA A O 1
ATOM 6063 N N . THR A 1 830 ? 11.521 9.080 -3.641 1.00 90.62 830 THR A N 1
ATOM 6064 C CA . THR A 1 830 ? 10.621 9.939 -2.868 1.00 90.62 830 THR A CA 1
ATOM 6065 C C . THR A 1 830 ? 9.186 9.661 -3.278 1.00 90.62 830 THR A C 1
ATOM 6067 O O . THR A 1 830 ? 8.812 9.869 -4.429 1.00 90.62 830 THR A O 1
ATOM 6070 N N . PHE A 1 831 ? 8.364 9.192 -2.346 1.00 91.19 831 PHE A N 1
ATOM 6071 C CA . PHE A 1 831 ? 7.004 8.758 -2.652 1.00 91.19 831 PHE A CA 1
ATOM 6072 C C . PHE A 1 831 ? 6.042 9.037 -1.499 1.00 91.19 831 PHE A C 1
ATOM 6074 O O . PHE A 1 831 ? 6.446 9.265 -0.359 1.00 91.19 831 PHE A O 1
ATOM 6081 N N . ARG A 1 832 ? 4.746 9.017 -1.820 1.00 89.69 832 ARG A N 1
ATOM 6082 C CA . ARG A 1 832 ? 3.666 9.025 -0.831 1.00 89.69 832 ARG A CA 1
ATOM 6083 C C . ARG A 1 832 ? 3.152 7.609 -0.628 1.00 89.69 832 ARG A C 1
ATOM 6085 O O . ARG A 1 832 ? 3.018 6.849 -1.588 1.00 89.69 832 ARG A O 1
ATOM 6092 N N . THR A 1 833 ? 2.823 7.278 0.606 1.00 89.31 833 THR A N 1
ATOM 6093 C CA . THR A 1 833 ? 2.149 6.027 0.938 1.00 89.31 833 THR A CA 1
ATOM 6094 C C . THR A 1 833 ? 0.658 6.088 0.594 1.00 89.31 833 THR A C 1
ATOM 6096 O O . THR A 1 833 ? 0.082 7.151 0.345 1.00 89.31 833 THR A O 1
ATOM 6099 N N . ALA A 1 834 ? 0.030 4.914 0.514 1.00 83.31 834 ALA A N 1
ATOM 6100 C CA . ALA A 1 834 ? -1.381 4.778 0.157 1.00 83.31 834 ALA A CA 1
ATOM 6101 C C . ALA A 1 834 ? -2.340 5.345 1.222 1.00 83.31 834 ALA A C 1
ATOM 6103 O O . ALA A 1 834 ? -3.447 5.756 0.880 1.00 83.31 834 ALA A O 1
ATOM 6104 N N . VAL A 1 835 ? -1.913 5.379 2.488 1.00 77.62 835 VAL A N 1
ATOM 6105 C CA . VAL A 1 835 ? -2.675 5.893 3.632 1.00 77.62 835 VAL A CA 1
ATOM 6106 C C . VAL A 1 835 ? -1.768 6.812 4.439 1.00 77.62 835 VAL A C 1
ATOM 6108 O O . VAL A 1 835 ? -0.601 6.497 4.636 1.00 77.62 835 VAL A O 1
ATOM 6111 N N . ALA A 1 836 ? -2.316 7.922 4.917 1.00 75.75 836 ALA A N 1
ATOM 6112 C CA . ALA A 1 836 ? -1.677 8.806 5.880 1.00 75.75 836 ALA A CA 1
ATOM 6113 C C . ALA A 1 836 ? -2.736 9.243 6.915 1.00 75.75 836 ALA A C 1
ATOM 6115 O O . ALA A 1 836 ? -3.879 9.485 6.505 1.00 75.75 836 ALA A O 1
ATOM 6116 N N . PRO A 1 837 ? -2.402 9.344 8.215 1.00 77.81 837 PRO A N 1
ATOM 6117 C CA . PRO A 1 837 ? -1.090 9.083 8.811 1.00 77.81 837 PRO A CA 1
ATOM 6118 C C . PRO A 1 837 ? -0.753 7.581 8.938 1.00 77.81 837 PRO A C 1
ATOM 6120 O O . PRO A 1 837 ? -1.617 6.702 8.884 1.00 77.81 837 PRO A O 1
ATOM 6123 N N . LEU A 1 838 ? 0.537 7.296 9.090 1.00 80.56 838 LEU A N 1
ATOM 6124 C CA . LEU A 1 838 ? 1.143 5.984 9.297 1.00 80.56 838 LEU A CA 1
ATOM 6125 C C . LEU A 1 838 ? 1.481 5.771 10.774 1.00 80.56 838 LEU A C 1
ATOM 6127 O O . LEU A 1 838 ? 1.884 6.694 11.470 1.00 80.56 838 LEU A O 1
ATOM 6131 N N . MET A 1 839 ? 1.398 4.533 11.251 1.00 78.06 839 MET A N 1
ATOM 6132 C CA . MET A 1 839 ? 1.842 4.162 12.589 1.00 78.06 839 MET A CA 1
ATOM 6133 C C . MET A 1 839 ? 3.362 4.338 12.702 1.00 78.06 839 MET A C 1
ATOM 6135 O O . MET A 1 839 ? 4.126 3.794 11.899 1.00 78.06 839 MET A O 1
ATOM 6139 N N . SER A 1 840 ? 3.792 5.083 13.722 1.00 75.25 840 SER A N 1
ATOM 6140 C CA . SER A 1 840 ? 5.211 5.290 14.009 1.00 75.25 840 SER A CA 1
ATOM 6141 C C . SER A 1 840 ? 5.934 3.953 14.208 1.00 75.25 840 SER A C 1
ATOM 6143 O O . SER A 1 840 ? 5.429 3.044 14.868 1.00 75.25 840 SER A O 1
ATOM 6145 N N . GLY A 1 841 ? 7.107 3.814 13.587 1.00 73.19 841 GLY A N 1
ATOM 6146 C CA . GLY A 1 841 ? 7.924 2.595 13.622 1.00 73.19 841 GLY A CA 1
ATOM 6147 C C . GLY A 1 841 ? 7.386 1.413 12.801 1.00 73.19 841 GLY A C 1
ATOM 6148 O O . GLY A 1 841 ? 8.052 0.384 12.734 1.00 73.19 841 GLY A O 1
ATOM 6149 N N . ALA A 1 842 ? 6.228 1.538 12.142 1.00 80.75 842 ALA A N 1
ATOM 6150 C CA . ALA A 1 842 ? 5.626 0.457 11.356 1.00 80.75 842 ALA A CA 1
ATOM 6151 C C . ALA A 1 842 ? 6.014 0.475 9.866 1.00 80.75 842 ALA A C 1
ATOM 6153 O O . ALA A 1 842 ? 5.403 -0.234 9.074 1.00 80.75 842 ALA A O 1
ATOM 6154 N N . PHE A 1 843 ? 6.999 1.283 9.459 1.00 91.69 843 PHE A N 1
ATOM 6155 C CA . PHE A 1 843 ? 7.425 1.400 8.063 1.00 91.69 843 PHE A CA 1
ATOM 6156 C C . PHE A 1 843 ? 8.696 0.588 7.786 1.00 91.69 843 PHE A C 1
ATOM 6158 O O . PHE A 1 843 ? 9.727 0.784 8.434 1.00 91.69 843 PHE A O 1
ATOM 6165 N N . SER A 1 844 ? 8.651 -0.270 6.767 1.00 93.88 844 SER A N 1
ATOM 6166 C CA . SER A 1 844 ? 9.817 -0.999 6.254 1.00 93.88 844 SER A CA 1
ATOM 6167 C C . SER A 1 844 ? 9.901 -0.934 4.734 1.00 93.88 844 SER A C 1
ATOM 6169 O O . SER A 1 844 ? 8.896 -0.765 4.050 1.00 93.88 844 SER A O 1
ATOM 6171 N N . VAL A 1 845 ? 11.116 -1.068 4.213 1.00 95.50 845 VAL A N 1
ATOM 6172 C CA . VAL A 1 845 ? 11.478 -0.950 2.800 1.00 95.50 845 VAL A CA 1
ATOM 6173 C C . VAL A 1 845 ? 12.445 -2.070 2.419 1.00 95.50 845 VAL A C 1
ATOM 6175 O O . VAL A 1 845 ? 13.340 -2.413 3.190 1.00 95.50 845 VAL A O 1
ATOM 6178 N N . ALA A 1 846 ? 12.274 -2.639 1.231 1.00 95.06 846 ALA A N 1
ATOM 6179 C CA . ALA A 1 846 ? 13.140 -3.660 0.656 1.00 95.06 846 ALA A CA 1
ATOM 6180 C C . ALA A 1 846 ? 13.476 -3.347 -0.809 1.00 95.06 846 ALA A C 1
ATOM 6182 O O . ALA A 1 846 ? 12.720 -2.656 -1.497 1.00 95.06 846 ALA A O 1
ATOM 6183 N N . GLY A 1 847 ? 14.604 -3.879 -1.281 1.00 93.12 847 GLY A N 1
ATOM 6184 C CA . GLY A 1 847 ? 15.047 -3.748 -2.667 1.00 93.12 847 GLY A CA 1
ATOM 6185 C C . GLY A 1 847 ? 16.277 -4.595 -2.986 1.00 93.12 847 GLY A C 1
ATOM 6186 O O . GLY A 1 847 ? 16.788 -5.329 -2.141 1.00 93.12 847 GLY A O 1
ATOM 6187 N N . THR A 1 848 ? 16.758 -4.495 -4.226 1.00 91.06 848 THR A N 1
ATOM 6188 C CA . THR A 1 848 ? 17.941 -5.211 -4.731 1.00 91.06 848 THR A CA 1
ATOM 6189 C C . THR A 1 848 ? 18.969 -4.226 -5.284 1.00 91.06 848 THR A C 1
ATOM 6191 O O . THR A 1 848 ? 18.643 -3.382 -6.116 1.00 91.06 848 THR A O 1
ATOM 6194 N N . TRP A 1 849 ? 20.221 -4.313 -4.837 1.00 88.12 849 TRP A N 1
ATOM 6195 C CA . TRP A 1 849 ? 21.335 -3.511 -5.348 1.00 88.12 849 TRP A CA 1
ATOM 6196 C C . TRP A 1 849 ? 21.650 -3.837 -6.822 1.00 88.12 849 TRP A C 1
ATOM 6198 O O . TRP A 1 849 ? 21.257 -4.875 -7.360 1.00 88.12 849 TRP A O 1
ATOM 6208 N N . SER A 1 850 ? 22.411 -2.967 -7.488 1.00 80.56 850 SER A N 1
ATOM 6209 C CA . SER A 1 850 ? 22.833 -3.138 -8.888 1.00 80.56 850 SER A CA 1
ATOM 6210 C C . SER A 1 850 ? 23.642 -4.414 -9.166 1.00 80.56 850 SER A C 1
ATOM 6212 O O . SER A 1 850 ? 23.704 -4.858 -10.309 1.00 80.56 850 SER A O 1
ATOM 6214 N N . ASP A 1 851 ? 24.231 -5.037 -8.143 1.00 76.12 851 ASP A N 1
ATOM 6215 C CA . ASP A 1 851 ? 24.953 -6.311 -8.252 1.00 76.12 851 ASP A CA 1
ATOM 6216 C C . ASP A 1 851 ? 24.085 -7.554 -7.984 1.00 76.12 851 ASP A C 1
ATOM 6218 O O . ASP A 1 851 ? 24.585 -8.672 -8.075 1.00 76.12 851 ASP A O 1
ATOM 6222 N N . GLY A 1 852 ? 22.796 -7.371 -7.674 1.00 79.56 852 GLY A N 1
ATOM 6223 C CA . GLY A 1 852 ? 21.852 -8.450 -7.376 1.00 79.56 852 GLY A CA 1
ATOM 6224 C C . GLY A 1 852 ? 21.700 -8.790 -5.889 1.00 79.56 852 GLY A C 1
ATOM 6225 O O . GLY A 1 852 ? 20.890 -9.652 -5.558 1.00 79.56 852 GLY A O 1
ATOM 6226 N N . THR A 1 853 ? 22.426 -8.131 -4.980 1.00 86.94 853 THR A N 1
ATOM 6227 C CA . THR A 1 853 ? 22.277 -8.373 -3.534 1.00 86.94 853 THR A CA 1
ATOM 6228 C C . THR A 1 853 ? 20.999 -7.728 -2.977 1.00 86.94 853 THR A C 1
ATOM 6230 O O . THR A 1 853 ? 20.722 -6.557 -3.228 1.00 86.94 853 THR A O 1
ATOM 6233 N N . VAL A 1 854 ? 20.199 -8.487 -2.220 1.00 91.38 854 VAL A N 1
ATOM 6234 C CA . VAL A 1 854 ? 18.923 -8.022 -1.634 1.00 91.38 854 VAL A CA 1
ATOM 6235 C C . VAL A 1 854 ? 19.164 -7.349 -0.282 1.00 91.38 854 VAL A C 1
ATOM 6237 O O . VAL A 1 854 ? 20.072 -7.729 0.456 1.00 91.38 854 VAL A O 1
ATOM 6240 N N . TRP A 1 855 ? 18.346 -6.355 0.058 1.00 93.31 855 TRP A N 1
ATOM 6241 C CA . TRP A 1 855 ? 18.414 -5.632 1.324 1.00 93.31 855 TRP A CA 1
ATOM 6242 C C . TRP A 1 855 ? 17.025 -5.275 1.861 1.00 93.31 855 TRP A C 1
ATOM 6244 O O . TRP A 1 855 ? 16.051 -5.172 1.116 1.00 93.31 855 TRP A O 1
ATOM 6254 N N . THR A 1 856 ? 16.960 -5.044 3.173 1.00 94.56 856 THR A N 1
ATOM 6255 C CA . THR A 1 856 ? 15.775 -4.552 3.888 1.00 94.56 856 THR A CA 1
ATOM 6256 C C . THR A 1 856 ? 16.186 -3.491 4.906 1.00 94.56 856 THR A C 1
ATOM 6258 O O . THR A 1 856 ? 17.247 -3.610 5.522 1.00 94.56 856 THR A O 1
ATOM 6261 N N . ALA A 1 857 ? 15.354 -2.478 5.120 1.00 93.56 857 ALA A N 1
ATOM 6262 C CA . ALA A 1 857 ? 15.545 -1.461 6.146 1.00 93.56 857 ALA A CA 1
ATOM 6263 C C . ALA A 1 857 ? 14.205 -1.051 6.773 1.00 93.56 857 ALA A C 1
ATOM 6265 O O . ALA A 1 857 ? 13.165 -1.100 6.121 1.00 93.56 857 ALA A O 1
ATOM 6266 N N . THR A 1 858 ? 14.236 -0.628 8.034 1.00 93.25 858 THR A N 1
ATOM 6267 C CA . THR A 1 858 ? 13.045 -0.246 8.807 1.00 93.25 858 THR A CA 1
ATOM 6268 C C . THR A 1 858 ? 13.264 1.136 9.402 1.00 93.25 858 THR A C 1
ATOM 6270 O O . THR A 1 858 ? 14.361 1.430 9.883 1.00 93.25 858 THR A O 1
ATOM 6273 N N . ALA A 1 859 ? 12.239 1.985 9.352 1.00 90.38 859 ALA A N 1
ATOM 6274 C CA . ALA A 1 859 ? 12.274 3.289 10.000 1.00 90.38 859 ALA A CA 1
ATOM 6275 C C . ALA A 1 859 ? 12.114 3.129 11.514 1.00 90.38 859 ALA A C 1
ATOM 6277 O O . ALA A 1 859 ? 11.295 2.340 11.983 1.00 90.38 859 ALA A O 1
ATOM 6278 N N . ASN A 1 860 ? 12.885 3.889 12.288 1.00 83.75 860 ASN A N 1
ATOM 6279 C CA . ASN A 1 860 ? 12.675 3.967 13.730 1.00 83.75 860 ASN A CA 1
ATOM 6280 C C . ASN A 1 860 ? 11.422 4.808 14.067 1.00 83.75 860 ASN A C 1
ATOM 6282 O O . ASN A 1 860 ? 10.754 5.347 13.184 1.00 83.75 860 ASN A O 1
ATOM 6286 N N . ALA A 1 861 ? 11.110 4.955 15.358 1.00 75.12 861 ALA A N 1
ATOM 6287 C CA . ALA A 1 861 ? 9.951 5.730 15.813 1.00 75.12 861 ALA A CA 1
ATOM 6288 C C . ALA A 1 861 ? 10.000 7.228 15.428 1.00 75.12 861 ALA A C 1
ATOM 6290 O O . ALA A 1 861 ? 8.964 7.881 15.355 1.00 75.12 861 ALA A O 1
ATOM 6291 N N . ALA A 1 862 ? 11.187 7.768 15.136 1.00 75.44 862 ALA A N 1
ATOM 6292 C CA . ALA A 1 862 ? 11.370 9.134 14.641 1.00 75.44 862 ALA A CA 1
ATOM 6293 C C . ALA A 1 862 ? 11.311 9.229 13.102 1.00 75.44 862 ALA A C 1
ATOM 6295 O O . ALA A 1 862 ? 11.629 10.272 12.537 1.00 75.44 862 ALA A O 1
ATOM 6296 N N . GLY A 1 863 ? 10.970 8.136 12.411 1.00 83.31 863 GLY A N 1
ATOM 6297 C CA . GLY A 1 863 ? 10.882 8.091 10.953 1.00 83.31 863 GLY A CA 1
ATOM 6298 C C . GLY A 1 863 ? 12.238 7.984 10.259 1.00 83.31 863 GLY A C 1
ATOM 6299 O O . GLY A 1 863 ? 12.311 8.086 9.042 1.00 83.31 863 GLY A O 1
ATOM 6300 N N . VAL A 1 864 ? 13.330 7.769 10.994 1.00 90.25 864 VAL A N 1
ATOM 6301 C CA . VAL A 1 864 ? 14.686 7.753 10.433 1.00 90.25 864 VAL A CA 1
ATOM 6302 C C . VAL A 1 864 ? 15.096 6.341 10.024 1.00 90.25 864 VAL A C 1
ATOM 6304 O O . VAL A 1 864 ? 14.970 5.392 10.800 1.00 90.25 864 VAL A O 1
ATOM 6307 N N . ILE A 1 865 ? 15.670 6.226 8.825 1.00 92.31 865 ILE A N 1
ATOM 6308 C CA . ILE A 1 865 ? 16.376 5.044 8.324 1.00 92.31 865 ILE A CA 1
ATOM 6309 C C . ILE A 1 865 ? 17.852 5.407 8.143 1.00 92.31 865 ILE A C 1
ATOM 6311 O O . ILE A 1 865 ? 18.171 6.400 7.491 1.00 92.31 865 ILE A O 1
ATOM 6315 N N . ALA A 1 866 ? 18.765 4.611 8.707 1.00 90.25 866 ALA A N 1
ATOM 6316 C CA . ALA A 1 866 ? 20.206 4.823 8.563 1.00 90.25 866 ALA A CA 1
ATOM 6317 C C . ALA A 1 866 ? 21.003 3.520 8.755 1.00 90.25 866 ALA A C 1
ATOM 6319 O O . ALA A 1 866 ? 21.536 3.271 9.833 1.00 90.25 866 ALA A O 1
ATOM 6320 N N . THR A 1 867 ? 21.095 2.677 7.721 1.00 89.00 867 THR A N 1
ATOM 6321 C CA . THR A 1 867 ? 21.641 1.309 7.866 1.00 89.00 867 THR A CA 1
ATOM 6322 C C . THR A 1 867 ? 23.137 1.148 7.555 1.00 89.00 867 THR A C 1
ATOM 6324 O O . THR A 1 867 ? 23.706 0.103 7.863 1.00 89.00 867 THR A O 1
ATOM 6327 N N . GLY A 1 868 ? 23.812 2.150 6.975 1.00 80.31 868 GLY A N 1
ATOM 6328 C CA . GLY A 1 868 ? 25.267 2.091 6.740 1.00 80.31 868 GLY A CA 1
ATOM 6329 C C . GLY A 1 868 ? 26.102 2.373 8.001 1.00 80.31 868 GLY A C 1
ATOM 6330 O O . GLY A 1 868 ? 25.676 3.132 8.873 1.00 80.31 868 GLY A O 1
ATOM 6331 N N . SER A 1 869 ? 27.301 1.785 8.095 1.00 74.50 869 SER A N 1
ATOM 6332 C CA . SER A 1 869 ? 28.057 1.670 9.358 1.00 74.50 869 SER A CA 1
ATOM 6333 C C . SER A 1 869 ? 29.055 2.791 9.707 1.00 74.50 869 SER A C 1
ATOM 6335 O O . SER A 1 869 ? 29.368 2.939 10.885 1.00 74.50 869 SER A O 1
ATOM 6337 N N . ALA A 1 870 ? 29.565 3.589 8.758 1.00 65.81 870 ALA A N 1
ATOM 6338 C CA . ALA A 1 870 ? 30.593 4.603 9.072 1.00 65.81 870 ALA A CA 1
ATOM 6339 C C . ALA A 1 870 ? 30.008 6.000 9.357 1.00 65.81 870 ALA A C 1
ATOM 6341 O O . ALA A 1 870 ? 29.203 6.468 8.556 1.00 65.81 870 ALA A O 1
ATOM 6342 N N . PRO A 1 871 ? 30.409 6.699 10.435 1.00 62.72 871 PRO A N 1
ATOM 6343 C CA . PRO A 1 871 ? 30.090 8.113 10.671 1.00 62.72 871 PRO A CA 1
ATOM 6344 C C . PRO A 1 871 ? 30.862 9.082 9.755 1.00 62.72 871 PRO A C 1
ATOM 6346 O O . PRO A 1 871 ? 31.920 8.745 9.218 1.00 62.72 871 PRO A O 1
ATOM 6349 N N . VAL A 1 872 ? 30.381 10.326 9.641 1.00 59.09 872 VAL A N 1
ATOM 6350 C CA . VAL A 1 872 ? 31.111 11.414 8.957 1.00 59.09 872 VAL A CA 1
ATOM 6351 C C . VAL A 1 872 ? 32.440 11.693 9.661 1.00 59.09 872 VAL A C 1
ATOM 6353 O O . VAL A 1 872 ? 32.472 11.844 10.878 1.00 59.09 872 VAL A O 1
ATOM 6356 N N . GLY A 1 873 ? 33.528 11.750 8.885 1.00 56.66 873 GLY A N 1
ATOM 6357 C CA . GLY A 1 873 ? 34.892 11.982 9.386 1.00 56.66 873 GLY A CA 1
ATOM 6358 C C . GLY A 1 873 ? 35.763 10.724 9.537 1.00 56.66 873 GLY A C 1
ATOM 6359 O O . GLY A 1 873 ? 36.888 10.826 10.012 1.00 56.66 873 GLY A O 1
ATOM 6360 N N . THR A 1 874 ? 35.267 9.542 9.151 1.00 61.53 874 THR A N 1
ATOM 6361 C CA . THR A 1 874 ? 35.987 8.253 9.253 1.00 61.53 874 THR A CA 1
ATOM 6362 C C . THR A 1 874 ? 36.116 7.559 7.886 1.00 61.53 874 THR A C 1
ATOM 6364 O O . THR A 1 874 ? 35.663 8.091 6.873 1.00 61.53 874 THR A O 1
ATOM 6367 N N . THR A 1 875 ? 36.769 6.392 7.814 1.00 68.50 875 THR A N 1
ATOM 6368 C CA . THR A 1 875 ? 36.882 5.580 6.583 1.00 68.50 875 THR A CA 1
ATOM 6369 C C . THR A 1 875 ? 35.503 5.232 5.999 1.00 68.50 875 THR A C 1
ATOM 6371 O O . THR A 1 875 ? 34.536 5.086 6.742 1.00 68.50 875 THR A O 1
ATOM 6374 N N . ALA A 1 876 ? 35.404 5.065 4.673 1.00 70.75 876 ALA A N 1
ATOM 6375 C CA . ALA A 1 876 ? 34.152 4.716 3.995 1.00 70.75 876 ALA A CA 1
ATOM 6376 C C . ALA A 1 876 ? 33.486 3.459 4.598 1.00 70.75 876 ALA A C 1
ATOM 6378 O O . ALA A 1 876 ? 34.123 2.415 4.748 1.00 70.75 876 ALA A O 1
ATOM 6379 N N . GLY A 1 877 ? 32.195 3.571 4.927 1.00 76.12 877 GLY A N 1
ATOM 6380 C CA . GLY A 1 877 ? 31.414 2.511 5.575 1.00 76.12 877 GLY A CA 1
ATOM 6381 C C . GLY A 1 877 ? 30.751 1.530 4.616 1.00 76.12 877 GLY A C 1
ATOM 6382 O O . GLY A 1 877 ? 30.967 1.563 3.403 1.00 76.12 877 GLY A O 1
ATOM 6383 N N . SER A 1 878 ? 29.894 0.663 5.160 1.00 87.56 878 SER A N 1
ATOM 6384 C CA . SER A 1 878 ? 29.047 -0.213 4.348 1.00 87.56 878 SER A CA 1
ATOM 6385 C C . SER A 1 878 ? 27.989 0.576 3.569 1.00 87.56 878 SER A C 1
ATOM 6387 O O . SER A 1 878 ? 27.516 1.630 4.007 1.00 87.56 878 SER A O 1
ATOM 6389 N N . PHE A 1 879 ? 27.592 0.034 2.416 1.00 88.94 879 PHE A N 1
ATOM 6390 C CA . PHE A 1 879 ? 26.406 0.498 1.702 1.00 88.94 879 PHE A CA 1
ATOM 6391 C C . PHE A 1 879 ? 25.150 0.240 2.533 1.00 88.94 879 PHE A C 1
ATOM 6393 O O . PHE A 1 879 ? 25.013 -0.815 3.152 1.00 88.94 879 PHE A O 1
ATOM 6400 N N . GLY A 1 880 ? 24.237 1.202 2.522 1.00 92.62 880 GLY A N 1
ATOM 6401 C CA . GLY A 1 880 ? 22.989 1.152 3.256 1.00 92.62 880 GLY A CA 1
ATOM 6402 C C . GLY A 1 880 ? 21.947 2.103 2.681 1.00 92.62 880 GLY A C 1
ATOM 6403 O O . GLY A 1 880 ? 22.136 2.742 1.644 1.00 92.62 880 GLY A O 1
ATOM 6404 N N . VAL A 1 881 ? 20.828 2.166 3.384 1.00 94.56 881 VAL A N 1
ATOM 6405 C CA . VAL A 1 881 ? 19.685 3.021 3.090 1.00 94.56 881 VAL A CA 1
ATOM 6406 C C . VAL A 1 881 ? 19.683 4.145 4.112 1.00 94.56 881 VAL A C 1
ATOM 6408 O O . VAL A 1 881 ? 19.838 3.898 5.313 1.00 94.56 881 VAL A O 1
ATOM 6411 N N . PHE A 1 882 ? 19.505 5.367 3.630 1.00 93.50 882 PHE A N 1
ATOM 6412 C CA . PHE A 1 882 ? 19.372 6.563 4.449 1.00 93.50 882 PHE A CA 1
ATOM 6413 C C . PHE A 1 882 ? 18.086 7.272 4.073 1.00 93.50 882 PHE A C 1
ATOM 6415 O O . PHE A 1 882 ? 17.825 7.456 2.890 1.00 93.50 882 PHE A O 1
ATOM 6422 N N . GLY A 1 883 ? 17.269 7.661 5.041 1.00 92.81 883 GLY A N 1
ATOM 6423 C CA . GLY A 1 883 ? 16.000 8.282 4.705 1.00 92.81 883 GLY A CA 1
ATOM 6424 C C . GLY A 1 883 ? 15.200 8.775 5.890 1.00 92.81 883 GLY A C 1
ATOM 6425 O O . GLY A 1 883 ? 15.506 8.462 7.042 1.00 92.81 883 GLY A O 1
ATOM 6426 N N . ILE A 1 884 ? 14.168 9.540 5.562 1.00 91.06 884 ILE A N 1
ATOM 6427 C CA . ILE A 1 884 ? 13.186 10.081 6.493 1.00 91.06 884 ILE A CA 1
ATOM 6428 C C . ILE A 1 884 ? 11.782 9.677 6.041 1.00 91.06 884 ILE A C 1
ATOM 6430 O O . ILE A 1 884 ? 11.463 9.693 4.851 1.00 91.06 884 ILE A O 1
ATOM 6434 N N . VAL A 1 885 ? 10.952 9.300 7.002 1.00 91.50 885 VAL A N 1
ATOM 6435 C CA . VAL A 1 885 ? 9.545 8.956 6.831 1.00 91.50 885 VAL A CA 1
ATOM 6436 C C . VAL A 1 885 ? 8.750 9.909 7.700 1.00 91.50 885 VAL A C 1
ATOM 6438 O O . VAL A 1 885 ? 8.826 9.860 8.925 1.00 91.50 885 VAL A O 1
ATOM 6441 N N . ASP A 1 886 ? 7.990 10.779 7.056 1.00 88.00 886 ASP A N 1
ATOM 6442 C CA . ASP A 1 886 ? 6.999 11.597 7.726 1.00 88.00 886 ASP A CA 1
ATOM 6443 C C . ASP A 1 886 ? 5.735 10.753 7.903 1.00 88.00 886 ASP A C 1
ATOM 6445 O O . ASP A 1 886 ? 4.977 10.509 6.957 1.00 88.00 886 ASP A O 1
ATOM 6449 N N . PHE A 1 887 ? 5.542 10.264 9.126 1.00 84.00 887 PHE A N 1
ATOM 6450 C CA . PHE A 1 887 ? 4.390 9.446 9.478 1.00 84.00 887 PHE A CA 1
ATOM 6451 C C . PHE A 1 887 ? 3.069 10.225 9.389 1.00 84.00 887 PHE A C 1
ATOM 6453 O O . PHE A 1 887 ? 2.039 9.603 9.155 1.00 84.00 887 PHE A O 1
ATOM 6460 N N . GLU A 1 888 ? 3.067 11.556 9.495 1.00 78.44 888 GLU A N 1
ATOM 6461 C CA . GLU A 1 888 ? 1.847 12.361 9.410 1.00 78.44 888 GLU A CA 1
ATOM 6462 C C . GLU A 1 888 ? 1.395 12.530 7.956 1.00 78.44 888 GLU A C 1
ATOM 6464 O O . GLU A 1 888 ? 0.248 12.239 7.605 1.00 78.44 888 GLU A O 1
ATOM 6469 N N . SER A 1 889 ? 2.297 12.990 7.086 1.00 79.75 889 SER A N 1
ATOM 6470 C CA . SER A 1 889 ? 1.979 13.202 5.667 1.00 79.75 889 SER A CA 1
ATOM 6471 C C . SER A 1 889 ? 2.006 11.911 4.842 1.00 79.75 889 SER A C 1
ATOM 6473 O O . SER A 1 889 ? 1.478 11.877 3.721 1.00 79.75 889 SER A O 1
ATOM 6475 N N . GLY A 1 890 ? 2.602 10.849 5.393 1.00 86.31 890 GLY A N 1
ATOM 6476 C CA . GLY A 1 890 ? 2.831 9.574 4.726 1.00 86.31 890 GLY A CA 1
ATOM 6477 C C . GLY A 1 890 ? 3.894 9.656 3.628 1.00 86.31 890 GLY A C 1
ATOM 6478 O O . GLY A 1 890 ? 3.870 8.823 2.719 1.00 86.31 890 GLY A O 1
ATOM 6479 N N . VAL A 1 891 ? 4.779 10.659 3.660 1.00 90.19 891 VAL A N 1
ATOM 6480 C CA . VAL A 1 891 ? 5.870 10.840 2.688 1.00 90.19 891 VAL A CA 1
ATOM 6481 C C . VAL A 1 891 ? 7.120 10.117 3.169 1.00 90.19 891 VAL A C 1
ATOM 6483 O O . VAL A 1 891 ? 7.557 10.309 4.298 1.00 90.19 891 VAL A O 1
ATOM 6486 N N . ALA A 1 892 ? 7.738 9.339 2.286 1.00 92.12 892 ALA A N 1
ATOM 6487 C CA . ALA A 1 892 ? 9.050 8.751 2.515 1.00 92.12 892 ALA A CA 1
ATOM 6488 C C . ALA A 1 892 ? 10.060 9.313 1.510 1.00 92.12 892 ALA A C 1
ATOM 6490 O O . ALA A 1 892 ? 9.776 9.397 0.313 1.00 92.12 892 ALA A O 1
ATOM 6491 N N . GLU A 1 893 ? 11.244 9.673 1.998 1.00 91.69 893 GLU A N 1
ATOM 6492 C CA . GLU A 1 893 ? 12.397 10.067 1.195 1.00 91.69 893 GLU A CA 1
ATOM 6493 C C . GLU A 1 893 ? 13.589 9.179 1.538 1.00 91.69 893 GLU A C 1
ATOM 6495 O O . GLU A 1 893 ? 14.037 9.134 2.682 1.00 91.69 893 GLU A O 1
ATOM 6500 N N . LEU A 1 894 ? 14.108 8.486 0.530 1.00 92.88 894 LEU A N 1
ATOM 6501 C CA . LEU A 1 894 ? 15.193 7.523 0.649 1.00 92.88 894 LEU A CA 1
ATOM 6502 C C . LEU A 1 894 ? 16.361 7.911 -0.265 1.00 92.88 894 LEU A C 1
ATOM 6504 O O . LEU A 1 894 ? 16.175 8.456 -1.359 1.00 92.88 894 LEU A O 1
ATOM 6508 N N . ARG A 1 895 ? 17.572 7.594 0.187 1.00 92.69 895 ARG A N 1
ATOM 6509 C CA . ARG A 1 895 ? 18.850 7.692 -0.520 1.00 92.69 895 ARG A CA 1
ATOM 6510 C C . ARG A 1 895 ? 19.623 6.391 -0.331 1.00 92.69 895 ARG A C 1
ATOM 6512 O O . ARG A 1 895 ? 19.621 5.802 0.755 1.00 92.69 895 ARG A O 1
ATOM 6519 N N . PHE A 1 896 ? 20.298 5.959 -1.386 1.00 92.25 896 PHE A N 1
ATOM 6520 C CA . PHE A 1 896 ? 20.969 4.667 -1.451 1.00 92.25 896 PHE A CA 1
ATOM 6521 C C . PHE A 1 896 ? 22.464 4.855 -1.721 1.00 92.25 896 PHE A C 1
ATOM 6523 O O . PHE A 1 896 ? 22.866 5.433 -2.729 1.00 92.25 896 PHE A O 1
ATOM 6530 N N . GLY A 1 897 ? 23.312 4.374 -0.812 1.00 91.25 897 GLY A N 1
ATOM 6531 C CA . GLY A 1 897 ? 24.753 4.581 -0.939 1.00 91.25 897 GLY A CA 1
ATOM 6532 C C . GLY A 1 897 ? 25.524 4.272 0.334 1.00 91.25 897 GLY A C 1
ATOM 6533 O O . GLY A 1 897 ? 25.026 3.598 1.232 1.00 91.25 897 GLY A O 1
ATOM 6534 N N . ARG A 1 898 ? 26.759 4.761 0.423 1.00 89.06 898 ARG A N 1
ATOM 6535 C CA . ARG A 1 898 ? 27.565 4.748 1.656 1.00 89.06 898 ARG A CA 1
ATOM 6536 C C . ARG A 1 898 ? 28.056 6.151 1.973 1.00 89.06 898 ARG A C 1
ATOM 6538 O O . ARG A 1 898 ? 28.328 6.924 1.064 1.00 89.06 898 ARG A O 1
ATOM 6545 N N . ARG A 1 899 ? 28.199 6.481 3.252 1.00 87.31 899 ARG A N 1
ATOM 6546 C CA . ARG A 1 899 ? 28.748 7.779 3.669 1.00 87.31 899 ARG A CA 1
ATOM 6547 C C . ARG A 1 899 ? 30.210 7.915 3.258 1.00 87.31 899 ARG A C 1
ATOM 6549 O O . ARG A 1 899 ? 30.968 6.947 3.341 1.00 87.31 899 ARG A O 1
ATOM 6556 N N . VAL A 1 900 ? 30.585 9.129 2.869 1.00 83.00 900 VAL A N 1
ATOM 6557 C CA . VAL A 1 900 ? 31.962 9.507 2.525 1.00 83.00 900 VAL A CA 1
ATOM 6558 C C . VAL A 1 900 ? 32.411 10.745 3.295 1.00 83.00 900 VAL A C 1
ATOM 6560 O O . VAL A 1 900 ? 31.605 11.437 3.919 1.00 83.00 900 VAL A O 1
ATOM 6563 N N . HIS A 1 901 ? 33.718 11.008 3.266 1.00 80.56 901 HIS A N 1
ATOM 6564 C CA . HIS A 1 901 ? 34.296 12.212 3.852 1.00 80.56 901 HIS A CA 1
ATOM 6565 C C . HIS A 1 901 ? 33.820 13.474 3.111 1.00 80.56 901 HIS A C 1
ATOM 6567 O O . HIS A 1 901 ? 33.544 13.422 1.915 1.00 80.56 901 HIS A O 1
ATOM 6573 N N . ALA A 1 902 ? 33.747 14.620 3.796 1.00 78.25 902 ALA A N 1
ATOM 6574 C CA . ALA A 1 902 ? 33.319 15.874 3.166 1.00 78.25 902 ALA A CA 1
ATOM 6575 C C . ALA A 1 902 ? 34.260 16.310 2.027 1.00 78.25 902 ALA A C 1
ATOM 6577 O O . ALA A 1 902 ? 33.797 16.790 0.997 1.00 78.25 902 ALA A O 1
ATOM 6578 N N . ASP A 1 903 ? 35.562 16.042 2.161 1.00 83.38 903 ASP A N 1
ATOM 6579 C CA . ASP A 1 903 ? 36.560 16.317 1.112 1.00 83.38 903 ASP A CA 1
ATOM 6580 C C . ASP A 1 903 ? 36.303 15.526 -0.184 1.00 83.38 903 ASP A C 1
ATOM 6582 O O . ASP A 1 903 ? 36.771 15.903 -1.257 1.00 83.38 903 ASP A O 1
ATOM 6586 N N . ASP A 1 904 ? 35.518 14.448 -0.104 1.00 84.25 904 ASP A N 1
ATOM 6587 C CA . ASP A 1 904 ? 35.142 13.620 -1.245 1.00 84.25 904 ASP A CA 1
ATOM 6588 C C . ASP A 1 904 ? 33.867 14.109 -1.952 1.00 84.25 904 ASP A C 1
ATOM 6590 O O . ASP A 1 904 ? 33.477 13.524 -2.961 1.00 84.25 904 ASP A O 1
ATOM 6594 N N . ALA A 1 905 ? 33.225 15.192 -1.491 1.00 82.94 905 ALA A N 1
ATOM 6595 C CA . ALA A 1 905 ? 31.967 15.707 -2.050 1.00 82.94 905 ALA A CA 1
ATOM 6596 C C . ALA A 1 905 ? 32.038 16.046 -3.553 1.00 82.94 905 ALA A C 1
ATOM 6598 O O . ALA A 1 905 ? 31.035 15.958 -4.271 1.00 82.94 905 ALA A O 1
ATOM 6599 N N . ALA A 1 906 ? 33.227 16.419 -4.035 1.00 84.06 906 ALA A N 1
ATOM 6600 C CA . ALA A 1 906 ? 33.483 16.732 -5.439 1.00 84.06 906 ALA A CA 1
ATOM 6601 C C . ALA A 1 906 ? 33.739 15.488 -6.311 1.00 84.06 906 ALA A C 1
ATOM 6603 O O . ALA A 1 906 ? 33.826 15.609 -7.535 1.00 84.06 906 ALA A O 1
ATOM 6604 N N . LYS A 1 907 ? 33.871 14.289 -5.720 1.00 85.81 907 LYS A N 1
ATOM 6605 C CA . LYS A 1 907 ? 34.084 13.064 -6.496 1.00 85.81 907 LYS A CA 1
ATOM 6606 C C . LYS A 1 907 ? 32.842 12.765 -7.356 1.00 85.81 907 LYS A C 1
ATOM 6608 O O . LYS A 1 907 ? 31.720 12.871 -6.861 1.00 85.81 907 LYS A O 1
ATOM 6613 N N . PRO A 1 908 ? 33.008 12.329 -8.619 1.00 81.44 908 PRO A N 1
ATOM 6614 C CA . PRO A 1 908 ? 31.889 12.178 -9.556 1.00 81.44 908 PRO A CA 1
ATOM 6615 C C . PRO A 1 908 ? 30.754 11.232 -9.110 1.00 81.44 908 PRO A C 1
ATOM 6617 O O . PRO A 1 908 ? 29.615 11.431 -9.518 1.00 81.44 908 PRO A O 1
ATOM 6620 N N . GLY A 1 909 ? 31.039 10.222 -8.281 1.00 84.12 909 GLY A N 1
ATOM 6621 C CA . GLY A 1 909 ? 30.049 9.261 -7.766 1.00 84.12 909 GLY A CA 1
ATOM 6622 C C . GLY A 1 909 ? 29.411 9.635 -6.423 1.00 84.12 909 GLY A C 1
ATOM 6623 O O . GLY A 1 909 ? 28.672 8.829 -5.859 1.00 84.12 909 GLY A O 1
ATOM 6624 N N . VAL A 1 910 ? 29.715 10.819 -5.883 1.00 88.38 910 VAL A N 1
ATOM 6625 C CA . VAL A 1 910 ? 29.232 11.265 -4.572 1.00 88.38 910 VAL A CA 1
ATOM 6626 C C . VAL A 1 910 ? 28.068 12.232 -4.740 1.00 88.38 910 VAL A C 1
ATOM 6628 O O . VAL A 1 910 ? 28.208 13.292 -5.356 1.00 88.38 910 VAL A O 1
ATOM 6631 N N . ILE A 1 911 ? 26.922 11.873 -4.168 1.00 89.12 911 ILE A N 1
ATOM 6632 C CA . ILE A 1 911 ? 25.706 12.676 -4.143 1.00 89.12 911 ILE A CA 1
ATOM 6633 C C . ILE A 1 911 ? 25.574 13.469 -2.840 1.00 89.12 911 ILE A C 1
ATOM 6635 O O . ILE A 1 911 ? 25.946 12.999 -1.766 1.00 89.12 911 ILE A O 1
ATOM 6639 N N . ASP A 1 912 ? 25.041 14.680 -2.949 1.00 88.81 912 ASP A N 1
ATOM 6640 C CA . ASP A 1 912 ? 24.520 15.470 -1.841 1.00 88.81 912 ASP A CA 1
ATOM 6641 C C . ASP A 1 912 ? 23.161 14.911 -1.391 1.00 88.81 912 ASP A C 1
ATOM 6643 O O . ASP A 1 912 ? 22.247 14.740 -2.203 1.00 88.81 912 ASP A O 1
ATOM 6647 N N . ALA A 1 913 ? 23.074 14.596 -0.102 1.00 88.94 913 ALA A N 1
ATOM 6648 C CA . ALA A 1 913 ? 21.890 14.110 0.598 1.00 88.94 913 ALA A CA 1
ATOM 6649 C C . ALA A 1 913 ? 21.573 14.969 1.839 1.00 88.94 913 ALA A C 1
ATOM 6651 O O . ALA A 1 913 ? 20.862 14.525 2.743 1.00 88.94 913 ALA A O 1
ATOM 6652 N N . SER A 1 914 ? 22.120 16.187 1.904 1.00 85.50 914 SER A N 1
ATOM 6653 C CA . SER A 1 914 ? 22.000 17.089 3.051 1.00 85.50 914 SER A CA 1
ATOM 6654 C C . SER A 1 914 ? 20.556 17.470 3.384 1.00 85.50 914 SER A C 1
ATOM 6656 O O . SER A 1 914 ? 20.264 17.736 4.553 1.00 85.50 914 SER A O 1
ATOM 6658 N N . SER A 1 915 ? 19.631 17.421 2.417 1.00 79.94 915 SER A N 1
ATOM 6659 C CA . SER A 1 915 ? 18.205 17.679 2.660 1.00 79.94 915 SER A CA 1
ATOM 6660 C C . SER A 1 915 ? 17.553 16.705 3.646 1.00 79.94 915 SER A C 1
ATOM 6662 O O . SER A 1 915 ? 16.560 17.068 4.279 1.00 79.94 915 SER A O 1
ATOM 6664 N N . LEU A 1 916 ? 18.116 15.502 3.827 1.00 85.44 916 LEU A N 1
ATOM 6665 C CA . LEU A 1 916 ? 17.616 14.525 4.794 1.00 85.44 916 LEU A CA 1
ATOM 6666 C C . LEU A 1 916 ? 17.740 15.029 6.240 1.00 85.44 916 LEU A C 1
ATOM 6668 O O . LEU A 1 916 ? 17.081 14.494 7.128 1.00 85.44 916 LEU A O 1
ATOM 6672 N N . GLY A 1 917 ? 18.616 16.008 6.504 1.00 84.50 917 GLY A N 1
ATOM 6673 C CA . GLY A 1 917 ? 18.836 16.561 7.845 1.00 84.50 917 GLY A CA 1
ATOM 6674 C C . GLY A 1 917 ? 19.393 15.553 8.858 1.00 84.50 917 GLY A C 1
ATOM 6675 O O . GLY A 1 917 ? 19.401 15.821 10.059 1.00 84.50 917 GLY A O 1
ATOM 6676 N N . LEU A 1 918 ? 19.854 14.385 8.399 1.00 85.00 918 LEU A N 1
ATOM 6677 C CA . LEU A 1 918 ? 20.347 13.321 9.264 1.00 85.00 918 LEU A CA 1
ATOM 6678 C C . LEU A 1 918 ? 21.798 13.598 9.690 1.00 85.00 918 LEU A C 1
ATOM 6680 O O . LEU A 1 918 ? 22.657 13.829 8.828 1.00 85.00 918 LEU A O 1
ATOM 6684 N N . PRO A 1 919 ? 22.119 13.518 10.997 1.00 81.06 919 PRO A N 1
ATOM 6685 C CA . PRO A 1 919 ? 23.485 13.677 11.476 1.00 81.06 919 PRO A CA 1
ATOM 6686 C C . PRO A 1 919 ? 24.442 12.719 10.761 1.00 81.06 919 PRO A C 1
ATOM 6688 O O . PRO A 1 919 ? 24.258 11.501 10.756 1.00 81.06 919 PRO A O 1
ATOM 6691 N N . GLY A 1 920 ? 25.475 13.278 10.134 1.00 79.06 920 GLY A N 1
ATOM 6692 C CA . GLY A 1 920 ? 26.469 12.492 9.416 1.00 79.06 920 GLY A CA 1
ATOM 6693 C C . GLY A 1 920 ? 25.993 11.901 8.077 1.00 79.06 920 GLY A C 1
ATOM 6694 O O . GLY A 1 920 ? 26.516 10.873 7.654 1.00 79.06 920 GLY A O 1
ATOM 6695 N N . VAL A 1 921 ? 24.998 12.489 7.408 1.00 84.56 921 VAL A N 1
ATOM 6696 C CA . VAL A 1 921 ? 24.516 12.041 6.082 1.00 84.56 921 VAL A CA 1
ATOM 6697 C C . VAL A 1 921 ? 24.434 13.228 5.112 1.00 84.56 921 VAL A C 1
ATOM 6699 O O . VAL A 1 921 ? 23.396 13.502 4.529 1.00 84.56 921 VAL A O 1
ATOM 6702 N N . ALA A 1 922 ? 25.529 13.975 4.957 1.00 86.38 922 ALA A N 1
ATOM 6703 C CA . ALA A 1 922 ? 25.584 15.070 3.980 1.00 86.38 922 ALA A CA 1
ATOM 6704 C C . ALA A 1 922 ? 25.953 14.568 2.575 1.00 86.38 922 ALA A C 1
ATOM 6706 O O . ALA A 1 922 ? 25.361 14.985 1.585 1.00 86.38 922 ALA A O 1
ATOM 6707 N N . HIS A 1 923 ? 26.909 13.640 2.491 1.00 87.75 923 HIS A N 1
ATOM 6708 C CA . HIS A 1 923 ? 27.438 13.141 1.227 1.00 87.75 923 HIS A CA 1
ATOM 6709 C C . HIS A 1 923 ? 27.474 11.616 1.211 1.00 87.75 923 HIS A C 1
ATOM 6711 O O . HIS A 1 923 ? 27.961 10.980 2.154 1.00 87.75 923 HIS A O 1
ATOM 6717 N N . LEU A 1 924 ? 26.960 11.037 0.129 1.00 89.75 924 LEU A N 1
ATOM 6718 C CA . LEU A 1 924 ? 26.887 9.596 -0.075 1.00 89.75 924 LEU A CA 1
ATOM 6719 C C . LEU A 1 924 ? 27.563 9.222 -1.389 1.00 89.75 924 LEU A C 1
ATOM 6721 O O . LEU A 1 924 ? 27.225 9.763 -2.431 1.00 89.75 924 LEU A O 1
ATOM 6725 N N . GLU A 1 925 ? 28.471 8.255 -1.375 1.00 89.19 925 GLU A N 1
ATOM 6726 C CA . GLU A 1 925 ? 28.839 7.555 -2.602 1.00 89.19 925 GLU A CA 1
ATOM 6727 C C . GLU A 1 925 ? 27.659 6.681 -3.025 1.00 89.19 925 GLU A C 1
ATOM 6729 O O . GLU A 1 925 ? 27.273 5.744 -2.315 1.00 89.19 925 GLU A O 1
ATOM 6734 N N . SER A 1 926 ? 27.063 7.054 -4.154 1.00 88.88 926 SER A N 1
ATOM 6735 C CA . SER A 1 926 ? 25.838 6.467 -4.682 1.00 88.88 926 SER A CA 1
ATOM 6736 C C . SER A 1 926 ? 26.045 4.997 -5.042 1.00 88.88 926 SER A C 1
ATOM 6738 O O . SER A 1 926 ? 27.073 4.608 -5.602 1.00 88.88 926 SER A O 1
ATOM 6740 N N . ARG A 1 927 ? 25.042 4.171 -4.735 1.00 86.88 927 ARG A N 1
ATOM 6741 C CA . ARG A 1 927 ? 24.945 2.801 -5.243 1.00 86.88 927 ARG A CA 1
ATOM 6742 C C . ARG A 1 927 ? 23.544 2.568 -5.763 1.00 86.88 927 ARG A C 1
ATOM 6744 O O . ARG A 1 927 ? 22.573 2.643 -5.020 1.00 86.88 927 ARG A O 1
ATOM 6751 N N . GLY A 1 928 ? 23.469 2.243 -7.044 1.00 84.56 928 GLY A N 1
ATOM 6752 C CA . GLY A 1 928 ? 22.209 2.033 -7.739 1.00 84.56 928 GLY A CA 1
ATOM 6753 C C . GLY A 1 928 ? 21.447 0.843 -7.167 1.00 84.56 928 GLY A C 1
ATOM 6754 O O . GLY A 1 928 ? 22.018 -0.223 -6.926 1.00 84.56 928 GLY A O 1
ATOM 6755 N N . VAL A 1 929 ? 20.149 1.032 -6.983 1.00 89.25 929 VAL A N 1
ATOM 6756 C CA . VAL A 1 929 ? 19.168 0.000 -6.657 1.00 89.25 929 VAL A CA 1
ATOM 6757 C C . VAL A 1 929 ? 18.354 -0.284 -7.911 1.00 89.25 929 VAL A C 1
ATOM 6759 O O . VAL A 1 929 ? 17.970 0.644 -8.619 1.00 89.25 929 VAL A O 1
ATOM 6762 N N . GLN A 1 930 ? 18.082 -1.557 -8.195 1.00 88.31 930 GLN A N 1
ATOM 6763 C CA . GLN A 1 930 ? 17.188 -1.955 -9.280 1.00 88.31 930 GLN A CA 1
ATOM 6764 C C . GLN A 1 930 ? 15.793 -1.420 -8.988 1.00 88.31 930 GLN A C 1
ATOM 6766 O O . GLN A 1 930 ? 15.137 -1.891 -8.056 1.00 88.31 930 GLN A O 1
ATOM 6771 N N . SER A 1 931 ? 15.357 -0.442 -9.784 1.00 86.62 931 SER A N 1
ATOM 6772 C CA . SER A 1 931 ? 14.147 0.326 -9.509 1.00 86.62 931 SER A CA 1
ATOM 6773 C C . SER A 1 931 ? 12.955 -0.617 -9.303 1.00 86.62 931 SER A C 1
ATOM 6775 O O . SER A 1 931 ? 12.335 -0.583 -8.245 1.00 86.62 931 SER A O 1
ATOM 6777 N N . ASP A 1 932 ? 12.732 -1.580 -10.202 1.00 86.56 932 ASP A N 1
ATOM 6778 C CA . ASP A 1 932 ? 11.590 -2.518 -10.170 1.00 86.56 932 ASP A CA 1
ATOM 6779 C C . ASP A 1 932 ? 11.406 -3.315 -8.859 1.00 86.56 932 ASP A C 1
ATOM 6781 O O . ASP A 1 932 ? 10.338 -3.860 -8.575 1.00 86.56 932 ASP A O 1
ATOM 6785 N N . THR A 1 933 ? 12.464 -3.416 -8.055 1.00 90.31 933 THR A N 1
ATOM 6786 C CA . THR A 1 933 ? 12.494 -4.236 -6.840 1.00 90.31 933 THR A CA 1
ATOM 6787 C C . THR A 1 933 ? 12.096 -3.479 -5.571 1.00 90.31 933 THR A C 1
ATOM 6789 O O . THR A 1 933 ? 11.986 -4.100 -4.517 1.00 90.31 933 THR A O 1
ATOM 6792 N N . LEU A 1 934 ? 11.878 -2.161 -5.647 1.00 91.75 934 LEU A N 1
ATOM 6793 C CA . LEU A 1 934 ? 11.600 -1.311 -4.487 1.00 91.75 934 LEU A CA 1
ATOM 6794 C C . LEU A 1 934 ? 10.176 -1.497 -3.936 1.00 91.75 934 LEU A C 1
ATOM 6796 O O . LEU A 1 934 ? 9.182 -1.135 -4.576 1.00 91.75 934 LEU A O 1
ATOM 6800 N N . ARG A 1 935 ? 10.082 -2.018 -2.707 1.00 92.88 935 ARG A N 1
ATOM 6801 C CA . ARG A 1 935 ? 8.822 -2.360 -2.021 1.00 92.88 935 ARG A CA 1
ATOM 6802 C C . ARG A 1 935 ? 8.783 -1.849 -0.591 1.00 92.88 935 ARG A C 1
ATOM 6804 O O . ARG A 1 935 ? 9.812 -1.867 0.080 1.00 92.88 935 ARG A O 1
ATOM 6811 N N . TYR A 1 936 ? 7.619 -1.400 -0.119 1.00 94.25 936 TYR A N 1
ATOM 6812 C CA . TYR A 1 936 ? 7.423 -0.977 1.269 1.00 94.25 936 TYR A CA 1
ATOM 6813 C C . TYR A 1 936 ? 6.241 -1.680 1.941 1.00 94.25 936 TYR A C 1
ATOM 6815 O O . TYR A 1 936 ? 5.252 -2.033 1.298 1.00 94.25 936 TYR A O 1
ATOM 6823 N N . ASN A 1 937 ? 6.340 -1.826 3.261 1.00 93.12 937 ASN A N 1
ATOM 6824 C CA . ASN A 1 937 ? 5.235 -2.201 4.137 1.00 93.12 937 ASN A CA 1
ATOM 6825 C C . ASN A 1 937 ? 5.004 -1.082 5.149 1.00 93.12 937 ASN A C 1
ATOM 6827 O O . ASN A 1 937 ? 5.968 -0.486 5.636 1.00 93.12 937 ASN A O 1
ATOM 6831 N N . ALA A 1 938 ? 3.744 -0.808 5.466 1.00 89.88 938 ALA A N 1
ATOM 6832 C CA . ALA A 1 938 ? 3.361 0.168 6.477 1.00 89.88 938 ALA A CA 1
ATOM 6833 C C . ALA A 1 938 ? 1.994 -0.174 7.085 1.00 89.88 938 ALA A C 1
ATOM 6835 O O . ALA A 1 938 ? 1.203 -0.873 6.462 1.00 89.88 938 ALA A O 1
ATOM 6836 N N . SER A 1 939 ? 1.678 0.367 8.258 1.00 83.88 939 SER A N 1
ATOM 6837 C CA . SER A 1 939 ? 0.312 0.356 8.801 1.00 83.88 939 SER A CA 1
ATOM 6838 C C . SER A 1 939 ? -0.195 1.786 8.902 1.00 83.88 939 SER A C 1
ATOM 6840 O O . SER A 1 939 ? 0.435 2.603 9.563 1.00 83.88 939 SER A O 1
ATOM 6842 N N . GLY A 1 940 ? -1.318 2.105 8.263 1.00 77.62 940 GLY A N 1
ATOM 6843 C CA . GLY A 1 940 ? -2.032 3.366 8.470 1.00 77.62 940 GLY A CA 1
ATOM 6844 C C . GLY A 1 940 ? -2.938 3.299 9.698 1.00 77.62 940 GLY A C 1
ATOM 6845 O O . GLY A 1 940 ? -3.433 2.221 10.033 1.00 77.62 940 GLY A O 1
ATOM 6846 N N . TYR A 1 941 ? -3.198 4.432 10.348 1.00 68.81 941 TYR A N 1
ATOM 6847 C CA . TYR A 1 941 ? -4.231 4.521 11.383 1.00 68.81 941 TYR A CA 1
ATOM 6848 C C . TYR A 1 941 ? -5.095 5.767 11.207 1.00 68.81 941 TYR A C 1
ATOM 6850 O O . TYR A 1 941 ? -4.640 6.798 10.723 1.00 68.81 941 TYR A O 1
ATOM 6858 N N . SER A 1 942 ? -6.351 5.680 11.634 1.00 62.72 942 SER A N 1
ATOM 6859 C CA . SER A 1 942 ? -7.230 6.836 11.788 1.00 62.72 942 SER A CA 1
ATOM 6860 C C . SER A 1 942 ? -7.801 6.830 13.199 1.00 62.72 942 SER A C 1
ATOM 6862 O O . SER A 1 942 ? -8.268 5.786 13.664 1.00 62.72 942 SER A O 1
ATOM 6864 N N . TYR A 1 943 ? -7.723 7.983 13.866 1.00 60.06 943 TYR A N 1
ATOM 6865 C CA . TYR A 1 943 ? -8.481 8.263 15.078 1.00 60.06 943 TYR A CA 1
ATOM 6866 C C . TYR A 1 943 ? -9.604 9.229 14.739 1.00 60.06 943 TYR A C 1
ATOM 6868 O O . TYR A 1 943 ? -9.352 10.294 14.174 1.00 60.06 943 TYR A O 1
ATOM 6876 N N . LEU A 1 944 ? -10.824 8.874 15.123 1.00 61.06 944 LEU A N 1
ATOM 6877 C CA . LEU A 1 944 ? -11.913 9.834 15.197 1.00 61.06 944 LEU A CA 1
ATOM 6878 C C . LEU A 1 944 ? -11.957 10.384 16.632 1.00 61.06 944 LEU A C 1
ATOM 6880 O O . LEU A 1 944 ? -12.184 9.593 17.553 1.00 61.06 944 LEU A O 1
ATOM 6884 N N . PRO A 1 945 ? -11.726 11.693 16.856 1.00 58.59 945 PRO A N 1
ATOM 6885 C CA . PRO A 1 945 ? -11.966 12.301 18.159 1.00 58.59 945 PRO A CA 1
ATOM 6886 C C . PRO A 1 945 ? -13.449 12.137 18.506 1.00 58.59 945 PRO A C 1
ATOM 6888 O O . PRO A 1 945 ? -14.311 12.550 17.729 1.00 58.59 945 PRO A O 1
ATOM 6891 N N . LEU A 1 946 ? -13.755 11.500 19.638 1.00 65.69 946 LEU A N 1
ATOM 6892 C CA . LEU A 1 946 ? -15.127 11.357 20.128 1.00 65.69 946 LEU A CA 1
ATOM 6893 C C . LEU A 1 946 ? -15.323 12.287 21.316 1.00 65.69 946 LEU A C 1
ATOM 6895 O O . LEU A 1 946 ? -14.597 12.191 22.299 1.00 65.69 946 LEU A O 1
ATOM 6899 N N . ASP A 1 947 ? -16.324 13.157 21.224 1.00 71.12 947 ASP A N 1
ATOM 6900 C CA . ASP A 1 947 ? -16.709 14.045 22.316 1.00 71.12 947 ASP A CA 1
ATOM 6901 C C . ASP A 1 947 ? -17.314 13.226 23.479 1.00 71.12 947 ASP A C 1
ATOM 6903 O O . ASP A 1 947 ? -18.354 12.577 23.285 1.00 71.12 947 ASP A O 1
ATOM 6907 N N . PRO A 1 948 ? -16.722 13.257 24.693 1.00 74.88 948 PRO A N 1
ATOM 6908 C CA . PRO A 1 948 ? -17.261 12.573 25.868 1.00 74.88 948 PRO A CA 1
ATOM 6909 C C . PRO A 1 948 ? -18.705 12.966 26.210 1.00 74.88 948 PRO A C 1
ATOM 6911 O O . PRO A 1 948 ? -19.445 12.141 26.750 1.00 74.88 948 PRO A O 1
ATOM 6914 N N . ALA A 1 949 ? -19.127 14.197 25.892 1.00 74.25 949 ALA A N 1
ATOM 6915 C CA . ALA A 1 949 ? -20.486 14.670 26.152 1.00 74.25 949 ALA A CA 1
ATOM 6916 C C . ALA A 1 949 ? -21.525 13.967 25.264 1.00 74.25 949 ALA A C 1
ATOM 6918 O O . ALA A 1 949 ? -22.633 13.688 25.719 1.00 74.25 949 ALA A O 1
ATOM 6919 N N . ILE A 1 950 ? -21.156 13.637 24.022 1.00 76.19 950 ILE A N 1
ATOM 6920 C CA . ILE A 1 950 ? -22.001 12.871 23.095 1.00 76.19 950 ILE A CA 1
ATOM 6921 C C . ILE A 1 950 ? -21.922 11.377 23.432 1.00 76.19 950 ILE A C 1
ATOM 6923 O O . ILE A 1 950 ? -22.940 10.686 23.474 1.00 76.19 950 ILE A O 1
ATOM 6927 N N . LEU A 1 951 ? -20.715 10.883 23.727 1.00 81.62 951 LEU A N 1
ATOM 6928 C CA . LEU A 1 951 ? -20.467 9.470 24.004 1.00 81.62 951 LEU A CA 1
ATOM 6929 C C . LEU A 1 951 ? -21.095 8.998 25.325 1.00 81.62 951 LEU A C 1
ATOM 6931 O O . LEU A 1 951 ? -21.496 7.840 25.435 1.00 81.62 951 LEU A O 1
ATOM 6935 N N . GLY A 1 952 ? -21.177 9.873 26.330 1.00 80.19 952 GLY A N 1
ATOM 6936 C CA . GLY A 1 952 ? -21.706 9.579 27.666 1.00 80.19 952 GLY A CA 1
ATOM 6937 C C . GLY A 1 952 ? -20.684 8.996 28.653 1.00 80.19 952 GLY A C 1
ATOM 6938 O O . GLY A 1 952 ? -21.015 8.840 29.833 1.00 80.19 952 GLY A O 1
ATOM 6939 N N . LEU A 1 953 ? -19.464 8.701 28.195 1.00 84.25 953 LEU A N 1
ATOM 6940 C CA . LEU A 1 953 ? -18.298 8.287 28.983 1.00 84.25 953 LEU A CA 1
ATOM 6941 C C . LEU A 1 953 ? -17.038 8.927 28.396 1.00 84.25 953 LEU A C 1
ATOM 6943 O O . LEU A 1 953 ? -16.973 9.166 27.191 1.00 84.25 953 LEU A O 1
ATOM 6947 N N . ASN A 1 954 ? -16.016 9.139 29.219 1.00 79.62 954 ASN A N 1
ATOM 6948 C CA . ASN A 1 954 ? -14.705 9.568 28.750 1.00 79.62 954 ASN A CA 1
ATOM 6949 C C . ASN A 1 954 ? -13.899 8.372 28.182 1.00 79.62 954 ASN A C 1
ATOM 6951 O O . ASN A 1 954 ? -13.520 7.470 28.941 1.00 79.62 954 ASN A O 1
ATOM 6955 N N . PRO A 1 955 ? -13.587 8.346 26.869 1.00 75.62 955 PRO A N 1
ATOM 6956 C CA . PRO A 1 955 ? -12.911 7.214 26.237 1.00 75.62 955 PRO A CA 1
ATOM 6957 C C . PRO A 1 955 ? -11.405 7.148 26.530 1.00 75.62 955 PRO A C 1
ATOM 6959 O O . PRO A 1 955 ? -10.794 6.096 26.339 1.00 75.62 955 PRO A O 1
ATOM 6962 N N . VAL A 1 956 ? -10.783 8.230 27.011 1.00 78.44 956 VAL A N 1
ATOM 6963 C CA . VAL A 1 956 ? -9.320 8.326 27.184 1.00 78.44 956 VAL A CA 1
ATOM 6964 C C . VAL A 1 956 ? -8.794 7.314 28.191 1.00 78.44 956 VAL A C 1
ATOM 6966 O O . VAL A 1 956 ? -7.685 6.794 28.054 1.00 78.44 956 VAL A O 1
ATOM 6969 N N . ARG A 1 957 ? -9.602 7.010 29.206 1.00 78.00 957 ARG A N 1
ATOM 6970 C CA . ARG A 1 957 ? -9.231 6.069 30.262 1.00 78.00 957 ARG A CA 1
ATOM 6971 C C . ARG A 1 957 ? -9.621 4.628 29.942 1.00 78.00 957 ARG A C 1
ATOM 6973 O O . ARG A 1 957 ? -9.214 3.734 30.673 1.00 78.00 957 ARG A O 1
ATOM 6980 N N . LEU A 1 958 ? -10.368 4.397 28.862 1.00 78.56 958 LEU A N 1
ATOM 6981 C CA . LEU A 1 958 ? -10.865 3.086 28.438 1.00 78.56 958 LEU A CA 1
ATOM 6982 C C . LEU A 1 958 ? -9.927 2.422 27.415 1.00 78.56 958 LEU A C 1
ATOM 6984 O O . LEU A 1 958 ? -9.120 3.113 26.788 1.00 78.56 958 LEU A O 1
ATOM 6988 N N . PRO A 1 959 ? -10.007 1.093 27.210 1.00 74.56 959 PRO A N 1
ATOM 6989 C CA . PRO A 1 959 ? -9.249 0.403 26.165 1.00 74.56 959 PRO A CA 1
ATOM 6990 C C . PRO A 1 959 ? -9.388 1.076 24.792 1.00 74.56 959 PRO A C 1
ATOM 6992 O O . PRO A 1 959 ? -10.459 1.567 24.438 1.00 74.56 959 PRO A O 1
ATOM 6995 N N . ALA A 1 960 ? -8.306 1.115 24.012 1.00 68.75 960 ALA A N 1
ATOM 6996 C CA . ALA A 1 960 ? -8.278 1.818 22.723 1.00 68.75 960 ALA A CA 1
ATOM 6997 C C . ALA A 1 960 ? -9.180 1.195 21.647 1.00 68.75 960 ALA A C 1
ATOM 6999 O O . ALA A 1 960 ? -9.635 1.897 20.751 1.00 68.75 960 ALA A O 1
ATOM 7000 N N . ASP A 1 961 ? -9.462 -0.101 21.751 1.00 71.19 961 ASP A N 1
ATOM 7001 C CA . ASP A 1 961 ? -10.436 -0.812 20.921 1.00 71.19 961 ASP A CA 1
ATOM 7002 C C . ASP A 1 961 ? -11.864 -0.761 21.502 1.00 71.19 961 ASP A C 1
ATOM 7004 O O . ASP A 1 961 ? -12.801 -1.291 20.902 1.00 71.19 961 ASP A O 1
ATOM 7008 N N . GLY A 1 962 ? -12.038 -0.131 22.671 1.00 78.75 962 GLY A N 1
ATOM 7009 C CA . GLY A 1 962 ? -13.303 0.017 23.383 1.00 78.75 962 GLY A CA 1
ATOM 7010 C C . GLY A 1 962 ? -13.894 -1.287 23.923 1.00 78.75 962 GLY A C 1
ATOM 7011 O O . GLY A 1 962 ? -15.071 -1.298 24.297 1.00 78.75 962 GLY A O 1
ATOM 7012 N N . ARG A 1 963 ? -13.126 -2.385 23.952 1.00 84.56 963 ARG A N 1
ATOM 7013 C CA . ARG A 1 963 ? -13.607 -3.718 24.341 1.00 84.56 963 ARG A CA 1
ATOM 7014 C C . ARG A 1 963 ? -13.148 -4.106 25.739 1.00 84.56 963 ARG A C 1
ATOM 7016 O O . ARG A 1 963 ? -12.042 -3.786 26.159 1.00 84.56 963 ARG A O 1
ATOM 7023 N N . VAL A 1 964 ? -13.995 -4.845 26.453 1.00 86.00 964 VAL A N 1
ATOM 7024 C CA . VAL A 1 964 ? -13.692 -5.369 27.794 1.00 86.00 964 VAL A CA 1
ATOM 7025 C C . VAL A 1 964 ? -14.009 -6.862 27.894 1.00 86.00 964 VAL A C 1
ATOM 7027 O O . VAL A 1 964 ? -14.965 -7.327 27.264 1.00 86.00 964 VAL A O 1
ATOM 7030 N N . PRO A 1 965 ? -13.222 -7.641 28.661 1.00 88.94 965 PRO A N 1
ATOM 7031 C CA . PRO A 1 965 ? -13.486 -9.062 28.850 1.00 88.94 965 PRO A CA 1
ATOM 7032 C C . PRO A 1 965 ? -14.707 -9.273 29.753 1.00 88.94 965 PRO A C 1
ATOM 7034 O O . PRO A 1 965 ? -14.789 -8.691 30.838 1.00 88.94 965 PRO A O 1
ATOM 7037 N N . ILE A 1 966 ? -15.621 -10.149 29.325 1.00 91.88 966 ILE A N 1
ATOM 7038 C CA . ILE A 1 966 ? -16.818 -10.542 30.098 1.00 91.88 966 ILE A CA 1
ATOM 7039 C C . ILE A 1 966 ? -16.695 -11.929 30.736 1.00 91.88 966 ILE A C 1
ATOM 7041 O O . ILE A 1 966 ? -17.391 -12.225 31.704 1.00 91.88 966 ILE A O 1
ATOM 7045 N N . PHE A 1 967 ? -15.775 -12.771 30.257 1.00 93.06 967 PHE A N 1
ATOM 7046 C CA . PHE A 1 967 ? -15.462 -14.066 30.868 1.00 93.06 967 PHE A CA 1
ATOM 7047 C C . PHE A 1 967 ? -14.076 -14.042 31.497 1.00 93.06 967 PHE A C 1
ATOM 7049 O O . PHE A 1 967 ? -13.132 -13.487 30.938 1.00 93.06 967 PHE A O 1
ATOM 7056 N N . ARG A 1 968 ? -13.955 -14.643 32.683 1.00 88.94 968 ARG A N 1
ATOM 7057 C CA . ARG A 1 968 ? -12.716 -14.675 33.467 1.00 88.94 968 ARG A CA 1
ATOM 7058 C C . ARG A 1 968 ? -12.569 -16.026 34.150 1.00 88.94 968 ARG A C 1
ATOM 7060 O O . ARG A 1 968 ? -13.564 -16.640 34.536 1.00 88.94 968 ARG A O 1
ATOM 7067 N N . VAL A 1 969 ? -11.325 -16.459 34.325 1.00 90.44 969 VAL A N 1
ATOM 7068 C CA . VAL A 1 969 ? -10.996 -17.663 35.095 1.00 90.44 969 VAL A CA 1
ATOM 7069 C C . VAL A 1 969 ? -11.471 -17.493 36.541 1.00 90.44 969 VAL A C 1
ATOM 7071 O O . VAL A 1 969 ? -11.283 -16.435 37.139 1.00 90.44 969 VAL A O 1
ATOM 7074 N N . GLY A 1 970 ? -12.115 -18.524 37.087 1.00 89.44 970 GLY A N 1
ATOM 7075 C CA . GLY A 1 970 ? -12.685 -18.524 38.438 1.00 89.44 970 GLY A CA 1
ATOM 7076 C C . GLY A 1 970 ? -14.057 -17.852 38.563 1.00 89.44 970 GLY A C 1
ATOM 7077 O O . GLY A 1 970 ? -14.656 -17.911 39.634 1.00 89.44 970 GLY A O 1
ATOM 7078 N N . SER A 1 971 ? -14.587 -17.247 37.496 1.00 90.56 971 SER A N 1
ATOM 7079 C CA . SER A 1 971 ? -15.943 -16.686 37.495 1.00 90.56 971 SER A CA 1
ATOM 7080 C C . SER A 1 971 ? -17.000 -17.736 37.153 1.00 90.56 971 SER A C 1
ATOM 7082 O O . SER A 1 971 ? -16.726 -18.733 36.478 1.00 90.56 971 SER A O 1
ATOM 7084 N N . PHE A 1 972 ? -18.236 -17.475 37.581 1.00 94.62 972 PHE A N 1
ATOM 7085 C CA . PHE A 1 972 ? -19.399 -18.263 37.189 1.00 94.62 972 PHE A CA 1
ATOM 7086 C C . PHE A 1 972 ? -19.977 -17.777 35.861 1.00 94.62 972 PHE A C 1
ATOM 7088 O O . PHE A 1 972 ? -20.088 -16.574 35.614 1.00 94.62 972 PHE A O 1
ATOM 7095 N N . VAL A 1 973 ? -20.394 -18.723 35.028 1.00 95.69 973 VAL A N 1
ATOM 7096 C CA . VAL A 1 973 ? -21.178 -18.471 33.819 1.00 95.69 973 VAL A CA 1
ATOM 7097 C C . VAL A 1 973 ? -22.428 -19.336 33.811 1.00 95.69 973 VAL A C 1
ATOM 7099 O O . VAL A 1 973 ? -22.498 -20.350 34.503 1.00 95.69 973 VAL A O 1
ATOM 7102 N N . VAL A 1 974 ? -23.402 -18.939 33.007 1.00 95.69 974 VAL A N 1
ATOM 7103 C CA . VAL A 1 974 ? -24.649 -19.647 32.756 1.00 95.69 974 VAL A CA 1
ATOM 7104 C C . VAL A 1 974 ? -24.743 -19.881 31.261 1.00 95.69 974 VAL A C 1
ATOM 7106 O O . VAL A 1 974 ? -24.819 -18.928 30.490 1.00 95.69 974 VAL A O 1
ATOM 7109 N N . VAL A 1 975 ? -24.725 -21.142 30.849 1.00 96.19 975 VAL A N 1
ATOM 7110 C CA . VAL A 1 975 ? -25.070 -21.528 29.479 1.00 96.19 975 VAL A CA 1
ATOM 7111 C C . VAL A 1 975 ? -26.571 -21.763 29.451 1.00 96.19 975 VAL A C 1
ATOM 7113 O O . VAL A 1 975 ? -27.081 -22.454 30.329 1.00 96.19 975 VAL A O 1
ATOM 7116 N N . GLY A 1 976 ? -27.291 -21.176 28.498 1.00 95.31 976 GLY A N 1
ATOM 7117 C CA . GLY A 1 976 ? -28.742 -21.307 28.445 1.00 95.31 976 GLY A CA 1
ATOM 7118 C C . GLY A 1 976 ? -29.323 -21.273 27.040 1.00 95.31 976 GLY A C 1
ATOM 7119 O O . GLY A 1 976 ? -28.822 -20.584 26.150 1.00 95.31 976 GLY A O 1
ATOM 7120 N N . HIS A 1 977 ? -30.418 -22.011 26.865 1.00 95.25 977 HIS A N 1
ATOM 7121 C CA . HIS A 1 977 ? -31.182 -22.068 25.621 1.00 95.25 977 HIS A CA 1
ATOM 7122 C C . HIS A 1 977 ? -32.680 -21.938 25.900 1.00 95.25 977 HIS A C 1
ATOM 7124 O O . HIS A 1 977 ? -33.291 -22.802 26.543 1.00 95.25 977 HIS A O 1
ATOM 7130 N N . THR A 1 978 ? -33.276 -20.864 25.388 1.00 93.12 978 THR A N 1
ATOM 7131 C CA . THR A 1 978 ? -34.726 -20.651 25.386 1.00 93.12 978 THR A CA 1
ATOM 7132 C C . THR A 1 978 ? -35.323 -21.387 24.190 1.00 93.12 978 THR A C 1
ATOM 7134 O O . THR A 1 978 ? -34.831 -21.257 23.077 1.00 93.12 978 THR A O 1
ATOM 7137 N N . GLY A 1 979 ? -36.414 -22.125 24.370 1.00 92.06 979 GLY A N 1
ATOM 7138 C CA . GLY A 1 979 ? -37.280 -22.395 23.224 1.00 92.06 979 GLY A CA 1
ATOM 7139 C C . GLY A 1 979 ? -38.742 -22.379 23.605 1.00 92.06 979 GLY A C 1
ATOM 7140 O O . GLY A 1 979 ? -39.097 -21.947 24.700 1.00 92.06 979 GLY A O 1
ATOM 7141 N N . LYS A 1 980 ? -39.577 -22.741 22.639 1.00 93.94 980 LYS A N 1
ATOM 7142 C CA . LYS A 1 980 ? -40.967 -22.310 22.610 1.00 93.94 980 LYS A CA 1
ATOM 7143 C C . LYS A 1 980 ? -41.879 -23.463 22.241 1.00 93.94 980 LYS A C 1
ATOM 7145 O O . LYS A 1 980 ? -41.598 -24.179 21.281 1.00 93.94 980 LYS A O 1
ATOM 7150 N N . VAL A 1 981 ? -42.993 -23.566 22.951 1.00 94.56 981 VAL A N 1
ATOM 7151 C CA . VAL A 1 981 ? -44.192 -24.241 22.467 1.00 94.56 981 VAL A CA 1
ATOM 7152 C C . VAL A 1 981 ? -45.027 -23.179 21.742 1.00 94.56 981 VAL A C 1
ATOM 7154 O O . VAL A 1 981 ? -45.315 -22.142 22.350 1.00 94.56 981 VAL A O 1
ATOM 7157 N N . PRO A 1 982 ? -45.380 -23.386 20.458 1.00 92.31 982 PRO A N 1
ATOM 7158 C CA . PRO A 1 982 ? -46.133 -22.415 19.667 1.00 92.31 982 PRO A CA 1
ATOM 7159 C C . PRO A 1 982 ? -47.432 -21.959 20.338 1.00 92.31 982 PRO A C 1
ATOM 7161 O O . PRO A 1 982 ? -48.043 -22.710 21.097 1.00 92.31 982 PRO A O 1
ATOM 7164 N N . ALA A 1 983 ? -47.872 -20.740 20.017 1.00 93.44 983 ALA A N 1
ATOM 7165 C CA . ALA A 1 983 ? -49.088 -20.168 20.583 1.00 93.44 983 ALA A CA 1
ATOM 7166 C C . ALA A 1 983 ? -50.324 -21.042 20.301 1.00 93.44 983 ALA A C 1
ATOM 7168 O O . ALA A 1 983 ? -50.632 -21.341 19.145 1.00 93.44 983 ALA A O 1
ATOM 7169 N N . ALA A 1 984 ? -51.048 -21.418 21.356 1.00 93.88 984 ALA A N 1
ATOM 7170 C CA . ALA A 1 984 ? -52.243 -22.255 21.276 1.00 93.88 984 ALA A CA 1
ATOM 7171 C C . ALA A 1 984 ? -53.336 -21.776 22.239 1.00 93.88 984 ALA A C 1
ATOM 7173 O O . ALA A 1 984 ? -53.066 -21.047 23.194 1.00 93.88 984 ALA A O 1
ATOM 7174 N N . ASN A 1 985 ? -54.583 -22.186 21.987 1.00 94.94 985 ASN A N 1
ATOM 7175 C CA . ASN A 1 985 ? -55.665 -21.952 22.938 1.00 94.94 985 ASN A CA 1
ATOM 7176 C C . ASN A 1 985 ? -55.660 -23.052 24.011 1.00 94.94 985 ASN A C 1
ATOM 7178 O O . ASN A 1 985 ? -55.722 -24.235 23.671 1.00 94.94 985 ASN A O 1
ATOM 7182 N N . TYR A 1 986 ? -55.620 -22.660 25.284 1.00 93.88 986 TYR A N 1
ATOM 7183 C CA . TYR A 1 986 ? -55.601 -23.562 26.432 1.00 93.88 986 TYR A CA 1
ATOM 7184 C C . TYR A 1 986 ? -56.926 -23.560 27.196 1.00 93.88 986 TYR A C 1
ATOM 7186 O O . TYR A 1 986 ? -57.655 -22.568 27.238 1.00 93.88 986 TYR A O 1
ATOM 7194 N N . SER A 1 987 ? -57.223 -24.683 27.841 1.00 93.06 987 SER A N 1
ATOM 7195 C CA . SER A 1 987 ? -58.369 -24.874 28.733 1.00 93.06 987 SER A CA 1
ATOM 7196 C C . SER A 1 987 ? -57.917 -25.507 30.050 1.00 93.06 987 SER A C 1
ATOM 7198 O O . SER A 1 987 ? -56.872 -26.158 30.111 1.00 93.06 987 SER A O 1
ATOM 7200 N N . ALA A 1 988 ? -58.689 -25.289 31.117 1.00 92.50 988 ALA A N 1
ATOM 7201 C CA . ALA A 1 988 ? -58.399 -25.850 32.434 1.00 92.50 988 ALA A CA 1
ATOM 7202 C C . ALA A 1 988 ? -58.327 -27.389 32.387 1.00 92.50 988 ALA A C 1
ATOM 7204 O O . ALA A 1 988 ? -59.139 -28.041 31.730 1.00 92.50 988 ALA A O 1
ATOM 7205 N N . GLY A 1 989 ? -57.354 -27.963 33.094 1.00 89.44 989 GLY A N 1
ATOM 7206 C CA . GLY A 1 989 ? -57.081 -29.399 33.161 1.00 89.44 989 GLY A CA 1
ATOM 7207 C C . GLY A 1 989 ? -56.110 -29.930 32.099 1.00 89.44 989 GLY A C 1
ATOM 7208 O O . GLY A 1 989 ? -55.770 -31.109 32.143 1.00 89.44 989 GLY A O 1
ATOM 7209 N N . GLN A 1 990 ? -55.647 -29.104 31.155 1.00 94.50 990 GLN A N 1
ATOM 7210 C CA . GLN A 1 990 ? -54.655 -29.525 30.160 1.00 94.50 990 GLN A CA 1
ATOM 7211 C C . GLN A 1 990 ? -53.243 -29.592 30.751 1.00 94.50 990 GLN A C 1
ATOM 7213 O O . GLN A 1 990 ? -52.830 -28.694 31.479 1.00 94.50 990 GLN A O 1
ATOM 7218 N N . THR A 1 991 ? -52.478 -30.613 30.364 1.00 94.06 991 THR A N 1
ATOM 7219 C CA . THR A 1 991 ? -51.036 -30.708 30.630 1.00 94.06 991 THR A CA 1
ATOM 7220 C C . THR A 1 991 ? -50.277 -30.641 29.310 1.00 94.06 991 THR A C 1
ATOM 7222 O O . THR A 1 991 ? -50.555 -31.413 28.393 1.00 94.06 991 THR A O 1
ATOM 7225 N N . ILE A 1 992 ? -49.340 -29.703 29.206 1.00 94.81 992 ILE A N 1
ATOM 7226 C CA . ILE A 1 992 ? -48.541 -29.434 28.015 1.00 94.81 992 ILE A CA 1
ATOM 7227 C C . ILE A 1 992 ? -47.107 -29.882 28.276 1.00 94.81 992 ILE A C 1
ATOM 7229 O O . ILE A 1 992 ? -46.505 -29.488 29.272 1.00 94.81 992 ILE A O 1
ATOM 7233 N N . ASP A 1 993 ? -46.561 -30.675 27.360 1.00 94.56 993 ASP A N 1
ATOM 7234 C CA . ASP A 1 993 ? -45.162 -31.094 27.369 1.00 94.56 993 ASP A CA 1
ATOM 7235 C C . ASP A 1 993 ? -44.292 -30.102 26.584 1.00 94.56 993 ASP A C 1
ATOM 7237 O O . ASP A 1 993 ? -44.536 -29.828 25.406 1.00 94.56 993 ASP A O 1
ATOM 7241 N N . CYS A 1 994 ? -43.264 -29.563 27.242 1.00 92.69 994 CYS A N 1
ATOM 7242 C CA . CYS A 1 994 ? -42.266 -28.688 26.632 1.00 92.69 994 CYS A CA 1
ATOM 7243 C C . CYS A 1 994 ? -41.215 -29.457 25.798 1.00 92.69 994 CYS A C 1
ATOM 7245 O O . CYS A 1 994 ? -40.288 -28.848 25.260 1.00 92.69 994 CYS A O 1
ATOM 7247 N N . ALA A 1 995 ? -41.303 -30.787 25.711 1.00 92.62 995 ALA A N 1
ATOM 7248 C CA . ALA A 1 995 ? -40.377 -31.689 25.022 1.00 92.62 995 ALA A CA 1
ATOM 7249 C C . ALA A 1 995 ? -38.923 -31.629 25.537 1.00 92.62 995 ALA A C 1
ATOM 7251 O O . ALA A 1 995 ? -37.981 -32.006 24.834 1.00 92.62 995 ALA A O 1
ATOM 7252 N N . ARG A 1 996 ? -38.715 -31.116 26.756 1.00 90.56 996 ARG A N 1
ATOM 7253 C CA . ARG A 1 996 ? -37.411 -30.995 27.423 1.00 90.56 996 ARG A CA 1
ATOM 7254 C C . ARG A 1 996 ? -37.587 -31.135 28.932 1.00 90.56 996 ARG A C 1
ATOM 7256 O O . ARG A 1 996 ? -38.398 -30.426 29.512 1.00 90.56 996 ARG A O 1
ATOM 7263 N N . ASN A 1 997 ? -36.753 -31.966 29.548 1.00 91.38 997 ASN A N 1
ATOM 7264 C CA . ASN A 1 997 ? -36.731 -32.205 30.994 1.00 91.38 997 ASN A CA 1
ATOM 7265 C C . ASN A 1 997 ? -35.711 -31.281 31.681 1.00 91.38 997 ASN A C 1
ATOM 7267 O O . ASN A 1 997 ? -34.836 -30.729 31.007 1.00 91.38 997 ASN A O 1
ATOM 7271 N N . ARG A 1 998 ? -35.766 -31.177 33.017 1.00 90.25 998 ARG A N 1
ATOM 7272 C CA . ARG A 1 998 ? -34.861 -30.351 33.850 1.00 90.25 998 ARG A CA 1
ATOM 7273 C C . ARG A 1 998 ? -34.786 -28.899 33.366 1.00 90.25 998 ARG A C 1
ATOM 7275 O O . ARG A 1 998 ? -33.716 -28.322 33.164 1.00 90.25 998 ARG A O 1
ATOM 7282 N N . LEU A 1 999 ? -35.957 -28.325 33.133 1.00 91.38 999 LEU A N 1
ATOM 7283 C CA . LEU A 1 999 ? -36.112 -26.924 32.785 1.00 91.38 999 LEU A CA 1
ATOM 7284 C C . LEU A 1 999 ? -35.656 -26.050 33.957 1.00 91.38 999 LEU A C 1
ATOM 7286 O O . LEU A 1 999 ? -35.964 -26.324 35.111 1.00 91.38 999 LEU A O 1
ATOM 7290 N N . SER A 1 1000 ? -34.966 -24.952 33.667 1.00 89.44 1000 SER A N 1
ATOM 7291 C CA . SER A 1 1000 ? -34.657 -23.939 34.679 1.00 89.44 1000 SER A CA 1
ATOM 7292 C C . SER A 1 1000 ? -35.823 -22.977 34.901 1.00 89.44 1000 SER A C 1
ATOM 7294 O O . SER A 1 1000 ? -35.979 -22.423 35.987 1.00 89.44 1000 SER A O 1
ATOM 7296 N N . ARG A 1 1001 ? -36.642 -22.750 33.866 1.00 88.25 1001 ARG A N 1
ATOM 7297 C CA . ARG A 1 1001 ? -37.764 -21.808 33.893 1.00 88.25 1001 ARG A CA 1
ATOM 7298 C C . ARG A 1 1001 ? -38.794 -22.139 32.819 1.00 88.25 1001 ARG A C 1
ATOM 7300 O O . ARG A 1 1001 ? -38.433 -22.541 31.713 1.00 88.25 1001 ARG A O 1
ATOM 7307 N N . VAL A 1 1002 ? -40.057 -21.849 33.125 1.00 89.94 1002 VAL A N 1
ATOM 7308 C CA . VAL A 1 1002 ? -41.172 -21.754 32.173 1.00 89.94 1002 VAL A CA 1
ATOM 7309 C C . VAL A 1 1002 ? -41.851 -20.390 32.341 1.00 89.94 1002 VAL A C 1
ATOM 7311 O O . VAL A 1 1002 ? -41.949 -19.885 33.460 1.00 89.94 1002 VAL A O 1
ATOM 7314 N N . ARG A 1 1003 ? -42.304 -19.778 31.243 1.00 88.31 1003 ARG A N 1
ATOM 7315 C CA . ARG A 1 1003 ? -43.208 -18.620 31.253 1.00 88.31 1003 ARG A CA 1
ATOM 7316 C C . ARG A 1 1003 ? -44.274 -18.749 30.170 1.00 88.31 1003 ARG A C 1
ATOM 7318 O O . ARG A 1 1003 ? -43.989 -19.226 29.076 1.00 88.31 1003 ARG A O 1
ATOM 7325 N N . LEU A 1 1004 ? -45.482 -18.290 30.474 1.00 91.38 1004 LEU A N 1
ATOM 7326 C CA . LEU A 1 1004 ? -46.603 -18.229 29.535 1.00 91.38 1004 LEU A CA 1
ATOM 7327 C C . LEU A 1 1004 ? -46.788 -16.785 29.075 1.00 91.38 1004 LEU A C 1
ATOM 7329 O O . LEU A 1 1004 ? -46.799 -15.878 29.906 1.00 91.38 1004 LEU A O 1
ATOM 7333 N N . ILE A 1 1005 ? -46.935 -16.572 27.771 1.00 90.56 1005 ILE A N 1
ATOM 7334 C CA . ILE A 1 1005 ? -47.085 -15.256 27.147 1.00 90.56 1005 ILE A CA 1
ATOM 7335 C C . ILE A 1 1005 ? -48.425 -15.224 26.419 1.00 90.56 1005 ILE A C 1
ATOM 7337 O O . ILE A 1 1005 ? -48.663 -16.031 25.521 1.00 90.56 1005 ILE A O 1
ATOM 7341 N N . GLY A 1 1006 ? -49.306 -14.308 26.816 1.00 91.00 1006 GLY A N 1
ATOM 7342 C CA . GLY A 1 1006 ? -50.599 -14.128 26.162 1.00 91.00 1006 GLY A CA 1
ATOM 7343 C C . GLY A 1 1006 ? -50.492 -13.439 24.800 1.00 91.00 1006 GLY A C 1
ATOM 7344 O O . GLY A 1 1006 ? -49.462 -12.859 24.455 1.00 91.00 1006 GLY A O 1
ATOM 7345 N N . ALA A 1 1007 ? -51.585 -13.431 24.038 1.00 91.69 1007 ALA A N 1
ATOM 7346 C CA . ALA A 1 1007 ? -51.653 -12.781 22.724 1.00 91.69 1007 ALA A CA 1
ATOM 7347 C C . ALA A 1 1007 ? -51.413 -11.258 22.771 1.00 91.69 1007 ALA A C 1
ATOM 7349 O O . ALA A 1 1007 ? -51.028 -10.654 21.773 1.00 91.69 1007 ALA A O 1
ATOM 7350 N N . ASN A 1 1008 ? -51.597 -10.637 23.937 1.00 87.00 1008 ASN A N 1
ATOM 7351 C CA . ASN A 1 1008 ? -51.246 -9.242 24.209 1.00 87.00 1008 ASN A CA 1
ATOM 7352 C C . ASN A 1 1008 ? -49.741 -9.014 24.474 1.00 87.00 1008 ASN A C 1
ATOM 7354 O O . ASN A 1 1008 ? -49.344 -7.891 24.779 1.00 87.00 1008 ASN A O 1
ATOM 7358 N N . GLY A 1 1009 ? -48.912 -10.060 24.406 1.00 82.38 1009 GLY A N 1
ATOM 7359 C CA . GLY A 1 1009 ? -47.474 -10.004 24.673 1.00 82.38 1009 GLY A CA 1
ATOM 7360 C C . GLY A 1 1009 ? -47.101 -9.927 26.156 1.00 82.38 1009 GLY A C 1
ATOM 7361 O O . GLY A 1 1009 ? -45.919 -9.804 26.469 1.00 82.38 1009 GLY A O 1
ATOM 7362 N N . GLN A 1 1010 ? -48.071 -10.005 27.074 1.00 83.75 1010 GLN A N 1
ATOM 7363 C CA . GLN A 1 1010 ? -47.821 -9.951 28.515 1.00 83.75 1010 GLN A CA 1
ATOM 7364 C C . GLN A 1 1010 ? -47.639 -11.346 29.115 1.00 83.75 1010 GLN A C 1
ATOM 7366 O O . GLN A 1 1010 ? -48.248 -12.324 28.675 1.00 83.75 1010 GLN A O 1
ATOM 7371 N N . VAL A 1 1011 ? -46.816 -11.426 30.163 1.00 85.19 1011 VAL A N 1
ATOM 7372 C CA . VAL A 1 1011 ? -46.596 -12.667 30.911 1.00 85.19 1011 VAL A CA 1
ATOM 7373 C C . VAL A 1 1011 ? -47.804 -12.987 31.786 1.00 85.19 1011 VAL A C 1
ATOM 7375 O O . VAL A 1 1011 ? -48.303 -12.145 32.533 1.00 85.19 1011 VAL A O 1
ATOM 7378 N N . ILE A 1 1012 ? -48.239 -14.240 31.727 1.00 86.56 1012 ILE A N 1
ATOM 7379 C CA . ILE A 1 1012 ? -49.298 -14.799 32.559 1.00 86.56 1012 ILE A CA 1
ATOM 7380 C C . ILE A 1 1012 ? -48.674 -15.318 33.863 1.00 86.56 1012 ILE A C 1
ATOM 7382 O O . ILE A 1 1012 ? -47.758 -16.141 33.842 1.00 86.56 1012 ILE A O 1
ATOM 7386 N N . ASN A 1 1013 ? -49.168 -14.829 35.006 1.00 80.00 1013 ASN A N 1
ATOM 7387 C CA . ASN A 1 1013 ? -48.557 -15.054 36.327 1.00 80.00 1013 ASN A CA 1
ATOM 7388 C C . ASN A 1 1013 ? -49.294 -16.075 37.216 1.00 80.00 1013 ASN A C 1
ATOM 7390 O O . ASN A 1 1013 ? -48.823 -16.377 38.307 1.00 80.00 1013 ASN A O 1
ATOM 7394 N N . GLY A 1 1014 ? -50.444 -16.593 36.787 1.00 83.50 1014 GLY A N 1
ATOM 7395 C CA . GLY A 1 1014 ? -51.251 -17.526 37.574 1.00 83.50 1014 GLY A CA 1
ATOM 7396 C C . GLY A 1 1014 ? -52.199 -18.331 36.694 1.00 83.50 1014 GLY A C 1
ATOM 7397 O O . GLY A 1 1014 ? -52.309 -18.056 35.502 1.00 83.50 1014 GLY A O 1
ATOM 7398 N N . GLY A 1 1015 ? -52.866 -19.329 37.276 1.00 88.12 1015 GLY A N 1
ATOM 7399 C CA . GLY A 1 1015 ? -53.741 -20.247 36.537 1.00 88.12 1015 GLY A CA 1
ATOM 7400 C C . GLY A 1 1015 ? -53.024 -21.465 35.939 1.00 88.12 1015 GLY A C 1
ATOM 7401 O O . GLY A 1 1015 ? -53.630 -22.234 35.201 1.00 88.12 1015 GLY A O 1
ATOM 7402 N N . TYR A 1 1016 ? -51.745 -21.676 36.265 1.00 91.50 1016 TYR A N 1
ATOM 7403 C CA . TYR A 1 1016 ? -50.986 -22.871 35.886 1.00 91.50 1016 TYR A CA 1
ATOM 7404 C C . TYR A 1 1016 ? -49.964 -23.263 36.955 1.00 91.50 1016 TYR A C 1
ATOM 7406 O O . TYR A 1 1016 ? -49.552 -22.441 37.775 1.00 91.50 1016 TYR A O 1
ATOM 7414 N N . THR A 1 1017 ? -49.533 -24.519 36.910 1.00 89.75 1017 THR A N 1
ATOM 7415 C CA . THR A 1 1017 ? -48.372 -25.049 37.629 1.00 89.75 1017 THR A CA 1
ATOM 7416 C C . THR A 1 1017 ? -47.394 -25.658 36.626 1.00 89.75 1017 THR A C 1
ATOM 7418 O O . THR A 1 1017 ? -47.790 -26.082 35.540 1.00 89.75 1017 THR A O 1
ATOM 7421 N N . ALA A 1 1018 ? -46.103 -25.680 36.953 1.00 89.31 1018 ALA A N 1
ATOM 7422 C CA . ALA A 1 1018 ? -45.078 -26.273 36.099 1.00 89.31 1018 ALA A CA 1
ATOM 7423 C C . ALA A 1 1018 ? -44.237 -27.273 36.896 1.00 89.31 1018 ALA A C 1
ATOM 7425 O O . ALA A 1 1018 ? -43.676 -26.922 37.934 1.00 89.31 1018 ALA A O 1
ATOM 7426 N N . ASP A 1 1019 ? -44.139 -28.498 36.388 1.00 90.88 1019 ASP A N 1
ATOM 7427 C CA . ASP A 1 1019 ? -43.149 -29.485 36.801 1.00 90.88 1019 ASP A CA 1
ATOM 7428 C C . ASP A 1 1019 ? -41.895 -29.268 35.951 1.00 90.88 1019 ASP A C 1
ATOM 7430 O O . ASP A 1 1019 ? -41.839 -29.617 34.769 1.00 90.88 1019 ASP A O 1
ATOM 7434 N N . LEU A 1 1020 ? -40.900 -28.615 36.545 1.00 89.88 1020 LEU A N 1
ATOM 7435 C CA . LEU A 1 1020 ? -39.668 -28.249 35.856 1.00 89.88 1020 LEU A CA 1
ATOM 7436 C C . LEU A 1 1020 ? -38.760 -29.459 35.597 1.00 89.88 1020 LEU A C 1
ATOM 7438 O O . LEU A 1 1020 ? -38.024 -29.458 34.611 1.00 89.88 1020 LEU A O 1
ATOM 7442 N N . ASP A 1 1021 ? -38.827 -30.500 36.428 1.00 90.12 1021 ASP A N 1
ATOM 7443 C CA . ASP A 1 1021 ? -37.991 -31.691 36.275 1.00 90.12 1021 ASP A CA 1
ATOM 7444 C C . ASP A 1 1021 ? -38.485 -32.554 35.112 1.00 90.12 1021 ASP A C 1
ATOM 7446 O O . ASP A 1 1021 ? -37.681 -32.966 34.270 1.00 90.12 1021 ASP A O 1
ATOM 7450 N N . LEU A 1 1022 ? -39.804 -32.755 35.014 1.00 92.56 1022 LEU A N 1
ATOM 7451 C CA . LEU A 1 1022 ? -40.436 -33.484 33.910 1.00 92.56 1022 LEU A CA 1
ATOM 7452 C C . LEU A 1 1022 ? -40.682 -32.626 32.664 1.00 92.56 1022 LEU A C 1
ATOM 7454 O O . LEU A 1 1022 ? -40.905 -33.177 31.593 1.00 92.56 1022 LEU A O 1
ATOM 7458 N N . GLY A 1 1023 ? -40.641 -31.298 32.782 1.00 93.25 1023 GLY A N 1
ATOM 7459 C CA . GLY A 1 1023 ? -40.882 -30.395 31.659 1.00 93.25 1023 GLY A CA 1
ATOM 7460 C C . GLY A 1 1023 ? -42.356 -30.198 31.298 1.00 93.25 1023 GLY A C 1
ATOM 7461 O O . GLY A 1 1023 ? -42.666 -29.882 30.149 1.00 93.25 1023 GLY A O 1
ATOM 7462 N N . LEU A 1 1024 ? -43.262 -30.372 32.264 1.00 94.81 1024 LEU A N 1
ATOM 7463 C CA . LEU A 1 1024 ? -44.710 -30.368 32.053 1.00 94.81 1024 LEU A CA 1
ATOM 7464 C C . LEU A 1 1024 ? -45.359 -29.109 32.638 1.00 94.81 1024 LEU A C 1
ATOM 7466 O O . LEU A 1 1024 ? -45.064 -28.703 33.758 1.00 94.81 1024 LEU A O 1
ATOM 7470 N N . VAL A 1 1025 ? -46.297 -28.510 31.908 1.00 93.81 1025 VAL A N 1
ATOM 7471 C CA . VAL A 1 1025 ? -47.085 -27.347 32.341 1.00 93.81 1025 VAL A CA 1
ATOM 7472 C C . VAL A 1 1025 ? -48.543 -27.757 32.468 1.00 93.81 1025 VAL A C 1
ATOM 7474 O O . VAL A 1 1025 ? -49.167 -28.106 31.474 1.00 93.81 1025 VAL A O 1
ATOM 7477 N N . THR A 1 1026 ? -49.105 -27.703 33.672 1.00 94.56 1026 THR A N 1
ATOM 7478 C CA . THR A 1 1026 ? -50.515 -28.032 33.921 1.00 94.56 1026 THR A CA 1
ATOM 7479 C C . THR A 1 1026 ? -51.328 -26.753 34.077 1.00 94.56 1026 THR A C 1
ATOM 7481 O O . THR A 1 1026 ? -51.058 -25.931 34.950 1.00 94.56 1026 THR A O 1
ATOM 7484 N N . ILE A 1 1027 ? -52.342 -26.585 33.236 1.00 94.44 1027 ILE A N 1
ATOM 7485 C CA . ILE A 1 1027 ? -53.251 -25.441 33.237 1.00 94.44 1027 ILE A CA 1
ATOM 7486 C C . ILE A 1 1027 ? -54.366 -25.702 34.248 1.00 94.44 1027 ILE A C 1
ATOM 7488 O O . ILE A 1 1027 ? -55.136 -26.647 34.103 1.00 94.44 1027 ILE A O 1
ATOM 7492 N N . ALA A 1 1028 ? -54.465 -24.864 35.272 1.00 92.69 1028 ALA A N 1
ATOM 7493 C CA . ALA A 1 1028 ? -55.476 -24.966 36.319 1.00 92.69 1028 ALA A CA 1
ATOM 7494 C C . ALA A 1 1028 ? -56.701 -24.083 36.026 1.00 92.69 1028 ALA A C 1
ATOM 7496 O O . ALA A 1 1028 ? -57.830 -24.520 36.225 1.00 92.69 1028 ALA A O 1
ATOM 7497 N N . ASP A 1 1029 ? -56.483 -22.862 35.535 1.00 91.88 1029 ASP A N 1
ATOM 7498 C CA . ASP A 1 1029 ? -57.525 -21.880 35.230 1.00 91.88 1029 ASP A CA 1
ATOM 7499 C C . ASP A 1 1029 ? -57.018 -20.908 34.156 1.00 91.88 1029 ASP A C 1
ATOM 7501 O O . ASP A 1 1029 ? -55.894 -20.423 34.230 1.00 91.88 1029 ASP A O 1
ATOM 7505 N N . VAL A 1 1030 ? -57.851 -20.615 33.161 1.00 92.75 1030 VAL A N 1
ATOM 7506 C CA . VAL A 1 1030 ? -57.531 -19.685 32.064 1.00 92.75 1030 VAL A CA 1
ATOM 7507 C C . VAL A 1 1030 ? -58.316 -18.377 32.149 1.00 92.75 1030 VAL A C 1
ATOM 7509 O O . VAL A 1 1030 ? -58.269 -17.555 31.231 1.00 92.75 1030 VAL A O 1
ATOM 7512 N N . THR A 1 1031 ? -59.070 -18.172 33.230 1.00 91.94 1031 THR A N 1
ATOM 7513 C CA . THR A 1 1031 ? -59.873 -16.968 33.437 1.00 91.94 1031 THR A CA 1
ATOM 7514 C C . THR A 1 1031 ? -58.979 -15.727 33.409 1.00 91.94 1031 THR A C 1
ATOM 7516 O O . THR A 1 1031 ? -58.017 -15.605 34.163 1.00 91.94 1031 THR A O 1
ATOM 7519 N N . GLY A 1 1032 ? -59.285 -14.793 32.504 1.00 86.62 1032 GLY A N 1
ATOM 7520 C CA . GLY A 1 1032 ? -58.517 -13.557 32.321 1.00 86.62 1032 GLY A CA 1
ATOM 7521 C C . GLY A 1 1032 ? -57.255 -13.687 31.460 1.00 86.62 1032 GLY A C 1
ATOM 7522 O O . GLY A 1 1032 ? -56.566 -12.690 31.257 1.00 86.62 1032 GLY A O 1
ATOM 7523 N N . TRP A 1 1033 ? -56.944 -14.871 30.922 1.00 92.25 1033 TRP A N 1
ATOM 7524 C CA . TRP A 1 1033 ? -55.814 -15.040 30.007 1.00 92.25 1033 TRP A CA 1
ATOM 7525 C C . TRP A 1 1033 ? -56.130 -14.461 28.624 1.00 92.25 1033 TRP A C 1
ATOM 7527 O O . TRP A 1 1033 ? -57.187 -14.722 28.050 1.00 92.25 1033 TRP A O 1
ATOM 7537 N N . SER A 1 1034 ? -55.180 -13.722 28.047 1.00 92.88 1034 SER A N 1
ATOM 7538 C CA . SER A 1 1034 ? -55.234 -13.306 26.642 1.00 92.88 1034 SER A CA 1
ATOM 7539 C C . SER A 1 1034 ? -54.736 -14.451 25.756 1.00 92.88 1034 SER A C 1
ATOM 7541 O O . SER A 1 1034 ? -53.542 -14.732 25.734 1.00 92.88 1034 SER A O 1
ATOM 7543 N N . GLN A 1 1035 ? -55.642 -15.138 25.059 1.00 92.38 1035 GLN A N 1
ATOM 7544 C CA . GLN A 1 1035 ? -55.318 -16.282 24.195 1.00 92.38 1035 GLN A CA 1
ATOM 7545 C C . GLN A 1 1035 ? -55.227 -15.886 22.702 1.00 92.38 1035 GLN A C 1
ATOM 7547 O O . GLN A 1 1035 ? -55.844 -14.886 22.325 1.00 92.38 1035 GLN A O 1
ATOM 7552 N N . PRO A 1 1036 ? -54.511 -16.638 21.835 1.00 94.50 1036 PRO A N 1
ATOM 7553 C CA . PRO A 1 1036 ? -53.704 -17.832 22.127 1.00 94.50 1036 PRO A CA 1
ATOM 7554 C C . PRO A 1 1036 ? -52.453 -17.515 22.963 1.00 94.50 1036 PRO A C 1
ATOM 7556 O O . PRO A 1 1036 ? -51.953 -16.394 22.941 1.00 94.50 1036 PRO A O 1
ATOM 7559 N N . VAL A 1 1037 ? -51.962 -18.504 23.711 1.00 93.62 1037 VAL A N 1
ATOM 7560 C CA . VAL A 1 1037 ? -50.842 -18.374 24.656 1.00 93.62 1037 VAL A CA 1
ATOM 7561 C C . VAL A 1 1037 ? -49.629 -19.155 24.155 1.00 93.62 1037 VAL A C 1
ATOM 7563 O O . VAL A 1 1037 ? -49.731 -20.345 23.856 1.00 93.62 1037 VAL A O 1
ATOM 7566 N N . GLU A 1 1038 ? -48.471 -18.501 24.093 1.00 95.06 1038 GLU A N 1
ATOM 7567 C CA . GLU A 1 1038 ? -47.166 -19.114 23.818 1.00 95.06 1038 GLU A CA 1
ATOM 7568 C C . GLU A 1 1038 ? -46.501 -19.548 25.134 1.00 95.06 1038 GLU A C 1
ATOM 7570 O O . GLU A 1 1038 ? -46.529 -18.805 26.116 1.00 95.06 1038 GLU A O 1
ATOM 7575 N N . ILE A 1 1039 ? -45.886 -20.736 25.172 1.00 94.06 1039 ILE A N 1
ATOM 7576 C CA . ILE A 1 1039 ? -45.095 -21.180 26.332 1.00 94.06 1039 ILE A CA 1
ATOM 7577 C C . ILE A 1 1039 ? -43.622 -21.074 25.965 1.00 94.06 1039 ILE A C 1
ATOM 7579 O O . ILE A 1 1039 ? -43.148 -21.769 25.070 1.00 94.06 1039 ILE A O 1
ATOM 7583 N N . GLU A 1 1040 ? -42.870 -20.250 26.681 1.00 93.12 1040 GLU A N 1
ATOM 7584 C CA . GLU A 1 1040 ? -41.416 -20.239 26.587 1.00 93.12 1040 GLU A CA 1
ATOM 7585 C C . GLU A 1 1040 ? -40.805 -21.013 27.753 1.00 93.12 1040 GLU A C 1
ATOM 7587 O O . GLU A 1 1040 ? -41.179 -20.836 28.913 1.00 93.12 1040 GLU A O 1
ATOM 7592 N N . HIS A 1 1041 ? -39.823 -21.856 27.456 1.00 93.75 1041 HIS A N 1
ATOM 7593 C CA . HIS A 1 1041 ? -39.138 -22.682 28.438 1.00 93.75 1041 HIS A CA 1
ATOM 7594 C C . HIS A 1 1041 ? -37.630 -22.692 28.199 1.00 93.75 1041 HIS A C 1
ATOM 7596 O O . HIS A 1 1041 ? -37.151 -22.600 27.062 1.00 93.75 1041 HIS A O 1
ATOM 7602 N N . ARG A 1 1042 ? -36.859 -22.796 29.281 1.00 92.62 1042 ARG A N 1
ATOM 7603 C CA . ARG A 1 1042 ? -35.405 -22.632 29.246 1.00 92.62 1042 ARG A CA 1
ATOM 7604 C C . ARG A 1 1042 ? -34.700 -23.795 29.934 1.00 92.62 1042 ARG A C 1
ATOM 7606 O O . ARG A 1 1042 ? -35.165 -24.276 30.960 1.00 92.62 1042 ARG A O 1
ATOM 7613 N N . ILE A 1 1043 ? -33.590 -24.233 29.347 1.00 94.69 1043 ILE A N 1
ATOM 7614 C CA . ILE A 1 1043 ? -32.610 -25.133 29.975 1.00 94.69 1043 ILE A CA 1
ATOM 7615 C C . ILE A 1 1043 ? -31.355 -24.324 30.288 1.00 94.69 1043 ILE A C 1
ATOM 7617 O O . ILE A 1 1043 ? -30.998 -23.439 29.502 1.00 94.69 1043 ILE A O 1
ATOM 7621 N N . GLU A 1 1044 ? -30.710 -24.598 31.422 1.00 94.31 1044 GLU A N 1
ATOM 7622 C CA . GLU A 1 1044 ? -29.508 -23.878 31.846 1.00 94.31 1044 GLU A CA 1
ATOM 7623 C C . GLU A 1 1044 ? -28.508 -24.756 32.601 1.00 94.31 1044 GLU A C 1
ATOM 7625 O O . GLU A 1 1044 ? -28.883 -25.648 33.356 1.00 94.31 1044 GLU A O 1
ATOM 7630 N N . ASP A 1 1045 ? -27.227 -24.412 32.467 1.00 94.31 1045 ASP A N 1
ATOM 7631 C CA . ASP A 1 1045 ? -26.125 -24.927 33.270 1.00 94.31 1045 ASP A CA 1
ATOM 7632 C C . ASP A 1 1045 ? -25.306 -23.763 33.825 1.00 94.31 1045 ASP A C 1
ATOM 7634 O O . ASP A 1 1045 ? -24.684 -23.011 33.076 1.00 94.31 1045 ASP A O 1
ATOM 7638 N N . MET A 1 1046 ? -25.272 -23.628 35.154 1.00 93.31 1046 MET A N 1
ATOM 7639 C CA . MET A 1 1046 ? -24.356 -22.706 35.829 1.00 93.31 1046 MET A CA 1
ATOM 7640 C C . MET A 1 1046 ? -23.039 -23.414 36.156 1.00 93.31 1046 MET A C 1
ATOM 7642 O O . MET A 1 1046 ? -23.033 -24.481 36.774 1.00 93.31 1046 MET A O 1
ATOM 7646 N N . MET A 1 1047 ? -21.912 -22.860 35.718 1.00 93.81 1047 MET A N 1
ATOM 7647 C CA . MET A 1 1047 ? -20.605 -23.522 35.767 1.00 93.81 1047 MET A CA 1
ATOM 7648 C C . MET A 1 1047 ? -19.501 -22.531 36.118 1.00 93.81 1047 MET A C 1
ATOM 7650 O O . MET A 1 1047 ? -19.614 -21.340 35.839 1.00 93.81 1047 MET A O 1
ATOM 7654 N N . MET A 1 1048 ? -18.418 -23.029 36.712 1.00 95.25 1048 MET A N 1
ATOM 7655 C CA . MET A 1 1048 ? -17.219 -22.232 36.960 1.00 95.25 1048 MET A CA 1
ATOM 7656 C C . MET A 1 1048 ? -16.234 -22.385 35.800 1.00 95.25 1048 MET A C 1
ATOM 7658 O O . MET A 1 1048 ? -15.964 -23.499 35.339 1.00 95.25 1048 MET A O 1
ATOM 7662 N N . VAL A 1 1049 ? -15.690 -21.260 35.344 1.00 95.50 1049 VAL A N 1
ATOM 7663 C CA . VAL A 1 1049 ? -14.722 -21.203 34.246 1.00 95.50 1049 VAL A CA 1
ATOM 7664 C C . VAL A 1 1049 ? -13.326 -21.561 34.751 1.00 95.50 1049 VAL A C 1
ATOM 7666 O O . VAL A 1 1049 ? -12.791 -20.915 35.651 1.00 95.50 1049 VAL A O 1
ATOM 7669 N N . ARG A 1 1050 ? -12.724 -22.584 34.145 1.00 93.81 1050 ARG A N 1
ATOM 7670 C CA . ARG A 1 1050 ? -11.342 -23.020 34.372 1.00 93.81 1050 ARG A CA 1
ATOM 7671 C C . ARG A 1 1050 ? -10.349 -22.275 33.484 1.00 93.81 1050 ARG A C 1
ATOM 7673 O O . ARG A 1 1050 ? -9.246 -21.998 33.935 1.00 93.81 1050 ARG A O 1
ATOM 7680 N N . ASP A 1 1051 ? -10.725 -21.995 32.239 1.00 92.12 1051 ASP A N 1
ATOM 7681 C CA . ASP A 1 1051 ? -9.851 -21.350 31.256 1.00 92.12 1051 ASP A CA 1
ATOM 7682 C C . ASP A 1 1051 ? -10.655 -20.564 30.205 1.00 92.12 1051 ASP A C 1
ATOM 7684 O O . ASP A 1 1051 ? -11.793 -20.937 29.898 1.00 92.12 1051 ASP A O 1
ATOM 7688 N N . VAL A 1 1052 ? -10.064 -19.489 29.673 1.00 89.69 1052 VAL A N 1
ATOM 7689 C CA . VAL A 1 1052 ? -10.659 -18.574 28.681 1.00 89.69 1052 VAL A CA 1
ATOM 7690 C C . VAL A 1 1052 ? -9.639 -18.276 27.589 1.00 89.69 1052 VAL A C 1
ATOM 7692 O O . VAL A 1 1052 ? -8.578 -17.721 27.864 1.00 89.69 1052 VAL A O 1
ATOM 7695 N N . GLN A 1 1053 ? -9.988 -18.579 26.341 1.00 86.12 1053 GLN A N 1
ATOM 7696 C CA . GLN A 1 1053 ? -9.128 -18.360 25.181 1.00 86.12 1053 GLN A CA 1
ATOM 7697 C C . GLN A 1 1053 ? -9.667 -17.239 24.284 1.00 86.12 1053 GLN A C 1
ATOM 7699 O O . GLN A 1 1053 ? -10.877 -17.088 24.103 1.00 86.12 1053 GLN A O 1
ATOM 7704 N N . ILE A 1 1054 ? -8.764 -16.475 23.657 1.00 84.12 1054 ILE A N 1
ATOM 7705 C CA . ILE A 1 1054 ? -9.121 -15.344 22.773 1.00 84.12 1054 ILE A CA 1
ATOM 7706 C C . ILE A 1 1054 ? -9.970 -15.756 21.561 1.00 84.12 1054 ILE A C 1
ATOM 7708 O O . ILE A 1 1054 ? -10.646 -14.924 20.966 1.00 84.12 1054 ILE A O 1
ATOM 7712 N N . ASN A 1 1055 ? -9.941 -17.039 21.191 1.00 79.19 1055 ASN A N 1
ATOM 7713 C CA . ASN A 1 1055 ? -10.704 -17.596 20.077 1.00 79.19 1055 ASN A CA 1
ATOM 7714 C C . ASN A 1 1055 ? -12.184 -17.864 20.410 1.00 79.19 1055 ASN A C 1
ATOM 7716 O O . ASN A 1 1055 ? -12.905 -18.311 19.516 1.00 79.19 1055 ASN A O 1
ATOM 7720 N N . GLY A 1 1056 ? -12.616 -17.616 21.655 1.00 83.88 1056 GLY A N 1
ATOM 7721 C CA . GLY A 1 1056 ? -13.976 -17.896 22.118 1.00 83.88 1056 GLY A CA 1
ATOM 7722 C C . GLY A 1 1056 ? -14.111 -19.142 22.993 1.00 83.88 1056 GLY A C 1
ATOM 7723 O O . GLY A 1 1056 ? -15.166 -19.341 23.598 1.00 83.88 1056 GLY A O 1
ATOM 7724 N N . GLN A 1 1057 ? -13.076 -19.983 23.092 1.00 92.62 1057 GLN A N 1
ATOM 7725 C CA . GLN A 1 1057 ? -13.170 -21.233 23.840 1.00 92.62 1057 GLN A CA 1
ATOM 7726 C C . GLN A 1 1057 ? -13.183 -20.976 25.352 1.00 92.62 1057 GLN A C 1
ATOM 7728 O O . GLN A 1 1057 ? -12.262 -20.377 25.912 1.00 92.62 1057 GLN A O 1
ATOM 7733 N N . LEU A 1 1058 ? -14.220 -21.483 26.013 1.00 93.44 1058 LEU A N 1
ATOM 7734 C CA . LEU A 1 1058 ? -14.351 -21.515 27.465 1.00 93.44 1058 LEU A CA 1
ATOM 7735 C C . LEU A 1 1058 ? -14.237 -22.960 27.930 1.00 93.44 1058 LEU A C 1
ATOM 7737 O O . LEU A 1 1058 ? -14.901 -23.840 27.384 1.00 93.44 1058 LEU A O 1
ATOM 7741 N N . THR A 1 1059 ? -13.423 -23.198 28.955 1.00 94.56 1059 THR A N 1
ATOM 7742 C CA . THR A 1 1059 ? -13.310 -24.513 29.595 1.00 94.56 1059 THR A CA 1
ATOM 7743 C C . THR A 1 1059 ? -13.867 -24.462 31.007 1.00 94.56 1059 THR A C 1
ATOM 7745 O O . THR A 1 1059 ? -13.627 -23.500 31.733 1.00 94.56 1059 THR A O 1
ATOM 7748 N N . PHE A 1 1060 ? -14.562 -25.513 31.427 1.00 96.06 1060 PHE A N 1
ATOM 7749 C CA . PHE A 1 1060 ? -15.260 -25.594 32.704 1.00 96.06 1060 PHE A CA 1
ATOM 7750 C C . PHE A 1 1060 ? -14.652 -26.601 33.676 1.00 96.06 1060 PHE A C 1
ATOM 7752 O O . PHE A 1 1060 ? -13.872 -27.477 33.304 1.00 96.06 1060 PHE A O 1
ATOM 7759 N N . THR A 1 1061 ? -15.031 -26.479 34.949 1.00 94.06 1061 THR A N 1
ATOM 7760 C CA . THR A 1 1061 ? -14.641 -27.424 36.010 1.00 94.06 1061 THR A CA 1
ATOM 7761 C C . THR A 1 1061 ? -15.509 -28.679 36.087 1.00 94.06 1061 THR A C 1
ATOM 7763 O O . THR A 1 1061 ? -15.108 -29.650 36.724 1.00 94.06 1061 THR A O 1
ATOM 7766 N N . ARG A 1 1062 ? -16.674 -28.684 35.434 1.00 95.19 1062 ARG A N 1
ATOM 7767 C CA . ARG A 1 1062 ? -17.574 -29.841 35.307 1.00 95.19 1062 ARG A CA 1
ATOM 7768 C C . ARG A 1 1062 ? -18.066 -29.974 33.865 1.00 95.19 1062 ARG A C 1
ATOM 7770 O O . ARG A 1 1062 ? -17.907 -29.035 33.092 1.00 95.19 1062 ARG A O 1
ATOM 7777 N N . ALA A 1 1063 ? -18.651 -31.115 33.521 1.00 94.75 1063 ALA A N 1
ATOM 7778 C CA . ALA A 1 1063 ? -19.273 -31.343 32.219 1.00 94.75 1063 ALA A CA 1
ATOM 7779 C C . ALA A 1 1063 ? -20.659 -30.674 32.114 1.00 94.75 1063 ALA A C 1
ATOM 7781 O O . ALA A 1 1063 ? -21.360 -30.553 33.125 1.00 94.75 1063 ALA A O 1
ATOM 7782 N N . LEU A 1 1064 ? -21.061 -30.269 30.905 1.00 94.69 1064 LEU A N 1
ATOM 7783 C CA . LEU A 1 1064 ? -22.408 -29.770 30.599 1.00 94.69 1064 LEU A CA 1
ATOM 7784 C C . LEU A 1 1064 ? -23.460 -30.858 30.840 1.00 94.69 1064 LEU A C 1
ATOM 7786 O O . LEU A 1 1064 ? -23.267 -32.019 30.465 1.00 94.69 1064 LEU A O 1
ATOM 7790 N N . THR A 1 1065 ? -24.590 -30.485 31.446 1.00 94.44 1065 THR A N 1
ATOM 7791 C CA . THR A 1 1065 ? -25.672 -31.431 31.758 1.00 94.44 1065 THR A CA 1
ATOM 7792 C C . THR A 1 1065 ? -26.761 -31.447 30.691 1.00 94.44 1065 THR A C 1
ATOM 7794 O O . THR A 1 1065 ? -27.603 -32.343 30.717 1.00 94.44 1065 THR A O 1
ATOM 7797 N N . HIS A 1 1066 ? -26.717 -30.524 29.727 1.00 94.00 1066 HIS A N 1
ATOM 7798 C CA . HIS A 1 1066 ? -27.594 -30.464 28.558 1.00 94.00 1066 HIS A CA 1
ATOM 7799 C C . HIS A 1 1066 ? -26.791 -30.330 27.260 1.00 94.00 1066 HIS A C 1
ATOM 7801 O O . HIS A 1 1066 ? -25.636 -29.909 27.271 1.00 94.00 1066 HIS A O 1
ATOM 7807 N N . ALA A 1 1067 ? -27.428 -30.660 26.135 1.00 93.94 1067 ALA A N 1
ATOM 7808 C CA . ALA A 1 1067 ? -26.942 -30.267 24.818 1.00 93.94 1067 ALA A CA 1
ATOM 7809 C C . ALA A 1 1067 ? -27.485 -28.873 24.465 1.00 93.94 1067 ALA A C 1
ATOM 7811 O O . ALA A 1 1067 ? -28.675 -28.604 24.645 1.00 93.94 1067 ALA A O 1
ATOM 7812 N N . TYR A 1 1068 ? -26.622 -28.008 23.937 1.00 95.69 1068 TYR A N 1
ATOM 7813 C CA . TYR A 1 1068 ? -26.941 -26.630 23.573 1.00 95.69 1068 TYR A CA 1
ATOM 7814 C C . TYR A 1 1068 ? -26.719 -26.425 22.070 1.00 95.69 1068 TYR A C 1
ATOM 7816 O O . TYR A 1 1068 ? -25.572 -26.452 21.618 1.00 95.69 1068 TYR A O 1
ATOM 7824 N N . PRO A 1 1069 ? -27.779 -26.228 21.265 1.00 95.12 1069 PRO A N 1
ATOM 7825 C CA . PRO A 1 1069 ? -27.636 -25.960 19.836 1.00 95.12 1069 PRO A CA 1
ATOM 7826 C C . PRO A 1 1069 ? -27.087 -24.548 19.568 1.00 95.12 1069 PRO A C 1
ATOM 7828 O O . PRO A 1 1069 ? -27.070 -23.689 20.455 1.00 95.12 1069 PRO A O 1
ATOM 7831 N N . VAL A 1 1070 ? -26.681 -24.278 18.323 1.00 93.50 1070 VAL A N 1
ATOM 7832 C CA . VAL A 1 1070 ? -26.410 -22.903 17.861 1.00 93.50 1070 VAL A CA 1
ATOM 7833 C C . VAL A 1 1070 ? -27.678 -22.057 18.040 1.00 93.50 1070 VAL A C 1
ATOM 7835 O O . VAL A 1 1070 ? -28.779 -22.533 17.776 1.00 93.50 1070 VAL A O 1
ATOM 7838 N N . GLY A 1 1071 ? -27.522 -20.825 18.533 1.00 91.19 1071 GLY A N 1
ATOM 7839 C CA . GLY A 1 1071 ? -28.624 -19.995 19.044 1.00 91.19 1071 GLY A CA 1
ATOM 7840 C C . GLY A 1 1071 ? -28.768 -20.032 20.572 1.00 91.19 1071 GLY A C 1
ATOM 7841 O O . GLY A 1 1071 ? -29.535 -19.258 21.136 1.00 91.19 1071 GLY A O 1
ATOM 7842 N N . SER A 1 1072 ? -28.003 -20.891 21.254 1.00 95.50 1072 SER A N 1
ATOM 7843 C CA . SER A 1 1072 ? -27.798 -20.815 22.705 1.00 95.50 1072 SER A CA 1
ATOM 7844 C C . SER A 1 1072 ? -26.825 -19.688 23.065 1.00 95.50 1072 SER A C 1
ATOM 7846 O O . SER A 1 1072 ? -26.011 -19.266 22.238 1.00 95.50 1072 SER A O 1
ATOM 7848 N N . TYR A 1 1073 ? -26.856 -19.255 24.323 1.00 96.25 1073 TYR A N 1
ATOM 7849 C CA . TYR A 1 1073 ? -26.004 -18.179 24.828 1.00 96.25 1073 TYR A CA 1
ATOM 7850 C C . TYR A 1 1073 ? -25.214 -18.623 26.058 1.00 96.25 1073 TYR A C 1
ATOM 7852 O O . TYR A 1 1073 ? -25.696 -19.425 26.860 1.00 96.25 1073 TYR A O 1
ATOM 7860 N N . VAL A 1 1074 ? -24.013 -18.068 26.224 1.00 96.38 1074 VAL A N 1
ATOM 7861 C CA . VAL A 1 1074 ? -23.244 -18.135 27.469 1.00 96.38 1074 VAL A CA 1
ATOM 7862 C C . VAL A 1 1074 ? -23.181 -16.748 28.098 1.00 96.38 1074 VAL A C 1
ATOM 7864 O O . VAL A 1 1074 ? -22.805 -15.773 27.451 1.00 96.38 1074 VAL A O 1
ATOM 7867 N N . SER A 1 1075 ? -23.550 -16.659 29.371 1.00 96.38 1075 SER A N 1
ATOM 7868 C CA . SER A 1 1075 ? -23.661 -15.406 30.114 1.00 96.38 1075 SER A CA 1
ATOM 7869 C C . SER A 1 1075 ? -22.794 -15.451 31.358 1.00 96.38 1075 SER A C 1
ATOM 7871 O O . SER A 1 1075 ? -22.862 -16.402 32.127 1.00 96.38 1075 SER A O 1
ATOM 7873 N N . SER A 1 1076 ? -21.992 -14.427 31.612 1.00 96.00 1076 SER A N 1
ATOM 7874 C CA . SER A 1 1076 ? -21.252 -14.319 32.874 1.00 96.00 1076 SER A CA 1
ATOM 7875 C C . SER A 1 1076 ? -22.184 -13.885 34.006 1.00 96.00 1076 SER A C 1
ATOM 7877 O O . SER A 1 1076 ? -22.968 -12.953 33.820 1.00 96.00 1076 SER A O 1
ATOM 7879 N N . ALA A 1 1077 ? -22.082 -14.525 35.170 1.00 94.50 1077 ALA A N 1
ATOM 7880 C CA . ALA A 1 1077 ? -22.971 -14.289 36.303 1.00 94.50 1077 ALA A CA 1
ATOM 7881 C C . ALA A 1 1077 ? -22.404 -13.283 37.305 1.00 94.50 1077 ALA A C 1
ATOM 7883 O O . ALA A 1 1077 ? -21.352 -13.511 37.906 1.00 94.50 1077 ALA A O 1
ATOM 7884 N N . MET A 1 1078 ? -23.147 -12.197 37.532 1.00 94.00 1078 MET A N 1
ATOM 7885 C CA . MET A 1 1078 ? -22.911 -11.283 38.646 1.00 94.00 1078 MET A CA 1
ATOM 7886 C C . MET A 1 1078 ? -23.517 -11.895 39.912 1.00 94.00 1078 MET A C 1
ATOM 7888 O O . MET A 1 1078 ? -24.717 -11.779 40.152 1.00 94.00 1078 MET A O 1
ATOM 7892 N N . VAL A 1 1079 ? -22.693 -12.590 40.696 1.00 91.94 1079 VAL A N 1
ATOM 7893 C CA . VAL A 1 1079 ? -23.118 -13.264 41.931 1.00 91.94 1079 VAL A CA 1
ATOM 7894 C C . VAL A 1 1079 ? -23.212 -12.259 43.080 1.00 91.94 1079 VAL A C 1
ATOM 7896 O O . VAL A 1 1079 ? -22.253 -11.541 43.356 1.00 91.94 1079 VAL A O 1
ATOM 7899 N N . ALA A 1 1080 ? -24.362 -12.235 43.751 1.00 86.94 1080 ALA A N 1
ATOM 7900 C CA . ALA A 1 1080 ? -24.674 -11.380 44.894 1.00 86.94 1080 ALA A CA 1
ATOM 7901 C C . ALA A 1 1080 ? -24.783 -12.145 46.227 1.00 86.94 1080 ALA A C 1
ATOM 7903 O O . ALA A 1 1080 ? -24.872 -11.517 47.278 1.00 86.94 1080 ALA A O 1
ATOM 7904 N N . GLY A 1 1081 ? -24.727 -13.481 46.192 1.00 88.06 1081 GLY A N 1
ATOM 7905 C CA . GLY A 1 1081 ? -24.800 -14.331 47.383 1.00 88.06 1081 GLY A CA 1
ATOM 7906 C C . GLY A 1 1081 ? -26.227 -14.497 47.904 1.00 88.06 1081 GLY A C 1
ATOM 7907 O O . GLY A 1 1081 ? -27.183 -14.386 47.141 1.00 88.06 1081 GLY A O 1
ATOM 7908 N N . ASP A 1 1082 ? -26.366 -14.785 49.195 1.00 90.88 1082 ASP A N 1
ATOM 7909 C CA . ASP A 1 1082 ? -27.667 -15.032 49.822 1.00 90.88 1082 ASP A CA 1
ATOM 7910 C C . ASP A 1 1082 ? -28.311 -13.727 50.291 1.00 90.88 1082 ASP A C 1
ATOM 7912 O O . ASP A 1 1082 ? -27.671 -12.882 50.926 1.00 90.88 1082 ASP A O 1
ATOM 7916 N N . VAL A 1 1083 ? -29.600 -13.569 50.002 1.00 90.12 1083 VAL A N 1
ATOM 7917 C CA . VAL A 1 1083 ? -30.342 -12.327 50.206 1.00 90.12 1083 VAL A CA 1
ATOM 7918 C C . VAL A 1 1083 ? -31.555 -12.589 51.095 1.00 90.12 1083 VAL A C 1
ATOM 7920 O O . VAL A 1 1083 ? -32.404 -13.422 50.792 1.00 90.12 1083 VAL A O 1
ATOM 7923 N N . ARG A 1 1084 ? -31.647 -11.842 52.199 1.00 91.50 1084 ARG A N 1
ATOM 7924 C CA . ARG A 1 1084 ? -32.832 -11.743 53.063 1.00 91.50 1084 ARG A CA 1
ATOM 7925 C C . ARG A 1 1084 ? -32.812 -10.436 53.839 1.00 91.50 1084 ARG A C 1
ATOM 7927 O O . ARG A 1 1084 ? -31.733 -9.903 54.118 1.00 91.50 1084 ARG A O 1
ATOM 7934 N N . ALA A 1 1085 ? -33.980 -9.962 54.249 1.00 92.75 1085 ALA A N 1
ATOM 7935 C CA . ALA A 1 1085 ? -34.069 -8.845 55.170 1.00 92.75 1085 ALA A CA 1
ATOM 7936 C C . ALA A 1 1085 ? -33.556 -9.250 56.555 1.00 92.75 1085 ALA A C 1
ATOM 7938 O O . ALA A 1 1085 ? -33.939 -10.285 57.103 1.00 92.75 1085 ALA A O 1
ATOM 7939 N N . ARG A 1 1086 ? -32.684 -8.424 57.136 1.00 93.50 1086 ARG A N 1
ATOM 7940 C CA . ARG A 1 1086 ? -32.165 -8.635 58.495 1.00 93.50 1086 ARG A CA 1
ATOM 7941 C C . ARG A 1 1086 ? -31.757 -7.329 59.163 1.00 93.50 1086 ARG A C 1
ATOM 7943 O O . ARG A 1 1086 ? -31.458 -6.344 58.491 1.00 93.50 1086 ARG A O 1
ATOM 7950 N N . THR A 1 1087 ? -31.669 -7.358 60.484 1.00 94.00 1087 THR A N 1
ATOM 7951 C CA . THR A 1 1087 ? -31.034 -6.312 61.291 1.00 94.00 1087 THR A CA 1
ATOM 7952 C C . THR A 1 1087 ? -29.567 -6.658 61.562 1.00 94.00 1087 THR A C 1
ATOM 7954 O O . THR A 1 1087 ? -29.163 -7.823 61.537 1.00 94.00 1087 THR A O 1
ATOM 7957 N N . SER A 1 1088 ? -28.730 -5.649 61.790 1.00 92.19 1088 SER A N 1
ATOM 7958 C CA . SER A 1 1088 ? -27.351 -5.820 62.270 1.00 92.19 1088 SER A CA 1
ATOM 7959 C C . SER A 1 1088 ? -26.874 -4.606 63.057 1.00 92.19 1088 SER A C 1
ATOM 7961 O O . SER A 1 1088 ? -27.514 -3.562 63.009 1.00 92.19 1088 SER A O 1
ATOM 7963 N N . ALA A 1 1089 ? -25.736 -4.748 63.745 1.00 92.38 1089 ALA A N 1
ATOM 7964 C CA . ALA A 1 1089 ? -25.068 -3.664 64.469 1.00 92.38 1089 ALA A CA 1
ATOM 7965 C C . ALA A 1 1089 ? -25.992 -2.949 65.473 1.00 92.38 1089 ALA A C 1
ATOM 7967 O O . ALA A 1 1089 ? -26.075 -1.727 65.474 1.00 92.38 1089 ALA A O 1
ATOM 7968 N N . VAL A 1 1090 ? -26.711 -3.717 66.302 1.00 93.88 1090 VAL A N 1
ATOM 7969 C CA . VAL A 1 1090 ? -27.593 -3.167 67.342 1.00 93.88 1090 VAL A CA 1
ATOM 7970 C C . VAL A 1 1090 ? -26.765 -2.821 68.581 1.00 93.88 1090 VAL A C 1
ATOM 7972 O O . VAL A 1 1090 ? -26.183 -3.720 69.184 1.00 93.88 1090 VAL A O 1
ATOM 7975 N N . PHE A 1 1091 ? -26.699 -1.545 68.954 1.00 93.62 1091 PHE A N 1
ATOM 7976 C CA . PHE A 1 1091 ? -25.983 -1.070 70.144 1.00 93.62 1091 PHE A CA 1
ATOM 7977 C C . PHE A 1 1091 ? -26.562 0.250 70.659 1.00 93.62 1091 PHE A C 1
ATOM 7979 O O . PHE A 1 1091 ? -27.245 0.965 69.928 1.00 93.62 1091 PHE A O 1
ATOM 7986 N N . ASP A 1 1092 ? -26.277 0.590 71.911 1.00 93.25 1092 ASP A N 1
ATOM 7987 C CA . ASP A 1 1092 ? -26.721 1.831 72.545 1.00 93.25 1092 ASP A CA 1
ATOM 7988 C C . ASP A 1 1092 ? -25.548 2.766 72.890 1.00 93.25 1092 ASP A C 1
ATOM 7990 O O . ASP A 1 1092 ? -24.394 2.347 73.005 1.00 93.25 1092 ASP A O 1
ATOM 7994 N N . GLN A 1 1093 ? -25.837 4.068 72.962 1.00 93.19 1093 GLN A N 1
ATOM 7995 C CA . GLN A 1 1093 ? -24.866 5.132 73.232 1.00 93.19 1093 GLN A CA 1
ATOM 7996 C C . GLN A 1 1093 ? -25.503 6.247 74.059 1.00 93.19 1093 GLN A C 1
ATOM 7998 O O . GLN A 1 1093 ? -26.683 6.561 73.880 1.00 93.19 1093 GLN A O 1
ATOM 8003 N N . VAL A 1 1094 ? -24.714 6.909 74.908 1.00 92.75 1094 VAL A N 1
ATOM 8004 C CA . VAL A 1 1094 ? -25.185 8.053 75.714 1.00 92.75 1094 VAL A CA 1
ATOM 8005 C C . VAL A 1 1094 ? -25.599 9.242 74.839 1.00 92.75 1094 VAL A C 1
ATOM 8007 O O . VAL A 1 1094 ? -26.532 9.964 75.179 1.00 92.75 1094 VAL A O 1
ATOM 8010 N N . SER A 1 1095 ? -24.923 9.470 73.708 1.00 90.00 1095 SER A N 1
ATOM 8011 C CA . SER A 1 1095 ? -25.248 10.571 72.792 1.00 90.00 1095 SER A CA 1
ATOM 8012 C C . SER A 1 1095 ? -24.811 10.291 71.355 1.00 90.00 1095 SER A C 1
ATOM 8014 O O . SER A 1 1095 ? -23.829 9.587 71.117 1.00 90.00 1095 SER A O 1
ATOM 8016 N N . TRP A 1 1096 ? -25.536 10.856 70.382 1.00 86.00 1096 TRP A N 1
ATOM 8017 C CA . TRP A 1 1096 ? -25.179 10.757 68.966 1.00 86.00 1096 TRP A CA 1
ATOM 8018 C C . TRP A 1 1096 ? -24.189 11.858 68.574 1.00 86.00 1096 TRP A C 1
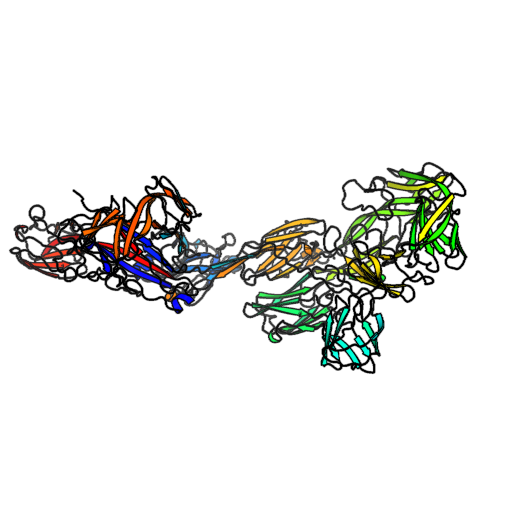ATOM 8020 O O . TRP A 1 1096 ? -24.473 13.041 68.745 1.00 86.00 1096 TRP A O 1
ATOM 8030 N N . THR A 1 1097 ? -23.061 11.487 67.972 1.00 86.00 1097 THR A N 1
ATOM 8031 C CA . THR A 1 1097 ? -22.014 12.422 67.523 1.00 86.00 1097 THR A CA 1
ATOM 8032 C C . THR A 1 1097 ? -22.260 13.014 66.129 1.00 86.00 1097 THR A C 1
ATOM 8034 O O . THR A 1 1097 ? -21.359 13.621 65.556 1.00 86.00 1097 THR A O 1
ATOM 8037 N N . ASN A 1 1098 ? -23.453 12.816 65.551 1.00 84.56 1098 ASN A N 1
ATOM 8038 C CA . ASN A 1 1098 ? -23.776 13.077 64.138 1.00 84.56 1098 ASN A CA 1
ATOM 8039 C C . ASN A 1 1098 ? -22.921 12.288 63.124 1.00 84.56 1098 ASN A C 1
ATOM 8041 O O . ASN A 1 1098 ? -22.967 12.571 61.928 1.00 84.56 1098 ASN A O 1
ATOM 8045 N N . ALA A 1 1099 ? -22.166 11.281 63.571 1.00 89.31 1099 ALA A N 1
ATOM 8046 C CA . ALA A 1 1099 ? -21.466 10.350 62.697 1.00 89.31 1099 ALA A CA 1
ATOM 8047 C C . ALA A 1 1099 ? -22.261 9.043 62.563 1.00 89.31 1099 ALA A C 1
ATOM 8049 O O . ALA A 1 1099 ? -22.770 8.501 63.549 1.00 89.31 1099 ALA A O 1
ATOM 8050 N N . TRP A 1 1100 ? -22.360 8.524 61.341 1.00 89.81 1100 TRP A N 1
ATOM 8051 C CA . TRP A 1 1100 ? -22.938 7.211 61.067 1.00 89.81 1100 TRP A CA 1
ATOM 8052 C C . TRP A 1 1100 ? -21.822 6.161 61.069 1.00 89.81 1100 TRP A C 1
ATOM 8054 O O . TRP A 1 1100 ? -20.982 6.137 60.168 1.00 89.81 1100 TRP A O 1
ATOM 8064 N N . ALA A 1 1101 ? -21.812 5.296 62.082 1.00 89.25 1101 ALA A N 1
ATOM 8065 C CA . ALA A 1 1101 ? -20.854 4.205 62.232 1.00 89.25 1101 ALA A CA 1
ATOM 8066 C C . ALA A 1 1101 ? -21.559 2.907 62.641 1.00 89.25 1101 ALA A C 1
ATOM 8068 O O . ALA A 1 1101 ? -22.625 2.938 63.261 1.00 89.25 1101 ALA A O 1
ATOM 8069 N N . ASP A 1 1102 ? -20.926 1.781 62.313 1.00 90.50 1102 ASP A N 1
ATOM 8070 C CA . ASP A 1 1102 ? -21.419 0.430 62.618 1.00 90.50 1102 ASP A CA 1
ATOM 8071 C C . ASP A 1 1102 ? -20.866 -0.105 63.955 1.00 90.50 1102 ASP A C 1
ATOM 8073 O O . ASP A 1 1102 ? -20.973 -1.292 64.257 1.00 90.50 1102 ASP A O 1
ATOM 8077 N N . ALA A 1 1103 ? -20.266 0.780 64.755 1.00 90.88 1103 ALA A N 1
ATOM 8078 C CA . ALA A 1 1103 ? -19.745 0.513 66.089 1.00 90.88 1103 ALA A CA 1
ATOM 8079 C C . ALA A 1 1103 ? -20.000 1.722 67.015 1.00 90.88 1103 ALA A C 1
ATOM 8081 O O . ALA A 1 1103 ? -20.129 2.847 66.515 1.00 90.88 1103 ALA A O 1
ATOM 8082 N N . PRO A 1 1104 ? -20.040 1.524 68.349 1.00 89.00 1104 PRO A N 1
ATOM 8083 C CA . PRO A 1 1104 ? -20.204 2.616 69.302 1.00 89.00 1104 PRO A CA 1
ATOM 8084 C C . PRO A 1 1104 ? -19.061 3.639 69.212 1.00 89.00 1104 PRO A C 1
ATOM 8086 O O . PRO A 1 1104 ? -17.883 3.297 69.260 1.00 89.00 1104 PRO A O 1
ATOM 8089 N N . ILE A 1 1105 ? -19.428 4.912 69.118 1.00 89.94 1105 ILE A N 1
ATOM 8090 C CA . ILE A 1 1105 ? -18.573 6.088 69.300 1.00 89.94 1105 ILE A CA 1
ATOM 8091 C C . ILE A 1 1105 ? -18.939 6.744 70.642 1.00 89.94 1105 ILE A C 1
ATOM 8093 O O . ILE A 1 1105 ? -20.054 7.239 70.795 1.00 89.94 1105 ILE A O 1
ATOM 8097 N N . GLY A 1 1106 ? -18.008 6.776 71.595 1.00 88.75 1106 GLY A N 1
ATOM 8098 C CA . GLY A 1 1106 ? -18.251 7.300 72.947 1.00 88.75 1106 GLY A CA 1
ATOM 8099 C C . GLY A 1 1106 ? -18.802 6.250 73.919 1.00 88.75 1106 GLY A C 1
ATOM 8100 O O . GLY A 1 1106 ? -18.683 5.051 73.670 1.00 88.75 1106 GLY A O 1
ATOM 8101 N N . ASP A 1 1107 ? -19.373 6.712 75.033 1.00 90.75 1107 ASP A N 1
ATOM 8102 C CA . ASP A 1 1107 ? -19.841 5.846 76.121 1.00 90.75 1107 ASP A CA 1
ATOM 8103 C C . ASP A 1 1107 ? -21.159 5.124 75.786 1.00 90.75 1107 ASP A C 1
ATOM 8105 O O . ASP A 1 1107 ? -22.045 5.664 75.111 1.00 90.75 1107 ASP A O 1
ATOM 8109 N N . ILE A 1 1108 ? -21.290 3.902 76.305 1.00 90.88 1108 ILE A N 1
ATOM 8110 C CA . ILE A 1 1108 ? -22.487 3.049 76.217 1.00 90.88 1108 ILE A CA 1
ATOM 8111 C C . ILE A 1 1108 ? -23.574 3.609 77.147 1.00 90.88 1108 ILE A C 1
ATOM 8113 O O . ILE A 1 1108 ? -23.264 4.103 78.234 1.00 90.88 1108 ILE A O 1
ATOM 8117 N N . ALA A 1 1109 ? -24.843 3.567 76.731 1.00 89.50 1109 ALA A N 1
ATOM 8118 C CA . ALA A 1 1109 ? -25.930 4.082 77.556 1.00 89.50 1109 ALA A CA 1
ATOM 8119 C C . ALA A 1 1109 ? -26.197 3.166 78.762 1.00 89.50 1109 ALA A C 1
ATOM 8121 O O . ALA A 1 1109 ? -26.039 1.952 78.703 1.00 89.50 1109 ALA A O 1
ATOM 8122 N N . THR A 1 1110 ? -26.671 3.739 79.873 1.00 86.94 1110 THR A N 1
ATOM 8123 C CA . THR A 1 1110 ? -27.111 2.938 81.033 1.00 86.94 1110 THR A CA 1
ATOM 8124 C C . THR A 1 1110 ? -28.363 2.110 80.717 1.00 86.94 1110 THR A C 1
ATOM 8126 O O . THR A 1 1110 ? -28.557 1.037 81.283 1.00 86.94 1110 THR A O 1
ATOM 8129 N N . GLY A 1 1111 ? -29.229 2.617 79.833 1.00 85.81 1111 GLY A N 1
ATOM 8130 C CA . GLY A 1 1111 ? -30.374 1.883 79.301 1.00 85.81 1111 GLY A CA 1
ATOM 8131 C C . GLY A 1 1111 ? -29.970 1.060 78.081 1.00 85.81 1111 GLY A C 1
ATOM 8132 O O . GLY A 1 1111 ? -29.485 1.621 77.104 1.00 85.81 1111 GLY A O 1
ATOM 8133 N N . THR A 1 1112 ? -30.218 -0.250 78.123 1.00 90.69 1112 THR A N 1
ATOM 8134 C CA . THR A 1 1112 ? -29.902 -1.186 77.033 1.00 90.69 1112 THR A CA 1
ATOM 8135 C C . THR A 1 1112 ? -31.182 -1.774 76.444 1.00 90.69 1112 THR A C 1
ATOM 8137 O O . THR A 1 1112 ? -32.099 -2.168 77.172 1.00 90.69 1112 THR A O 1
ATOM 8140 N N . PHE A 1 1113 ? -31.254 -1.854 75.113 1.00 93.38 1113 PHE A N 1
ATOM 8141 C CA . PHE A 1 1113 ? -32.363 -2.509 74.420 1.00 93.38 1113 PHE A CA 1
ATOM 8142 C C . PHE A 1 1113 ? -32.139 -4.025 74.377 1.00 93.38 1113 PHE A C 1
ATOM 8144 O O . PHE A 1 1113 ? -31.124 -4.504 73.870 1.00 93.38 1113 PHE A O 1
ATOM 8151 N N . ASN A 1 1114 ? -33.098 -4.802 74.878 1.00 93.00 1114 ASN A N 1
ATOM 8152 C CA . ASN A 1 1114 ? -33.003 -6.259 74.930 1.00 93.00 1114 ASN A CA 1
ATOM 8153 C C . ASN A 1 1114 ? -33.372 -6.897 73.580 1.00 93.00 1114 ASN A C 1
ATOM 8155 O O . ASN A 1 1114 ? -34.409 -7.549 73.435 1.00 93.00 1114 ASN A O 1
ATOM 8159 N N . HIS A 1 1115 ? -32.492 -6.725 72.591 1.00 92.75 1115 HIS A N 1
ATOM 8160 C CA . HIS A 1 1115 ? -32.663 -7.282 71.246 1.00 92.75 1115 HIS A CA 1
ATOM 8161 C C . HIS A 1 1115 ? -32.688 -8.819 71.227 1.00 92.75 1115 HIS A C 1
ATOM 8163 O O . HIS A 1 1115 ? -33.293 -9.410 70.340 1.00 92.75 1115 HIS A O 1
ATOM 8169 N N . ALA A 1 1116 ? -32.044 -9.478 72.196 1.00 90.50 1116 ALA A N 1
ATOM 8170 C CA . ALA A 1 1116 ? -31.938 -10.936 72.228 1.00 90.50 1116 ALA A CA 1
ATOM 8171 C C . ALA A 1 1116 ? -33.286 -11.623 72.501 1.00 90.50 1116 ALA A C 1
ATOM 8173 O O . ALA A 1 1116 ? -33.590 -12.638 71.881 1.00 90.50 1116 ALA A O 1
ATOM 8174 N N . GLN A 1 1117 ? -34.091 -11.079 73.420 1.00 92.81 1117 GLN A N 1
ATOM 8175 C CA . GLN A 1 1117 ? -35.419 -11.620 73.736 1.00 92.81 1117 GLN A CA 1
ATOM 8176 C C . GLN A 1 1117 ? -36.538 -10.939 72.939 1.00 92.81 1117 GLN A C 1
ATOM 8178 O O . GLN A 1 1117 ? -37.576 -11.551 72.712 1.00 92.81 1117 GLN A O 1
ATOM 8183 N N . ASN A 1 1118 ? -36.322 -9.694 72.501 1.00 93.38 1118 ASN A N 1
ATOM 8184 C CA . ASN A 1 1118 ? -37.285 -8.897 71.744 1.00 93.38 1118 ASN A CA 1
ATOM 8185 C C . ASN A 1 1118 ? -36.606 -8.312 70.493 1.00 93.38 1118 ASN A C 1
ATOM 8187 O O . ASN A 1 1118 ? -36.257 -7.126 70.469 1.00 93.38 1118 ASN A O 1
ATOM 8191 N N . PRO A 1 1119 ? -36.353 -9.136 69.461 1.00 93.69 1119 PRO A N 1
ATOM 8192 C CA . PRO A 1 1119 ? -35.633 -8.692 68.280 1.00 93.69 1119 PRO A CA 1
ATOM 8193 C C . PRO A 1 1119 ? -36.418 -7.621 67.524 1.00 93.69 1119 PRO A C 1
ATOM 8195 O O . PRO A 1 1119 ? -37.638 -7.685 67.390 1.00 93.69 1119 PRO A O 1
ATOM 8198 N N . ILE A 1 1120 ? -35.688 -6.649 66.982 1.00 95.50 1120 ILE A N 1
ATOM 8199 C CA . ILE A 1 1120 ? -36.220 -5.708 65.994 1.00 95.50 1120 ILE A CA 1
ATOM 8200 C C . ILE A 1 1120 ? -36.530 -6.526 64.740 1.00 95.50 1120 ILE A C 1
ATOM 8202 O O . ILE A 1 1120 ? -35.627 -7.149 64.177 1.00 95.50 1120 ILE A O 1
ATOM 8206 N N . THR A 1 1121 ? -37.794 -6.559 64.325 1.00 93.88 1121 THR A N 1
ATOM 8207 C CA . THR A 1 1121 ? -38.244 -7.391 63.204 1.00 93.88 1121 THR A CA 1
ATOM 8208 C C . THR A 1 1121 ? -38.302 -6.592 61.908 1.00 93.88 1121 THR A C 1
ATOM 8210 O O . THR A 1 1121 ? -38.498 -5.377 61.899 1.00 93.88 1121 THR A O 1
ATOM 8213 N N . VAL A 1 1122 ? -38.108 -7.285 60.789 1.00 95.00 1122 VAL A N 1
ATOM 8214 C CA . VAL A 1 1122 ? -38.107 -6.733 59.428 1.00 95.00 1122 VAL A CA 1
ATOM 8215 C C . VAL A 1 1122 ? -38.827 -7.697 58.489 1.00 95.00 1122 VAL A C 1
ATOM 8217 O O . VAL A 1 1122 ? -39.067 -8.843 58.852 1.00 95.00 1122 VAL A O 1
ATOM 8220 N N . THR A 1 1123 ? -39.160 -7.246 57.280 1.00 93.56 1123 THR A N 1
ATOM 8221 C CA . THR A 1 1123 ? -39.685 -8.101 56.201 1.00 93.56 1123 THR A CA 1
ATOM 8222 C C . THR A 1 1123 ? -38.907 -7.841 54.915 1.00 93.56 1123 THR A C 1
ATOM 8224 O O . THR A 1 1123 ? -38.429 -6.725 54.703 1.00 93.56 1123 THR A O 1
ATOM 8227 N N . ASN A 1 1124 ? -38.802 -8.842 54.040 1.00 90.94 1124 ASN A N 1
ATOM 8228 C CA . ASN A 1 1124 ? -38.146 -8.756 52.733 1.00 90.94 1124 ASN A CA 1
ATOM 8229 C C . ASN A 1 1124 ? -38.718 -7.604 51.899 1.00 90.94 1124 ASN A C 1
ATOM 8231 O O . ASN A 1 1124 ? -37.975 -6.837 51.290 1.00 90.94 1124 ASN A O 1
ATOM 8235 N N . ARG A 1 1125 ? -40.043 -7.425 51.941 1.00 90.00 1125 ARG A N 1
ATOM 8236 C CA . ARG A 1 1125 ? -40.741 -6.344 51.245 1.00 90.00 1125 ARG A CA 1
ATOM 8237 C C . ARG A 1 1125 ? -40.524 -4.964 51.868 1.00 90.00 1125 ARG A C 1
ATOM 8239 O O . ARG A 1 1125 ? -40.458 -3.999 51.108 1.00 90.00 1125 ARG A O 1
ATOM 8246 N N . GLY A 1 1126 ? -40.501 -4.858 53.199 1.00 89.00 1126 GLY A N 1
ATOM 8247 C CA . GLY A 1 1126 ? -40.511 -3.585 53.932 1.00 89.00 1126 GLY A CA 1
ATOM 8248 C C . GLY A 1 1126 ? -39.133 -2.977 54.196 1.00 89.00 1126 GLY A C 1
ATOM 8249 O O . GLY A 1 1126 ? -38.985 -1.753 54.140 1.00 89.00 1126 GLY A O 1
ATOM 8250 N N . ALA A 1 1127 ? -38.125 -3.815 54.441 1.00 90.88 1127 ALA A N 1
ATOM 8251 C CA . ALA A 1 1127 ? -36.794 -3.367 54.831 1.00 90.88 1127 ALA A CA 1
ATOM 8252 C C . ALA A 1 1127 ? -36.050 -2.664 53.687 1.00 90.88 1127 ALA A C 1
ATOM 8254 O O . ALA A 1 1127 ? -35.924 -3.189 52.580 1.00 90.88 1127 ALA A O 1
ATOM 8255 N N . LEU A 1 1128 ? -35.490 -1.497 53.997 1.00 89.62 1128 LEU A N 1
ATOM 8256 C CA . LEU A 1 1128 ? -34.518 -0.788 53.166 1.00 89.62 1128 LEU A CA 1
ATOM 8257 C C . LEU A 1 1128 ? -33.114 -1.056 53.723 1.00 89.62 1128 LEU A C 1
ATOM 8259 O O . LEU A 1 1128 ? -32.959 -1.168 54.937 1.00 89.62 1128 LEU A O 1
ATOM 8263 N N . THR A 1 1129 ? -32.090 -1.153 52.876 1.00 90.44 1129 THR A N 1
ATOM 8264 C CA . THR A 1 1129 ? -30.704 -1.139 53.370 1.00 90.44 1129 THR A CA 1
ATOM 8265 C C . THR A 1 1129 ? -30.385 0.267 53.863 1.00 90.44 1129 THR A C 1
ATOM 8267 O O . THR A 1 1129 ? -30.257 1.174 53.049 1.00 90.44 1129 THR A O 1
ATOM 8270 N N . GLU A 1 1130 ? -30.334 0.457 55.179 1.00 91.50 1130 GLU A N 1
ATOM 8271 C CA . GLU A 1 1130 ? -30.278 1.777 55.809 1.00 91.50 1130 GLU A CA 1
ATOM 8272 C C . GLU A 1 1130 ? -29.681 1.678 57.217 1.00 91.50 1130 GLU A C 1
ATOM 8274 O O . GLU A 1 1130 ? -29.749 0.631 57.875 1.00 91.50 1130 GLU A O 1
ATOM 8279 N N . ARG A 1 1131 ? -29.097 2.779 57.689 1.00 93.50 1131 ARG A N 1
ATOM 8280 C CA . ARG A 1 1131 ? -28.610 2.917 59.064 1.00 93.50 1131 ARG A CA 1
ATOM 8281 C C . ARG A 1 1131 ? -29.596 3.759 59.866 1.00 93.50 1131 ARG A C 1
ATOM 8283 O O . ARG A 1 1131 ? -30.064 4.785 59.378 1.00 93.50 1131 ARG A O 1
ATOM 8290 N N . TRP A 1 1132 ? -29.868 3.370 61.113 1.00 94.69 1132 TRP A N 1
ATOM 8291 C CA . TRP A 1 1132 ? -30.904 3.975 61.958 1.00 94.69 1132 TRP A CA 1
ATOM 8292 C C . TRP A 1 1132 ? -30.369 4.472 63.305 1.00 94.69 1132 TRP A C 1
ATOM 8294 O O . TRP A 1 1132 ? -29.537 3.823 63.943 1.00 94.69 1132 TRP A O 1
ATOM 8304 N N . ALA A 1 1133 ? -30.872 5.623 63.756 1.00 94.62 1133 ALA A N 1
ATOM 8305 C CA . ALA A 1 1133 ? -30.692 6.161 65.104 1.00 94.62 1133 ALA A CA 1
ATOM 8306 C C . ALA A 1 1133 ? -32.055 6.424 65.746 1.00 94.62 1133 ALA A C 1
ATOM 8308 O O . ALA A 1 1133 ? -32.866 7.170 65.208 1.00 94.62 1133 ALA A O 1
ATOM 8309 N N . VAL A 1 1134 ? -32.284 5.866 66.928 1.00 95.25 1134 VAL A N 1
ATOM 8310 C CA . VAL A 1 1134 ? -33.455 6.156 67.757 1.00 95.25 1134 VAL A CA 1
ATOM 8311 C C . VAL A 1 1134 ? -32.994 6.998 68.934 1.00 95.25 1134 VAL A C 1
ATOM 8313 O O . VAL A 1 1134 ? -32.353 6.475 69.841 1.00 95.25 1134 VAL A O 1
ATOM 8316 N N . ARG A 1 1135 ? -33.268 8.303 68.900 1.00 94.50 1135 ARG A N 1
ATOM 8317 C CA . ARG A 1 1135 ? -32.778 9.278 69.883 1.00 94.50 1135 ARG A CA 1
ATOM 8318 C C . ARG A 1 1135 ? -33.869 9.623 70.888 1.00 94.50 1135 ARG A C 1
ATOM 8320 O O . ARG A 1 1135 ? -34.921 10.133 70.508 1.00 94.50 1135 ARG A O 1
ATOM 8327 N N . PHE A 1 1136 ? -33.597 9.408 72.167 1.00 95.44 1136 PHE A N 1
ATOM 8328 C CA . PHE A 1 1136 ? -34.521 9.721 73.252 1.00 95.44 1136 PHE A CA 1
ATOM 8329 C C . PHE A 1 1136 ? -34.629 11.233 73.481 1.00 95.44 1136 PHE A C 1
ATOM 8331 O O . PHE A 1 1136 ? -33.627 11.929 73.653 1.00 95.44 1136 PHE A O 1
ATOM 8338 N N . THR A 1 1137 ? -35.859 11.747 73.505 1.00 94.75 1137 THR A N 1
ATOM 8339 C CA . THR A 1 1137 ? -36.174 13.151 73.821 1.00 94.75 1137 THR A CA 1
ATOM 8340 C C . THR A 1 1137 ? -36.508 13.333 75.304 1.00 94.75 1137 THR A C 1
ATOM 8342 O O . THR A 1 1137 ? -36.275 14.401 75.871 1.00 94.75 1137 THR A O 1
ATOM 8345 N N . ASN A 1 1138 ? -36.975 12.274 75.966 1.00 93.25 1138 ASN A N 1
ATOM 8346 C CA . ASN A 1 1138 ? -37.093 12.138 77.422 1.00 93.25 1138 ASN A CA 1
ATOM 8347 C C . ASN A 1 1138 ? -36.869 10.665 77.817 1.00 93.25 1138 ASN A C 1
ATOM 8349 O O . ASN A 1 1138 ? -36.356 9.911 77.005 1.00 93.25 1138 ASN A O 1
ATOM 8353 N N . SER A 1 1139 ? -37.218 10.230 79.032 1.00 90.75 1139 SER A N 1
ATOM 8354 C CA . SER A 1 1139 ? -37.000 8.836 79.461 1.00 90.75 1139 SER A CA 1
ATOM 8355 C C . SER A 1 1139 ? -37.882 7.798 78.748 1.00 90.75 1139 SER A C 1
ATOM 8357 O O . SER A 1 1139 ? -37.558 6.615 78.765 1.00 90.75 1139 SER A O 1
ATOM 8359 N N . ASN A 1 1140 ? -38.998 8.221 78.144 1.00 91.50 1140 ASN A N 1
ATOM 8360 C CA . ASN A 1 1140 ? -40.022 7.335 77.580 1.00 91.50 1140 ASN A CA 1
ATOM 8361 C C . ASN A 1 1140 ? -40.336 7.613 76.102 1.00 91.50 1140 ASN A C 1
ATOM 8363 O O . ASN A 1 1140 ? -41.001 6.790 75.486 1.00 91.50 1140 ASN A O 1
ATOM 8367 N N . ALA A 1 1141 ? -39.920 8.747 75.535 1.00 94.75 1141 ALA A N 1
ATOM 8368 C CA . ALA A 1 1141 ? -40.217 9.159 74.163 1.00 94.75 1141 ALA A CA 1
ATOM 8369 C C . ALA A 1 1141 ? -38.936 9.335 73.343 1.00 94.75 1141 ALA A C 1
ATOM 8371 O O . ALA A 1 1141 ? -37.911 9.788 73.860 1.00 94.75 1141 ALA A O 1
ATOM 8372 N N . PHE A 1 1142 ? -39.012 9.010 72.053 1.00 96.00 1142 PHE A N 1
ATOM 8373 C CA . PHE A 1 1142 ? -37.881 9.059 71.131 1.00 96.00 1142 PHE A CA 1
ATOM 8374 C C . PHE A 1 1142 ? -38.288 9.465 69.709 1.00 96.00 1142 PHE A C 1
ATOM 8376 O O . PHE A 1 1142 ? -39.453 9.395 69.316 1.00 96.00 1142 PHE A O 1
ATOM 8383 N N . GLU A 1 1143 ? -37.291 9.859 68.926 1.00 95.88 1143 GLU A N 1
ATOM 8384 C CA . GLU A 1 1143 ? -37.368 10.149 67.494 1.00 95.88 1143 GLU A CA 1
ATOM 8385 C C . GLU A 1 1143 ? -36.546 9.118 66.715 1.00 95.88 1143 GLU A C 1
ATOM 8387 O O . GLU A 1 1143 ? -35.471 8.714 67.159 1.00 95.88 1143 GLU A O 1
ATOM 8392 N N . VAL A 1 1144 ? -37.031 8.707 65.546 1.00 95.56 1144 VAL A N 1
ATOM 8393 C CA . VAL A 1 1144 ? -36.391 7.706 64.685 1.00 95.56 1144 VAL A CA 1
ATOM 8394 C C . VAL A 1 1144 ? -35.823 8.381 63.441 1.00 95.56 1144 VAL A C 1
ATOM 8396 O O . VAL A 1 1144 ? -36.579 8.920 62.635 1.00 95.56 1144 VAL A O 1
ATOM 8399 N N . PHE A 1 1145 ? -34.506 8.299 63.269 1.00 94.19 1145 PHE A N 1
ATOM 8400 C CA . PHE A 1 1145 ? -33.733 8.861 62.164 1.00 94.19 1145 PHE A CA 1
ATOM 8401 C C . PHE A 1 1145 ? -33.175 7.745 61.281 1.00 94.19 1145 PHE A C 1
ATOM 8403 O O . PHE A 1 1145 ? -32.549 6.821 61.799 1.00 94.19 1145 PHE A O 1
ATOM 8410 N N . GLY A 1 1146 ? -33.325 7.858 59.965 1.00 92.62 1146 GLY A N 1
ATOM 8411 C CA . GLY A 1 1146 ? -32.518 7.125 58.987 1.00 92.62 1146 GLY A CA 1
ATOM 8412 C C . GLY A 1 1146 ? -31.482 8.038 58.337 1.00 92.62 1146 GLY A C 1
ATOM 8413 O O . GLY A 1 1146 ? -31.703 9.246 58.236 1.00 92.62 1146 GLY A O 1
ATOM 8414 N N . GLU A 1 1147 ? -30.358 7.476 57.901 1.00 91.19 1147 GLU A N 1
ATOM 8415 C CA . GLU A 1 1147 ? -29.275 8.251 57.283 1.00 91.19 1147 GLU A CA 1
ATOM 8416 C C . GLU A 1 1147 ? -29.721 8.990 56.021 1.00 91.19 1147 GLU A C 1
ATOM 8418 O O . GLU A 1 1147 ? -29.415 10.174 55.872 1.00 91.19 1147 GLU A O 1
ATOM 8423 N N . HIS A 1 1148 ? -30.476 8.324 55.148 1.00 88.25 1148 HIS A N 1
ATOM 8424 C CA . HIS A 1 1148 ? -30.908 8.890 53.872 1.00 88.25 1148 HIS A CA 1
ATOM 8425 C C . HIS A 1 1148 ? -32.368 9.359 53.897 1.00 88.25 1148 HIS A C 1
ATOM 8427 O O . HIS A 1 1148 ? -32.764 10.171 53.060 1.00 88.25 1148 HIS A O 1
ATOM 8433 N N . VAL A 1 1149 ? -33.171 8.877 54.853 1.00 86.44 1149 VAL A N 1
ATOM 8434 C CA . VAL A 1 1149 ? -34.610 9.194 54.967 1.00 86.44 1149 VAL A CA 1
ATOM 8435 C C . VAL A 1 1149 ? -34.957 10.213 56.060 1.00 86.44 1149 VAL A C 1
ATOM 8437 O O . VAL A 1 1149 ? -36.095 10.674 56.120 1.00 86.44 1149 VAL A O 1
ATOM 8440 N N . GLY A 1 1150 ? -34.000 10.606 56.907 1.00 88.56 1150 GLY A N 1
ATOM 8441 C CA . GLY A 1 1150 ? -34.222 11.594 57.967 1.00 88.56 1150 GLY A CA 1
ATOM 8442 C C . GLY A 1 1150 ? -35.156 11.092 59.076 1.00 88.56 1150 GLY A C 1
ATOM 8443 O O . GLY A 1 1150 ? -35.195 9.896 59.363 1.00 88.56 1150 GLY A O 1
ATOM 8444 N N . VAL A 1 1151 ? -35.885 12.002 59.738 1.00 91.44 1151 VAL A N 1
ATOM 8445 C CA . VAL A 1 1151 ? -36.853 11.629 60.789 1.00 91.44 1151 VAL A CA 1
ATOM 8446 C C . VAL A 1 1151 ? -38.083 10.996 60.153 1.00 91.44 1151 VAL A C 1
ATOM 8448 O O . VAL A 1 1151 ? -38.826 11.669 59.443 1.00 91.44 1151 VAL A O 1
ATOM 8451 N N . ILE A 1 1152 ? -38.322 9.720 60.444 1.00 92.00 1152 ILE A N 1
ATOM 8452 C CA . ILE A 1 1152 ? -39.428 8.955 59.848 1.00 92.00 1152 ILE A CA 1
ATOM 8453 C C . ILE A 1 1152 ? -40.576 8.677 60.819 1.00 92.00 1152 ILE A C 1
ATOM 8455 O O . ILE A 1 1152 ? -41.680 8.362 60.381 1.00 92.00 1152 ILE A O 1
ATOM 8459 N N . ALA A 1 1153 ? -40.333 8.780 62.127 1.00 93.19 1153 ALA A N 1
ATOM 8460 C CA . ALA A 1 1153 ? -41.356 8.614 63.153 1.00 93.19 1153 ALA A CA 1
ATOM 8461 C C . ALA A 1 1153 ? -40.917 9.187 64.505 1.00 93.19 1153 ALA A C 1
ATOM 8463 O O . ALA A 1 1153 ? -39.728 9.328 64.793 1.00 93.19 1153 ALA A O 1
ATOM 8464 N N . THR A 1 1154 ? -41.903 9.441 65.360 1.00 94.81 1154 THR A N 1
ATOM 8465 C CA . THR A 1 1154 ? -41.733 9.571 66.808 1.00 94.81 1154 THR A CA 1
ATOM 8466 C C . THR A 1 1154 ? -42.379 8.364 67.485 1.00 94.81 1154 THR A C 1
ATOM 8468 O O . THR A 1 1154 ? -43.339 7.789 66.968 1.00 94.81 1154 THR A O 1
ATOM 8471 N N . GLY A 1 1155 ? -41.832 7.934 68.617 1.00 93.81 1155 GLY A N 1
ATOM 8472 C CA . GLY A 1 1155 ? -42.299 6.750 69.330 1.00 93.81 1155 GLY A CA 1
ATOM 8473 C C . GLY A 1 1155 ? -42.110 6.866 70.835 1.00 93.81 1155 GLY A C 1
ATOM 8474 O O . GLY A 1 1155 ? -41.633 7.879 71.350 1.00 93.81 1155 GLY A O 1
ATOM 8475 N N . ASN A 1 1156 ? -42.531 5.827 71.550 1.00 94.19 1156 ASN A N 1
ATOM 8476 C CA . ASN A 1 1156 ? -42.378 5.732 72.993 1.00 94.19 1156 ASN A CA 1
ATOM 8477 C C . ASN A 1 1156 ? -42.060 4.296 73.420 1.00 94.19 1156 ASN A C 1
ATOM 8479 O O . ASN A 1 1156 ? -42.230 3.358 72.646 1.00 94.19 1156 ASN A O 1
ATOM 8483 N N . THR A 1 1157 ? -41.612 4.124 74.659 1.00 93.31 1157 THR A N 1
ATOM 8484 C CA . THR A 1 1157 ? -41.230 2.815 75.202 1.00 93.31 1157 THR A CA 1
ATOM 8485 C C . THR A 1 1157 ? -42.418 1.905 75.535 1.00 93.31 1157 THR A C 1
ATOM 8487 O O . THR A 1 1157 ? -42.225 0.715 75.756 1.00 93.31 1157 THR A O 1
ATOM 8490 N N . GLY A 1 1158 ? -43.649 2.432 75.559 1.00 92.50 1158 GLY A N 1
ATOM 8491 C CA . GLY A 1 1158 ? -44.864 1.699 75.932 1.00 92.50 1158 GLY A CA 1
ATOM 8492 C C . GLY A 1 1158 ? -45.655 1.091 74.767 1.00 92.50 1158 GLY A C 1
ATOM 8493 O O . GLY A 1 1158 ? -46.669 0.444 75.012 1.00 92.50 1158 GLY A O 1
ATOM 8494 N N . SER A 1 1159 ? -45.238 1.301 73.514 1.00 94.50 1159 SER A N 1
ATOM 8495 C CA . SER A 1 1159 ? -45.918 0.786 72.315 1.00 94.50 1159 SER A CA 1
ATOM 8496 C C . SER A 1 1159 ? -44.919 0.432 71.215 1.00 94.50 1159 SER A C 1
ATOM 8498 O O . SER A 1 1159 ? -43.838 1.017 71.145 1.00 94.50 1159 SER A O 1
ATOM 8500 N N . ASP A 1 1160 ? -45.265 -0.546 70.376 1.00 95.69 1160 ASP A N 1
ATOM 8501 C CA . ASP A 1 1160 ? -44.407 -0.957 69.266 1.00 95.69 1160 ASP A CA 1
ATOM 8502 C C . ASP A 1 1160 ? -44.224 0.206 68.283 1.00 95.69 1160 ASP A C 1
ATOM 8504 O O . ASP A 1 1160 ? -45.186 0.863 67.877 1.00 95.69 1160 ASP A O 1
ATOM 8508 N N . CYS A 1 1161 ? -42.983 0.454 67.868 1.00 95.44 1161 CYS A N 1
ATOM 8509 C CA . CYS A 1 1161 ? -42.673 1.472 66.870 1.00 95.44 1161 CYS A CA 1
ATOM 8510 C C . CYS A 1 1161 ? -42.447 0.805 65.510 1.00 95.44 1161 CYS A C 1
ATOM 8512 O O . CYS A 1 1161 ? -41.423 0.155 65.299 1.00 95.44 1161 CYS A O 1
ATOM 8514 N N . ALA A 1 1162 ? -43.403 0.970 64.593 1.00 94.81 1162 ALA A N 1
ATOM 8515 C CA . ALA A 1 1162 ? -43.396 0.363 63.260 1.00 94.81 1162 ALA A CA 1
ATOM 8516 C C . ALA A 1 1162 ? -43.577 1.428 62.156 1.00 94.81 1162 ALA A C 1
ATOM 8518 O O . ALA A 1 1162 ? -44.664 1.550 61.583 1.00 94.81 1162 ALA A O 1
ATOM 8519 N N . PRO A 1 1163 ? -42.552 2.252 61.867 1.00 94.31 1163 PRO A N 1
ATOM 8520 C CA . PRO A 1 1163 ? -42.664 3.311 60.869 1.00 94.31 1163 PRO A CA 1
ATOM 8521 C C . PRO A 1 1163 ? -42.889 2.748 59.459 1.00 94.31 1163 PRO A C 1
ATOM 8523 O O . PRO A 1 1163 ? -42.146 1.880 58.996 1.00 94.31 1163 PRO A O 1
ATOM 8526 N N . LEU A 1 1164 ? -43.903 3.264 58.759 1.00 91.25 1164 LEU A N 1
ATOM 8527 C CA . LEU A 1 1164 ? -44.314 2.780 57.440 1.00 91.25 1164 LEU A CA 1
ATOM 8528 C C . LEU A 1 1164 ? -43.314 3.172 56.341 1.00 91.25 1164 LEU A C 1
ATOM 8530 O O . LEU A 1 1164 ? -43.047 4.353 56.122 1.00 91.25 1164 LEU A O 1
ATOM 8534 N N . ASN A 1 1165 ? -42.852 2.188 55.568 1.00 88.25 1165 ASN A N 1
ATOM 8535 C CA . ASN A 1 1165 ? -42.185 2.424 54.294 1.00 88.25 1165 ASN A CA 1
ATOM 8536 C C . ASN A 1 1165 ? -43.241 2.611 53.194 1.00 88.25 1165 ASN A C 1
ATOM 8538 O O . ASN A 1 1165 ? -43.850 1.646 52.719 1.00 88.25 1165 ASN A O 1
ATOM 8542 N N . GLN A 1 1166 ? -43.441 3.859 52.764 1.00 81.31 1166 GLN A N 1
ATOM 8543 C CA . GLN A 1 1166 ? -44.423 4.207 51.731 1.00 81.31 1166 GLN A CA 1
ATOM 8544 C C . GLN A 1 1166 ? -44.152 3.515 50.385 1.00 81.31 1166 GLN A C 1
ATOM 8546 O O . GLN A 1 1166 ? -45.099 3.189 49.675 1.00 81.31 1166 GLN A O 1
ATOM 8551 N N . ALA A 1 1167 ? -42.892 3.217 50.049 1.00 75.69 1167 ALA A N 1
ATOM 8552 C CA . ALA A 1 1167 ? -42.554 2.508 48.814 1.00 75.69 1167 ALA A CA 1
ATOM 8553 C C . ALA A 1 1167 ? -42.902 1.005 48.875 1.00 75.69 1167 ALA A C 1
ATOM 8555 O O . ALA A 1 1167 ? -43.119 0.345 47.857 1.00 75.69 1167 ALA A O 1
ATOM 8556 N N . ALA A 1 1168 ? -42.961 0.426 50.073 1.00 79.88 1168 ALA A N 1
ATOM 8557 C CA . ALA A 1 1168 ? -43.250 -0.993 50.254 1.00 79.88 1168 ALA A CA 1
ATOM 8558 C C . ALA A 1 1168 ? -44.708 -1.291 50.623 1.00 79.88 1168 ALA A C 1
ATOM 8560 O O . ALA A 1 1168 ? -45.188 -2.397 50.340 1.00 79.88 1168 ALA A O 1
ATOM 8561 N N . GLY A 1 1169 ? -45.391 -0.327 51.251 1.00 83.00 1169 GLY A N 1
ATOM 8562 C CA . GLY A 1 1169 ? -46.676 -0.538 51.922 1.00 83.00 1169 GLY A CA 1
ATOM 8563 C C . GLY A 1 1169 ? -46.556 -1.409 53.180 1.00 83.00 1169 GLY A C 1
ATOM 8564 O O . GLY A 1 1169 ? -47.536 -2.021 53.587 1.00 83.00 1169 GLY A O 1
ATOM 8565 N N . GLN A 1 1170 ? -45.352 -1.514 53.751 1.00 89.00 1170 GLN A N 1
ATOM 8566 C CA . GLN A 1 1170 ? -45.005 -2.310 54.938 1.00 89.00 1170 GLN A CA 1
ATOM 8567 C C . GLN A 1 1170 ? -44.056 -1.498 55.832 1.00 89.00 1170 GLN A C 1
ATOM 8569 O O . GLN A 1 1170 ? -43.414 -0.584 55.317 1.00 89.00 1170 GLN A O 1
ATOM 8574 N N . PRO A 1 1171 ? -43.937 -1.769 57.143 1.00 92.38 1171 PRO A N 1
ATOM 8575 C CA . PRO A 1 1171 ? -42.974 -1.069 57.993 1.00 92.38 1171 PRO A CA 1
ATOM 8576 C C . PRO A 1 1171 ? -41.518 -1.276 57.542 1.00 92.38 1171 PRO A C 1
ATOM 8578 O O . PRO A 1 1171 ? -41.170 -2.362 57.077 1.00 92.38 1171 PRO A O 1
ATOM 8581 N N . TYR A 1 1172 ? -40.658 -0.262 57.713 1.00 92.12 1172 TYR A N 1
ATOM 8582 C CA . TYR A 1 1172 ? -39.203 -0.410 57.512 1.00 92.12 1172 TYR A CA 1
ATOM 8583 C C . TYR A 1 1172 ? -38.624 -1.488 58.439 1.00 92.12 1172 TYR A C 1
ATOM 8585 O O . TYR A 1 1172 ? -37.793 -2.301 58.039 1.00 92.12 1172 TYR A O 1
ATOM 8593 N N . PHE A 1 1173 ? -39.092 -1.469 59.683 1.00 95.12 1173 PHE A N 1
ATOM 8594 C CA . PHE A 1 1173 ? -38.809 -2.400 60.767 1.00 95.12 1173 PHE A CA 1
ATOM 8595 C C . PHE A 1 1173 ? -39.898 -2.225 61.836 1.00 95.12 1173 PHE A C 1
ATOM 8597 O O . PHE A 1 1173 ? -40.670 -1.266 61.785 1.00 95.12 1173 PHE A O 1
ATOM 8604 N N . THR A 1 1174 ? -39.947 -3.122 62.817 1.00 95.50 1174 THR A N 1
ATOM 8605 C CA . THR A 1 1174 ? -40.763 -2.971 64.030 1.00 95.50 1174 THR A CA 1
ATOM 8606 C C . THR A 1 1174 ? -39.873 -3.116 65.257 1.00 95.50 1174 THR A C 1
ATOM 8608 O O . THR A 1 1174 ? -39.181 -4.124 65.400 1.00 95.50 1174 THR A O 1
ATOM 8611 N N . ILE A 1 1175 ? -39.877 -2.110 66.134 1.00 96.06 1175 ILE A N 1
ATOM 8612 C CA . ILE A 1 1175 ? -39.214 -2.150 67.444 1.00 96.06 1175 ILE A CA 1
ATOM 8613 C C . ILE A 1 1175 ? -40.263 -2.549 68.492 1.00 96.06 1175 ILE A C 1
ATOM 8615 O O . ILE A 1 1175 ? -41.169 -1.747 68.740 1.00 96.06 1175 ILE A O 1
ATOM 8619 N N . PRO A 1 1176 ? -40.160 -3.739 69.115 1.00 95.88 1176 PRO A N 1
ATOM 8620 C CA . PRO A 1 1176 ? -41.112 -4.164 70.138 1.00 95.88 1176 PRO A CA 1
ATOM 8621 C C . PRO A 1 1176 ? -41.007 -3.328 71.419 1.00 95.88 1176 PRO A C 1
ATOM 8623 O O . PRO A 1 1176 ? -39.908 -3.120 71.938 1.00 95.88 1176 PRO A O 1
ATOM 8626 N N . ALA A 1 1177 ? -42.145 -2.932 71.991 1.00 93.94 1177 ALA A N 1
ATOM 8627 C CA . ALA A 1 1177 ? -42.219 -2.201 73.259 1.00 93.94 1177 ALA A CA 1
ATOM 8628 C C . ALA A 1 1177 ? -41.549 -2.968 74.411 1.00 93.94 1177 ALA A C 1
ATOM 8630 O O . ALA A 1 1177 ? -40.834 -2.397 75.231 1.00 93.94 1177 ALA A O 1
ATOM 8631 N N . ALA A 1 1178 ? -41.721 -4.293 74.435 1.00 93.19 1178 ALA A N 1
ATOM 8632 C CA . ALA A 1 1178 ? -41.159 -5.174 75.458 1.00 93.19 1178 ALA A CA 1
ATOM 8633 C C . ALA A 1 1178 ? -39.616 -5.227 75.464 1.00 93.19 1178 ALA A C 1
ATOM 8635 O O . ALA A 1 1178 ? -39.025 -5.731 76.418 1.00 93.19 1178 ALA A O 1
ATOM 8636 N N . GLY A 1 1179 ? -38.951 -4.719 74.417 1.00 91.94 1179 GLY A N 1
ATOM 8637 C CA . GLY A 1 1179 ? -37.490 -4.670 74.339 1.00 91.94 1179 GLY A CA 1
ATOM 8638 C C . GLY A 1 1179 ? -36.848 -3.525 75.126 1.00 91.94 1179 GLY A C 1
ATOM 8639 O O . GLY A 1 1179 ? -35.639 -3.560 75.367 1.00 91.94 1179 GLY A O 1
ATOM 8640 N N . TRP A 1 1180 ? -37.620 -2.521 75.551 1.00 93.56 1180 TRP A N 1
ATOM 8641 C CA . TRP A 1 1180 ? -37.090 -1.372 76.283 1.00 93.56 1180 TRP A CA 1
ATOM 8642 C C . TRP A 1 1180 ? -36.806 -1.714 77.753 1.00 93.56 1180 TRP A C 1
ATOM 8644 O O . TRP A 1 1180 ? -37.720 -1.936 78.544 1.00 93.56 1180 TRP A O 1
ATOM 8654 N N . GLY A 1 1181 ? -35.523 -1.726 78.132 1.00 85.19 1181 GLY A N 1
ATOM 8655 C CA . GLY A 1 1181 ? -35.098 -1.777 79.535 1.00 85.19 1181 GLY A CA 1
ATOM 8656 C C . GLY A 1 1181 ? -35.316 -0.452 80.281 1.00 85.19 1181 GLY A C 1
ATOM 8657 O O . GLY A 1 1181 ? -35.700 0.557 79.694 1.00 85.19 1181 GLY A O 1
ATOM 8658 N N . MET A 1 1182 ? -35.036 -0.436 81.586 1.00 86.94 1182 MET A N 1
ATOM 8659 C CA . MET A 1 1182 ? -35.029 0.794 82.395 1.00 86.94 1182 MET A CA 1
ATOM 8660 C C . MET A 1 1182 ? -33.720 1.581 82.183 1.00 86.94 1182 MET A C 1
ATOM 8662 O O . MET A 1 1182 ? -32.719 1.006 81.769 1.00 86.94 1182 MET A O 1
ATOM 8666 N N . GLY A 1 1183 ? -33.697 2.880 82.512 1.00 87.88 1183 GLY A N 1
ATOM 8667 C CA . GLY A 1 1183 ? -32.459 3.684 82.523 1.00 87.88 1183 GLY A CA 1
ATOM 8668 C C . GLY A 1 1183 ? -32.196 4.556 81.287 1.00 87.88 1183 GLY A C 1
ATOM 8669 O O . GLY A 1 1183 ? -31.081 5.048 81.123 1.00 87.88 1183 GLY A O 1
ATOM 8670 N N . TRP A 1 1184 ? -33.197 4.778 80.428 1.00 93.38 1184 TRP A N 1
ATOM 8671 C CA . TRP A 1 1184 ? -33.095 5.710 79.298 1.00 93.38 1184 TRP A CA 1
ATOM 8672 C C . TRP A 1 1184 ? -33.218 7.175 79.739 1.00 93.38 1184 TRP A C 1
ATOM 8674 O O . TRP A 1 1184 ? -34.063 7.525 80.565 1.00 93.38 1184 TRP A O 1
ATOM 8684 N N . SER A 1 1185 ? -32.393 8.042 79.154 1.00 93.31 1185 SER A N 1
ATOM 8685 C CA . SER A 1 1185 ? -32.373 9.491 79.386 1.00 93.31 1185 SER A CA 1
ATOM 8686 C C . SER A 1 1185 ? -32.389 10.267 78.073 1.00 93.31 1185 SER A C 1
ATOM 8688 O O . SER A 1 1185 ? -32.023 9.737 77.024 1.00 93.31 1185 SER A O 1
ATOM 8690 N N . THR A 1 1186 ? -32.788 11.542 78.135 1.00 93.75 1186 THR A N 1
ATOM 8691 C CA . THR A 1 1186 ? -32.690 12.458 76.991 1.00 93.75 1186 THR A CA 1
ATOM 8692 C C . THR A 1 1186 ? -31.275 12.439 76.418 1.00 93.75 1186 THR A C 1
ATOM 8694 O O . THR A 1 1186 ? -30.306 12.594 77.157 1.00 93.75 1186 THR A O 1
ATOM 8697 N N . GLY A 1 1187 ? -31.167 12.278 75.101 1.00 91.31 1187 GLY A N 1
ATOM 8698 C CA . GLY A 1 1187 ? -29.895 12.202 74.388 1.00 91.31 1187 GLY A CA 1
ATOM 8699 C C . GLY A 1 1187 ? -29.427 10.780 74.091 1.00 91.31 1187 GLY A C 1
ATOM 8700 O O . GLY A 1 1187 ? -28.747 10.612 73.080 1.00 91.31 1187 GLY A O 1
ATOM 8701 N N . ASN A 1 1188 ? -29.852 9.774 74.871 1.00 95.31 1188 ASN A N 1
ATOM 8702 C CA . ASN A 1 1188 ? -29.483 8.377 74.624 1.00 95.31 1188 ASN A CA 1
ATOM 8703 C C . ASN A 1 1188 ? -29.963 7.923 73.244 1.00 95.31 1188 ASN A C 1
ATOM 8705 O O . ASN A 1 1188 ? -31.007 8.363 72.750 1.00 95.31 1188 ASN A O 1
ATOM 8709 N N . VAL A 1 1189 ? -29.211 7.012 72.636 1.00 94.25 1189 VAL A N 1
ATOM 8710 C CA . VAL A 1 1189 ? -29.433 6.573 71.261 1.00 94.25 1189 VAL A CA 1
ATOM 8711 C C . VAL A 1 1189 ? -29.373 5.061 71.184 1.00 94.25 1189 VAL A C 1
ATOM 8713 O O . VAL A 1 1189 ? -28.396 4.469 71.630 1.00 94.25 1189 VAL A O 1
ATOM 8716 N N . LEU A 1 1190 ? -30.369 4.447 70.553 1.00 94.50 1190 LEU A N 1
ATOM 8717 C CA . LEU A 1 1190 ? -30.261 3.087 70.030 1.00 94.50 1190 LEU A CA 1
ATOM 8718 C C . LEU A 1 1190 ? -29.873 3.162 68.548 1.00 94.50 1190 LEU A C 1
ATOM 8720 O O . LEU A 1 1190 ? -30.547 3.809 67.745 1.00 94.50 1190 LEU A O 1
ATOM 8724 N N . ARG A 1 1191 ? -28.779 2.501 68.187 1.00 94.25 1191 ARG A N 1
ATOM 8725 C CA . ARG A 1 1191 ? -28.249 2.379 66.830 1.00 94.25 1191 ARG A CA 1
ATOM 8726 C C . ARG A 1 1191 ? -28.488 0.974 66.314 1.00 94.25 1191 ARG A C 1
ATOM 8728 O O . ARG A 1 1191 ? -28.294 0.012 67.048 1.00 94.25 1191 ARG A O 1
ATOM 8735 N N . PHE A 1 1192 ? -28.905 0.865 65.060 1.00 95.56 1192 PHE A N 1
ATOM 8736 C CA . PHE A 1 1192 ? -28.972 -0.401 64.337 1.00 95.56 1192 PHE A CA 1
ATOM 8737 C C . PHE A 1 1192 ? -29.001 -0.152 62.834 1.00 95.56 1192 PHE A C 1
ATOM 8739 O O . PHE A 1 1192 ? -29.348 0.933 62.376 1.00 95.56 1192 PHE A O 1
ATOM 8746 N N . ASN A 1 1193 ? -28.682 -1.180 62.060 1.00 95.19 1193 ASN A N 1
ATOM 8747 C CA . ASN A 1 1193 ? -28.777 -1.167 60.607 1.00 95.19 1193 ASN A CA 1
ATOM 8748 C C . ASN A 1 1193 ? -29.832 -2.178 60.163 1.00 95.19 1193 ASN A C 1
ATOM 8750 O O . ASN A 1 1193 ? -29.964 -3.250 60.760 1.00 95.19 1193 ASN A O 1
ATOM 8754 N N . THR A 1 1194 ? -30.535 -1.872 59.081 1.00 93.94 1194 THR A N 1
ATOM 8755 C CA . THR A 1 1194 ? -31.304 -2.860 58.323 1.00 93.94 1194 THR A CA 1
ATOM 8756 C C . THR A 1 1194 ? -30.589 -3.148 57.014 1.00 93.94 1194 THR A C 1
ATOM 8758 O O . THR A 1 1194 ? -30.000 -2.264 56.399 1.00 93.94 1194 THR A O 1
ATOM 8761 N N . VAL A 1 1195 ? -30.641 -4.401 56.579 1.00 91.44 1195 VAL A N 1
ATOM 8762 C CA . VAL A 1 1195 ? -30.230 -4.830 55.241 1.00 91.44 1195 VAL A CA 1
ATOM 8763 C C . VAL A 1 1195 ? -31.495 -5.281 54.530 1.00 91.44 1195 VAL A C 1
ATOM 8765 O O . VAL A 1 1195 ? -32.176 -6.176 55.028 1.00 91.44 1195 VAL A O 1
ATOM 8768 N N . GLY A 1 1196 ? -31.840 -4.631 53.420 1.00 89.56 1196 GLY A N 1
ATOM 8769 C CA . GLY A 1 1196 ? -32.992 -4.992 52.598 1.00 89.56 1196 GLY A CA 1
ATOM 8770 C C . GLY A 1 1196 ? -32.704 -6.207 51.718 1.00 89.56 1196 GLY A C 1
ATOM 8771 O O . GLY A 1 1196 ? -31.553 -6.490 51.384 1.00 89.56 1196 GLY A O 1
ATOM 8772 N N . ALA A 1 1197 ? -33.753 -6.913 51.297 1.00 91.44 1197 ALA A N 1
ATOM 8773 C CA . ALA A 1 1197 ? -33.637 -8.070 50.408 1.00 91.44 1197 ALA A CA 1
ATOM 8774 C C . ALA A 1 1197 ? -33.484 -7.643 48.929 1.00 91.44 1197 ALA A C 1
ATOM 8776 O O . ALA A 1 1197 ? -34.302 -8.002 48.081 1.00 91.44 1197 ALA A O 1
ATOM 8777 N N . MET A 1 1198 ? -32.477 -6.808 48.634 1.00 89.56 1198 MET A N 1
ATOM 8778 C CA . MET A 1 1198 ? -32.290 -6.147 47.336 1.00 89.56 1198 MET A CA 1
ATOM 8779 C C . MET A 1 1198 ? -30.821 -6.137 46.895 1.00 89.56 1198 MET A C 1
ATOM 8781 O O . MET A 1 1198 ? -29.938 -5.816 47.687 1.00 89.56 1198 MET A O 1
ATOM 8785 N N . VAL A 1 1199 ? -30.565 -6.400 45.612 1.00 91.38 1199 VAL A N 1
ATOM 8786 C CA . VAL A 1 1199 ? -29.226 -6.376 45.001 1.00 91.38 1199 VAL A CA 1
ATOM 8787 C C . VAL A 1 1199 ? -29.139 -5.243 43.970 1.00 91.38 1199 VAL A C 1
ATOM 8789 O O . VAL A 1 1199 ? -29.853 -5.305 42.964 1.00 91.38 1199 VAL A O 1
ATOM 8792 N N . PRO A 1 1200 ? -28.279 -4.223 44.172 1.00 92.44 1200 PRO A N 1
ATOM 8793 C CA . PRO A 1 1200 ? -28.080 -3.149 43.202 1.00 92.44 1200 PRO A CA 1
ATOM 8794 C C . PRO A 1 1200 ? -27.194 -3.594 42.030 1.00 92.44 1200 PRO A C 1
ATOM 8796 O O . PRO A 1 1200 ? -26.101 -4.136 42.222 1.00 92.44 1200 PRO A O 1
ATOM 8799 N N . ALA A 1 1201 ? -27.637 -3.301 40.808 1.00 93.81 1201 ALA A N 1
ATOM 8800 C CA . ALA A 1 1201 ? -26.879 -3.531 39.583 1.00 93.81 1201 ALA A CA 1
ATOM 8801 C C . ALA A 1 1201 ? -27.023 -2.355 38.610 1.00 93.81 1201 ALA A C 1
ATOM 8803 O O . ALA A 1 1201 ? -28.063 -1.698 38.547 1.00 93.81 1201 ALA A O 1
ATOM 8804 N N . TRP A 1 1202 ? -25.980 -2.119 37.823 1.00 94.81 1202 TRP A N 1
ATOM 8805 C CA . TRP A 1 1202 ? -25.966 -1.148 36.739 1.00 94.81 1202 TRP A CA 1
ATOM 8806 C C . TRP A 1 1202 ? -25.950 -1.866 35.393 1.00 94.81 1202 TRP A C 1
ATOM 8808 O O . TRP A 1 1202 ? -25.178 -2.802 35.194 1.00 94.81 1202 TRP A O 1
ATOM 8818 N N . LEU A 1 1203 ? -26.779 -1.400 34.463 1.00 94.50 1203 LEU A N 1
ATOM 8819 C CA . LEU A 1 1203 ? -26.758 -1.787 33.059 1.00 94.50 1203 LEU A CA 1
ATOM 8820 C C . LEU A 1 1203 ? -26.094 -0.688 32.240 1.00 94.50 1203 LEU A C 1
ATOM 8822 O O . LEU A 1 1203 ? -26.539 0.458 32.293 1.00 94.50 1203 LEU A O 1
ATOM 8826 N N . ALA A 1 1204 ? -25.089 -1.046 31.449 1.00 93.75 1204 ALA A N 1
ATOM 8827 C CA . ALA A 1 1204 ? -24.502 -0.184 30.434 1.00 93.75 1204 ALA A CA 1
ATOM 8828 C C . ALA A 1 1204 ? -24.920 -0.669 29.041 1.00 93.75 1204 ALA A C 1
ATOM 8830 O O . ALA A 1 1204 ? -24.586 -1.793 28.658 1.00 93.75 1204 ALA A O 1
ATOM 8831 N N . ARG A 1 1205 ? -25.660 0.171 28.306 1.00 93.94 1205 ARG A N 1
ATOM 8832 C CA . ARG A 1 1205 ? -26.019 -0.036 26.896 1.00 93.94 1205 ARG A CA 1
ATOM 8833 C C . ARG A 1 1205 ? -25.071 0.766 26.015 1.00 93.94 1205 ARG A C 1
ATOM 8835 O O . ARG A 1 1205 ? -25.057 1.989 26.127 1.00 93.94 1205 ARG A O 1
ATOM 8842 N N . THR A 1 1206 ? -24.365 0.101 25.110 1.00 92.50 1206 THR A N 1
ATOM 8843 C CA . THR A 1 1206 ? -23.421 0.724 24.174 1.00 92.50 1206 THR A CA 1
ATOM 8844 C C . THR A 1 1206 ? -23.929 0.579 22.747 1.00 92.50 1206 THR A C 1
ATOM 8846 O O . THR A 1 1206 ? -24.313 -0.510 22.329 1.00 92.50 1206 THR A O 1
ATOM 8849 N N . ILE A 1 1207 ? -23.934 1.684 22.004 1.00 91.44 1207 ILE A N 1
ATOM 8850 C CA . ILE A 1 1207 ? -24.417 1.787 20.625 1.00 91.44 1207 ILE A CA 1
ATOM 8851 C C . ILE A 1 1207 ? -23.232 2.164 19.738 1.00 91.44 1207 ILE A C 1
ATOM 8853 O O . ILE A 1 1207 ? -22.586 3.189 19.964 1.00 91.44 1207 ILE A O 1
ATOM 8857 N N . LEU A 1 1208 ? -22.942 1.328 18.745 1.00 88.44 1208 LEU A N 1
ATOM 8858 C CA . LEU A 1 1208 ? -21.915 1.551 17.734 1.00 88.44 1208 LEU A CA 1
ATOM 8859 C C . LEU A 1 1208 ? -22.446 2.381 16.564 1.00 88.44 1208 LEU A C 1
ATOM 8861 O O . LEU A 1 1208 ? -23.622 2.299 16.208 1.00 88.44 1208 LEU A O 1
ATOM 8865 N N . GLN A 1 1209 ? -21.540 3.119 15.922 1.00 83.69 1209 GLN A N 1
ATOM 8866 C CA . GLN A 1 1209 ? -21.865 3.916 14.745 1.00 83.69 1209 GLN A CA 1
ATOM 8867 C C . GLN A 1 1209 ? -22.306 3.036 13.565 1.00 83.69 1209 GLN A C 1
ATOM 8869 O O . GLN A 1 1209 ? -21.718 1.984 13.285 1.00 83.69 1209 GLN A O 1
ATOM 8874 N N . GLY A 1 1210 ? -23.333 3.486 12.849 1.00 83.81 1210 GLY A N 1
ATOM 8875 C CA . GLY A 1 1210 ? -23.819 2.857 11.624 1.00 83.81 1210 GLY A CA 1
ATOM 8876 C C . GLY A 1 1210 ? -25.341 2.741 11.550 1.00 83.81 1210 GLY A C 1
ATOM 8877 O O . GLY A 1 1210 ? -26.039 3.025 12.523 1.00 83.81 1210 GLY A O 1
ATOM 8878 N N . PRO A 1 1211 ? -25.870 2.310 10.392 1.00 82.25 1211 PRO A N 1
ATOM 8879 C CA . PRO A 1 1211 ? -27.308 2.239 10.167 1.00 82.25 1211 PRO A CA 1
ATOM 8880 C C . PRO A 1 1211 ? -27.974 1.181 11.056 1.00 82.25 1211 PRO A C 1
ATOM 8882 O O . PRO A 1 1211 ? -27.339 0.201 11.475 1.00 82.25 1211 PRO A O 1
ATOM 8885 N N . GLU A 1 1212 ? -29.268 1.379 11.305 1.00 83.56 1212 GLU A N 1
ATOM 8886 C CA . GLU A 1 1212 ? -30.152 0.392 11.924 1.00 83.56 1212 GLU A CA 1
ATOM 8887 C C . GLU A 1 1212 ? -30.161 -0.909 11.114 1.00 83.56 1212 GLU A C 1
ATOM 8889 O O . GLU A 1 1212 ? -30.213 -0.894 9.883 1.00 83.56 1212 GLU A O 1
ATOM 8894 N N . THR A 1 1213 ? -30.069 -2.046 11.808 1.00 84.88 1213 THR A N 1
ATOM 8895 C CA . THR A 1 1213 ? -30.072 -3.371 11.164 1.00 84.88 1213 THR A CA 1
ATOM 8896 C C . THR A 1 1213 ? -31.360 -4.149 11.399 1.00 84.88 1213 THR A C 1
ATOM 8898 O O . THR A 1 1213 ?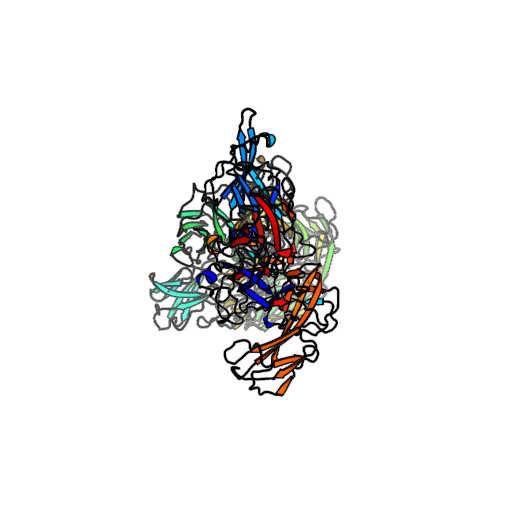 -31.657 -5.073 10.641 1.00 84.88 1213 THR A O 1
ATOM 8901 N N . VAL A 1 1214 ? -32.130 -3.783 12.427 1.00 85.62 1214 VAL A N 1
ATOM 8902 C CA . VAL A 1 1214 ? -33.366 -4.456 12.830 1.00 85.62 1214 VAL A CA 1
ATOM 8903 C C . VAL A 1 1214 ? -34.390 -3.430 13.327 1.00 85.62 1214 VAL A C 1
ATOM 8905 O O . VAL A 1 1214 ? -34.003 -2.560 14.094 1.00 85.62 1214 VAL A O 1
ATOM 8908 N N . PRO A 1 1215 ? -35.684 -3.560 12.969 1.00 77.38 1215 PRO A N 1
ATOM 8909 C CA . PRO A 1 1215 ? -36.727 -2.597 13.351 1.00 77.38 1215 PRO A CA 1
ATOM 8910 C C . PRO A 1 1215 ? -37.200 -2.724 14.807 1.00 77.38 1215 PRO A C 1
ATOM 8912 O O . PRO A 1 1215 ? -37.877 -1.845 15.321 1.00 77.38 1215 PRO A O 1
ATOM 8915 N N . ASN A 1 1216 ? -36.926 -3.860 15.458 1.00 80.81 1216 ASN A N 1
ATOM 8916 C CA . ASN A 1 1216 ? -37.284 -4.112 16.851 1.00 80.81 1216 ASN A CA 1
ATOM 8917 C C . ASN A 1 1216 ? -36.109 -4.794 17.544 1.00 80.81 1216 ASN A C 1
ATOM 8919 O O . ASN A 1 1216 ? -35.716 -5.901 17.154 1.00 80.81 1216 ASN A O 1
ATOM 8923 N N . ASP A 1 1217 ? -35.604 -4.164 18.599 1.00 85.69 1217 ASP A N 1
ATOM 8924 C CA . ASP A 1 1217 ? -34.488 -4.664 19.391 1.00 85.69 1217 ASP A CA 1
ATOM 8925 C C . ASP A 1 1217 ? -34.929 -5.000 20.824 1.00 85.69 1217 ASP A C 1
ATOM 8927 O O . ASP A 1 1217 ? -35.824 -4.367 21.383 1.00 85.69 1217 ASP A O 1
ATOM 8931 N N . ARG A 1 1218 ? -34.343 -6.043 21.417 1.00 88.38 1218 ARG A N 1
ATOM 8932 C CA . ARG A 1 1218 ? -34.654 -6.493 22.782 1.00 88.38 1218 ARG A CA 1
ATOM 8933 C C . ARG A 1 1218 ? -33.477 -7.249 23.380 1.00 88.38 1218 ARG A C 1
ATOM 8935 O O . ARG A 1 1218 ? -32.809 -7.989 22.671 1.00 88.38 1218 ARG A O 1
ATOM 8942 N N . PHE A 1 1219 ? -33.310 -7.152 24.691 1.00 92.00 1219 PHE A N 1
ATOM 8943 C CA . PHE A 1 1219 ? -32.377 -7.970 25.466 1.00 92.00 1219 PHE A CA 1
ATOM 8944 C C . PHE A 1 1219 ? -33.096 -8.532 26.695 1.00 92.00 1219 PHE A C 1
ATOM 8946 O O . PHE A 1 1219 ? -34.114 -7.987 27.125 1.00 92.00 1219 PHE A O 1
ATOM 8953 N N . THR A 1 1220 ? -32.565 -9.609 27.272 1.00 91.50 1220 THR A N 1
ATOM 8954 C CA . THR A 1 1220 ? -33.170 -10.259 28.444 1.00 91.50 1220 THR A CA 1
ATOM 8955 C C . THR A 1 1220 ? -32.215 -10.218 29.626 1.00 91.50 1220 THR A C 1
ATOM 8957 O O . THR A 1 1220 ? -31.069 -10.645 29.510 1.00 91.50 1220 THR A O 1
ATOM 8960 N N . VAL A 1 1221 ? -32.699 -9.767 30.784 1.00 91.81 1221 VAL A N 1
ATOM 8961 C CA . VAL A 1 1221 ? -31.989 -9.848 32.070 1.00 91.81 1221 VAL A CA 1
ATOM 8962 C C . VAL A 1 1221 ? -32.702 -10.867 32.945 1.00 91.81 1221 VAL A C 1
ATOM 8964 O O . VAL A 1 1221 ? -33.925 -10.825 33.059 1.00 91.81 1221 VAL A O 1
ATOM 8967 N N . LEU A 1 1222 ? -31.955 -11.777 33.567 1.00 90.75 1222 LEU A N 1
ATOM 8968 C CA . LEU A 1 1222 ? -32.510 -12.765 34.490 1.00 90.75 1222 LEU A CA 1
ATOM 8969 C C . LEU A 1 1222 ? -31.936 -12.581 35.890 1.00 90.75 1222 LEU A C 1
ATOM 8971 O O . LEU A 1 1222 ? -30.725 -12.435 36.056 1.00 90.75 1222 LEU A O 1
ATOM 8975 N N . ILE A 1 1223 ? -32.828 -12.639 36.878 1.00 91.38 1223 ILE A N 1
ATOM 8976 C CA . ILE A 1 1223 ? -32.503 -12.790 38.295 1.00 91.38 1223 ILE A CA 1
ATOM 8977 C C . ILE A 1 1223 ? -32.681 -14.271 38.615 1.00 91.38 1223 ILE A C 1
ATOM 8979 O O . ILE A 1 1223 ? -33.736 -14.842 38.334 1.00 91.38 1223 ILE A O 1
ATOM 8983 N N . ARG A 1 1224 ? -31.641 -14.897 39.156 1.00 90.00 1224 ARG A N 1
ATOM 8984 C CA . ARG A 1 1224 ? -31.592 -16.333 39.442 1.00 90.00 1224 ARG A CA 1
ATOM 8985 C C . ARG A 1 1224 ? -31.211 -16.531 40.901 1.00 90.00 1224 ARG A C 1
ATOM 8987 O O . ARG A 1 1224 ? -30.454 -15.730 41.438 1.00 90.00 1224 ARG A O 1
ATOM 8994 N N . GLY A 1 1225 ? -31.716 -17.591 41.506 1.00 88.38 1225 GLY A N 1
ATOM 8995 C CA . GLY A 1 1225 ? -31.436 -17.988 42.880 1.00 88.38 1225 GLY A CA 1
ATOM 8996 C C . GLY A 1 1225 ? -32.350 -19.140 43.278 1.00 88.38 1225 GLY A C 1
ATOM 8997 O O . GLY A 1 1225 ? -33.287 -19.469 42.544 1.00 88.38 1225 GLY A O 1
ATOM 8998 N N . ASP A 1 1226 ? -32.070 -19.722 44.432 1.00 85.12 1226 ASP A N 1
ATOM 8999 C CA . ASP A 1 1226 ? -32.780 -20.870 44.976 1.00 85.12 1226 ASP A CA 1
ATOM 9000 C C . ASP A 1 1226 ? -33.608 -20.459 46.198 1.00 85.12 1226 ASP A C 1
ATOM 9002 O O . ASP A 1 1226 ? -33.287 -19.510 46.916 1.00 85.12 1226 ASP A O 1
ATOM 9006 N N . VAL A 1 1227 ? -34.700 -21.178 46.433 1.00 80.38 1227 VAL A N 1
ATOM 9007 C CA . VAL A 1 1227 ? -35.562 -21.028 47.614 1.00 80.38 1227 VAL A CA 1
ATOM 9008 C C . VAL A 1 1227 ? -35.497 -22.319 48.418 1.00 80.38 1227 VAL A C 1
ATOM 9010 O O . VAL A 1 1227 ? -35.283 -23.382 47.830 1.00 80.38 1227 VAL A O 1
ATOM 9013 N N . ASP A 1 1228 ? -35.705 -22.247 49.734 1.00 65.50 1228 ASP A N 1
ATOM 9014 C CA . ASP A 1 1228 ? -35.815 -23.453 50.560 1.00 65.50 1228 ASP A CA 1
ATOM 9015 C C . ASP A 1 1228 ? -36.960 -24.332 50.037 1.00 65.50 1228 ASP A C 1
ATOM 9017 O O . ASP A 1 1228 ? -38.142 -23.981 50.114 1.00 65.50 1228 ASP A O 1
ATOM 9021 N N . ARG A 1 1229 ? -36.590 -25.481 49.467 1.00 51.12 1229 ARG A N 1
ATOM 9022 C CA . ARG A 1 1229 ? -37.510 -26.568 49.141 1.00 51.12 1229 ARG A CA 1
ATOM 9023 C C . ARG A 1 1229 ? -37.424 -27.573 50.294 1.00 51.12 1229 ARG A C 1
ATOM 9025 O O . ARG A 1 1229 ? -36.338 -28.122 50.477 1.00 51.12 1229 ARG A O 1
ATOM 9032 N N . PRO A 1 1230 ? -38.487 -27.771 51.094 1.00 37.38 1230 PRO A N 1
ATOM 9033 C CA . PRO A 1 1230 ? -38.505 -28.848 52.080 1.00 37.38 1230 PRO A CA 1
ATOM 9034 C C . PRO A 1 1230 ? -38.395 -30.228 51.423 1.00 37.38 1230 PRO A C 1
ATOM 9036 O O . PRO A 1 1230 ? -38.875 -30.381 50.273 1.00 37.38 1230 PRO A O 1
#